Protein AF-0000000074038200 (afdb_homodimer)

Structure (mmCIF, N/CA/C/O backbone):
data_AF-0000000074038200-model_v1
#
loop_
_entity.id
_entity.type
_entity.pdbx_description
1 polymer '2-succinyl-5-enolpyruvyl-6-hydroxy-3-cyclohexene-1-carboxylate synthase'
#
loop_
_atom_site.group_PDB
_atom_site.id
_atom_site.type_symbol
_atom_site.label_atom_id
_atom_site.label_alt_id
_atom_site.label_comp_id
_atom_site.label_asym_id
_atom_site.label_entity_id
_atom_site.label_seq_id
_atom_site.pdbx_PDB_ins_code
_atom_site.Cartn_x
_atom_site.Cartn_y
_atom_site.Cartn_z
_atom_site.occupancy
_atom_site.B_iso_or_equiv
_atom_site.auth_seq_id
_atom_site.auth_comp_id
_atom_site.auth_asym_id
_atom_site.auth_atom_id
_atom_site.pdbx_PDB_model_num
ATOM 1 N N . MET A 1 1 ? -36.781 11.367 40.188 1 52.28 1 MET A N 1
ATOM 2 C CA . MET A 1 1 ? -35.375 11.445 39.875 1 52.28 1 MET A CA 1
ATOM 3 C C . MET A 1 1 ? -35.094 12.352 38.688 1 52.28 1 MET A C 1
ATOM 5 O O . MET A 1 1 ? -35.844 12.297 37.688 1 52.28 1 MET A O 1
ATOM 9 N N . ASN A 1 2 ? -34.5 13.539 38.812 1 72.56 2 ASN A N 1
ATOM 10 C CA . ASN A 1 2 ? -34.156 14.461 37.75 1 72.56 2 ASN A CA 1
ATOM 11 C C . ASN A 1 2 ? -33.188 13.828 36.781 1 72.56 2 ASN A C 1
ATOM 13 O O . ASN A 1 2 ? -32 13.656 37.094 1 72.56 2 ASN A O 1
ATOM 17 N N . ILE A 1 3 ? -33.719 13.094 35.75 1 84.5 3 ILE A N 1
ATOM 18 C CA . ILE A 1 3 ? -32.938 12.375 34.75 1 84.5 3 ILE A CA 1
ATOM 19 C C . ILE A 1 3 ? -32.188 13.367 33.875 1 84.5 3 ILE A C 1
ATOM 21 O O . ILE A 1 3 ? -32.844 14.234 33.25 1 84.5 3 ILE A O 1
ATOM 25 N N . GLY A 1 4 ? -30.891 13.383 33.969 1 93.06 4 GLY A N 1
ATOM 26 C CA . GLY A 1 4 ? -30.047 14.18 33.094 1 93.06 4 GLY A CA 1
ATOM 27 C C . GLY A 1 4 ? -29.391 13.375 32 1 93.06 4 GLY A C 1
ATOM 28 O O . GLY A 1 4 ? -30.062 12.586 31.328 1 93.06 4 GLY A O 1
ATOM 29 N N . TYR A 1 5 ? -28.156 13.664 31.719 1 95.69 5 TYR A N 1
ATOM 30 C CA . TYR A 1 5 ? -27.406 12.969 30.672 1 95.69 5 TYR A CA 1
ATOM 31 C C . TYR A 1 5 ? -26.641 11.781 31.25 1 95.69 5 TYR A C 1
ATOM 33 O O . TYR A 1 5 ? -26.375 11.734 32.438 1 95.69 5 TYR A O 1
ATOM 41 N N . THR A 1 6 ? -26.281 10.805 30.375 1 95.69 6 THR A N 1
ATOM 42 C CA . THR A 1 6 ? -25.375 9.719 30.75 1 95.69 6 THR A CA 1
ATOM 43 C C . THR A 1 6 ? -24 10.273 31.125 1 95.69 6 THR A C 1
ATOM 45 O O . THR A 1 6 ? -23.609 11.359 30.672 1 95.69 6 THR A O 1
ATOM 48 N N . ASP A 1 7 ? -23.219 9.469 31.938 1 95.5 7 ASP A N 1
ATOM 49 C CA . ASP A 1 7 ? -21.859 9.883 32.281 1 95.5 7 ASP A CA 1
ATOM 50 C C . ASP A 1 7 ? -20.859 9.414 31.234 1 95.5 7 ASP A C 1
ATOM 52 O O . ASP A 1 7 ? -19.656 9.633 31.375 1 95.5 7 ASP A O 1
ATOM 56 N N . GLU A 1 8 ? -21.391 8.773 30.188 1 95.75 8 GLU A N 1
ATOM 57 C CA . GLU A 1 8 ? -20.5 8.406 29.078 1 95.75 8 GLU A CA 1
ATOM 58 C C . GLU A 1 8 ? -20.094 9.641 28.266 1 95.75 8 GLU A C 1
ATOM 60 O O . GLU A 1 8 ? -20.906 10.211 27.547 1 95.75 8 GLU A O 1
ATOM 65 N N . LYS A 1 9 ? -18.812 9.883 28.297 1 96.44 9 LYS A N 1
ATOM 66 C CA . LYS A 1 9 ? -18.312 11.148 27.75 1 96.44 9 LYS A CA 1
ATOM 67 C C . LYS A 1 9 ? -18.453 11.195 26.234 1 96.44 9 LYS A C 1
ATOM 69 O O . LYS A 1 9 ? -18.734 12.25 25.672 1 96.44 9 LYS A O 1
ATOM 74 N N . GLN A 1 10 ? -18.188 10.062 25.547 1 96.62 10 GLN A N 1
ATOM 75 C CA . GLN A 1 10 ? -18.344 10.078 24.094 1 96.62 10 GLN A CA 1
ATOM 76 C C . GLN A 1 10 ? -19.781 10.398 23.703 1 96.62 10 GLN A C 1
ATOM 78 O O . GLN A 1 10 ? -20.016 11.102 22.703 1 96.62 10 GLN A O 1
ATOM 83 N N . THR A 1 11 ? -20.766 9.883 24.422 1 97.38 11 THR A N 1
ATOM 84 C CA . THR A 1 11 ? -22.172 10.18 24.172 1 97.38 11 THR A CA 1
ATOM 85 C C . THR A 1 11 ? -22.469 11.648 24.469 1 97.38 11 THR A C 1
ATOM 87 O O . THR A 1 11 ? -23.188 12.312 23.703 1 97.38 11 THR A O 1
ATOM 90 N N . GLN A 1 12 ? -21.891 12.148 25.531 1 97.38 12 GLN A N 1
ATOM 91 C CA . GLN A 1 12 ? -22.078 13.562 25.875 1 97.38 12 GLN A CA 1
ATOM 92 C C . GLN A 1 12 ? -21.547 14.469 24.766 1 97.38 12 GLN A C 1
ATOM 94 O O . GLN A 1 12 ? -22.188 15.461 24.422 1 97.38 12 GLN A O 1
ATOM 99 N N . ILE A 1 13 ? -20.391 14.102 24.281 1 97.62 13 ILE A N 1
ATOM 100 C CA . ILE A 1 13 ? -19.75 14.906 23.234 1 97.62 13 ILE A CA 1
ATOM 101 C C . ILE A 1 13 ? -20.641 14.938 22 1 97.62 13 ILE A C 1
ATOM 103 O O . ILE A 1 13 ? -20.844 15.992 21.391 1 97.62 13 ILE A O 1
ATOM 107 N N . VAL A 1 14 ? -21.219 13.773 21.609 1 98.19 14 VAL A N 1
ATOM 108 C CA . VAL A 1 14 ? -22.141 13.703 20.469 1 98.19 14 VAL A CA 1
ATOM 109 C C . VAL A 1 14 ? -23.328 14.633 20.688 1 98.19 14 VAL A C 1
ATOM 111 O O . VAL A 1 14 ? -23.641 15.461 19.828 1 98.19 14 VAL A O 1
ATOM 114 N N . ILE A 1 15 ? -23.953 14.578 21.875 1 97.75 15 ILE A N 1
ATOM 115 C CA . ILE A 1 15 ? -25.141 15.375 22.188 1 97.75 15 ILE A CA 1
ATOM 116 C C . ILE A 1 15 ? -24.781 16.859 22.172 1 97.75 15 ILE A C 1
ATOM 118 O O . ILE A 1 15 ? -25.484 17.672 21.578 1 97.75 15 ILE A O 1
ATOM 122 N N . ALA A 1 16 ? -23.656 17.172 22.797 1 97.69 16 ALA A N 1
ATOM 123 C CA . ALA A 1 16 ? -23.234 18.578 22.891 1 97.69 16 ALA A CA 1
ATOM 124 C C . ALA A 1 16 ? -23.016 19.172 21.5 1 97.69 16 ALA A C 1
ATOM 126 O O . ALA A 1 16 ? -23.453 20.281 21.219 1 97.69 16 ALA A O 1
ATOM 127 N N . LEU A 1 17 ? -22.391 18.453 20.672 1 98.06 17 LEU A N 1
ATOM 128 C CA . LEU A 1 17 ? -22.078 18.984 19.344 1 98.06 17 LEU A CA 1
ATOM 129 C C . LEU A 1 17 ? -23.312 19.031 18.469 1 98.06 17 LEU A C 1
ATOM 131 O O . LEU A 1 17 ? -23.469 19.938 17.641 1 98.06 17 LEU A O 1
ATOM 135 N N . LEU A 1 18 ? -24.25 18.031 18.594 1 97.88 18 LEU A N 1
ATOM 136 C CA . LEU A 1 18 ? -25.531 18.125 17.875 1 97.88 18 LEU A CA 1
ATOM 137 C C . LEU A 1 18 ? -26.266 19.406 18.25 1 97.88 18 LEU A C 1
ATOM 139 O O . LEU A 1 18 ? -26.75 20.125 17.375 1 97.88 18 LEU A O 1
ATOM 143 N N . LYS A 1 19 ? -26.266 19.734 19.5 1 97.19 19 LYS A N 1
ATOM 144 C CA . LYS A 1 19 ? -26.938 20.938 19.984 1 97.19 19 LYS A CA 1
ATOM 145 C C . LYS A 1 19 ? -26.266 22.188 19.438 1 97.19 19 LYS A C 1
ATOM 147 O O . LYS A 1 19 ? -26.938 23.109 18.969 1 97.19 19 LYS A O 1
ATOM 152 N N . GLN A 1 20 ? -24.953 22.219 19.547 1 96.38 20 GLN A N 1
ATOM 153 C CA . GLN A 1 20 ? -24.203 23.406 19.141 1 96.38 20 GLN A CA 1
ATOM 154 C C . GLN A 1 20 ? -24.344 23.656 17.641 1 96.38 20 GLN A C 1
ATOM 156 O O . GLN A 1 20 ? -24.281 24.812 17.203 1 96.38 20 GLN A O 1
ATOM 161 N N . HIS A 1 21 ? -24.609 22.641 16.875 1 96.5 21 HIS A N 1
ATOM 162 C CA . HIS A 1 21 ? -24.781 22.781 15.43 1 96.5 21 HIS A CA 1
ATOM 163 C C . HIS A 1 21 ? -26.25 22.922 15.055 1 96.5 21 HIS A C 1
ATOM 165 O O . HIS A 1 21 ? -26.594 22.953 13.875 1 96.5 21 HIS A O 1
ATOM 171 N N . GLY A 1 22 ? -27.109 22.906 16.016 1 96.25 22 GLY A N 1
ATOM 172 C CA . GLY A 1 22 ? -28.516 23.156 15.797 1 96.25 22 GLY A CA 1
ATOM 173 C C . GLY A 1 22 ? -29.266 21.953 15.25 1 96.25 22 GLY A C 1
ATOM 174 O O . GLY A 1 22 ? -30.312 22.094 14.633 1 96.25 22 GLY A O 1
ATOM 175 N N . ILE A 1 2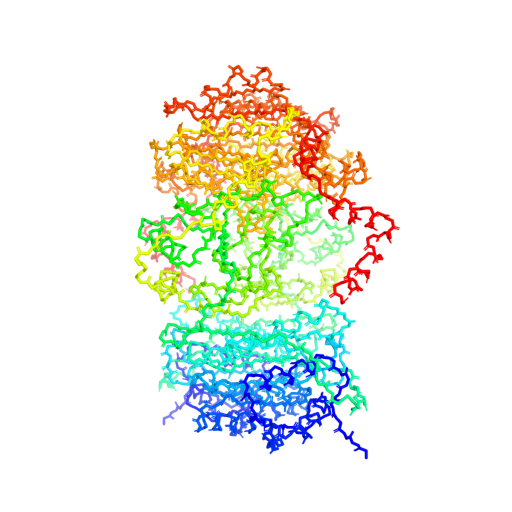3 ? -28.734 20.828 15.406 1 97.5 23 ILE A N 1
ATOM 176 C CA . ILE A 1 23 ? -29.391 19.609 14.961 1 97.5 23 ILE A CA 1
ATOM 177 C C . ILE A 1 23 ? -30.359 19.125 16.031 1 97.5 23 ILE A C 1
ATOM 179 O O . ILE A 1 23 ? -29.953 18.844 17.172 1 97.5 23 ILE A O 1
ATOM 183 N N . LYS A 1 24 ? -31.641 18.984 15.688 1 97.19 24 LYS A N 1
ATOM 184 C CA . LYS A 1 24 ? -32.625 18.75 16.75 1 97.19 24 LYS A CA 1
ATOM 185 C C . LYS A 1 24 ? -33.5 17.547 16.438 1 97.19 24 LYS A C 1
ATOM 187 O O . LYS A 1 24 ? -34.125 16.984 17.328 1 97.19 24 LYS A O 1
ATOM 192 N N . LYS A 1 25 ? -33.656 17.141 15.188 1 97.44 25 LYS A N 1
ATOM 193 C CA . LYS A 1 25 ? -34.594 16.094 14.797 1 97.44 25 LYS A CA 1
ATOM 194 C C . LYS A 1 25 ? -33.969 14.719 14.906 1 97.44 25 LYS A C 1
ATOM 196 O O . LYS A 1 25 ? -32.906 14.469 14.312 1 97.44 25 LYS A O 1
ATOM 201 N N . ILE A 1 26 ? -34.625 13.859 15.688 1 97.88 26 ILE A N 1
ATOM 202 C CA . ILE A 1 26 ? -34.125 12.523 15.961 1 97.88 26 ILE A CA 1
ATOM 203 C C . ILE A 1 26 ? -35.219 11.492 15.695 1 97.88 26 ILE A C 1
ATOM 205 O O . ILE A 1 26 ? -36.375 11.703 16.078 1 97.88 26 ILE A O 1
ATOM 209 N N . ILE A 1 27 ? -34.906 10.477 14.945 1 97.31 27 ILE A N 1
ATOM 210 C CA . ILE A 1 27 ? -35.75 9.281 14.875 1 97.31 27 ILE A CA 1
ATOM 211 C C . ILE A 1 27 ? -35.031 8.117 15.57 1 97.31 27 ILE A C 1
ATOM 213 O O . ILE A 1 27 ? -34 7.641 15.102 1 97.31 27 ILE A O 1
ATOM 217 N N . ALA A 1 28 ? -35.594 7.734 16.656 1 96.62 28 ALA A N 1
ATOM 218 C CA . ALA A 1 28 ? -34.969 6.699 17.469 1 96.62 28 ALA A CA 1
ATOM 219 C C . ALA A 1 28 ? -35.688 5.359 17.312 1 96.62 28 ALA A C 1
ATOM 221 O O . ALA A 1 28 ? -36.906 5.285 17.422 1 96.62 28 ALA A O 1
ATOM 222 N N . SER A 1 29 ? -34.938 4.363 16.953 1 95.12 29 SER A N 1
ATOM 223 C CA . SER A 1 29 ? -35.438 2.986 17.031 1 95.12 29 SER A CA 1
ATOM 224 C C . SER A 1 29 ? -35.125 2.389 18.406 1 95.12 29 SER A C 1
ATOM 226 O O . SER A 1 29 ? -34 2.338 18.844 1 95.12 29 SER A O 1
ATOM 228 N N . PRO A 1 30 ? -36.188 1.967 19.094 1 91.56 30 PRO A N 1
ATOM 229 C CA . PRO A 1 30 ? -36 1.473 20.453 1 91.56 30 PRO A CA 1
ATOM 230 C C . PRO A 1 30 ? -34.969 0.329 20.531 1 91.56 30 PRO A C 1
ATOM 232 O O . PRO A 1 30 ? -34.938 -0.521 19.641 1 91.56 30 PRO A O 1
ATOM 235 N N . GLY A 1 31 ? -34.094 0.382 21.484 1 89.44 31 GLY A N 1
ATOM 236 C CA . GLY A 1 31 ? -33.094 -0.639 21.719 1 89.44 31 GLY A CA 1
ATOM 237 C C . GLY A 1 31 ? -32.25 -0.377 22.969 1 89.44 31 GLY A C 1
ATOM 238 O O . GLY A 1 31 ? -32.25 0.746 23.484 1 89.44 31 GLY A O 1
ATOM 239 N N . THR A 1 32 ? -31.594 -1.379 23.406 1 87.56 32 THR A N 1
ATOM 240 C CA . THR A 1 32 ? -30.828 -1.283 24.641 1 87.56 32 THR A CA 1
ATOM 241 C C . THR A 1 32 ? -29.5 -0.575 24.422 1 87.56 32 THR A C 1
ATOM 243 O O . THR A 1 32 ? -29.125 0.312 25.188 1 87.56 32 THR A O 1
ATOM 246 N N . THR A 1 33 ? -28.812 -0.908 23.359 1 91.44 33 THR A N 1
ATOM 247 C CA . THR A 1 33 ? -27.438 -0.446 23.156 1 91.44 33 THR A CA 1
ATOM 248 C C . THR A 1 33 ? -27.406 1.058 22.906 1 91.44 33 THR A C 1
ATOM 250 O O . THR A 1 33 ? -26.422 1.723 23.203 1 91.44 33 THR A O 1
ATOM 253 N N . ASN A 1 34 ? -28.531 1.602 22.375 1 93.81 34 ASN A N 1
ATOM 254 C CA . ASN A 1 34 ? -28.531 3.039 22.125 1 93.81 34 ASN A CA 1
ATOM 255 C C . ASN A 1 34 ? -29.281 3.795 23.203 1 93.81 34 ASN A C 1
ATOM 257 O O . ASN A 1 34 ? -29.625 4.969 23.031 1 93.81 34 ASN A O 1
ATOM 261 N N . MET A 1 35 ? -29.531 3.117 24.344 1 92.25 35 MET A N 1
ATOM 262 C CA . MET A 1 35 ? -30.375 3.701 25.375 1 92.25 35 MET A CA 1
ATOM 263 C C . MET A 1 35 ? -29.703 4.91 26.016 1 92.25 35 MET A C 1
ATOM 265 O O . MET A 1 35 ? -30.359 5.887 26.375 1 92.25 35 MET A O 1
ATOM 269 N N . THR A 1 36 ? -28.391 4.879 26.172 1 93.5 36 THR A N 1
ATOM 270 C CA . THR A 1 36 ? -27.703 5.98 26.828 1 93.5 36 THR A CA 1
ATOM 271 C C . THR A 1 36 ? -27.859 7.27 26.016 1 93.5 36 THR A C 1
ATOM 273 O O . THR A 1 36 ? -28.047 8.344 26.594 1 93.5 36 THR A O 1
ATOM 276 N N . LEU A 1 37 ? -27.812 7.105 24.719 1 95.5 37 LEU A N 1
ATOM 277 C CA . LEU A 1 37 ? -28 8.266 23.859 1 95.5 37 LEU A CA 1
ATOM 278 C C . LEU A 1 37 ? -29.453 8.734 23.875 1 95.5 37 LEU A C 1
ATOM 280 O O . LEU A 1 37 ? -29.719 9.914 24.109 1 95.5 37 LEU A O 1
ATOM 284 N N . VAL A 1 38 ? -30.438 7.812 23.75 1 94.5 38 VAL A N 1
ATOM 285 C CA . VAL A 1 38 ? -31.844 8.133 23.578 1 94.5 38 VAL A CA 1
ATOM 286 C C . VAL A 1 38 ? -32.406 8.719 24.875 1 94.5 38 VAL A C 1
ATOM 288 O O . VAL A 1 38 ? -33.062 9.75 24.859 1 94.5 38 VAL A O 1
ATOM 291 N N . LEU A 1 39 ? -32.062 8.109 26 1 93.5 39 LEU A N 1
ATOM 292 C CA . LEU A 1 39 ? -32.562 8.594 27.281 1 93.5 39 LEU A CA 1
ATOM 293 C C . LEU A 1 39 ? -32 9.984 27.594 1 93.5 39 LEU A C 1
ATOM 295 O O . LEU A 1 39 ? -32.719 10.82 28.156 1 93.5 39 LEU A O 1
ATOM 299 N N . SER A 1 40 ? -30.781 10.172 27.266 1 94.88 40 SER A N 1
ATOM 300 C CA . SER A 1 40 ? -30.172 11.484 27.5 1 94.88 40 SER A CA 1
ATOM 301 C C . SER A 1 40 ? -30.875 12.562 26.672 1 94.88 40 SER A C 1
ATOM 303 O O . SER A 1 40 ? -31.125 13.656 27.172 1 94.88 40 SER A O 1
ATOM 305 N N . MET A 1 41 ? -31.25 12.227 25.422 1 95.31 41 MET A N 1
ATOM 306 C CA . MET A 1 41 ? -31.844 13.195 24.516 1 95.31 41 MET A CA 1
ATOM 307 C C . MET A 1 41 ? -33.312 13.406 24.844 1 95.31 41 MET A C 1
ATOM 309 O O . MET A 1 41 ? -33.875 14.492 24.641 1 95.31 41 MET A O 1
ATOM 313 N N . GLN A 1 42 ? -33.969 12.352 25.375 1 92.56 42 GLN A N 1
ATOM 314 C CA . GLN A 1 42 ? -35.406 12.383 25.656 1 92.56 42 GLN A CA 1
ATOM 315 C C . GLN A 1 42 ? -35.719 13.453 26.688 1 92.56 42 GLN A C 1
ATOM 317 O O . GLN A 1 42 ? -36.812 14.023 26.656 1 92.56 42 GLN A O 1
ATOM 322 N N . HIS A 1 43 ? -34.844 13.805 27.484 1 88 43 HIS A N 1
ATOM 323 C CA . HIS A 1 43 ? -35.094 14.758 28.562 1 88 43 HIS A CA 1
ATOM 324 C C . HIS A 1 43 ? -34.469 16.109 28.266 1 88 43 HIS A C 1
ATOM 326 O O . HIS A 1 43 ? -34.344 16.953 29.156 1 88 43 HIS A O 1
ATOM 332 N N . ASP A 1 44 ? -33.969 16.266 27.172 1 93.19 44 ASP A N 1
ATOM 333 C CA . ASP A 1 44 ? -33.438 17.531 26.688 1 93.19 44 ASP A CA 1
ATOM 334 C C . ASP A 1 44 ? -34.406 18.203 25.719 1 93.19 44 ASP A C 1
ATOM 336 O O . ASP A 1 44 ? -34.688 17.688 24.641 1 93.19 44 ASP A O 1
ATOM 340 N N . SER A 1 45 ? -34.875 19.375 26.031 1 94 45 SER A N 1
ATOM 341 C CA . SER A 1 45 ? -35.938 20.062 25.297 1 94 45 SER A CA 1
ATOM 342 C C . SER A 1 45 ? -35.438 20.531 23.922 1 94 45 SER A C 1
ATOM 344 O O . SER A 1 45 ? -36.25 20.906 23.062 1 94 45 SER A O 1
ATOM 346 N N . HIS A 1 46 ? -34.156 20.438 23.703 1 95.94 46 HIS A N 1
ATOM 347 C CA . HIS A 1 46 ? -33.625 20.844 22.406 1 95.94 46 HIS A CA 1
ATOM 348 C C . HIS A 1 46 ? -34.062 19.875 21.312 1 95.94 46 HIS A C 1
ATOM 350 O O . HIS A 1 46 ? -34.219 20.281 20.156 1 95.94 46 HIS A O 1
ATOM 356 N N . PHE A 1 47 ? -34.312 18.656 21.625 1 97.06 47 PHE A N 1
ATOM 357 C CA . PHE A 1 47 ? -34.469 17.609 20.625 1 97.06 47 PHE A CA 1
ATOM 358 C C . PHE A 1 47 ? -35.938 17.297 20.391 1 97.06 47 PHE A C 1
ATOM 360 O O . PHE A 1 47 ? -36.75 17.297 21.328 1 97.06 47 PHE A O 1
ATOM 367 N N . GLU A 1 48 ? -36.281 17.156 19.109 1 97 48 GLU A N 1
ATOM 368 C CA . GLU A 1 48 ? -37.531 16.578 18.641 1 97 48 GLU A CA 1
ATOM 369 C C . GLU A 1 48 ? -37.375 15.094 18.297 1 97 48 GLU A C 1
ATOM 371 O O . GLU A 1 48 ? -36.75 14.75 17.297 1 97 48 GLU A O 1
ATOM 376 N N . ILE A 1 49 ? -37.969 14.25 19.125 1 96.25 49 ILE A N 1
ATOM 377 C CA . ILE A 1 49 ? -37.656 12.828 18.984 1 96.25 49 ILE A CA 1
ATOM 378 C C . ILE A 1 49 ? -38.906 12.07 18.516 1 96.25 49 ILE A C 1
ATOM 380 O O . ILE A 1 49 ? -39.969 12.242 19.062 1 96.25 49 ILE A O 1
ATOM 384 N N . TYR A 1 50 ? -38.781 11.328 17.469 1 96.12 50 TYR A N 1
ATOM 385 C CA . TYR A 1 50 ? -39.781 10.406 16.938 1 96.12 50 TYR A CA 1
ATOM 386 C C . TYR A 1 50 ? -39.344 8.961 17.141 1 96.12 50 TYR A C 1
ATOM 388 O O . TYR A 1 50 ? -38.156 8.648 17.094 1 96.12 50 TYR A O 1
ATOM 396 N N . SER A 1 51 ? -40.281 8.117 17.344 1 95.81 51 SER A N 1
ATOM 397 C CA . SER A 1 51 ? -40 6.691 17.516 1 95.81 51 SER A CA 1
ATOM 398 C C . SER A 1 51 ? -40.375 5.898 16.266 1 95.81 51 SER A C 1
ATOM 400 O O . SER A 1 51 ? -41.469 6.09 15.703 1 95.81 51 SER A O 1
ATOM 402 N N . SER A 1 52 ? -39.531 5.129 15.797 1 94.31 52 SER A N 1
ATOM 403 C CA . SER A 1 52 ? -39.781 4.16 14.734 1 94.31 52 SER A CA 1
ATOM 404 C C . SER A 1 52 ? -39.156 2.805 15.062 1 94.31 52 SER A C 1
ATOM 406 O O . SER A 1 52 ? -37.938 2.688 15.195 1 94.31 52 SER A O 1
ATOM 408 N N . VAL A 1 53 ? -40 1.746 15.102 1 90.56 53 VAL A N 1
ATOM 409 C CA . VAL A 1 53 ? -39.562 0.419 15.531 1 90.56 53 VAL A CA 1
ATOM 410 C C . VAL A 1 53 ? -38.75 -0.232 14.43 1 90.56 53 VAL A C 1
ATOM 412 O O . VAL A 1 53 ? -37.688 -0.802 14.695 1 90.56 53 VAL A O 1
ATOM 415 N N . ASP A 1 54 ? -39.188 -0.113 13.203 1 92.81 54 ASP A N 1
ATOM 416 C CA . ASP A 1 54 ? -38.5 -0.687 12.062 1 92.81 54 ASP A CA 1
ATOM 417 C C . ASP A 1 54 ? -37.375 0.251 11.562 1 92.81 54 ASP A C 1
ATOM 419 O O . ASP A 1 54 ? -37.656 1.373 11.133 1 92.81 54 ASP A O 1
ATOM 423 N N . GLU A 1 55 ? -36.156 -0.189 11.703 1 95.31 55 GLU A N 1
ATOM 424 C CA . GLU A 1 55 ? -35 0.655 11.383 1 95.31 55 GLU A CA 1
ATOM 425 C C . GLU A 1 55 ? -35 1.029 9.906 1 95.31 55 GLU A C 1
ATOM 427 O O . GLU A 1 55 ? -34.562 2.125 9.539 1 95.31 55 GLU A O 1
ATOM 432 N N . ARG A 1 56 ? -35.375 0.08 9.008 1 95.25 56 ARG A N 1
ATOM 433 C CA . ARG A 1 56 ? -35.469 0.418 7.594 1 95.25 56 ARG A CA 1
ATOM 434 C C . ARG A 1 56 ? -36.438 1.586 7.387 1 95.25 56 ARG A C 1
ATOM 436 O O . ARG A 1 56 ? -36.125 2.541 6.68 1 95.25 56 ARG A O 1
ATOM 443 N N . SER A 1 57 ? -37.594 1.505 8.047 1 94.88 57 SER A N 1
ATOM 444 C CA . SER A 1 57 ? -38.562 2.59 7.98 1 94.88 57 SER A CA 1
ATOM 445 C C . SER A 1 57 ? -38 3.875 8.578 1 94.88 57 SER A C 1
ATOM 447 O O . SER A 1 57 ? -38.25 4.965 8.055 1 94.88 57 SER A O 1
ATOM 449 N N . ALA A 1 58 ? -37.312 3.709 9.648 1 95.38 58 ALA A N 1
ATOM 450 C CA . ALA A 1 58 ? -36.719 4.871 10.297 1 95.38 58 ALA A CA 1
ATOM 451 C C . ALA A 1 58 ? -35.812 5.633 9.328 1 95.38 58 ALA A C 1
ATOM 453 O O . ALA A 1 58 ? -35.875 6.867 9.258 1 95.38 58 ALA A O 1
ATOM 454 N N . ALA A 1 59 ? -35.062 4.875 8.578 1 97.19 59 ALA A N 1
ATOM 455 C CA . ALA A 1 59 ? -34.125 5.496 7.641 1 97.19 59 ALA A CA 1
ATOM 456 C C . ALA A 1 59 ? -34.875 6.227 6.527 1 97.19 59 ALA A C 1
ATOM 458 O O . ALA A 1 59 ? -34.469 7.336 6.145 1 97.19 59 ALA A O 1
ATOM 459 N N . TYR A 1 60 ? -35.938 5.602 6.035 1 95.31 60 TYR A N 1
ATOM 460 C CA . TYR A 1 60 ? -36.719 6.258 4.992 1 95.31 60 TYR A CA 1
ATOM 461 C C . TYR A 1 60 ? -37.5 7.438 5.555 1 95.31 60 TYR A C 1
ATOM 463 O O . TYR A 1 60 ? -37.719 8.445 4.875 1 95.31 60 TYR A O 1
ATOM 471 N N . MET A 1 61 ? -37.969 7.352 6.785 1 96.62 61 MET A N 1
ATOM 472 C CA . MET A 1 61 ? -38.594 8.492 7.457 1 96.62 61 MET A CA 1
ATOM 473 C C . MET A 1 61 ? -37.594 9.664 7.543 1 96.62 61 MET A C 1
ATOM 475 O O . MET A 1 61 ? -37.969 10.812 7.344 1 96.62 61 MET A O 1
ATOM 479 N N . ALA A 1 62 ? -36.406 9.328 7.871 1 98 62 ALA A N 1
ATOM 480 C CA . ALA A 1 62 ? -35.375 10.352 7.961 1 98 62 ALA A CA 1
ATOM 481 C C . ALA A 1 62 ? -35.156 11.039 6.613 1 98 62 ALA A C 1
ATOM 483 O O . ALA A 1 62 ? -34.969 12.258 6.555 1 98 62 ALA A O 1
ATOM 484 N N . CYS A 1 63 ? -35.25 10.234 5.555 1 95.88 63 CYS A N 1
ATOM 485 C CA . CYS A 1 63 ? -35.125 10.82 4.223 1 95.88 63 CYS A CA 1
ATOM 486 C C . CYS A 1 63 ? -36.25 11.844 3.977 1 95.88 63 CYS A C 1
ATOM 488 O O . CYS A 1 63 ? -35.969 12.969 3.549 1 95.88 63 CYS A O 1
ATOM 490 N N . GLY A 1 64 ? -37.469 11.422 4.285 1 95.56 64 GLY A N 1
ATOM 491 C CA . GLY A 1 64 ? -38.594 12.328 4.09 1 95.56 64 GLY A CA 1
ATOM 492 C C . GLY A 1 64 ? -38.5 13.57 4.949 1 95.56 64 GLY A C 1
ATOM 493 O O . GLY A 1 64 ? -38.75 14.68 4.469 1 95.56 64 GLY A O 1
ATOM 494 N N . LEU A 1 65 ? -38.156 13.375 6.172 1 96.12 65 LEU A N 1
ATOM 495 C CA . LEU A 1 65 ? -38.094 14.469 7.137 1 96.12 65 LEU A CA 1
ATOM 496 C C . LEU A 1 65 ? -37 15.445 6.77 1 96.12 65 LEU A C 1
ATOM 498 O O . LEU A 1 65 ? -37.188 16.656 6.801 1 96.12 65 LEU A O 1
ATOM 502 N N . ALA A 1 66 ? -35.875 14.93 6.461 1 96.38 66 ALA A N 1
ATOM 503 C CA . ALA A 1 66 ? -34.75 15.773 6.062 1 96.38 66 ALA A CA 1
ATOM 504 C C . ALA A 1 66 ? -35.094 16.562 4.793 1 96.38 66 ALA A C 1
ATOM 506 O O . ALA A 1 66 ? -34.781 17.75 4.691 1 96.38 66 ALA A O 1
ATOM 507 N N . ALA A 1 67 ? -35.75 15.859 3.838 1 92.81 67 ALA A N 1
ATOM 508 C CA . ALA A 1 67 ? -36.094 16.5 2.57 1 92.81 67 ALA A CA 1
ATOM 509 C C . ALA A 1 67 ? -37.094 17.641 2.787 1 92.81 67 ALA A C 1
ATOM 511 O O . ALA A 1 67 ? -36.938 18.719 2.203 1 92.81 67 ALA A O 1
ATOM 512 N N . GLU A 1 68 ? -38.031 17.422 3.617 1 92.5 68 GLU A N 1
ATOM 513 C CA . GLU A 1 68 ? -39.094 18.406 3.822 1 92.5 68 GLU A CA 1
ATOM 514 C C . GLU A 1 68 ? -38.625 19.562 4.688 1 92.5 68 GLU A C 1
ATOM 516 O O . GLU A 1 68 ? -38.906 20.734 4.387 1 92.5 68 GLU A O 1
ATOM 521 N N . SER A 1 69 ? -37.906 19.297 5.727 1 92.88 69 SER A N 1
ATOM 522 C CA . SER A 1 69 ? -37.469 20.312 6.684 1 92.88 69 SER A CA 1
ATOM 523 C C . SER A 1 69 ? -36.25 21.047 6.203 1 92.88 69 SER A C 1
ATOM 525 O O . SER A 1 69 ? -35.969 22.172 6.633 1 92.88 69 SER A O 1
ATOM 527 N N . GLY A 1 70 ? -35.406 20.344 5.352 1 91.56 70 GLY A N 1
ATOM 528 C CA . GLY A 1 70 ? -34.125 20.906 4.941 1 91.56 70 GLY A CA 1
ATOM 529 C C . GLY A 1 70 ? -33.062 20.859 6.035 1 91.56 70 GLY A C 1
ATOM 530 O O . GLY A 1 70 ? -32.062 21.562 5.969 1 91.56 70 GLY A O 1
ATOM 531 N N . GLU A 1 71 ? -33.344 20.047 7.09 1 95.25 71 GLU A N 1
ATOM 532 C CA . GLU A 1 71 ? -32.469 19.953 8.258 1 95.25 71 GLU A CA 1
ATOM 533 C C . GLU A 1 71 ? -31.875 18.547 8.398 1 95.25 71 GLU A C 1
ATOM 535 O O . GLU A 1 71 ? -32.469 17.578 7.945 1 95.25 71 GLU A O 1
ATOM 540 N N . PRO A 1 72 ? -30.656 18.516 9.016 1 97.88 72 PRO A N 1
ATOM 541 C CA . PRO A 1 72 ? -30.156 17.172 9.328 1 97.88 72 PRO A CA 1
ATOM 542 C C . PRO A 1 72 ? -31.078 16.391 10.25 1 97.88 72 PRO A C 1
ATOM 544 O O . PRO A 1 72 ? -31.703 16.969 11.141 1 97.88 72 PRO A O 1
ATOM 547 N N . VAL A 1 73 ? -31.203 15.148 9.992 1 98.25 73 VAL A N 1
ATOM 548 C CA . VAL A 1 73 ? -32 14.242 10.82 1 98.25 73 VAL A CA 1
ATOM 549 C C . VAL A 1 73 ? -31.109 13.109 11.336 1 98.25 73 VAL A C 1
ATOM 551 O O . VAL A 1 73 ? -30.391 12.469 10.57 1 98.25 73 VAL A O 1
ATOM 554 N N . VAL A 1 74 ? -31.109 12.906 12.664 1 98.56 74 VAL A N 1
ATOM 555 C CA . VAL A 1 74 ? -30.344 11.828 13.289 1 98.56 74 VAL A CA 1
ATOM 556 C C . VAL A 1 74 ? -31.219 10.578 13.422 1 98.56 74 VAL A C 1
ATOM 558 O O . VAL A 1 74 ? -32.375 10.672 13.805 1 98.56 74 VAL A O 1
ATOM 561 N N . ILE A 1 75 ? -30.703 9.461 13.023 1 98.19 75 ILE A N 1
ATOM 562 C CA . ILE A 1 75 ? -31.328 8.18 13.336 1 98.19 75 ILE A CA 1
ATOM 563 C C . ILE A 1 75 ? -30.422 7.383 14.273 1 98.19 75 ILE A C 1
ATOM 565 O O . ILE A 1 75 ? -29.188 7.449 14.164 1 98.19 75 ILE A O 1
ATOM 569 N N . SER A 1 76 ? -30.984 6.734 15.195 1 97.94 76 SER A N 1
ATOM 570 C CA . SER A 1 76 ? -30.203 5.945 16.141 1 97.94 76 SER A CA 1
ATOM 571 C C . SER A 1 76 ? -30.828 4.57 16.359 1 97.94 76 SER A C 1
ATOM 573 O O . SER A 1 76 ? -32.062 4.449 16.484 1 97.94 76 SER A O 1
ATOM 575 N N . CYS A 1 77 ? -30 3.605 16.344 1 94.81 77 CYS A N 1
ATOM 576 C CA . CYS A 1 77 ? -30.453 2.24 16.562 1 94.81 77 CYS A CA 1
ATOM 577 C C . CYS A 1 77 ? -29.469 1.46 17.406 1 94.81 77 CYS A C 1
ATOM 579 O O . CYS A 1 77 ? -28.422 1.982 17.781 1 94.81 77 CYS A O 1
ATOM 581 N N . THR A 1 78 ? -29.938 0.254 17.75 1 89.69 78 THR A N 1
ATOM 582 C CA . THR A 1 78 ? -29.188 -0.643 18.625 1 89.69 78 THR A CA 1
ATOM 583 C C . THR A 1 78 ? -28.234 -1.514 17.812 1 89.69 78 THR A C 1
ATOM 585 O O . THR A 1 78 ? -27.922 -1.197 16.672 1 89.69 78 THR A O 1
ATOM 588 N N . GLY A 1 79 ? -27.641 -2.512 18.547 1 83.25 79 GLY A N 1
ATOM 589 C CA . GLY A 1 79 ? -26.641 -3.367 17.922 1 83.25 79 GLY A CA 1
ATOM 590 C C . GLY A 1 79 ? -27.25 -4.387 16.969 1 83.25 79 GLY A C 1
ATOM 591 O O . GLY A 1 79 ? -28.328 -4.164 16.422 1 83.25 79 GLY A O 1
ATOM 592 N N . ALA A 1 80 ? -26.609 -5.375 16.703 1 81.19 80 ALA A N 1
ATOM 593 C CA . ALA A 1 80 ? -26.984 -6.473 15.812 1 81.19 80 ALA A CA 1
ATOM 594 C C . ALA A 1 80 ? -27.219 -5.977 14.391 1 81.19 80 ALA A C 1
ATOM 596 O O . ALA A 1 80 ? -26.375 -5.262 13.836 1 81.19 80 ALA A O 1
ATOM 597 N N . THR A 1 81 ? -28.391 -6.434 13.695 1 90 81 THR A N 1
ATOM 598 C CA . THR A 1 81 ? -28.625 -6.125 12.289 1 90 81 THR A CA 1
ATOM 599 C C . THR A 1 81 ? -29.391 -4.812 12.148 1 90 81 THR A C 1
ATOM 601 O O . THR A 1 81 ? -29.766 -4.414 11.039 1 90 81 THR A O 1
ATOM 604 N N . ALA A 1 82 ? -29.625 -4.152 13.25 1 91.19 82 ALA A N 1
ATOM 605 C CA . ALA A 1 82 ? -30.359 -2.889 13.211 1 91.19 82 ALA A CA 1
ATOM 606 C C . ALA A 1 82 ? -29.688 -1.892 12.273 1 91.19 82 ALA A C 1
ATOM 608 O O . ALA A 1 82 ? -30.344 -1.248 11.461 1 91.19 82 ALA A O 1
ATOM 609 N N . SER A 1 83 ? -28.406 -1.821 12.406 1 92.69 83 SER A N 1
ATOM 610 C CA . SER A 1 83 ? -27.641 -0.878 11.594 1 92.69 83 SER A CA 1
ATOM 611 C C . SER A 1 83 ? -27.703 -1.258 10.117 1 92.69 83 SER A C 1
ATOM 613 O O . SER A 1 83 ? -27.703 -0.386 9.242 1 92.69 83 SER A O 1
ATOM 615 N N . ARG A 1 84 ? -27.781 -2.572 9.859 1 94 84 ARG A N 1
ATOM 616 C CA . ARG A 1 84 ? -27.859 -3.045 8.477 1 94 84 ARG A CA 1
ATOM 617 C C . ARG A 1 84 ? -29.172 -2.609 7.828 1 94 84 ARG A C 1
ATOM 619 O O . ARG A 1 84 ? -29.203 -2.289 6.641 1 94 84 ARG A O 1
ATOM 626 N N . ASN A 1 85 ? -30.172 -2.533 8.602 1 94.75 85 ASN A N 1
ATOM 627 C CA . ASN A 1 85 ? -31.484 -2.162 8.102 1 94.75 85 ASN A CA 1
ATOM 628 C C . ASN A 1 85 ? -31.531 -0.699 7.668 1 94.75 85 ASN A C 1
ATOM 630 O O . ASN A 1 85 ? -32.438 -0.287 6.945 1 94.75 85 ASN A O 1
ATOM 634 N N . TYR A 1 86 ? -30.609 0.093 8.117 1 95.12 86 TYR A N 1
ATOM 635 C CA . TYR A 1 86 ? -30.547 1.494 7.719 1 95.12 86 TYR A CA 1
ATOM 636 C C . TYR A 1 86 ? -30.062 1.628 6.277 1 95.12 86 TYR A C 1
ATOM 638 O O . TYR A 1 86 ? -30.266 2.664 5.641 1 95.12 86 TYR A O 1
ATOM 646 N N . MET A 1 87 ? -29.422 0.59 5.688 1 94.06 87 MET A N 1
ATOM 647 C CA . MET A 1 87 ? -28.578 0.715 4.508 1 94.06 87 MET A CA 1
ATOM 648 C C . MET A 1 87 ? -29.391 1.128 3.287 1 94.06 87 MET A C 1
ATOM 650 O O . MET A 1 87 ? -28.953 1.973 2.502 1 94.06 87 MET A O 1
ATOM 654 N N . PRO A 1 88 ? -30.625 0.545 3.051 1 94.19 88 PRO A N 1
ATOM 655 C CA . PRO A 1 88 ? -31.391 1.018 1.895 1 94.19 88 PRO A CA 1
ATOM 656 C C . PRO A 1 88 ? -31.75 2.5 1.986 1 94.19 88 PRO A C 1
ATOM 658 O O . PRO A 1 88 ? -31.625 3.23 0.998 1 94.19 88 PRO A O 1
ATOM 661 N N . GLY A 1 89 ? -32.156 2.947 3.17 1 95.38 89 GLY A N 1
ATOM 662 C CA . GLY A 1 89 ? -32.469 4.355 3.357 1 95.38 89 GLY A CA 1
ATOM 663 C C . GLY A 1 89 ? -31.25 5.262 3.24 1 95.38 89 GLY A C 1
ATOM 664 O O . GLY A 1 89 ? -31.344 6.355 2.686 1 95.38 89 GLY A O 1
ATOM 665 N N . LEU A 1 90 ? -30.172 4.805 3.791 1 96.25 90 LEU A N 1
ATOM 666 C CA . LEU A 1 90 ? -28.938 5.574 3.678 1 96.25 90 LEU A CA 1
ATOM 667 C C . LEU A 1 90 ? -28.5 5.676 2.223 1 96.25 90 LEU A C 1
ATOM 669 O O . LEU A 1 90 ? -27.938 6.695 1.807 1 96.25 90 LEU A O 1
ATOM 673 N N . THR A 1 91 ? -28.672 4.602 1.436 1 94.19 91 THR A N 1
ATOM 674 C CA . THR A 1 91 ? -28.359 4.641 0.01 1 94.19 91 THR A CA 1
ATOM 675 C C . THR A 1 91 ? -29.219 5.691 -0.698 1 94.19 91 THR A C 1
ATOM 677 O O . THR A 1 91 ? -28.703 6.449 -1.529 1 94.19 91 THR A O 1
ATOM 680 N N . GLU A 1 92 ? -30.5 5.73 -0.364 1 93.06 92 GLU A N 1
ATOM 681 C CA . GLU A 1 92 ? -31.375 6.773 -0.883 1 93.06 92 GLU A CA 1
ATOM 682 C C . GLU A 1 92 ? -30.859 8.164 -0.52 1 93.06 92 GLU A C 1
ATOM 684 O O . GLU A 1 92 ? -30.75 9.039 -1.383 1 93.06 92 GLU A O 1
ATOM 689 N N . ALA A 1 93 ? -30.547 8.297 0.729 1 94.94 93 ALA A N 1
ATOM 690 C CA . ALA A 1 93 ? -30.047 9.578 1.211 1 94.94 93 ALA A CA 1
ATOM 691 C C . ALA A 1 93 ? -28.766 9.977 0.473 1 94.94 93 ALA A C 1
ATOM 693 O O . ALA A 1 93 ? -28.547 11.164 0.194 1 94.94 93 ALA A O 1
ATOM 694 N N . TYR A 1 94 ? -27.953 9.078 0.232 1 94.06 94 TYR A N 1
ATOM 695 C CA . TYR A 1 94 ? -26.688 9.312 -0.452 1 94.06 94 TYR A CA 1
ATOM 696 C C . TYR A 1 94 ? -26.922 9.891 -1.842 1 94.06 94 TYR A C 1
ATOM 698 O O . TYR A 1 94 ? -26.375 10.945 -2.182 1 94.06 94 TYR A O 1
ATOM 706 N N . TYR A 1 95 ? -27.766 9.219 -2.672 1 88.81 95 TYR A N 1
ATOM 707 C CA . TYR A 1 95 ? -27.953 9.625 -4.059 1 88.81 95 TYR A CA 1
ATOM 708 C C . TYR A 1 95 ? -28.766 10.914 -4.141 1 88.81 95 TYR A C 1
ATOM 710 O O . TYR A 1 95 ? -28.672 11.648 -5.125 1 88.81 95 TYR A O 1
ATOM 718 N N . ARG A 1 96 ? -29.531 11.203 -3.066 1 91.38 96 ARG A N 1
ATOM 719 C CA . ARG A 1 96 ? -30.328 12.43 -3.039 1 91.38 96 ARG A CA 1
ATOM 720 C C . ARG A 1 96 ? -29.594 13.531 -2.283 1 91.38 96 ARG A C 1
ATOM 722 O O . ARG A 1 96 ? -30.094 14.656 -2.18 1 91.38 96 ARG A O 1
ATOM 729 N N . LYS A 1 97 ? -28.469 13.188 -1.701 1 93.62 97 LYS A N 1
ATOM 730 C CA . LYS A 1 97 ? -27.641 14.117 -0.937 1 93.62 97 LYS A CA 1
ATOM 731 C C . LYS A 1 97 ? -28.406 14.672 0.264 1 93.62 97 LYS A C 1
ATOM 733 O O . LYS A 1 97 ? -28.406 15.883 0.501 1 93.62 97 LYS A O 1
ATOM 738 N N . LEU A 1 98 ? -29.125 13.758 0.997 1 94.06 98 LEU A N 1
ATOM 739 C CA . LEU A 1 98 ? -29.891 14.148 2.18 1 94.06 98 LEU A CA 1
ATOM 740 C C . LEU A 1 98 ? -29.031 14.023 3.439 1 94.06 98 LEU A C 1
ATOM 742 O O . LEU A 1 98 ? -28.328 13.023 3.621 1 94.06 98 LEU A O 1
ATOM 746 N N . PRO A 1 99 ? -29 15.039 4.348 1 97.38 99 PRO A N 1
ATOM 747 C CA . PRO A 1 99 ? -28.188 15.023 5.566 1 97.38 99 PRO A CA 1
ATOM 748 C C . PRO A 1 99 ? -28.781 14.141 6.66 1 97.38 99 PRO A C 1
ATOM 750 O O . PRO A 1 99 ? -29.359 14.648 7.625 1 97.38 99 PRO A O 1
ATOM 753 N N . VAL A 1 100 ? -28.562 12.859 6.559 1 98.12 100 VAL A N 1
ATOM 754 C CA . VAL A 1 100 ? -28.984 11.883 7.555 1 98.12 100 VAL A CA 1
ATOM 755 C C . VAL A 1 100 ? -27.781 11.391 8.352 1 98.12 100 VAL A C 1
ATOM 757 O O . VAL A 1 100 ? -26.812 10.883 7.773 1 98.12 100 VAL A O 1
ATOM 760 N N . LEU A 1 101 ? -27.766 11.625 9.656 1 98.62 101 LEU A N 1
ATOM 761 C CA . LEU A 1 101 ? -26.703 11.125 10.523 1 98.62 101 LEU A CA 1
ATOM 762 C C . LEU A 1 101 ? -27.125 9.828 11.211 1 98.62 101 LEU A C 1
ATOM 764 O O . LEU A 1 101 ? -27.984 9.836 12.102 1 98.62 101 LEU A O 1
ATOM 768 N N . ALA A 1 102 ? -26.578 8.742 10.766 1 98 102 ALA A N 1
ATOM 769 C CA . ALA A 1 102 ? -26.828 7.453 11.414 1 98 102 ALA A CA 1
ATOM 770 C C . ALA A 1 102 ? -25.875 7.242 12.594 1 98 102 ALA A C 1
ATOM 772 O O . ALA A 1 102 ? -24.672 7.055 12.406 1 98 102 ALA A O 1
ATOM 773 N N . VAL A 1 103 ? -26.391 7.352 13.805 1 98.19 103 VAL A N 1
ATOM 774 C CA . VAL A 1 103 ? -25.625 7.027 15.008 1 98.19 103 VAL A CA 1
ATOM 775 C C . VAL A 1 103 ? -25.984 5.617 15.477 1 98.19 103 VAL A C 1
ATOM 777 O O . VAL A 1 103 ? -27.031 5.398 16.078 1 98.19 103 VAL A O 1
ATOM 780 N N . THR A 1 104 ? -25.172 4.676 15.195 1 96.06 104 THR A N 1
ATOM 781 C CA . THR A 1 104 ? -25.406 3.279 15.547 1 96.06 104 THR A CA 1
ATOM 782 C C . THR A 1 104 ? -24.578 2.891 16.781 1 96.06 104 THR A C 1
ATOM 784 O O . THR A 1 104 ? -23.375 3.102 16.812 1 96.06 104 THR A O 1
ATOM 787 N N . ALA A 1 105 ? -25.312 2.426 17.75 1 94.56 105 ALA A N 1
ATOM 788 C CA . ALA A 1 105 ? -24.641 2.105 19 1 94.56 105 ALA A CA 1
ATOM 789 C C . ALA A 1 105 ? -24.078 0.686 18.984 1 94.56 105 ALA A C 1
ATOM 791 O O . ALA A 1 105 ? -24.688 -0.218 18.406 1 94.56 105 ALA A O 1
ATOM 792 N N . THR A 1 106 ? -22.938 0.464 19.562 1 92.56 106 THR A N 1
ATOM 793 C CA . THR A 1 106 ? -22.297 -0.842 19.641 1 92.56 106 THR A CA 1
ATOM 794 C C . THR A 1 106 ? -21.594 -1.026 20.984 1 92.56 106 THR A C 1
ATOM 796 O O . THR A 1 106 ? -21.328 -0.052 21.688 1 92.56 106 THR A O 1
ATOM 799 N N . LYS A 1 107 ? -21.375 -2.346 21.297 1 88.12 107 LYS A N 1
ATOM 800 C CA . LYS A 1 107 ? -20.438 -2.619 22.391 1 88.12 107 LYS A CA 1
ATOM 801 C C . LYS A 1 107 ? -19.016 -2.205 22.016 1 88.12 107 LYS A C 1
ATOM 803 O O . LYS A 1 107 ? -18.75 -1.841 20.859 1 88.12 107 LYS A O 1
ATOM 808 N N . THR A 1 108 ? -18.156 -2.32 22.984 1 84.81 108 THR A N 1
ATOM 809 C CA . THR A 1 108 ? -16.781 -1.893 22.719 1 84.81 108 THR A CA 1
ATOM 810 C C . THR A 1 108 ? -16.141 -2.777 21.656 1 84.81 108 THR A C 1
ATOM 812 O O . THR A 1 108 ? -16.516 -3.936 21.484 1 84.81 108 THR A O 1
ATOM 815 N N . LEU A 1 109 ? -15.195 -2.199 21 1 82.19 109 LEU A N 1
ATOM 816 C CA . LEU A 1 109 ? -14.641 -2.754 19.766 1 82.19 109 LEU A CA 1
ATOM 817 C C . LEU A 1 109 ? -13.961 -4.094 20.031 1 82.19 109 LEU A C 1
ATOM 819 O O . LEU A 1 109 ? -14.008 -4.996 19.188 1 82.19 109 LEU A O 1
ATOM 823 N N . PRO A 1 110 ? -13.422 -4.316 21.25 1 76.81 110 PRO A N 1
ATOM 824 C CA . PRO A 1 110 ? -12.773 -5.613 21.484 1 76.81 110 PRO A CA 1
ATOM 825 C C . PRO A 1 110 ? -13.758 -6.777 21.438 1 76.81 110 PRO A C 1
ATOM 827 O O . PRO A 1 110 ? -13.336 -7.938 21.344 1 76.81 110 PRO A O 1
ATOM 830 N N . HIS A 1 111 ? -15.094 -6.426 21.453 1 77.69 111 HIS A N 1
ATOM 831 C CA . HIS A 1 111 ? -16.094 -7.48 21.422 1 77.69 111 HIS A CA 1
ATOM 832 C C . HIS A 1 111 ? -16.359 -7.961 20 1 77.69 111 HIS A C 1
ATOM 834 O O . HIS A 1 111 ? -16.938 -9.031 19.797 1 77.69 111 HIS A O 1
ATOM 840 N N . VAL A 1 112 ? -15.93 -7.246 19.125 1 82.94 112 VAL A N 1
ATOM 841 C CA . VAL A 1 112 ? -16.203 -7.566 17.719 1 82.94 112 VAL A CA 1
ATOM 842 C C . VAL A 1 112 ? -15.43 -8.828 17.328 1 82.94 112 VAL A C 1
ATOM 844 O O . VAL A 1 112 ? -14.234 -8.945 17.594 1 82.94 112 VAL A O 1
ATOM 847 N N . GLY A 1 113 ? -16.125 -9.719 16.734 1 75.44 113 GLY A N 1
ATOM 848 C CA . GLY A 1 113 ? -15.492 -10.914 16.203 1 75.44 113 GLY A CA 1
ATOM 849 C C . GLY A 1 113 ? -15.414 -12.047 17.219 1 75.44 113 GLY A C 1
ATOM 850 O O . GLY A 1 113 ? -14.883 -13.117 16.906 1 75.44 113 GLY A O 1
ATOM 851 N N . HIS A 1 114 ? -16.078 -11.859 18.484 1 76.75 114 HIS A N 1
ATOM 852 C CA . HIS A 1 114 ? -15.914 -12.852 19.547 1 76.75 114 HIS A CA 1
ATOM 853 C C . HIS A 1 114 ? -17.25 -13.492 19.906 1 76.75 114 HIS A C 1
ATOM 855 O O . HIS A 1 114 ? -17.438 -13.93 21.047 1 76.75 114 HIS A O 1
ATOM 861 N N . HIS A 1 115 ? -18.156 -13.547 18.938 1 78.5 115 HIS A N 1
ATOM 862 C CA . HIS A 1 115 ? -19.453 -14.203 19.062 1 78.5 115 HIS A CA 1
ATOM 863 C C . HIS A 1 115 ? -20.234 -13.672 20.25 1 78.5 115 HIS A C 1
ATOM 865 O O . HIS A 1 115 ? -20.875 -14.438 20.969 1 78.5 115 HIS A O 1
ATOM 871 N N . ILE A 1 116 ? -19.953 -12.375 20.484 1 77.38 116 ILE A N 1
ATOM 872 C CA . ILE A 1 116 ? -20.766 -11.695 21.484 1 77.38 116 ILE A CA 1
ATOM 873 C C . ILE A 1 116 ? -22.094 -11.258 20.859 1 77.38 116 ILE A C 1
ATOM 875 O O . ILE A 1 116 ? -22.109 -10.711 19.75 1 77.38 116 ILE A O 1
ATOM 879 N N . ALA A 1 117 ? -23.172 -11.586 21.562 1 80.81 117 ALA A N 1
ATOM 880 C CA . ALA A 1 117 ? -24.516 -11.32 21.047 1 80.81 117 ALA A CA 1
ATOM 881 C C . ALA A 1 117 ? -24.672 -9.852 20.656 1 80.81 117 ALA A C 1
ATOM 883 O O . ALA A 1 117 ? -24.234 -8.961 21.391 1 80.81 117 ALA A O 1
ATOM 884 N N . GLN A 1 118 ? -25.156 -9.625 19.469 1 81.38 118 GLN A N 1
ATOM 885 C CA . GLN A 1 118 ? -25.594 -8.336 18.953 1 81.38 118 GLN A CA 1
ATOM 886 C C . GLN A 1 118 ? -24.406 -7.449 18.594 1 81.38 118 GLN A C 1
ATOM 888 O O . GLN A 1 118 ? -24.547 -6.23 18.484 1 81.38 118 GLN A O 1
ATOM 893 N N . VAL A 1 119 ? -23.266 -8.055 18.594 1 86.19 119 VAL A N 1
ATOM 894 C CA . VAL A 1 119 ? -22.094 -7.293 18.188 1 86.19 119 VAL A CA 1
ATOM 895 C C . VAL A 1 119 ? -21.672 -7.695 16.766 1 86.19 119 VAL A C 1
ATOM 897 O O . VAL A 1 119 ? -21.375 -8.867 16.516 1 86.19 119 VAL A O 1
ATOM 900 N N . ILE A 1 120 ? -21.75 -6.77 15.859 1 89.44 120 ILE A N 1
ATOM 901 C CA . ILE A 1 120 ? -21.312 -7.031 14.492 1 89.44 120 ILE A CA 1
ATOM 902 C C . ILE A 1 120 ? -20.188 -6.07 14.117 1 89.44 120 ILE A C 1
ATOM 904 O O . ILE A 1 120 ? -19.906 -5.117 14.844 1 89.44 120 ILE A O 1
ATOM 908 N N . ASP A 1 121 ? -19.547 -6.387 13.047 1 90.25 121 ASP A N 1
ATOM 909 C CA . ASP A 1 121 ? -18.438 -5.562 12.578 1 90.25 121 ASP A CA 1
ATOM 910 C C . ASP A 1 121 ? -18.922 -4.465 11.633 1 90.25 121 ASP A C 1
ATOM 912 O O . ASP A 1 121 ? -19.406 -4.75 10.539 1 90.25 121 ASP A O 1
ATOM 916 N N . ARG A 1 122 ? -18.828 -3.227 12.008 1 90.44 122 ARG A N 1
ATOM 917 C CA . ARG A 1 122 ? -19.297 -2.1 11.211 1 90.44 122 ARG A CA 1
ATOM 918 C C . ARG A 1 122 ? -18.125 -1.279 10.68 1 90.44 122 ARG A C 1
ATOM 920 O O . ARG A 1 122 ? -18.281 -0.097 10.367 1 90.44 122 ARG A O 1
ATOM 927 N N . SER A 1 123 ? -16.984 -1.88 10.602 1 88.56 123 SER A N 1
ATOM 928 C CA . SER A 1 123 ? -15.766 -1.16 10.242 1 88.56 123 SER A CA 1
ATOM 929 C C . SER A 1 123 ? -15.742 -0.816 8.758 1 88.56 123 SER A C 1
ATOM 931 O O . SER A 1 123 ? -14.984 0.058 8.328 1 88.56 123 SER A O 1
ATOM 933 N N . VAL A 1 124 ? -16.609 -1.458 7.953 1 89.06 124 VAL A N 1
ATOM 934 C CA . VAL A 1 124 ? -16.641 -1.208 6.516 1 89.06 124 VAL A CA 1
ATOM 935 C C . VAL A 1 124 ? -18.078 -0.944 6.066 1 89.06 124 VAL A C 1
ATOM 937 O O . VAL A 1 124 ? -18.953 -1.775 6.277 1 89.06 124 VAL A O 1
ATOM 940 N N . MET A 1 125 ? -18.203 0.302 5.484 1 90.69 125 MET A N 1
ATOM 941 C CA . MET A 1 125 ? -19.484 0.678 4.914 1 90.69 125 MET A CA 1
ATOM 942 C C . MET A 1 125 ? -19.469 0.546 3.393 1 90.69 125 MET A C 1
ATOM 944 O O . MET A 1 125 ? -18.438 0.805 2.758 1 90.69 125 MET A O 1
ATOM 948 N N . PRO A 1 126 ? -20.656 0.103 2.857 1 89.44 126 PRO A N 1
ATOM 949 C CA . PRO A 1 126 ? -20.703 0.164 1.396 1 89.44 126 PRO A CA 1
ATOM 950 C C . PRO A 1 126 ? -20.406 1.562 0.852 1 89.44 126 PRO A C 1
ATOM 952 O O . PRO A 1 126 ? -20.703 2.559 1.52 1 89.44 126 PRO A O 1
ATOM 955 N N . VAL A 1 127 ? -19.953 1.759 -0.387 1 86.75 127 VAL A N 1
ATOM 956 C CA . VAL A 1 127 ? -19.438 2.984 -0.986 1 86.75 127 VAL A CA 1
ATOM 957 C C . VAL A 1 127 ? -20.547 4.039 -1.047 1 86.75 127 VAL A C 1
ATOM 959 O O . VAL A 1 127 ? -20.328 5.195 -0.682 1 86.75 127 VAL A O 1
ATOM 962 N N . ASP A 1 128 ? -21.734 3.742 -1.48 1 90.19 128 ASP A N 1
ATOM 963 C CA . ASP A 1 128 ? -22.766 4.73 -1.725 1 90.19 128 ASP A CA 1
ATOM 964 C C . ASP A 1 128 ? -23.844 4.68 -0.636 1 90.19 128 ASP A C 1
ATOM 966 O O . ASP A 1 128 ? -25.031 4.77 -0.927 1 90.19 128 ASP A O 1
ATOM 970 N N . THR A 1 129 ? -23.391 4.516 0.651 1 93.75 129 THR A N 1
ATOM 971 C CA . THR A 1 129 ? -24.312 4.562 1.776 1 93.75 129 THR A CA 1
ATOM 972 C C . THR A 1 129 ? -24.016 5.754 2.678 1 93.75 129 THR A C 1
ATOM 974 O O . THR A 1 129 ? -24.891 6.254 3.371 1 93.75 129 THR A O 1
ATOM 977 N N . VAL A 1 130 ? -22.75 6.141 2.705 1 94.88 130 VAL A N 1
ATOM 978 C CA . VAL A 1 130 ? -22.359 7.289 3.521 1 94.88 130 VAL A CA 1
ATOM 979 C C . VAL A 1 130 ? -21.234 8.062 2.834 1 94.88 130 VAL A C 1
ATOM 981 O O . VAL A 1 130 ? -20.438 7.48 2.092 1 94.88 130 VAL A O 1
ATOM 984 N N . VAL A 1 131 ? -21.219 9.305 3.078 1 94.06 131 VAL A N 1
ATOM 985 C CA . VAL A 1 131 ? -20.141 10.125 2.537 1 94.06 131 VAL A CA 1
ATOM 986 C C . VAL A 1 131 ? -18.984 10.172 3.523 1 94.06 131 VAL A C 1
ATOM 988 O O . VAL A 1 131 ? -17.875 10.562 3.166 1 94.06 131 VAL A O 1
ATOM 991 N N . HIS A 1 132 ? -19.266 9.758 4.758 1 94.44 132 HIS A N 1
ATOM 992 C CA . HIS A 1 132 ? -18.266 9.703 5.816 1 94.44 132 HIS A CA 1
ATOM 993 C C . HIS A 1 132 ? -18.688 8.773 6.941 1 94.44 132 HIS A C 1
ATOM 995 O O . HIS A 1 132 ? -19.875 8.688 7.258 1 94.44 132 HIS A O 1
ATOM 1001 N N . SER A 1 133 ? -17.75 8.023 7.508 1 95.5 133 SER A N 1
ATOM 1002 C CA . SER A 1 133 ? -18.016 7.125 8.633 1 95.5 133 SER A CA 1
ATOM 1003 C C . SER A 1 133 ? -16.891 7.176 9.648 1 95.5 133 SER A C 1
ATOM 1005 O O . SER A 1 133 ? -15.711 7.137 9.289 1 95.5 133 SER A O 1
ATOM 1007 N N . VAL A 1 134 ? -17.266 7.293 10.969 1 95.62 134 VAL A N 1
ATOM 1008 C CA . VAL A 1 134 ? -16.266 7.293 12.023 1 95.62 134 VAL A CA 1
ATOM 1009 C C . VAL A 1 134 ? -16.703 6.367 13.156 1 95.62 134 VAL A C 1
ATOM 1011 O O . VAL A 1 134 ? -17.891 6.207 13.406 1 95.62 134 VAL A O 1
ATOM 1014 N N . THR A 1 135 ? -15.742 5.746 13.766 1 94.88 135 THR A N 1
ATOM 1015 C CA . THR A 1 135 ? -15.922 5.051 15.039 1 94.88 135 THR A CA 1
ATOM 1016 C C . THR A 1 135 ? -15.336 5.863 16.188 1 94.88 135 THR A C 1
ATOM 1018 O O . THR A 1 135 ? -14.172 6.258 16.141 1 94.88 135 THR A O 1
ATOM 1021 N N . LEU A 1 136 ? -16.203 6.137 17.156 1 96.12 136 LEU A N 1
ATOM 1022 C CA . LEU A 1 136 ? -15.742 6.945 18.281 1 96.12 136 LEU A CA 1
ATOM 1023 C C . LEU A 1 136 ? -15.039 6.074 19.312 1 96.12 136 LEU A C 1
ATOM 1025 O O . LEU A 1 136 ? -15.391 4.906 19.5 1 96.12 136 LEU A O 1
ATOM 1029 N N . PRO A 1 137 ? -14.07 6.656 19.984 1 94 137 PRO A N 1
ATOM 1030 C CA . PRO A 1 137 ? -13.461 5.953 21.109 1 94 137 PRO A CA 1
ATOM 1031 C C . PRO A 1 137 ? -14.32 6.012 22.375 1 94 137 PRO A C 1
ATOM 1033 O O . PRO A 1 137 ? -15.18 6.887 22.5 1 94 137 PRO A O 1
ATOM 1036 N N . LEU A 1 138 ? -14.102 5 23.281 1 93 138 LEU A N 1
ATOM 1037 C CA . LEU A 1 138 ? -14.461 5.262 24.672 1 93 138 LEU A CA 1
ATOM 1038 C C . LEU A 1 138 ? -13.547 6.324 25.281 1 93 138 LEU A C 1
ATOM 1040 O O . LEU A 1 138 ? -12.32 6.188 25.25 1 93 138 LEU A O 1
ATOM 1044 N N . VAL A 1 139 ? -14.133 7.336 25.75 1 95.31 139 VAL A N 1
ATOM 1045 C CA . VAL A 1 139 ? -13.32 8.438 26.25 1 95.31 139 VAL A CA 1
ATOM 1046 C C . VAL A 1 139 ? -12.859 8.148 27.672 1 95.31 139 VAL A C 1
ATOM 1048 O O . VAL A 1 139 ? -13.68 8.125 28.594 1 95.31 139 VAL A O 1
ATOM 1051 N N . LYS A 1 140 ? -11.57 7.863 27.812 1 92.19 140 LYS A N 1
ATOM 1052 C CA . LYS A 1 140 ? -10.992 7.527 29.109 1 92.19 140 LYS A CA 1
ATOM 1053 C C . LYS A 1 140 ? -10.016 8.609 29.578 1 92.19 140 LYS A C 1
ATOM 1055 O O . LYS A 1 140 ? -9.695 8.688 30.766 1 92.19 140 LYS A O 1
ATOM 1060 N N . ASP A 1 141 ? -9.516 9.414 28.625 1 92.44 141 ASP A N 1
ATOM 1061 C CA . ASP A 1 141 ? -8.562 10.477 28.922 1 92.44 141 ASP A CA 1
ATOM 1062 C C . ASP A 1 141 ? -8.688 11.633 27.938 1 92.44 141 ASP A C 1
ATOM 1064 O O . ASP A 1 141 ? -9.594 11.641 27.094 1 92.44 141 ASP A O 1
ATOM 1068 N N . ASP A 1 142 ? -7.797 12.602 28.047 1 92 142 ASP A N 1
ATOM 1069 C CA . ASP A 1 142 ? -7.887 13.828 27.266 1 92 142 ASP A CA 1
ATOM 1070 C C . ASP A 1 142 ? -7.641 13.555 25.781 1 92 142 ASP A C 1
ATOM 1072 O O . ASP A 1 142 ? -8.242 14.195 24.922 1 92 142 ASP A O 1
ATOM 1076 N N . GLU A 1 143 ? -6.805 12.633 25.531 1 90.44 143 GLU A N 1
ATOM 1077 C CA . GLU A 1 143 ? -6.523 12.297 24.141 1 90.44 143 GLU A CA 1
ATOM 1078 C C . GLU A 1 143 ? -7.742 11.672 23.469 1 90.44 143 GLU A C 1
ATOM 1080 O O . GLU A 1 143 ? -8.055 12 22.312 1 90.44 143 GLU A O 1
ATOM 1085 N N . ASP A 1 144 ? -8.406 10.789 24.219 1 93.69 144 ASP A N 1
ATOM 1086 C CA . ASP A 1 144 ? -9.648 10.211 23.719 1 93.69 144 ASP A CA 1
ATOM 1087 C C . ASP A 1 144 ? -10.695 11.297 23.469 1 93.69 144 ASP A C 1
ATOM 1089 O O . ASP A 1 144 ? -11.438 11.234 22.484 1 93.69 144 ASP A O 1
ATOM 1093 N N . PHE A 1 145 ? -10.789 12.219 24.406 1 95.56 145 PHE A N 1
ATOM 1094 C CA . PHE A 1 145 ? -11.75 13.312 24.297 1 95.56 145 PHE A CA 1
ATOM 1095 C C . PHE A 1 145 ? -11.516 14.109 23.016 1 95.56 145 PHE A C 1
ATOM 1097 O O . PHE A 1 145 ? -12.453 14.352 22.25 1 95.56 145 PHE A O 1
ATOM 1104 N N . LYS A 1 146 ? -10.258 14.461 22.781 1 93.62 146 LYS A N 1
ATOM 1105 C CA . LYS A 1 146 ? -9.906 15.234 21.594 1 93.62 146 LYS A CA 1
ATOM 1106 C C . LYS A 1 146 ? -10.219 14.461 20.312 1 93.62 146 LYS A C 1
ATOM 1108 O O . LYS A 1 146 ? -10.75 15.016 19.359 1 93.62 146 LYS A O 1
ATOM 1113 N N . ASP A 1 147 ? -9.906 13.234 20.344 1 94.81 147 ASP A N 1
ATOM 1114 C CA . ASP A 1 147 ? -10.195 12.367 19.203 1 94.81 147 ASP A CA 1
ATOM 1115 C C . ASP A 1 147 ? -11.695 12.297 18.938 1 94.81 147 ASP A C 1
ATOM 1117 O O . ASP A 1 147 ? -12.125 12.43 17.781 1 94.81 147 ASP A O 1
ATOM 1121 N N . CYS A 1 148 ? -12.383 12.078 19.922 1 95.94 148 CYS A N 1
ATOM 1122 C CA . CYS A 1 148 ? -13.836 12.008 19.828 1 95.94 148 CYS A CA 1
ATOM 1123 C C . CYS A 1 148 ? -14.414 13.312 19.297 1 95.94 148 CYS A C 1
ATOM 1125 O O . CYS A 1 148 ? -15.242 13.312 18.391 1 95.94 148 CYS A O 1
ATOM 1127 N N . GLU A 1 149 ? -13.914 14.406 19.828 1 95.5 149 GLU A N 1
ATOM 1128 C CA . GLU A 1 149 ? -14.398 15.734 19.484 1 95.5 149 GLU A CA 1
ATOM 1129 C C . GLU A 1 149 ? -14.188 16.031 18 1 95.5 149 GLU A C 1
ATOM 1131 O O . GLU A 1 149 ? -15.109 16.484 17.312 1 95.5 149 GLU A O 1
ATOM 1136 N N . ILE A 1 150 ? -13.055 15.773 17.516 1 95.44 150 ILE A N 1
ATOM 1137 C CA . ILE A 1 150 ? -12.727 16.047 16.125 1 95.44 150 ILE A CA 1
ATOM 1138 C C . ILE A 1 150 ? -13.555 15.141 15.211 1 95.44 150 ILE A C 1
ATOM 1140 O O . ILE A 1 150 ? -14.094 15.594 14.195 1 95.44 150 ILE A O 1
ATOM 1144 N N . LYS A 1 151 ? -13.68 13.898 15.562 1 96.19 151 LYS A N 1
ATOM 1145 C CA . LYS A 1 151 ? -14.43 12.938 14.75 1 96.19 151 LYS A CA 1
ATOM 1146 C C . LYS A 1 151 ? -15.898 13.32 14.656 1 96.19 151 LYS A C 1
ATOM 1148 O O . LYS A 1 151 ? -16.5 13.234 13.586 1 96.19 151 LYS A O 1
ATOM 1153 N N . VAL A 1 152 ? -16.516 13.75 15.766 1 97.31 152 VAL A N 1
ATOM 1154 C CA . VAL A 1 152 ? -17.922 14.141 15.75 1 97.31 152 VAL A CA 1
ATOM 1155 C C . VAL A 1 152 ? -18.094 15.422 14.938 1 97.31 152 VAL A C 1
ATOM 1157 O O . VAL A 1 152 ? -19.047 15.539 14.156 1 97.31 152 VAL A O 1
ATOM 1160 N N . ASN A 1 153 ? -17.156 16.406 15.109 1 96.44 153 ASN A N 1
ATOM 1161 C CA . ASN A 1 153 ? -17.203 17.609 14.273 1 96.44 153 ASN A CA 1
ATOM 1162 C C . ASN A 1 153 ? -17.156 17.25 12.789 1 96.44 153 ASN A C 1
ATOM 1164 O O . ASN A 1 153 ? -17.953 17.781 12 1 96.44 153 ASN A O 1
ATOM 1168 N N . GLN A 1 154 ? -16.297 16.375 12.469 1 95.88 154 GLN A N 1
ATOM 1169 C CA . GLN A 1 154 ? -16.172 15.953 11.078 1 95.88 154 GLN A CA 1
ATOM 1170 C C . GLN A 1 154 ? -17.453 15.32 10.578 1 95.88 154 GLN A C 1
ATOM 1172 O O . GLN A 1 154 ? -17.953 15.664 9.5 1 95.88 154 GLN A O 1
ATOM 1177 N N . ALA A 1 155 ? -17.922 14.422 11.328 1 96.5 155 ALA A N 1
ATOM 1178 C CA . ALA A 1 155 ? -19.156 13.742 10.953 1 96.5 155 ALA A CA 1
ATOM 1179 C C . ALA A 1 155 ? -20.281 14.742 10.695 1 96.5 155 ALA A C 1
ATOM 1181 O O . ALA A 1 155 ? -20.969 14.664 9.672 1 96.5 155 ALA A O 1
ATOM 1182 N N . VAL A 1 156 ? -20.484 15.695 11.594 1 96.75 156 VAL A N 1
ATOM 1183 C CA . VAL A 1 156 ? -21.578 16.672 11.516 1 96.75 156 VAL A CA 1
ATOM 1184 C C . VAL A 1 156 ? -21.375 17.562 10.297 1 96.75 156 VAL A C 1
ATOM 1186 O O . VAL A 1 156 ? -22.312 17.812 9.539 1 96.75 156 VAL A O 1
ATOM 1189 N N . LEU A 1 157 ? -20.156 18 10.047 1 95.25 157 LEU A N 1
ATOM 1190 C CA . LEU A 1 157 ? -19.891 18.922 8.961 1 95.25 157 LEU A CA 1
ATOM 1191 C C . LEU A 1 157 ? -20.047 18.234 7.605 1 95.25 157 LEU A C 1
ATOM 1193 O O . LEU A 1 157 ? -20.438 18.875 6.625 1 95.25 157 LEU A O 1
ATOM 1197 N N . GLU A 1 158 ? -19.797 16.984 7.57 1 95.12 158 GLU A N 1
ATOM 1198 C CA . GLU A 1 158 ? -19.891 16.25 6.316 1 95.12 158 GLU A CA 1
ATOM 1199 C C . GLU A 1 158 ? -21.344 16.094 5.875 1 95.12 158 GLU A C 1
ATOM 1201 O O . GLU A 1 158 ? -21.609 15.898 4.691 1 95.12 158 GLU A O 1
ATOM 1206 N N . LEU A 1 159 ? -22.328 16.25 6.777 1 95.25 159 LEU A N 1
ATOM 1207 C CA . LEU A 1 159 ? -23.75 16.125 6.465 1 95.25 159 LEU A CA 1
ATOM 1208 C C . LEU A 1 159 ? -24.156 17.109 5.387 1 95.25 159 LEU A C 1
ATOM 1210 O O . LEU A 1 159 ? -25.062 16.828 4.594 1 95.25 159 LEU A O 1
ATOM 1214 N N . CYS A 1 160 ? -23.469 18.234 5.305 1 92.38 160 CYS A N 1
ATOM 1215 C CA . CYS A 1 160 ? -23.938 19.297 4.418 1 92.38 160 CYS A CA 1
ATOM 1216 C C . CYS A 1 160 ? -22.828 19.75 3.479 1 92.38 160 CYS A C 1
ATOM 1218 O O . CYS A 1 160 ? -23 20.719 2.73 1 92.38 160 CYS A O 1
ATOM 1220 N N . ARG A 1 161 ? -21.719 19.047 3.508 1 90.62 161 ARG A N 1
ATOM 1221 C CA . ARG A 1 161 ? -20.594 19.438 2.664 1 90.62 161 ARG A CA 1
ATOM 1222 C C . ARG A 1 161 ? -20.844 19.062 1.206 1 90.62 161 ARG A C 1
ATOM 1224 O O . ARG A 1 161 ? -21.312 17.953 0.913 1 90.62 161 ARG A O 1
ATOM 1231 N N . ARG A 1 162 ? -20.656 20.047 0.277 1 85.69 162 ARG A N 1
ATOM 1232 C CA . ARG A 1 162 ? -20.688 19.828 -1.164 1 85.69 162 ARG A CA 1
ATOM 1233 C C . ARG A 1 162 ? -21.984 19.125 -1.576 1 85.69 162 ARG A C 1
ATOM 1235 O O . ARG A 1 162 ? -21.953 18.141 -2.311 1 85.69 162 ARG A O 1
ATOM 1242 N N . GLY A 1 163 ? -23.141 19.547 -1.161 1 83.25 163 GLY A N 1
ATOM 1243 C CA . GLY A 1 163 ? -24.453 19.016 -1.447 1 83.25 163 GLY A CA 1
ATOM 1244 C C . GLY A 1 163 ? -24.984 18.109 -0.35 1 83.25 163 GLY A C 1
ATOM 1245 O O . GLY A 1 163 ? -26.188 17.828 -0.287 1 83.25 163 GLY A O 1
ATOM 1246 N N . GLY A 1 164 ? -24.047 17.641 0.435 1 89.62 164 GLY A N 1
ATOM 1247 C CA . GLY A 1 164 ? -24.406 16.891 1.619 1 89.62 164 GLY A CA 1
ATOM 1248 C C . GLY A 1 164 ? -24.641 15.414 1.335 1 89.62 164 GLY A C 1
ATOM 1249 O O . GLY A 1 164 ? -24.391 14.945 0.222 1 89.62 164 GLY A O 1
ATOM 1250 N N . GLY A 1 165 ? -25.016 14.688 2.385 1 93.75 165 GLY A N 1
ATOM 1251 C CA . GLY A 1 165 ? -25.297 13.266 2.342 1 93.75 165 GLY A CA 1
ATOM 1252 C C . GLY A 1 165 ? -25.312 12.617 3.715 1 93.75 165 GLY A C 1
ATOM 1253 O O . GLY A 1 165 ? -25.141 13.297 4.73 1 93.75 165 GLY A O 1
ATOM 1254 N N . PRO A 1 166 ? -25.562 11.328 3.637 1 97.12 166 PRO A N 1
ATOM 1255 C CA . PRO A 1 166 ? -25.625 10.609 4.91 1 97.12 166 PRO A CA 1
ATOM 1256 C C . PRO A 1 166 ? -24.25 10.352 5.52 1 97.12 166 PRO A C 1
ATOM 1258 O O . PRO A 1 166 ? -23.266 10.203 4.789 1 97.12 166 PRO A O 1
ATOM 1261 N N . VAL A 1 167 ? -24.125 10.406 6.797 1 97.88 167 VAL A N 1
ATOM 1262 C CA . VAL A 1 167 ? -22.922 10.164 7.562 1 97.88 167 VAL A CA 1
ATOM 1263 C C . VAL A 1 167 ? -23.188 9.117 8.641 1 97.88 167 VAL A C 1
ATOM 1265 O O . VAL A 1 167 ? -24.312 8.977 9.117 1 97.88 167 VAL A O 1
ATOM 1268 N N . HIS A 1 168 ? -22.172 8.367 9 1 97.56 168 HIS A N 1
ATOM 1269 C CA . HIS A 1 168 ? -22.297 7.316 10 1 97.56 168 HIS A CA 1
ATOM 1270 C C . HIS A 1 168 ? -21.344 7.543 11.164 1 97.56 168 HIS A C 1
ATOM 1272 O O . HIS A 1 168 ? -20.172 7.855 10.953 1 97.56 168 HIS A O 1
ATOM 1278 N N . ILE A 1 169 ? -21.859 7.48 12.383 1 97.31 169 ILE A N 1
ATOM 1279 C CA . ILE A 1 169 ? -21.078 7.418 13.609 1 97.31 169 ILE A CA 1
ATOM 1280 C C . ILE A 1 169 ? -21.328 6.086 14.312 1 97.31 169 ILE A C 1
ATOM 1282 O O . ILE A 1 169 ? -22.469 5.762 14.664 1 97.31 169 ILE A O 1
ATOM 1286 N N . ASN A 1 170 ? -20.281 5.301 14.453 1 96 170 ASN A N 1
ATOM 1287 C CA . ASN A 1 170 ? -20.312 4.133 15.328 1 96 170 ASN A CA 1
ATOM 1288 C C . ASN A 1 170 ? -20 4.508 16.766 1 96 170 ASN A C 1
ATOM 1290 O O . ASN A 1 170 ? -18.875 4.93 17.078 1 96 170 ASN A O 1
ATOM 1294 N N . LEU A 1 171 ? -21.016 4.422 17.688 1 96.56 171 LEU A N 1
ATOM 1295 C CA . LEU A 1 171 ? -20.922 4.949 19.047 1 96.56 171 LEU A CA 1
ATOM 1296 C C . LEU A 1 171 ? -20.812 3.814 20.062 1 96.56 171 LEU A C 1
ATOM 1298 O O . LEU A 1 171 ? -21.797 3.145 20.359 1 96.56 171 LEU A O 1
ATOM 1302 N N . PRO A 1 172 ? -19.688 3.584 20.625 1 94.5 172 PRO A N 1
ATOM 1303 C CA . PRO A 1 172 ? -19.547 2.537 21.641 1 94.5 172 PRO A CA 1
ATOM 1304 C C . PRO A 1 172 ? -20.156 2.93 22.984 1 94.5 172 PRO A C 1
ATOM 1306 O O . PRO A 1 172 ? -20.219 4.117 23.312 1 94.5 172 PRO A O 1
ATOM 1309 N N . THR A 1 173 ? -20.656 1.955 23.75 1 93.88 173 THR A N 1
ATOM 1310 C CA . THR A 1 173 ? -21.234 2.162 25.078 1 93.88 173 THR A CA 1
ATOM 1311 C C . THR A 1 173 ? -20.797 1.046 26.016 1 93.88 173 THR A C 1
ATOM 1313 O O . THR A 1 173 ? -20.547 -0.08 25.594 1 93.88 173 THR A O 1
ATOM 1316 N N . VAL A 1 174 ? -20.688 1.413 27.25 1 91 174 VAL A N 1
ATOM 1317 C CA . VAL A 1 174 ? -20.469 0.42 28.297 1 91 174 VAL A CA 1
ATOM 1318 C C . VAL A 1 174 ? -21.75 0.207 29.094 1 91 174 VAL A C 1
ATOM 1320 O O . VAL A 1 174 ? -21.734 -0.437 30.141 1 91 174 VAL A O 1
ATOM 1323 N N . TYR A 1 175 ? -22.844 0.761 28.656 1 89.88 175 TYR A N 1
ATOM 1324 C CA . TYR A 1 175 ? -24.172 0.598 29.25 1 89.88 175 TYR A CA 1
ATOM 1325 C C . TYR A 1 175 ? -24.234 1.246 30.625 1 89.88 175 TYR A C 1
ATOM 1327 O O . TYR A 1 175 ? -24.734 0.643 31.578 1 89.88 175 TYR A O 1
ATOM 1335 N N . SER A 1 176 ? -23.609 2.453 30.641 1 92 176 SER A N 1
ATOM 1336 C CA . SER A 1 176 ? -23.672 3.152 31.906 1 92 176 SER A CA 1
ATOM 1337 C C . SER A 1 176 ? -25.125 3.352 32.344 1 92 176 SER A C 1
ATOM 1339 O O . SER A 1 176 ? -26 3.658 31.531 1 92 176 SER A O 1
ATOM 1341 N N . GLN A 1 177 ? -25.391 3.203 33.656 1 90.69 177 GLN A N 1
ATOM 1342 C CA . GLN A 1 177 ? -26.734 3.406 34.188 1 90.69 177 GLN A CA 1
ATOM 1343 C C . GLN A 1 177 ? -26.812 4.723 34.969 1 90.69 177 GLN A C 1
ATOM 1345 O O . GLN A 1 177 ? -27.812 5 35.625 1 90.69 177 GLN A O 1
ATOM 1350 N N . ASN A 1 178 ? -25.766 5.48 34.875 1 92.25 178 ASN A N 1
ATOM 1351 C CA . ASN A 1 178 ? -25.703 6.77 35.531 1 92.25 178 ASN A CA 1
ATOM 1352 C C . ASN A 1 178 ? -26.156 7.906 34.625 1 92.25 178 ASN A C 1
ATOM 1354 O O . ASN A 1 178 ? -25.484 8.219 33.656 1 92.25 178 ASN A O 1
ATOM 1358 N N . TYR A 1 179 ? -27.312 8.531 35 1 93 179 TYR A N 1
ATOM 1359 C CA . TYR A 1 179 ? -27.875 9.656 34.25 1 93 179 TYR A CA 1
ATOM 1360 C C . TYR A 1 179 ? -27.969 10.898 35.125 1 93 179 TYR A C 1
ATOM 1362 O O . TYR A 1 179 ? -28.938 11.664 35.031 1 93 179 TYR A O 1
ATOM 1370 N N . GLU A 1 180 ? -27 11.086 35.938 1 91.94 180 GLU A N 1
ATOM 1371 C CA . GLU A 1 180 ? -27.062 12.164 36.906 1 91.94 180 GLU A CA 1
ATOM 1372 C C . GLU A 1 180 ? -26.344 13.414 36.375 1 91.94 180 GLU A C 1
ATOM 1374 O O . GLU A 1 180 ? -26.391 14.469 37.031 1 91.94 180 GLU A O 1
ATOM 1379 N N . VAL A 1 181 ? -25.75 13.273 35.281 1 93.31 181 VAL A N 1
ATOM 1380 C CA . VAL A 1 181 ? -25.016 14.414 34.75 1 93.31 181 VAL A CA 1
ATOM 1381 C C . VAL A 1 181 ? -25.984 15.484 34.281 1 93.31 181 VAL A C 1
ATOM 1383 O O . VAL A 1 181 ? -26.844 15.211 33.438 1 93.31 181 VAL A O 1
ATOM 1386 N N . GLN A 1 182 ? -25.844 16.656 34.75 1 92.81 182 GLN A N 1
ATOM 1387 C CA . GLN A 1 182 ? -26.812 17.703 34.438 1 92.81 182 GLN A CA 1
ATOM 1388 C C . GLN A 1 182 ? -26.266 18.641 33.344 1 92.81 182 GLN A C 1
ATOM 1390 O O . GLN A 1 182 ? -27.047 19.234 32.625 1 92.81 182 GLN A O 1
ATOM 1395 N N . GLU A 1 183 ? -24.984 18.766 33.344 1 94.38 183 GLU A N 1
ATOM 1396 C CA . GLU A 1 183 ? -24.391 19.688 32.375 1 94.38 183 GLU A CA 1
ATOM 1397 C C . GLU A 1 183 ? -23.469 18.938 31.422 1 94.38 183 GLU A C 1
ATOM 1399 O O . GLU A 1 183 ? -22.672 18.094 31.828 1 94.38 183 GLU A O 1
ATOM 1404 N N . LEU A 1 184 ? -23.656 19.281 30.109 1 95.56 184 LEU A N 1
ATOM 1405 C CA . LEU A 1 184 ? -22.781 18.703 29.094 1 95.56 184 LEU A CA 1
ATOM 1406 C C . LEU A 1 184 ? -21.406 19.359 29.125 1 95.56 184 LEU A C 1
ATOM 1408 O O . LEU A 1 184 ? -21.281 20.516 29.531 1 95.56 184 LEU A O 1
ATOM 1412 N N . PRO A 1 185 ? -20.359 18.594 28.766 1 94.62 185 PRO A N 1
ATOM 1413 C CA . PRO A 1 185 ? -19.016 19.188 28.734 1 94.62 185 PRO A CA 1
ATOM 1414 C C . PRO A 1 185 ? -18.875 20.297 27.688 1 94.62 185 PRO A C 1
ATOM 1416 O O . PRO A 1 185 ? -19.656 20.328 26.719 1 94.62 185 PRO A O 1
ATOM 1419 N N . ASP A 1 186 ? -17.891 21.156 27.984 1 93.94 186 ASP A N 1
ATOM 1420 C CA . ASP A 1 186 ? -17.516 22.125 26.969 1 93.94 186 ASP A CA 1
ATOM 1421 C C . ASP A 1 186 ? -16.797 21.438 25.797 1 93.94 186 ASP A C 1
ATOM 1423 O O . ASP A 1 186 ? -15.828 20.719 26 1 93.94 186 ASP A O 1
ATOM 1427 N N . VAL A 1 187 ? -17.391 21.5 24.656 1 94.81 187 VAL A N 1
ATOM 1428 C CA . VAL A 1 187 ? -16.812 20.906 23.453 1 94.81 187 VAL A CA 1
ATOM 1429 C C . VAL A 1 187 ? -16.453 22 22.453 1 94.81 187 VAL A C 1
ATOM 1431 O O . VAL A 1 187 ? -17.125 23.031 22.391 1 94.81 187 VAL A O 1
ATOM 1434 N N . ARG A 1 188 ? -15.367 21.766 21.797 1 94.19 188 ARG A N 1
ATOM 1435 C CA . ARG A 1 188 ? -14.992 22.672 20.719 1 94.19 188 ARG A CA 1
ATOM 1436 C C . ARG A 1 188 ? -15.867 22.469 19.484 1 94.19 188 ARG A C 1
ATOM 1438 O O . ARG A 1 188 ? -15.977 21.344 18.969 1 94.19 188 ARG A O 1
ATOM 1445 N N . VAL A 1 189 ? -16.5 23.578 19.031 1 95.75 189 VAL A N 1
ATOM 1446 C CA . VAL A 1 189 ? -17.328 23.547 17.812 1 95.75 189 VAL A CA 1
ATOM 1447 C C . VAL A 1 189 ? -16.516 24.047 16.625 1 95.75 189 VAL A C 1
ATOM 1449 O O . VAL A 1 189 ? -15.977 25.156 16.672 1 95.75 189 VAL A O 1
ATOM 1452 N N . ILE A 1 190 ? -16.344 23.266 15.648 1 95.69 190 ILE A N 1
ATOM 1453 C CA . ILE A 1 190 ? -15.664 23.656 14.422 1 95.69 190 ILE A CA 1
ATOM 1454 C C . ILE A 1 190 ? -16.703 23.938 13.328 1 95.69 190 ILE A C 1
ATOM 1456 O O . ILE A 1 190 ? -17.641 23.172 13.141 1 95.69 190 ILE A O 1
ATOM 1460 N N . LYS A 1 191 ? -16.609 25.062 12.656 1 96.19 191 LYS A N 1
ATOM 1461 C CA . LYS A 1 191 ? -17.516 25.438 11.578 1 96.19 191 LYS A CA 1
ATOM 1462 C C . LYS A 1 191 ? -16.781 25.516 10.242 1 96.19 191 LYS A C 1
ATOM 1464 O O . LYS A 1 191 ? -15.586 25.828 10.203 1 96.19 191 LYS A O 1
ATOM 1469 N N . ARG A 1 192 ? -17.484 25.188 9.188 1 95.25 192 ARG A N 1
ATOM 1470 C CA . ARG A 1 192 ? -16.938 25.266 7.832 1 95.25 192 ARG A CA 1
ATOM 1471 C C . ARG A 1 192 ? -17.672 26.328 7.016 1 95.25 192 ARG A C 1
ATOM 1473 O O . ARG A 1 192 ? -18.906 26.406 7.043 1 95.25 192 ARG A O 1
ATOM 1480 N N . PHE A 1 193 ? -16.906 27.188 6.406 1 95.44 193 PHE A N 1
ATOM 1481 C CA . PHE A 1 193 ? -17.438 28.219 5.531 1 95.44 193 PHE A CA 1
ATOM 1482 C C . PHE A 1 193 ? -17.031 27.969 4.082 1 95.44 193 PHE A C 1
ATOM 1484 O O . PHE A 1 193 ? -15.906 27.562 3.812 1 95.44 193 PHE A O 1
ATOM 1491 N N . VAL A 1 194 ? -18 28.156 3.174 1 92.94 194 VAL A N 1
ATOM 1492 C CA . VAL A 1 194 ? -17.75 27.969 1.751 1 92.94 194 VAL A CA 1
ATOM 1493 C C . VAL A 1 194 ? -17.906 29.297 1.019 1 92.94 194 VAL A C 1
ATOM 1495 O O . VAL A 1 194 ? -18.359 30.281 1.6 1 92.94 194 VAL A O 1
ATOM 1498 N N . SER A 1 195 ? -17.453 29.297 -0.272 1 87.62 195 SER A N 1
ATOM 1499 C CA . SER A 1 195 ? -17.562 30.516 -1.074 1 87.62 195 SER A CA 1
ATOM 1500 C C . SER A 1 195 ? -19 31.016 -1.148 1 87.62 195 SER A C 1
ATOM 1502 O O . SER A 1 195 ? -19.938 30.219 -1.307 1 87.62 195 SER A O 1
ATOM 1504 N N . GLY A 1 196 ? -19.234 32.281 -0.936 1 84.5 196 GLY A N 1
ATOM 1505 C CA . GLY A 1 196 ? -20.562 32.875 -1.006 1 84.5 196 GLY A CA 1
ATOM 1506 C C . GLY A 1 196 ? -21.219 33.031 0.351 1 84.5 196 GLY A C 1
ATOM 1507 O O . GLY A 1 196 ? -22.172 33.781 0.501 1 84.5 196 GLY A O 1
ATOM 1508 N N . ALA A 1 197 ? -20.766 32.312 1.363 1 88.62 197 ALA A N 1
ATOM 1509 C CA . ALA A 1 197 ? -21.328 32.406 2.709 1 88.62 197 ALA A CA 1
ATOM 1510 C C . ALA A 1 197 ? -20.906 33.719 3.385 1 88.62 197 ALA A C 1
ATOM 1512 O O . ALA A 1 197 ? -19.938 34.375 2.971 1 88.62 197 ALA A O 1
ATOM 1513 N N . LYS A 1 198 ? -21.734 34.125 4.301 1 91.75 198 LYS A N 1
ATOM 1514 C CA . LYS A 1 198 ? -21.312 35.219 5.176 1 91.75 198 LYS A CA 1
ATOM 1515 C C . LYS A 1 198 ? -20.188 34.781 6.094 1 91.75 198 LYS A C 1
ATOM 1517 O O . LYS A 1 198 ? -20.359 33.875 6.926 1 91.75 198 LYS A O 1
ATOM 1522 N N . LEU A 1 199 ? -19.047 35.375 5.863 1 95.19 199 LEU A N 1
ATOM 1523 C CA . LEU A 1 199 ? -17.859 34.969 6.605 1 95.19 199 LEU A CA 1
ATOM 1524 C C . LEU A 1 199 ? -17.812 35.656 7.961 1 95.19 199 LEU A C 1
ATOM 1526 O O . LEU A 1 199 ? -18.297 36.781 8.109 1 95.19 199 LEU A O 1
ATOM 1530 N N . PRO A 1 200 ? -17.297 35 8.953 1 95.44 200 PRO A N 1
ATOM 1531 C CA . PRO A 1 200 ? -17.156 35.656 10.266 1 95.44 200 PRO A CA 1
ATOM 1532 C C . PRO A 1 200 ? -16.188 36.812 10.25 1 95.44 200 PRO A C 1
ATOM 1534 O O . PRO A 1 200 ? -15.281 36.875 9.406 1 95.44 200 PRO A O 1
ATOM 1537 N N . PRO A 1 201 ? -16.406 37.75 11.133 1 94.25 201 PRO A N 1
ATOM 1538 C CA . PRO A 1 201 ? -15.445 38.844 11.211 1 94.25 201 PRO A CA 1
ATOM 1539 C C . PRO A 1 201 ? -14.094 38.406 11.758 1 94.25 201 PRO A C 1
ATOM 1541 O O . PRO A 1 201 ? -14.008 37.469 12.547 1 94.25 201 PRO A O 1
ATOM 1544 N N . LEU A 1 202 ? -13.078 39.094 11.32 1 93.88 202 LEU A N 1
ATOM 1545 C CA . LEU A 1 202 ? -11.766 38.875 11.914 1 93.88 202 LEU A CA 1
ATOM 1546 C C . LEU A 1 202 ? -11.75 39.312 13.367 1 93.88 202 LEU A C 1
ATOM 1548 O O . LEU A 1 202 ? -12.273 40.375 13.711 1 93.88 202 LEU A O 1
ATOM 1552 N N . PRO A 1 203 ? -11.234 38.531 14.148 1 91.25 203 PRO A N 1
ATOM 1553 C CA . PRO A 1 203 ? -11.125 38.969 15.539 1 91.25 203 PRO A CA 1
ATOM 1554 C C . PRO A 1 203 ? -10.125 40.094 15.719 1 91.25 203 PRO A C 1
ATOM 1556 O O . PRO A 1 203 ? -9.25 40.312 14.875 1 91.25 203 PRO A O 1
ATOM 1559 N N . THR A 1 204 ? -10.289 40.812 16.859 1 88.12 204 THR A N 1
ATOM 1560 C CA . THR A 1 204 ? -9.344 41.844 17.203 1 88.12 204 THR A CA 1
ATOM 1561 C C . THR A 1 204 ? -8.062 41.281 17.797 1 88.12 204 THR A C 1
ATOM 1563 O O . THR A 1 204 ? -8.094 40.219 18.438 1 88.12 204 THR A O 1
ATOM 1566 N N . GLY A 1 205 ? -6.949 41.906 17.453 1 89.5 205 GLY A N 1
ATOM 1567 C CA . GLY A 1 205 ? -5.688 41.469 18.016 1 89.5 205 GLY A CA 1
ATOM 1568 C C . GLY A 1 205 ? -4.656 41.125 16.953 1 89.5 205 GLY A C 1
ATOM 1569 O O . GLY A 1 205 ? -4.75 41.594 15.812 1 89.5 205 GLY A O 1
ATOM 1570 N N . LYS A 1 206 ? -3.672 40.312 17.406 1 92.12 206 LYS A N 1
ATOM 1571 C CA . LYS A 1 206 ? -2.582 39.906 16.531 1 92.12 206 LYS A CA 1
ATOM 1572 C C . LYS A 1 206 ? -3.018 38.781 15.602 1 92.12 206 LYS A C 1
ATOM 1574 O O . LYS A 1 206 ? -3.551 37.781 16.062 1 92.12 206 LYS A O 1
ATOM 1579 N N . ILE A 1 207 ? -2.816 39.031 14.312 1 95.5 207 ILE A N 1
ATOM 1580 C CA . ILE A 1 207 ? -3.188 38.031 13.32 1 95.5 207 ILE A CA 1
ATOM 1581 C C . ILE A 1 207 ? -1.932 37.469 12.641 1 95.5 207 ILE A C 1
ATOM 1583 O O . ILE A 1 207 ? -1.098 38.25 12.156 1 95.5 207 ILE A O 1
ATOM 1587 N N . GLY A 1 208 ? -1.748 36.219 12.719 1 96.12 208 GLY A N 1
ATOM 1588 C CA . GLY A 1 208 ? -0.672 35.531 12.016 1 96.12 208 GLY A CA 1
ATOM 1589 C C . GLY A 1 208 ? -1.169 34.562 10.953 1 96.12 208 GLY A C 1
ATOM 1590 O O . GLY A 1 208 ? -2.201 33.906 11.125 1 96.12 208 GLY A O 1
ATOM 1591 N N . VAL A 1 209 ? -0.496 34.531 9.812 1 97.12 209 VAL A N 1
ATOM 1592 C CA . VAL A 1 209 ? -0.688 33.5 8.812 1 97.12 209 VAL A CA 1
ATOM 1593 C C . VAL A 1 209 ? 0.459 32.469 8.883 1 97.12 209 VAL A C 1
ATOM 1595 O O . VAL A 1 209 ? 1.631 32.875 8.883 1 97.12 209 VAL A O 1
ATOM 1598 N N . PHE A 1 210 ? 0.139 31.266 9.039 1 96 210 PHE A N 1
ATOM 1599 C CA . PHE A 1 210 ? 1.14 30.203 9.023 1 96 210 PHE A CA 1
ATOM 1600 C C . PHE A 1 210 ? 1.038 29.391 7.742 1 96 210 PHE A C 1
ATOM 1602 O O . PHE A 1 210 ? -0.02 28.828 7.438 1 96 210 PHE A O 1
ATOM 1609 N N . ILE A 1 211 ? 2.107 29.312 7.043 1 95.94 211 ILE A N 1
ATOM 1610 C CA . ILE A 1 211 ? 2.096 28.578 5.781 1 95.94 211 ILE A CA 1
ATOM 1611 C C . ILE A 1 211 ? 2.936 27.312 5.91 1 95.94 211 ILE A C 1
ATOM 1613 O O . ILE A 1 211 ? 4.16 27.391 6.051 1 95.94 211 ILE A O 1
ATOM 1617 N N . GLY A 1 212 ? 2.293 26.109 5.91 1 93.5 212 GLY A N 1
ATOM 1618 C CA . GLY A 1 212 ? 3.025 24.875 5.758 1 93.5 212 GLY A CA 1
ATOM 1619 C C . GLY A 1 212 ? 3.57 24.672 4.355 1 93.5 212 GLY A C 1
ATOM 1620 O O . GLY A 1 212 ? 3.771 25.625 3.615 1 93.5 212 GLY A O 1
ATOM 1621 N N . ALA A 1 213 ? 3.877 23.438 4.051 1 92.5 213 ALA A N 1
ATOM 1622 C CA . ALA A 1 213 ? 4.336 23.156 2.691 1 92.5 213 ALA A CA 1
ATOM 1623 C C . ALA A 1 213 ? 3.318 23.641 1.661 1 92.5 213 ALA A C 1
ATOM 1625 O O . ALA A 1 213 ? 2.117 23.406 1.808 1 92.5 213 ALA A O 1
ATOM 1626 N N . HIS A 1 214 ? 3.73 24.375 0.701 1 93.94 214 HIS A N 1
ATOM 1627 C CA . HIS A 1 214 ? 2.871 25.047 -0.261 1 93.94 214 HIS A CA 1
ATOM 1628 C C . HIS A 1 214 ? 3.561 25.188 -1.614 1 93.94 214 HIS A C 1
ATOM 1630 O O . HIS A 1 214 ? 4.789 25.266 -1.685 1 93.94 214 HIS A O 1
ATOM 1636 N N . ALA A 1 215 ? 2.814 25.234 -2.713 1 91.12 215 ALA A N 1
ATOM 1637 C CA . ALA A 1 215 ? 3.375 25.578 -4.016 1 91.12 215 ALA A CA 1
ATOM 1638 C C . ALA A 1 215 ? 3.957 26.984 -4.012 1 91.12 215 ALA A C 1
ATOM 1640 O O . ALA A 1 215 ? 3.557 27.828 -3.203 1 91.12 215 ALA A O 1
ATOM 1641 N N . ILE A 1 216 ? 4.91 27.203 -4.879 1 92 216 ILE A N 1
ATOM 1642 C CA . ILE A 1 216 ? 5.441 28.547 -5.016 1 92 216 ILE A CA 1
ATOM 1643 C C . ILE A 1 216 ? 4.312 29.516 -5.383 1 92 216 ILE A C 1
ATOM 1645 O O . ILE A 1 216 ? 3.59 29.281 -6.355 1 92 216 ILE A O 1
ATOM 1649 N N . MET A 1 217 ? 4.148 30.578 -4.586 1 94.62 217 MET A N 1
ATOM 1650 C CA . MET A 1 217 ? 3.055 31.516 -4.824 1 94.62 217 MET A CA 1
ATOM 1651 C C . MET A 1 217 ? 3.352 32.406 -6.031 1 94.62 217 MET A C 1
ATOM 1653 O O . MET A 1 217 ? 4.484 32.844 -6.211 1 94.62 217 MET A O 1
ATOM 1657 N N . SER A 1 218 ? 2.377 32.625 -6.863 1 93.19 218 SER A N 1
ATOM 1658 C CA . SER A 1 218 ? 2.48 33.594 -7.949 1 93.19 218 SER A CA 1
ATOM 1659 C C . SER A 1 218 ? 2.561 35.031 -7.414 1 93.19 218 SER A C 1
ATOM 1661 O O . SER A 1 218 ? 2.338 35.25 -6.223 1 93.19 218 SER A O 1
ATOM 1663 N N . ASP A 1 219 ? 2.855 35.906 -8.305 1 95.12 219 ASP A N 1
ATOM 1664 C CA . ASP A 1 219 ? 2.912 37.312 -7.926 1 95.12 219 ASP A CA 1
ATOM 1665 C C . ASP A 1 219 ? 1.559 37.812 -7.406 1 95.12 219 ASP A C 1
ATOM 1667 O O . ASP A 1 219 ? 1.493 38.562 -6.426 1 95.12 219 ASP A O 1
ATOM 1671 N N . VAL A 1 220 ? 0.558 37.344 -8.031 1 95.06 220 VAL A N 1
ATOM 1672 C CA . VAL A 1 220 ? -0.789 37.75 -7.66 1 95.06 220 VAL A CA 1
ATOM 1673 C C . VAL A 1 220 ? -1.138 37.219 -6.277 1 95.06 220 VAL A C 1
ATOM 1675 O O . VAL A 1 220 ? -1.693 37.906 -5.441 1 95.06 220 VAL A O 1
ATOM 1678 N N . GLU A 1 221 ? -0.822 36 -6.055 1 95.25 221 GLU A N 1
ATOM 1679 C CA . GLU A 1 221 ? -1.082 35.375 -4.754 1 95.25 221 GLU A CA 1
ATOM 1680 C C . GLU A 1 221 ? -0.291 36.094 -3.648 1 95.25 221 GLU A C 1
ATOM 1682 O O . GLU A 1 221 ? -0.827 36.344 -2.572 1 95.25 221 GLU A O 1
ATOM 1687 N N . THR A 1 222 ? 0.957 36.344 -3.939 1 97.12 222 THR A N 1
ATOM 1688 C CA . THR A 1 222 ? 1.821 37.031 -2.988 1 97.12 222 THR A CA 1
ATOM 1689 C C . THR A 1 222 ? 1.276 38.438 -2.676 1 97.12 222 THR A C 1
ATOM 1691 O O . THR A 1 222 ? 1.177 38.812 -1.509 1 97.12 222 THR A O 1
ATOM 1694 N N . ALA A 1 223 ? 0.873 39.125 -3.73 1 95.88 223 ALA A N 1
ATOM 1695 C CA . ALA A 1 223 ? 0.352 40.469 -3.561 1 95.88 223 ALA A CA 1
ATOM 1696 C C . ALA A 1 223 ? -0.942 40.469 -2.752 1 95.88 223 ALA A C 1
ATOM 1698 O O . ALA A 1 223 ? -1.175 41.344 -1.931 1 95.88 223 ALA A O 1
ATOM 1699 N N . THR A 1 224 ? -1.718 39.469 -3.016 1 96.25 224 THR A N 1
ATOM 1700 C CA . THR A 1 224 ? -2.982 39.344 -2.303 1 96.25 224 THR A CA 1
ATOM 1701 C C . THR A 1 224 ? -2.742 39.156 -0.81 1 96.25 224 THR A C 1
ATOM 1703 O O . THR A 1 224 ? -3.389 39.781 0.022 1 96.25 224 THR A O 1
ATOM 1706 N N . LEU A 1 225 ? -1.873 38.344 -0.483 1 97.5 225 LEU A N 1
ATOM 1707 C CA . LEU A 1 225 ? -1.553 38.062 0.914 1 97.5 225 LEU A CA 1
ATOM 1708 C C . LEU A 1 225 ? -0.887 39.281 1.564 1 97.5 225 LEU A C 1
ATOM 1710 O O . LEU A 1 225 ? -1.185 39.594 2.715 1 97.5 225 LEU A O 1
ATOM 1714 N N . ASP A 1 226 ? 0.007 40 0.838 1 96.62 226 ASP A N 1
ATOM 1715 C CA . ASP A 1 226 ? 0.627 41.219 1.344 1 96.62 226 ASP A CA 1
ATOM 1716 C C . ASP A 1 226 ? -0.425 42.281 1.661 1 96.62 226 ASP A C 1
ATOM 1718 O O . ASP A 1 226 ? -0.346 42.938 2.693 1 96.62 226 ASP A O 1
ATOM 1722 N N . ALA A 1 227 ? -1.366 42.375 0.75 1 95.12 227 ALA A N 1
ATOM 1723 C CA . ALA A 1 227 ? -2.426 43.375 0.953 1 95.12 227 ALA A CA 1
ATOM 1724 C C . ALA A 1 227 ? -3.238 43.062 2.205 1 95.12 227 ALA A C 1
ATOM 1726 O O . ALA A 1 227 ? -3.592 43.938 2.971 1 95.12 227 ALA A O 1
ATOM 1727 N N . PHE A 1 228 ? -3.541 41.844 2.404 1 96.25 228 PHE A N 1
ATOM 1728 C CA . PHE A 1 228 ? -4.258 41.406 3.598 1 96.25 228 PHE A CA 1
ATOM 1729 C C . PHE A 1 228 ? -3.473 41.75 4.855 1 96.25 228 PHE A C 1
ATOM 1731 O O . PHE A 1 228 ? -4.035 42.281 5.816 1 96.25 228 PHE A O 1
ATOM 1738 N N . CYS A 1 229 ? -2.158 41.375 4.852 1 96.56 229 CYS A N 1
ATOM 1739 C CA . CYS A 1 229 ? -1.314 41.656 6.008 1 96.56 229 CYS A CA 1
ATOM 1740 C C . CYS A 1 229 ? -1.232 43.156 6.281 1 96.56 229 CYS A C 1
ATOM 1742 O O . CYS A 1 229 ? -1.317 43.594 7.434 1 96.56 229 CYS A O 1
ATOM 1744 N N . ALA A 1 230 ? -1.108 43.938 5.207 1 94.94 230 ALA A N 1
ATOM 1745 C CA . ALA A 1 230 ? -1.035 45.406 5.348 1 94.94 230 ALA A CA 1
ATOM 1746 C C . ALA A 1 230 ? -2.32 45.969 5.953 1 94.94 230 ALA A C 1
ATOM 1748 O O . ALA A 1 230 ? -2.277 46.844 6.789 1 94.94 230 ALA A O 1
ATOM 1749 N N . ALA A 1 231 ? -3.385 45.438 5.562 1 93.69 231 ALA A N 1
ATOM 1750 C CA . ALA A 1 231 ? -4.691 45.938 5.973 1 93.69 231 ALA A CA 1
ATOM 1751 C C . ALA A 1 231 ? -5.008 45.531 7.41 1 93.69 231 ALA A C 1
ATOM 1753 O O . ALA A 1 231 ? -5.77 46.219 8.094 1 93.69 231 ALA A O 1
ATOM 1754 N N . ASN A 1 232 ? -4.395 44.469 7.922 1 94.5 232 ASN A N 1
ATOM 1755 C CA . ASN A 1 232 ? -4.855 43.906 9.188 1 94.5 232 ASN A CA 1
ATOM 1756 C C . ASN A 1 232 ? -3.717 43.812 10.195 1 94.5 232 ASN A C 1
ATOM 1758 O O . ASN A 1 232 ? -3.873 43.188 11.25 1 94.5 232 ASN A O 1
ATOM 1762 N N . ASN A 1 233 ? -2.564 44.406 9.875 1 94.31 233 ASN A N 1
ATOM 1763 C CA . ASN A 1 233 ? -1.382 44.344 10.727 1 94.31 233 ASN A CA 1
ATOM 1764 C C . ASN A 1 233 ? -1.023 42.875 11.039 1 94.31 233 ASN A C 1
ATOM 1766 O O . ASN A 1 233 ? -0.81 42.531 12.203 1 94.31 233 ASN A O 1
ATOM 1770 N N . ALA A 1 234 ? -1.055 42.031 10 1 95.88 234 ALA A N 1
ATOM 1771 C CA . ALA A 1 234 ? -0.777 40.625 10.133 1 95.88 234 ALA A CA 1
ATOM 1772 C C . ALA A 1 234 ? 0.656 40.281 9.719 1 95.88 234 ALA A C 1
ATOM 1774 O O . ALA A 1 234 ? 1.341 41.125 9.125 1 95.88 234 ALA A O 1
ATOM 1775 N N . VAL A 1 235 ? 1.152 39.156 10.086 1 96.25 235 VAL A N 1
ATOM 1776 C CA . VAL A 1 235 ? 2.479 38.656 9.734 1 96.25 235 VAL A CA 1
ATOM 1777 C C . VAL A 1 235 ? 2.365 37.219 9.18 1 96.25 235 VAL A C 1
ATOM 1779 O O . VAL A 1 235 ? 1.417 36.5 9.492 1 96.25 235 VAL A O 1
ATOM 1782 N N . VAL A 1 236 ? 3.283 36.844 8.289 1 97.19 236 VAL A N 1
ATOM 1783 C CA . VAL A 1 236 ? 3.264 35.5 7.684 1 97.19 236 VAL A CA 1
ATOM 1784 C C . VAL A 1 236 ? 4.453 34.688 8.188 1 97.19 236 VAL A C 1
ATOM 1786 O O . VAL A 1 236 ? 5.602 35 7.848 1 97.19 236 VAL A O 1
ATOM 1789 N N . PHE A 1 237 ? 4.203 33.719 8.977 1 95.5 237 PHE A N 1
ATOM 1790 C CA . PHE A 1 237 ? 5.223 32.781 9.469 1 95.5 237 PHE A CA 1
ATOM 1791 C C . PHE A 1 237 ? 5.48 31.688 8.461 1 95.5 237 PHE A C 1
ATOM 1793 O O . PHE A 1 237 ? 4.555 30.984 8.047 1 95.5 237 PHE A O 1
ATOM 1800 N N . CYS A 1 238 ? 6.742 31.516 8.125 1 93.75 238 CYS A N 1
ATOM 1801 C CA . CYS A 1 238 ? 7.105 30.578 7.062 1 93.75 238 CYS A CA 1
ATOM 1802 C C . CYS A 1 238 ? 8.32 29.75 7.453 1 93.75 238 CYS A C 1
ATOM 1804 O O . CYS A 1 238 ? 9.07 30.125 8.359 1 93.75 238 CYS A O 1
ATOM 1806 N N . ASP A 1 239 ? 8.406 28.625 6.832 1 93.19 239 ASP A N 1
ATOM 1807 C CA . ASP A 1 239 ? 9.688 27.938 6.664 1 93.19 239 ASP A CA 1
ATOM 1808 C C . ASP A 1 239 ? 10.062 27.828 5.191 1 93.19 239 ASP A C 1
ATOM 1810 O O . ASP A 1 239 ? 9.43 28.453 4.336 1 93.19 239 ASP A O 1
ATOM 1814 N N . HIS A 1 240 ? 11.062 27.062 4.906 1 94.62 240 HIS A N 1
ATOM 1815 C CA . HIS A 1 240 ? 11.578 27.062 3.541 1 94.62 240 HIS A CA 1
ATOM 1816 C C . HIS A 1 240 ? 10.633 26.328 2.594 1 94.62 240 HIS A C 1
ATOM 1818 O O . HIS A 1 240 ? 10.75 26.453 1.373 1 94.62 240 HIS A O 1
ATOM 1824 N N . THR A 1 241 ? 9.672 25.672 3.072 1 92.94 241 THR A N 1
ATOM 1825 C CA . THR A 1 241 ? 8.766 24.938 2.199 1 92.94 241 THR A CA 1
ATOM 1826 C C . THR A 1 241 ? 7.496 25.734 1.93 1 92.94 241 THR A C 1
ATOM 1828 O O . THR A 1 241 ? 6.613 25.281 1.203 1 92.94 241 THR A O 1
ATOM 1831 N N . SER A 1 242 ? 7.293 26.906 2.398 1 94.38 242 SER A N 1
ATOM 1832 C CA . SER A 1 242 ? 6.039 27.656 2.408 1 94.38 242 SER A CA 1
ATOM 1833 C C . SER A 1 242 ? 5.719 28.219 1.027 1 94.38 242 SER A C 1
ATOM 1835 O O . SER A 1 242 ? 4.559 28.484 0.711 1 94.38 242 SER A O 1
ATOM 1837 N N . GLY A 1 243 ? 6.793 28.5 0.173 1 92.69 243 GLY A N 1
ATOM 1838 C CA . GLY A 1 243 ? 6.57 28.984 -1.179 1 92.69 243 GLY A CA 1
ATOM 1839 C C . GLY A 1 243 ? 6.184 30.453 -1.228 1 92.69 243 GLY A C 1
ATOM 1840 O O . GLY A 1 243 ? 5.789 30.969 -2.279 1 92.69 243 GLY A O 1
ATOM 1841 N N . TYR A 1 244 ? 6.219 31.172 -0.096 1 96 244 TYR A N 1
ATOM 1842 C CA . TYR A 1 244 ? 5.871 32.594 0.016 1 96 244 TYR A CA 1
ATOM 1843 C C . TYR A 1 244 ? 7.117 33.438 0.24 1 96 244 TYR A C 1
ATOM 1845 O O . TYR A 1 244 ? 7.91 33.156 1.145 1 96 244 TYR A O 1
ATOM 1853 N N . LYS A 1 245 ? 7.312 34.5 -0.621 1 95.25 245 LYS A N 1
ATOM 1854 C CA . LYS A 1 245 ? 8.453 35.406 -0.527 1 95.25 245 LYS A CA 1
ATOM 1855 C C . LYS A 1 245 ? 7.992 36.875 -0.456 1 95.25 245 LYS A C 1
ATOM 1857 O O . LYS A 1 245 ? 8.68 37.781 -0.953 1 95.25 245 LYS A O 1
ATOM 1862 N N . GLY A 1 246 ? 6.84 37.125 0.106 1 95.81 246 GLY A N 1
ATOM 1863 C CA . GLY A 1 246 ? 6.281 38.438 0.193 1 95.81 246 GLY A CA 1
ATOM 1864 C C . GLY A 1 246 ? 6.887 39.281 1.311 1 95.81 246 GLY A C 1
ATOM 1865 O O . GLY A 1 246 ? 7.75 38.781 2.049 1 95.81 246 GLY A O 1
ATOM 1866 N N . LYS A 1 247 ? 6.426 40.5 1.384 1 95.44 247 LYS A N 1
ATOM 1867 C CA . LYS A 1 247 ? 6.965 41.5 2.291 1 95.44 247 LYS A CA 1
ATOM 1868 C C . LYS A 1 247 ? 6.785 41.094 3.748 1 95.44 247 LYS A C 1
ATOM 1870 O O . LYS A 1 247 ? 7.621 41.406 4.598 1 95.44 247 LYS A O 1
ATOM 1875 N N . TYR A 1 248 ? 5.789 40.438 4.047 1 97.12 248 TYR A N 1
ATOM 1876 C CA . TYR A 1 248 ? 5.406 40.219 5.438 1 97.12 248 TYR A CA 1
ATOM 1877 C C . TYR A 1 248 ? 5.918 38.875 5.938 1 97.12 248 TYR A C 1
ATOM 1879 O O . TYR A 1 248 ? 5.508 38.375 7 1 97.12 248 TYR A O 1
ATOM 1887 N N . ARG A 1 249 ? 6.812 38.281 5.168 1 96.69 249 ARG A N 1
ATOM 1888 C CA . ARG A 1 249 ? 7.387 36.969 5.488 1 96.69 249 ARG A CA 1
ATOM 1889 C C . ARG A 1 249 ? 8.305 37.062 6.703 1 96.69 249 ARG A C 1
ATOM 1891 O O . ARG A 1 249 ? 9.133 38 6.793 1 96.69 249 ARG A O 1
ATOM 1898 N N . VAL A 1 250 ? 8.164 36.125 7.621 1 94.94 250 VAL A N 1
ATOM 1899 C CA . VAL A 1 250 ? 9.078 36 8.75 1 94.94 250 VAL A CA 1
ATOM 1900 C C . VAL A 1 250 ? 9.469 34.531 8.922 1 94.94 250 VAL A C 1
ATOM 1902 O O . VAL A 1 250 ? 8.609 33.656 9.062 1 94.94 250 VAL A O 1
ATOM 1905 N N . GLN A 1 251 ? 10.695 34.25 8.82 1 93.19 251 GLN A N 1
ATOM 1906 C CA . GLN A 1 251 ? 11.227 32.938 9.211 1 93.19 251 GLN A CA 1
ATOM 1907 C C . GLN A 1 251 ? 11.523 32.875 10.703 1 93.19 251 GLN A C 1
ATOM 1909 O O . GLN A 1 251 ? 12.625 33.25 11.141 1 93.19 251 GLN A O 1
ATOM 1914 N N . TYR A 1 252 ? 10.641 32.406 11.414 1 92.06 252 TYR A N 1
ATOM 1915 C CA . TYR A 1 252 ? 10.602 32.625 12.859 1 92.06 252 TYR A CA 1
ATOM 1916 C C . TYR A 1 252 ? 11.219 31.438 13.602 1 92.06 252 TYR A C 1
ATOM 1918 O O . TYR A 1 252 ? 11.258 31.422 14.836 1 92.06 252 TYR A O 1
ATOM 1926 N N . SER A 1 253 ? 11.727 30.438 12.93 1 93.19 253 SER A N 1
ATOM 1927 C CA . SER A 1 253 ? 12.18 29.172 13.516 1 93.19 253 SER A CA 1
ATOM 1928 C C . SER A 1 253 ? 13.25 29.422 14.57 1 93.19 253 SER A C 1
ATOM 1930 O O . SER A 1 253 ? 13.281 28.734 15.594 1 93.19 253 SER A O 1
ATOM 1932 N N . ILE A 1 254 ? 14.156 30.328 14.336 1 93.69 254 ILE A N 1
ATOM 1933 C CA . ILE A 1 254 ? 15.273 30.547 15.258 1 93.69 254 ILE A CA 1
ATOM 1934 C C . ILE A 1 254 ? 14.75 31.125 16.578 1 93.69 254 ILE A C 1
ATOM 1936 O O . ILE A 1 254 ? 15.344 30.891 17.625 1 93.69 254 ILE A O 1
ATOM 1940 N N . VAL A 1 255 ? 13.672 31.891 16.547 1 92.5 255 VAL A N 1
ATOM 1941 C CA . VAL A 1 255 ? 13.031 32.375 17.766 1 92.5 255 VAL A CA 1
ATOM 1942 C C . VAL A 1 255 ? 12.18 31.281 18.391 1 92.5 255 VAL A C 1
ATOM 1944 O O . VAL A 1 255 ? 12.25 31.047 19.594 1 92.5 255 VAL A O 1
ATOM 1947 N N . GLY A 1 256 ? 11.453 30.609 17.547 1 90.88 256 GLY A N 1
ATOM 1948 C CA . GLY A 1 256 ? 10.562 29.562 18 1 90.88 256 GLY A CA 1
ATOM 1949 C C . GLY A 1 256 ? 11.289 28.438 18.719 1 90.88 256 GLY A C 1
ATOM 1950 O O . GLY A 1 256 ? 10.727 27.797 19.609 1 90.88 256 GLY A O 1
ATOM 1951 N N . CYS A 1 257 ? 12.531 28.25 18.375 1 91.25 257 CYS A N 1
ATOM 1952 C CA . CYS A 1 257 ? 13.258 27.109 18.906 1 91.25 257 CYS A CA 1
ATOM 1953 C C . CYS A 1 257 ? 13.836 27.422 20.281 1 91.25 257 CYS A C 1
ATOM 1955 O O . CYS A 1 257 ? 14.391 26.547 20.953 1 91.25 257 CYS A O 1
ATOM 1957 N N . GLN A 1 258 ? 13.703 28.688 20.719 1 91 258 GLN A N 1
ATOM 1958 C CA . GLN A 1 258 ? 14.281 29.062 22 1 91 258 GLN A CA 1
ATOM 1959 C C . GLN A 1 258 ? 13.578 28.359 23.156 1 91 258 GLN A C 1
ATOM 1961 O O . GLN A 1 258 ? 12.406 28.641 23.438 1 91 258 GLN A O 1
ATOM 1966 N N . SER A 1 259 ? 14.289 27.578 23.812 1 86.19 259 SER A N 1
ATOM 1967 C CA . SER A 1 259 ? 13.703 26.688 24.812 1 86.19 259 SER A CA 1
ATOM 1968 C C . SER A 1 259 ? 13.383 27.422 26.109 1 86.19 259 SER A C 1
ATOM 1970 O O . SER A 1 259 ? 12.508 27.016 26.859 1 86.19 259 SER A O 1
ATOM 1972 N N . HIS A 1 260 ? 14 28.516 26.344 1 82.94 260 HIS A N 1
ATOM 1973 C CA . HIS A 1 260 ? 13.867 29.188 27.625 1 82.94 260 HIS A CA 1
ATOM 1974 C C . HIS A 1 260 ? 13.18 30.547 27.469 1 82.94 260 HIS A C 1
ATOM 1976 O O . HIS A 1 260 ? 13.242 31.391 28.375 1 82.94 260 HIS A O 1
ATOM 1982 N N . LEU A 1 261 ? 12.648 30.734 26.328 1 83.12 261 LEU A N 1
ATOM 1983 C CA . LEU A 1 261 ? 11.906 31.969 26.062 1 83.12 261 LEU A CA 1
ATOM 1984 C C . LEU A 1 261 ? 10.398 31.734 26.188 1 83.12 261 LEU A C 1
ATOM 1986 O O . LEU A 1 261 ? 9.891 30.703 25.75 1 83.12 261 LEU A O 1
ATOM 1990 N N . ASP A 1 262 ? 9.727 32.656 26.875 1 81.12 262 ASP A N 1
ATOM 1991 C CA . ASP A 1 262 ? 8.266 32.625 26.906 1 81.12 262 ASP A CA 1
ATOM 1992 C C . ASP A 1 262 ? 7.668 33.094 25.594 1 81.12 262 ASP A C 1
ATOM 1994 O O . ASP A 1 262 ? 7.738 34.281 25.266 1 81.12 262 ASP A O 1
ATOM 1998 N N . HIS A 1 263 ? 7.09 32.219 24.891 1 78.81 263 HIS A N 1
ATOM 1999 C CA . HIS A 1 263 ? 6.551 32.5 23.562 1 78.81 263 HIS A CA 1
ATOM 2000 C C . HIS A 1 263 ? 5.117 33.031 23.656 1 78.81 263 HIS A C 1
ATOM 2002 O O . HIS A 1 263 ? 4.543 33.438 22.656 1 78.81 263 HIS A O 1
ATOM 2008 N N . SER A 1 264 ? 4.484 32.969 24.844 1 76.75 264 SER A N 1
ATOM 2009 C CA . SER A 1 264 ? 3.059 33.25 25 1 76.75 264 SER A CA 1
ATOM 2010 C C . SER A 1 264 ? 2.717 34.688 24.625 1 76.75 264 SER A C 1
ATOM 2012 O O . SER A 1 264 ? 1.647 34.938 24.062 1 76.75 264 SER A O 1
ATOM 2014 N N . SER A 1 265 ? 3.602 35.562 25 1 73.19 265 SER A N 1
ATOM 2015 C CA . SER A 1 265 ? 3.299 36.969 24.797 1 73.19 265 SER A CA 1
ATOM 2016 C C . SER A 1 265 ? 3.375 37.312 23.312 1 73.19 265 SER A C 1
ATOM 2018 O O . SER A 1 265 ? 2.871 38.375 22.906 1 73.19 265 SER A O 1
ATOM 2020 N N . TYR A 1 266 ? 3.84 36.438 22.562 1 76.5 266 TYR A N 1
ATOM 2021 C CA . TYR A 1 266 ? 4.078 36.844 21.172 1 76.5 266 TYR A CA 1
ATOM 2022 C C . TYR A 1 266 ? 3.213 36 20.219 1 76.5 266 TYR A C 1
ATOM 2024 O O . TYR A 1 266 ? 3.178 36.281 19.016 1 76.5 266 TYR A O 1
ATOM 2032 N N . LEU A 1 267 ? 2.455 35.25 20.766 1 81.88 267 LEU A N 1
ATOM 2033 C CA . LEU A 1 267 ? 1.608 34.406 19.938 1 81.88 267 LEU A CA 1
ATOM 2034 C C . LEU A 1 267 ? 0.429 35.188 19.375 1 81.88 267 LEU A C 1
ATOM 2036 O O . LEU A 1 267 ? -0.121 36.062 20.062 1 81.88 267 LEU A O 1
ATOM 2040 N N . PRO A 1 268 ? 0.121 34.875 18.062 1 92.56 268 PRO A N 1
ATOM 2041 C CA . PRO A 1 268 ? -1.052 35.562 17.516 1 92.56 268 PRO A CA 1
ATOM 2042 C C . PRO A 1 268 ? -2.354 35.156 18.203 1 92.56 268 PRO A C 1
ATOM 2044 O O . PRO A 1 268 ? -2.443 34.031 18.719 1 92.56 268 PRO A O 1
ATOM 2047 N N . ASP A 1 269 ? -3.256 36.094 18.219 1 94 269 ASP A N 1
ATOM 2048 C CA . ASP A 1 269 ? -4.602 35.75 18.688 1 94 269 ASP A CA 1
ATOM 2049 C C . ASP A 1 269 ? -5.32 34.844 17.688 1 94 269 ASP A C 1
ATOM 2051 O O . ASP A 1 269 ? -5.984 33.906 18.094 1 94 269 ASP A O 1
ATOM 2055 N N . LEU A 1 270 ? -5.133 35.156 16.438 1 96.12 270 LEU A N 1
ATOM 2056 C CA . LEU A 1 270 ? -5.648 34.312 15.359 1 96.12 270 LEU A CA 1
ATOM 2057 C C . LEU A 1 270 ? -4.52 33.844 14.453 1 96.12 270 LEU A C 1
ATOM 2059 O O . LEU A 1 270 ? -3.699 34.656 14 1 96.12 270 LEU A O 1
ATOM 2063 N N . LEU A 1 271 ? -4.453 32.562 14.32 1 96.25 271 LEU A N 1
ATOM 2064 C CA . LEU A 1 271 ? -3.543 31.984 13.344 1 96.25 271 LEU A CA 1
ATOM 2065 C C . LEU A 1 271 ? -4.309 31.438 12.148 1 96.25 271 LEU A C 1
ATOM 2067 O O . LEU A 1 271 ? -5.156 30.547 12.305 1 96.25 271 LEU A O 1
ATOM 2071 N N . ILE A 1 272 ? -4.074 32 10.992 1 97.88 272 ILE A N 1
ATOM 2072 C CA . ILE A 1 272 ? -4.641 31.484 9.75 1 97.88 272 ILE A CA 1
ATOM 2073 C C . ILE A 1 272 ? -3.678 30.469 9.133 1 97.88 272 ILE A C 1
ATOM 2075 O O . ILE A 1 272 ? -2.588 30.828 8.688 1 97.88 272 ILE A O 1
ATOM 2079 N N . HIS A 1 273 ? -4.078 29.266 9.133 1 96.62 273 HIS A N 1
ATOM 2080 C CA . HIS A 1 273 ? -3.246 28.156 8.688 1 96.62 273 HIS A CA 1
ATOM 2081 C C . HIS A 1 273 ? -3.533 27.797 7.23 1 96.62 273 HIS A C 1
ATOM 2083 O O . HIS A 1 273 ? -4.648 27.391 6.895 1 96.62 273 HIS A O 1
ATOM 2089 N N . ILE A 1 274 ? -2.541 27.984 6.312 1 96.75 274 ILE A N 1
ATOM 2090 C CA . ILE A 1 274 ? -2.646 27.531 4.926 1 96.75 274 ILE A CA 1
ATOM 2091 C C . ILE A 1 274 ? -1.476 26.609 4.59 1 96.75 274 ILE A C 1
ATOM 2093 O O . ILE A 1 274 ? -0.469 26.594 5.301 1 96.75 274 ILE A O 1
ATOM 2097 N N . GLY A 1 275 ? -1.662 25.797 3.566 1 93.69 275 GLY A N 1
ATOM 2098 C CA . GLY A 1 275 ? -0.651 24.812 3.178 1 93.69 275 GLY A CA 1
ATOM 2099 C C . GLY A 1 275 ? -0.822 23.469 3.857 1 93.69 275 GLY A C 1
ATOM 2100 O O . GLY A 1 275 ? -1.873 23.188 4.438 1 93.69 275 GLY A O 1
ATOM 2101 N N . GLU A 1 276 ? 0.222 22.672 3.734 1 91.94 276 GLU A N 1
ATOM 2102 C CA . GLU A 1 276 ? 0.158 21.297 4.18 1 91.94 276 GLU A CA 1
ATOM 2103 C C . GLU A 1 276 ? 1.149 21.031 5.312 1 91.94 276 GLU A C 1
ATOM 2105 O O . GLU A 1 276 ? 1.308 21.859 6.211 1 91.94 276 GLU A O 1
ATOM 2110 N N . VAL A 1 277 ? 1.722 19.922 5.414 1 88.5 277 VAL A N 1
ATOM 2111 C CA . VAL A 1 277 ? 2.637 19.547 6.484 1 88.5 277 VAL A CA 1
ATOM 2112 C C . VAL A 1 277 ? 3.846 20.484 6.477 1 88.5 277 VAL A C 1
ATOM 2114 O O . VAL A 1 277 ? 4.484 20.672 5.441 1 88.5 277 VAL A O 1
ATOM 2117 N N . THR A 1 278 ? 4.031 21.062 7.625 1 89.19 278 THR A N 1
ATOM 2118 C CA . THR A 1 278 ? 5.137 22.016 7.73 1 89.19 278 THR A CA 1
ATOM 2119 C C . THR A 1 278 ? 6.445 21.281 8.023 1 89.19 278 THR A C 1
ATOM 2121 O O . THR A 1 278 ? 6.445 20.219 8.641 1 89.19 278 THR A O 1
ATOM 2124 N N . GLY A 1 279 ? 7.477 21.922 7.562 1 87 279 GLY A N 1
ATOM 2125 C CA . GLY A 1 279 ? 8.812 21.469 7.934 1 87 279 GLY A CA 1
ATOM 2126 C C . GLY A 1 279 ? 9.391 22.234 9.109 1 87 279 GLY A C 1
ATOM 2127 O O . GLY A 1 279 ? 10.539 22 9.492 1 87 279 GLY A O 1
ATOM 2128 N N . ASP A 1 280 ? 8.594 23.188 9.625 1 88 280 ASP A N 1
ATOM 2129 C CA . ASP A 1 280 ? 9.031 23.938 10.797 1 88 280 ASP A CA 1
ATOM 2130 C C . ASP A 1 280 ? 8.773 23.156 12.086 1 88 280 ASP A C 1
ATOM 2132 O O . ASP A 1 280 ? 7.625 23.016 12.508 1 88 280 ASP A O 1
ATOM 2136 N N . TYR A 1 281 ? 9.758 22.828 12.703 1 83.38 281 TYR A N 1
ATOM 2137 C CA . TYR A 1 281 ? 9.672 21.953 13.867 1 83.38 281 TYR A CA 1
ATOM 2138 C C . TYR A 1 281 ? 9.391 22.766 15.133 1 83.38 281 TYR A C 1
ATOM 2140 O O . TYR A 1 281 ? 9.164 22.188 16.203 1 83.38 281 TYR A O 1
ATOM 2148 N N . TYR A 1 282 ? 9.438 24.094 15.016 1 86.06 282 TYR A N 1
ATOM 2149 C CA . TYR A 1 282 ? 9.297 24.953 16.188 1 86.06 282 TYR A CA 1
ATOM 2150 C C . TYR A 1 282 ? 8.156 25.938 15.984 1 86.06 282 TYR A C 1
ATOM 2152 O O . TYR A 1 282 ? 8.219 27.078 16.469 1 86.06 282 TYR A O 1
ATOM 2160 N N . ASN A 1 283 ? 7.195 25.5 15.273 1 76.19 283 ASN A N 1
ATOM 2161 C CA . ASN A 1 283 ? 6.066 26.375 14.953 1 76.19 283 ASN A CA 1
ATOM 2162 C C . ASN A 1 283 ? 5.188 26.625 16.172 1 76.19 283 ASN A C 1
ATOM 2164 O O . ASN A 1 283 ? 5.285 25.906 17.172 1 76.19 283 ASN A O 1
ATOM 2168 N N . THR A 1 284 ? 4.551 27.797 16.094 1 75.19 284 THR A N 1
ATOM 2169 C CA . THR A 1 284 ? 3.707 28.219 17.203 1 75.19 284 THR A CA 1
ATOM 2170 C C . THR A 1 284 ? 2.244 28.297 16.781 1 75.19 284 THR A C 1
ATOM 2172 O O . THR A 1 284 ? 1.944 28.484 15.594 1 75.19 284 THR A O 1
ATOM 2175 N N . SER A 1 285 ? 1.456 28.047 17.766 1 81.31 285 SER A N 1
ATOM 2176 C CA . SER A 1 285 ? 0.021 28.125 17.516 1 81.31 285 SER A CA 1
ATOM 2177 C C . SER A 1 285 ? -0.557 29.453 17.953 1 81.31 285 SER A C 1
ATOM 2179 O O . SER A 1 285 ? 0.153 30.297 18.516 1 81.31 285 SER A O 1
ATOM 2181 N N . GLY A 1 286 ? -1.755 29.781 17.438 1 85.88 286 GLY A N 1
ATOM 2182 C CA . GLY A 1 286 ? -2.559 30.875 17.938 1 85.88 286 GLY A CA 1
ATOM 2183 C C . GLY A 1 286 ? -3.648 30.438 18.891 1 85.88 286 GLY A C 1
ATOM 2184 O O . GLY A 1 286 ? -3.861 29.25 19.094 1 85.88 286 GLY A O 1
ATOM 2185 N N . ARG A 1 287 ? -4.203 31.453 19.531 1 87.44 287 ARG A N 1
ATOM 2186 C CA . ARG A 1 287 ? -5.324 31.141 20.406 1 87.44 287 ARG A CA 1
ATOM 2187 C C . ARG A 1 287 ? -6.457 30.469 19.641 1 87.44 287 ARG A C 1
ATOM 2189 O O . ARG A 1 287 ? -7.09 29.547 20.141 1 87.44 287 ARG A O 1
ATOM 2196 N N . HIS A 1 288 ? -6.66 31.016 18.5 1 93.19 288 HIS A N 1
ATOM 2197 C CA . HIS A 1 288 ? -7.613 30.438 17.562 1 93.19 288 HIS A CA 1
ATOM 2198 C C . HIS A 1 288 ? -6.945 30.094 16.234 1 93.19 288 HIS A C 1
ATOM 2200 O O . HIS A 1 288 ? -6.027 30.797 15.797 1 93.19 288 HIS A O 1
ATOM 2206 N N . VAL A 1 289 ? -7.438 29.031 15.672 1 95.69 289 VAL A N 1
ATOM 2207 C CA . VAL A 1 289 ? -6.852 28.656 14.391 1 95.69 289 VAL A CA 1
ATOM 2208 C C . VAL A 1 289 ? -7.945 28.562 13.328 1 95.69 289 VAL A C 1
ATOM 2210 O O . VAL A 1 289 ? -8.992 27.938 13.562 1 95.69 289 VAL A O 1
ATOM 2213 N N . TRP A 1 290 ? -7.734 29.297 12.211 1 97.94 290 TRP A N 1
ATOM 2214 C CA . TRP A 1 290 ? -8.531 29.188 11 1 97.94 290 TRP A CA 1
ATOM 2215 C C . TRP A 1 290 ? -7.754 28.469 9.898 1 97.94 290 TRP A C 1
ATOM 2217 O O . TRP A 1 290 ? -6.605 28.812 9.617 1 97.94 290 TRP A O 1
ATOM 2227 N N . ARG A 1 291 ? -8.367 27.422 9.336 1 96.88 291 ARG A N 1
ATOM 2228 C CA . ARG A 1 291 ? -7.727 26.75 8.211 1 96.88 291 ARG A CA 1
ATOM 2229 C C . ARG A 1 291 ? -8.391 27.141 6.891 1 96.88 291 ARG A C 1
ATOM 2231 O O . ARG A 1 291 ? -9.617 27.109 6.777 1 96.88 291 ARG A O 1
ATOM 2238 N N . VAL A 1 292 ? -7.566 27.547 5.918 1 97.69 292 VAL A N 1
ATOM 2239 C CA . VAL A 1 292 ? -8.055 27.875 4.582 1 97.69 292 VAL A CA 1
ATOM 2240 C C . VAL A 1 292 ? -7.496 26.891 3.564 1 97.69 292 VAL A C 1
ATOM 2242 O O . VAL A 1 292 ? -6.281 26.781 3.391 1 97.69 292 VAL A O 1
ATOM 2245 N N . SER A 1 293 ? -8.297 26.172 2.926 1 95.38 293 SER A N 1
ATOM 2246 C CA . SER A 1 293 ? -7.898 25.219 1.905 1 95.38 293 SER A CA 1
ATOM 2247 C C . SER A 1 293 ? -9.07 24.844 1.004 1 95.38 293 SER A C 1
ATOM 2249 O O . SER A 1 293 ? -10.195 24.688 1.476 1 95.38 293 SER A O 1
ATOM 2251 N N . MET A 1 294 ? -8.711 24.625 -0.258 1 89.69 294 MET A N 1
ATOM 2252 C CA . MET A 1 294 ? -9.727 24.219 -1.219 1 89.69 294 MET A CA 1
ATOM 2253 C C . MET A 1 294 ? -10.305 22.859 -0.843 1 89.69 294 MET A C 1
ATOM 2255 O O . MET A 1 294 ? -11.453 22.547 -1.171 1 89.69 294 MET A O 1
ATOM 2259 N N . ASP A 1 295 ? -9.562 22.094 -0.101 1 88.12 295 ASP A N 1
ATOM 2260 C CA . ASP A 1 295 ? -10.039 20.75 0.182 1 88.12 295 ASP A CA 1
ATOM 2261 C C . ASP A 1 295 ? -11.086 20.766 1.297 1 88.12 295 ASP A C 1
ATOM 2263 O O . ASP A 1 295 ? -11.852 19.812 1.444 1 88.12 295 ASP A O 1
ATOM 2267 N N . GLY A 1 296 ? -11.109 21.719 2.16 1 92.44 296 GLY A N 1
ATOM 2268 C CA . GLY A 1 296 ? -12.117 21.875 3.195 1 92.44 296 GLY A CA 1
ATOM 2269 C C . GLY A 1 296 ? -12 20.828 4.293 1 92.44 296 GLY A C 1
ATOM 2270 O O . GLY A 1 296 ? -12.914 20.688 5.113 1 92.44 296 GLY A O 1
ATOM 2271 N N . GLU A 1 297 ? -10.898 20.078 4.34 1 90.81 297 GLU A N 1
ATOM 2272 C CA . GLU A 1 297 ? -10.727 19.031 5.344 1 90.81 297 GLU A CA 1
ATOM 2273 C C . GLU A 1 297 ? -10.391 19.625 6.711 1 90.81 297 GLU A C 1
ATOM 2275 O O . GLU A 1 297 ? -9.75 20.672 6.797 1 90.81 297 GLU A O 1
ATOM 2280 N N . LEU A 1 298 ? -10.828 18.906 7.762 1 91.94 298 LEU A N 1
ATOM 2281 C CA . LEU A 1 298 ? -10.406 19.281 9.109 1 91.94 298 LEU A CA 1
ATOM 2282 C C . LEU A 1 298 ? -8.992 18.781 9.398 1 91.94 298 LEU A C 1
ATOM 2284 O O . LEU A 1 298 ? -8.734 17.578 9.336 1 91.94 298 LEU A O 1
ATOM 2288 N N . ARG A 1 299 ? -8.047 19.703 9.445 1 91.44 299 ARG A N 1
ATOM 2289 C CA . ARG A 1 299 ? -6.699 19.438 9.93 1 91.44 299 ARG A CA 1
ATOM 2290 C C . ARG A 1 299 ? -6.418 20.203 11.227 1 91.44 299 ARG A C 1
ATOM 2292 O O . ARG A 1 299 ? -6.277 21.422 11.219 1 91.44 299 ARG A O 1
ATOM 2299 N N . ASP A 1 300 ? -6.414 19.438 12.312 1 92.62 300 ASP A N 1
ATOM 2300 C CA . ASP A 1 300 ? -6.285 20.078 13.625 1 92.62 300 ASP A CA 1
ATOM 2301 C C . ASP A 1 300 ? -4.852 19.969 14.141 1 92.62 300 ASP A C 1
ATOM 2303 O O . ASP A 1 300 ? -4.625 19.516 15.266 1 92.62 300 ASP A O 1
ATOM 2307 N N . THR A 1 301 ? -3.957 20.5 13.359 1 90.25 301 THR A N 1
ATOM 2308 C CA . THR A 1 301 ? -2.523 20.406 13.609 1 90.25 301 THR A CA 1
ATOM 2309 C C . THR A 1 301 ? -2.172 21 14.969 1 90.25 301 THR A C 1
ATOM 2311 O O . THR A 1 301 ? -1.35 20.438 15.703 1 90.25 301 THR A O 1
ATOM 2314 N N . PHE A 1 302 ? -2.824 22.078 15.383 1 90.62 302 PHE A N 1
ATOM 2315 C CA . PHE A 1 302 ? -2.445 22.812 16.578 1 90.62 302 PHE A CA 1
ATOM 2316 C C . PHE A 1 302 ? -3.41 22.531 17.719 1 90.62 302 PHE A C 1
ATOM 2318 O O . PHE A 1 302 ? -3.238 23.047 18.828 1 90.62 302 PHE A O 1
ATOM 2325 N N . GLY A 1 303 ? -4.473 21.766 17.469 1 90.44 303 GLY A N 1
ATOM 2326 C CA . GLY A 1 303 ? -5.449 21.406 18.484 1 90.44 303 GLY A CA 1
ATOM 2327 C C . GLY A 1 303 ? -6.387 22.547 18.828 1 90.44 303 GLY A C 1
ATOM 2328 O O . GLY A 1 303 ? -7.008 22.547 19.891 1 90.44 303 GLY A O 1
ATOM 2329 N N . ARG A 1 304 ? -6.449 23.594 17.938 1 92.62 304 ARG A N 1
ATOM 2330 C CA . ARG A 1 304 ? -7.223 24.797 18.234 1 92.62 304 ARG A CA 1
ATOM 2331 C C . ARG A 1 304 ? -8.047 25.219 17.016 1 92.62 304 ARG A C 1
ATOM 2333 O O . ARG A 1 304 ? -8.398 26.391 16.875 1 92.62 304 ARG A O 1
ATOM 2340 N N . LEU A 1 305 ? -8.328 24.25 16.172 1 95.44 305 LEU A N 1
ATOM 2341 C CA . LEU A 1 305 ? -9.062 24.562 14.945 1 95.44 305 LEU A CA 1
ATOM 2342 C C . LEU A 1 305 ? -10.477 25.031 15.266 1 95.44 305 LEU A C 1
ATOM 2344 O O . LEU A 1 305 ? -11.227 24.344 15.969 1 95.44 305 LEU A O 1
ATOM 2348 N N . GLN A 1 306 ? -10.805 26.219 14.828 1 95.94 306 GLN A N 1
ATOM 2349 C CA . GLN A 1 306 ? -12.109 26.812 15.078 1 95.94 306 GLN A CA 1
ATOM 2350 C C . GLN A 1 306 ? -12.953 26.859 13.805 1 95.94 306 GLN A C 1
ATOM 2352 O O . GLN A 1 306 ? -14.133 26.516 13.82 1 95.94 306 GLN A O 1
ATOM 2357 N N . TYR A 1 307 ? -12.328 27.359 12.711 1 97.19 307 TYR A N 1
ATOM 2358 C CA . TYR A 1 307 ? -13.039 27.5 11.445 1 97.19 307 TYR A CA 1
ATOM 2359 C C . TYR A 1 307 ? -12.242 26.906 10.297 1 97.19 307 TYR A C 1
ATOM 2361 O O . TYR A 1 307 ? -11.008 26.922 10.312 1 97.19 307 TYR A O 1
ATOM 2369 N N . VAL A 1 308 ? -12.977 26.266 9.359 1 96.44 308 VAL A N 1
ATOM 2370 C CA . VAL A 1 308 ? -12.422 25.828 8.086 1 96.44 308 VAL A CA 1
ATOM 2371 C C . VAL A 1 308 ? -13.086 26.578 6.938 1 96.44 308 VAL A C 1
ATOM 2373 O O . VAL A 1 308 ? -14.312 26.688 6.883 1 96.44 308 VAL A O 1
ATOM 2376 N N . PHE A 1 309 ? -12.258 27.188 6.129 1 97.12 309 PHE A N 1
ATOM 2377 C CA . PHE A 1 309 ? -12.742 27.906 4.945 1 97.12 309 PHE A CA 1
ATOM 2378 C C . PHE A 1 309 ? -12.445 27.109 3.682 1 97.12 309 PHE A C 1
ATOM 2380 O O . PHE A 1 309 ? -11.305 27.062 3.215 1 97.12 309 PHE A O 1
ATOM 2387 N N . GLU A 1 310 ? -13.492 26.453 3.154 1 95.56 310 GLU A N 1
ATOM 2388 C CA . GLU A 1 310 ? -13.367 25.703 1.907 1 95.56 310 GLU A CA 1
ATOM 2389 C C . GLU A 1 310 ? -13.461 26.625 0.697 1 95.56 310 GLU A C 1
ATOM 2391 O O . GLU A 1 310 ? -14.516 26.719 0.058 1 95.56 310 GLU A O 1
ATOM 2396 N N . MET A 1 311 ? -12.438 27.266 0.317 1 94.94 311 MET A N 1
ATOM 2397 C CA . MET A 1 311 ? -12.297 28.234 -0.762 1 94.94 311 MET A CA 1
ATOM 2398 C C . MET A 1 311 ? -10.828 28.484 -1.084 1 94.94 311 MET A C 1
ATOM 2400 O O . MET A 1 311 ? -9.945 27.969 -0.401 1 94.94 311 MET A O 1
ATOM 2404 N N . SER A 1 312 ? -10.602 29.172 -2.135 1 94.06 312 SER A N 1
ATOM 2405 C CA . SER A 1 312 ? -9.219 29.484 -2.473 1 94.06 312 SER A CA 1
ATOM 2406 C C . SER A 1 312 ? -8.625 30.484 -1.483 1 94.06 312 SER A C 1
ATOM 2408 O O . SER A 1 312 ? -9.344 31.312 -0.92 1 94.06 312 SER A O 1
ATOM 2410 N N . GLU A 1 313 ? -7.328 30.406 -1.247 1 96.5 313 GLU A N 1
ATOM 2411 C CA . GLU A 1 313 ? -6.641 31.375 -0.389 1 96.5 313 GLU A CA 1
ATOM 2412 C C . GLU A 1 313 ? -6.848 32.812 -0.884 1 96.5 313 GLU A C 1
ATOM 2414 O O . GLU A 1 313 ? -7.055 33.719 -0.084 1 96.5 313 GLU A O 1
ATOM 2419 N N . ARG A 1 314 ? -6.832 32.969 -2.23 1 94.44 314 ARG A N 1
ATOM 2420 C CA . ARG A 1 314 ? -7.039 34.281 -2.82 1 94.44 314 ARG A CA 1
ATOM 2421 C C . ARG A 1 314 ? -8.398 34.875 -2.426 1 94.44 314 ARG A C 1
ATOM 2423 O O . ARG A 1 314 ? -8.484 36 -1.963 1 94.44 314 ARG A O 1
ATOM 2430 N N . GLN A 1 315 ? -9.406 34.094 -2.602 1 94.5 315 GLN A N 1
ATOM 2431 C CA . GLN A 1 315 ? -10.758 34.5 -2.256 1 94.5 315 GLN A CA 1
ATOM 2432 C C . GLN A 1 315 ? -10.859 34.875 -0.776 1 94.5 315 GLN A C 1
ATOM 2434 O O . GLN A 1 315 ? -11.461 35.875 -0.418 1 94.5 315 GLN A O 1
ATOM 2439 N N . PHE A 1 316 ? -10.336 34.094 0.047 1 96.94 316 PHE A N 1
ATOM 2440 C CA . PHE A 1 316 ? -10.383 34.312 1.487 1 96.94 316 PHE A CA 1
ATOM 2441 C C . PHE A 1 316 ? -9.727 35.625 1.854 1 96.94 316 PHE A C 1
ATOM 2443 O O . PHE A 1 316 ? -10.344 36.469 2.506 1 96.94 316 PHE A O 1
ATOM 2450 N N . PHE A 1 317 ? -8.453 35.812 1.426 1 97 317 PHE A N 1
ATOM 2451 C CA . PHE A 1 317 ? -7.703 37 1.825 1 97 317 PHE A CA 1
ATOM 2452 C C . PHE A 1 317 ? -8.32 38.25 1.228 1 97 317 PHE A C 1
ATOM 2454 O O . PHE A 1 317 ? -8.328 39.312 1.867 1 97 317 PHE A O 1
ATOM 2461 N N . GLU A 1 318 ? -8.844 38.188 -0.011 1 94.44 318 GLU A N 1
ATOM 2462 C CA . GLU A 1 318 ? -9.5 39.312 -0.624 1 94.44 318 GLU A CA 1
ATOM 2463 C C . GLU A 1 318 ? -10.727 39.75 0.176 1 94.44 318 GLU A C 1
ATOM 2465 O O . GLU A 1 318 ? -10.992 40.938 0.322 1 94.44 318 GLU A O 1
ATOM 2470 N N . ASN A 1 319 ? -11.438 38.844 0.705 1 94.62 319 ASN A N 1
ATOM 2471 C CA . ASN A 1 319 ? -12.648 39.125 1.465 1 94.62 319 ASN A CA 1
ATOM 2472 C C . ASN A 1 319 ? -12.336 39.906 2.734 1 94.62 319 ASN A C 1
ATOM 2474 O O . ASN A 1 319 ? -13.172 40.688 3.207 1 94.62 319 ASN A O 1
ATOM 2478 N N . TYR A 1 320 ? -11.203 39.688 3.285 1 94.69 320 TYR A N 1
ATOM 2479 C CA . TYR A 1 320 ? -10.875 40.312 4.562 1 94.69 320 TYR A CA 1
ATOM 2480 C C . TYR A 1 320 ? -9.914 41.5 4.363 1 94.69 320 TYR A C 1
ATOM 2482 O O . TYR A 1 320 ? -9.297 41.969 5.32 1 94.69 320 TYR A O 1
ATOM 2490 N N . THR A 1 321 ? -9.711 41.875 3.133 1 93.5 321 THR A N 1
ATOM 2491 C CA . THR A 1 321 ? -8.836 43 2.842 1 93.5 321 THR A CA 1
ATOM 2492 C C . THR A 1 321 ? -9.648 44.25 2.482 1 93.5 321 THR A C 1
ATOM 2494 O O . THR A 1 321 ? -10.258 44.312 1.413 1 93.5 321 THR A O 1
ATOM 2497 N N . GLU A 1 322 ? -9.859 45.094 3.473 1 81.56 322 GLU A N 1
ATOM 2498 C CA . GLU A 1 322 ? -10.5 46.375 3.195 1 81.56 322 GLU A CA 1
ATOM 2499 C C . GLU A 1 322 ? -9.5 47.375 2.617 1 81.56 322 GLU A C 1
ATOM 2501 O O . GLU A 1 322 ? -8.305 47.312 2.924 1 81.56 322 GLU A O 1
ATOM 2506 N N . THR A 1 323 ? -9.758 48.031 1.507 1 66.31 323 THR A N 1
ATOM 2507 C CA . THR A 1 323 ? -8.852 49.031 0.913 1 66.31 323 THR A CA 1
ATOM 2508 C C . THR A 1 323 ? -8.289 49.969 1.979 1 66.31 323 THR A C 1
ATOM 2510 O O . THR A 1 323 ? -9.031 50.719 2.586 1 66.31 323 THR A O 1
ATOM 2513 N N . PRO A 1 324 ? -7.285 49.5 2.631 1 60.59 324 PRO A N 1
ATOM 2514 C CA . PRO A 1 324 ? -6.734 50.344 3.715 1 60.59 324 PRO A CA 1
ATOM 2515 C C . PRO A 1 324 ? -6.113 51.625 3.215 1 60.59 324 PRO A C 1
ATOM 2517 O O . PRO A 1 324 ? -5.562 51.688 2.113 1 60.59 324 PRO A O 1
ATOM 2520 N N . SER A 1 325 ? -6.504 52.781 3.707 1 60.84 325 SER A N 1
ATOM 2521 C CA . SER A 1 325 ? -5.789 54.031 3.453 1 60.84 325 SER A CA 1
ATOM 2522 C C . SER A 1 325 ? -4.371 53.969 4.016 1 60.84 325 SER A C 1
ATOM 2524 O O . SER A 1 325 ? -3.469 54.625 3.49 1 60.84 325 SER A O 1
ATOM 2526 N N . HIS A 1 326 ? -4.07 53.125 5.152 1 69.06 326 HIS A N 1
ATOM 2527 C CA . HIS A 1 326 ? -2.744 53.094 5.762 1 69.06 326 HIS A CA 1
ATOM 2528 C C . HIS A 1 326 ? -2.174 51.688 5.777 1 69.06 326 HIS A C 1
ATOM 2530 O O . HIS A 1 326 ? -2.918 50.719 5.922 1 69.06 326 HIS A O 1
ATOM 2536 N N . VAL A 1 327 ? -0.918 51.531 5.422 1 80.25 327 VAL A N 1
ATOM 2537 C CA . VAL A 1 327 ? -0.14 50.281 5.445 1 80.25 327 VAL A CA 1
ATOM 2538 C C . VAL A 1 327 ? 0.341 50 6.867 1 80.25 327 VAL A C 1
ATOM 2540 O O . VAL A 1 327 ? 1.093 50.812 7.441 1 80.25 327 VAL A O 1
ATOM 2543 N N . GLU A 1 328 ? -0.175 48.906 7.516 1 86.75 328 GLU A N 1
ATOM 254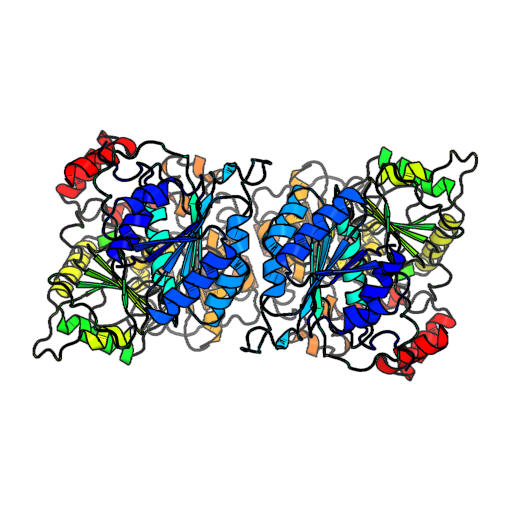4 C CA . GLU A 1 328 ? 0.235 48.5 8.859 1 86.75 328 GLU A CA 1
ATOM 2545 C C . GLU A 1 328 ? 1.289 47.406 8.812 1 86.75 328 GLU A C 1
ATOM 2547 O O . GLU A 1 328 ? 1.198 46.5 7.996 1 86.75 328 GLU A O 1
ATOM 2552 N N . ASP A 1 329 ? 2.393 47.594 9.602 1 93.19 329 ASP A N 1
ATOM 2553 C CA . ASP A 1 329 ? 3.406 46.531 9.672 1 93.19 329 ASP A CA 1
ATOM 2554 C C . ASP A 1 329 ? 4.008 46.438 11.07 1 93.19 329 ASP A C 1
ATOM 2556 O O . ASP A 1 329 ? 5.164 46.062 11.234 1 93.19 329 ASP A O 1
ATOM 2560 N N . GLY A 1 330 ? 3.211 46.938 12.047 1 93.75 330 GLY A N 1
ATOM 2561 C CA . GLY A 1 330 ? 3.691 46.906 13.422 1 93.75 330 GLY A CA 1
ATOM 2562 C C . GLY A 1 330 ? 4.035 45.5 13.906 1 93.75 330 GLY A C 1
ATOM 2563 O O . GLY A 1 330 ? 5.117 45.281 14.453 1 93.75 330 GLY A O 1
ATOM 2564 N N . TYR A 1 331 ? 3.129 44.594 13.742 1 94.31 331 TYR A N 1
ATOM 2565 C CA . TYR A 1 331 ? 3.359 43.219 14.18 1 94.31 331 TYR A CA 1
ATOM 2566 C C . TYR A 1 331 ? 4.543 42.625 13.445 1 94.31 331 TYR A C 1
ATOM 2568 O O . TYR A 1 331 ? 5.34 41.875 14.039 1 94.31 331 TYR A O 1
ATOM 2576 N N . LEU A 1 332 ? 4.668 42.938 12.211 1 95.56 332 LEU A N 1
ATOM 2577 C CA . LEU A 1 332 ? 5.809 42.469 11.43 1 95.56 332 LEU A CA 1
ATOM 2578 C C . LEU A 1 332 ? 7.117 42.969 12.039 1 95.56 332 LEU A C 1
ATOM 2580 O O . LEU A 1 332 ? 8.047 42.188 12.25 1 95.56 332 LEU A O 1
ATOM 2584 N N . ARG A 1 333 ? 7.191 44.219 12.289 1 95.62 333 ARG A N 1
ATOM 2585 C CA . ARG A 1 333 ? 8.398 44.812 12.852 1 95.62 333 ARG A CA 1
ATOM 2586 C C . ARG A 1 333 ? 8.75 44.188 14.195 1 95.62 333 ARG A C 1
ATOM 2588 O O . ARG A 1 333 ? 9.93 43.969 14.492 1 95.62 333 ARG A O 1
ATOM 2595 N N . GLU A 1 334 ? 7.758 44 14.922 1 93.88 334 GLU A N 1
ATOM 2596 C CA . GLU A 1 334 ? 7.98 43.344 16.219 1 93.88 334 GLU A CA 1
ATOM 2597 C C . GLU A 1 334 ? 8.602 41.969 16.031 1 93.88 334 GLU A C 1
ATOM 2599 O O . GLU A 1 334 ? 9.578 41.625 16.703 1 93.88 334 GLU A O 1
ATOM 2604 N N . CYS A 1 335 ? 8.055 41.188 15.164 1 94 335 CYS A N 1
ATOM 2605 C CA . CYS A 1 335 ? 8.547 39.844 14.906 1 94 335 CYS A CA 1
ATOM 2606 C C . CYS A 1 335 ? 9.961 39.875 14.352 1 94 335 CYS A C 1
ATOM 2608 O O . CYS A 1 335 ? 10.82 39.094 14.789 1 94 335 CYS A O 1
ATOM 2610 N N . LEU A 1 336 ? 10.188 40.75 13.391 1 95.12 336 LEU A N 1
ATOM 2611 C CA . LEU A 1 336 ? 11.516 40.844 12.781 1 95.12 336 LEU A CA 1
ATOM 2612 C C . LEU A 1 336 ? 12.547 41.281 13.812 1 95.12 336 LEU A C 1
ATOM 2614 O O . LEU A 1 336 ? 13.688 40.812 13.797 1 95.12 336 LEU A O 1
ATOM 2618 N N . SER A 1 337 ? 12.164 42.1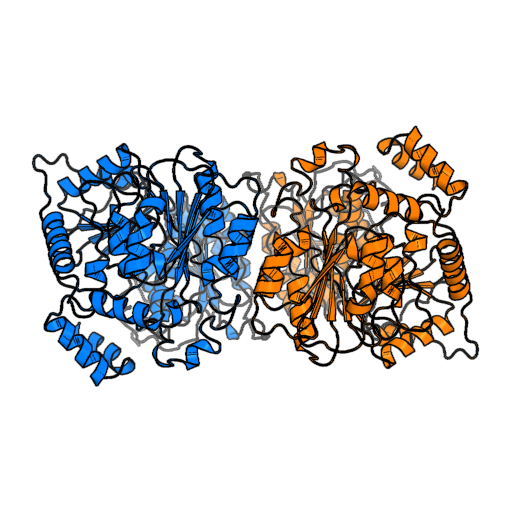25 14.648 1 94.5 337 SER A N 1
ATOM 2619 C CA . SER A 1 337 ? 13.062 42.594 15.703 1 94.5 337 SER A CA 1
ATOM 2620 C C . SER A 1 337 ? 13.469 41.438 16.609 1 94.5 337 SER A C 1
ATOM 2622 O O . SER A 1 337 ? 14.625 41.344 17.031 1 94.5 337 SER A O 1
ATOM 2624 N N . ARG A 1 338 ? 12.562 40.656 16.891 1 92.38 338 ARG A N 1
ATOM 2625 C CA . ARG A 1 338 ? 12.852 39.5 17.734 1 92.38 338 ARG A CA 1
ATOM 2626 C C . ARG A 1 338 ? 13.805 38.531 17.016 1 92.38 338 ARG A C 1
ATOM 2628 O O . ARG A 1 338 ? 14.734 38 17.641 1 92.38 338 ARG A O 1
ATOM 2635 N N . VAL A 1 339 ? 13.539 38.312 15.797 1 93.94 339 VAL A N 1
ATOM 2636 C CA . VAL A 1 339 ? 14.406 37.469 15.008 1 93.94 339 VAL A CA 1
ATOM 2637 C C . VAL A 1 339 ? 15.82 38.031 14.984 1 93.94 339 VAL A C 1
ATOM 2639 O O . VAL A 1 339 ? 16.797 37.312 15.219 1 93.94 339 VAL A O 1
ATOM 2642 N N . GLU A 1 340 ? 15.906 39.281 14.758 1 94.69 340 GLU A N 1
ATOM 2643 C CA . GLU A 1 340 ? 17.203 39.969 14.703 1 94.69 340 GLU A CA 1
ATOM 2644 C C . GLU A 1 340 ? 17.906 39.906 16.047 1 94.69 340 GLU A C 1
ATOM 2646 O O . GLU A 1 340 ? 19.125 39.719 16.109 1 94.69 340 GLU A O 1
ATOM 2651 N N . ALA A 1 341 ? 17.141 40.062 17.078 1 92.62 341 ALA A N 1
ATOM 2652 C CA . ALA A 1 341 ? 17.703 40.031 18.422 1 92.62 341 ALA A CA 1
ATOM 2653 C C . ALA A 1 341 ? 18.359 38.688 18.703 1 92.62 341 ALA A C 1
ATOM 2655 O O . ALA A 1 341 ? 19.438 38.594 19.297 1 92.62 341 ALA A O 1
ATOM 2656 N N . VAL A 1 342 ? 17.703 37.625 18.266 1 93.62 342 VAL A N 1
ATOM 2657 C CA . VAL A 1 342 ? 18.25 36.281 18.469 1 93.62 342 VAL A CA 1
ATOM 2658 C C . VAL A 1 342 ? 19.438 36.062 17.531 1 93.62 342 VAL A C 1
ATOM 2660 O O . VAL A 1 342 ? 20.5 35.594 17.953 1 93.62 342 VAL A O 1
ATOM 2663 N N . ARG A 1 343 ? 19.312 36.469 16.312 1 92.44 343 ARG A N 1
ATOM 2664 C CA . ARG A 1 343 ? 20.344 36.25 15.297 1 92.44 343 ARG A CA 1
ATOM 2665 C C . ARG A 1 343 ? 21.625 37 15.648 1 92.44 343 ARG A C 1
ATOM 2667 O O . ARG A 1 343 ? 22.734 36.469 15.414 1 92.44 343 ARG A O 1
ATOM 2674 N N . ASN A 1 344 ? 21.5 38.156 16.188 1 93.06 344 ASN A N 1
ATOM 2675 C CA . ASN A 1 344 ? 22.641 38.969 16.531 1 93.06 344 ASN A CA 1
ATOM 2676 C C . ASN A 1 344 ? 23.453 38.375 17.672 1 93.06 344 ASN A C 1
ATOM 2678 O O . ASN A 1 344 ? 24.609 38.75 17.891 1 93.06 344 ASN A O 1
ATOM 2682 N N . GLU A 1 345 ? 22.844 37.469 18.359 1 94.12 345 GLU A N 1
ATOM 2683 C CA . GLU A 1 345 ? 23.531 36.875 19.484 1 94.12 345 GLU A CA 1
ATOM 2684 C C . GLU A 1 345 ? 23.906 35.406 19.188 1 94.12 345 GLU A C 1
ATOM 2686 O O . GLU A 1 345 ? 24.156 34.625 20.109 1 94.12 345 GLU A O 1
ATOM 2691 N N . LEU A 1 346 ? 23.828 35.094 17.906 1 94.12 346 LEU A N 1
ATOM 2692 C CA . LEU A 1 346 ? 24.234 33.75 17.516 1 94.12 346 LEU A CA 1
ATOM 2693 C C . LEU A 1 346 ? 25.656 33.469 17.953 1 94.12 346 LEU A C 1
ATOM 2695 O O . LEU A 1 346 ? 26.578 34.188 17.578 1 94.12 346 LEU A O 1
ATOM 2699 N N . PRO A 1 347 ? 25.875 32.469 18.719 1 94.5 347 PRO A N 1
ATOM 2700 C CA . PRO A 1 347 ? 27.234 32.125 19.172 1 94.5 347 PRO A CA 1
ATOM 2701 C C . PRO A 1 347 ? 28.078 31.453 18.094 1 94.5 347 PRO A C 1
ATOM 2703 O O . PRO A 1 347 ? 27.562 31.156 17 1 94.5 347 PRO A O 1
ATOM 2706 N N . GLU A 1 348 ? 29.375 31.359 18.453 1 94.94 348 GLU A N 1
ATOM 2707 C CA . GLU A 1 348 ? 30.188 30.5 17.594 1 94.94 348 GLU A CA 1
ATOM 2708 C C . GLU A 1 348 ? 29.719 29.047 17.656 1 94.94 348 GLU A C 1
ATOM 2710 O O . GLU A 1 348 ? 29.578 28.484 18.734 1 94.94 348 GLU A O 1
ATOM 2715 N N . LEU A 1 349 ? 29.375 28.578 16.547 1 97.06 349 LEU A N 1
ATOM 2716 C CA . LEU A 1 349 ? 28.844 27.219 16.453 1 97.06 349 LEU A CA 1
ATOM 2717 C C . LEU A 1 349 ? 29.938 26.234 16.109 1 97.06 349 LEU A C 1
ATOM 2719 O O . LEU A 1 349 ? 30.844 26.547 15.32 1 97.06 349 LEU A O 1
ATOM 2723 N N . PRO A 1 350 ? 29.922 25.031 16.641 1 97.31 350 PRO A N 1
ATOM 2724 C CA . PRO A 1 350 ? 30.844 23.984 16.172 1 97.31 350 PRO A CA 1
ATOM 2725 C C . PRO A 1 350 ? 30.562 23.594 14.719 1 97.31 350 PRO A C 1
ATOM 2727 O O . PRO A 1 350 ? 29.547 23.969 14.148 1 97.31 350 PRO A O 1
ATOM 2730 N N . PHE A 1 351 ? 31.609 22.906 14.133 1 97.88 351 PHE A N 1
ATOM 2731 C CA . PHE A 1 351 ? 31.438 22.406 12.766 1 97.88 351 PHE A CA 1
ATOM 2732 C C . PHE A 1 351 ? 30.297 21.406 12.695 1 97.88 351 PHE A C 1
ATOM 2734 O O . PHE A 1 351 ? 30.406 20.297 13.219 1 97.88 351 PHE A O 1
ATOM 2741 N N . SER A 1 352 ? 29.156 21.844 12.125 1 97.56 352 SER A N 1
ATOM 2742 C CA . SER A 1 352 ? 27.875 21.125 12.156 1 97.56 352 SER A CA 1
ATOM 2743 C C . SER A 1 352 ? 26.984 21.547 10.992 1 97.56 352 SER A C 1
ATOM 2745 O O . SER A 1 352 ? 27.328 22.453 10.234 1 97.56 352 SER A O 1
ATOM 2747 N N . ASN A 1 353 ? 25.922 20.766 10.836 1 97.44 353 ASN A N 1
ATOM 2748 C CA . ASN A 1 353 ? 24.922 21.109 9.828 1 97.44 353 ASN A CA 1
ATOM 2749 C C . ASN A 1 353 ? 24.453 22.547 9.977 1 97.44 353 ASN A C 1
ATOM 2751 O O . ASN A 1 353 ? 24.312 23.266 8.977 1 97.44 353 ASN A O 1
ATOM 2755 N N . ILE A 1 354 ? 24.219 23.031 11.234 1 97.81 354 ILE A N 1
ATOM 2756 C CA . ILE A 1 354 ? 23.75 24.391 11.484 1 97.81 354 ILE A CA 1
ATOM 2757 C C . ILE A 1 354 ? 24.828 25.391 11.102 1 97.81 354 ILE A C 1
ATOM 2759 O O . ILE A 1 354 ? 24.547 26.438 10.5 1 97.81 354 ILE A O 1
ATOM 2763 N N . TRP A 1 355 ? 26.047 25.031 11.438 1 98.12 355 TRP A N 1
ATOM 2764 C CA . TRP A 1 355 ? 27.156 25.906 11.047 1 98.12 355 TRP A CA 1
ATOM 2765 C C . TRP A 1 355 ? 27.25 26 9.523 1 98.12 355 TRP A C 1
ATOM 2767 O O . TRP A 1 355 ? 27.406 27.109 8.977 1 98.12 355 TRP A O 1
ATOM 2777 N N . ILE A 1 356 ? 27.188 24.906 8.859 1 98.06 356 ILE A N 1
ATOM 2778 C CA . ILE A 1 356 ? 27.234 24.859 7.398 1 98.06 356 ILE A CA 1
ATOM 2779 C C . ILE A 1 356 ? 26.141 25.75 6.816 1 98.06 356 ILE A C 1
ATOM 2781 O O . ILE A 1 356 ? 26.375 26.531 5.902 1 98.06 356 ILE A O 1
ATOM 2785 N N . ALA A 1 357 ? 24.922 25.547 7.336 1 97.94 357 ALA A N 1
ATOM 2786 C CA . ALA A 1 357 ? 23.797 26.375 6.895 1 97.94 357 ALA A CA 1
ATOM 2787 C C . ALA A 1 357 ? 24.078 27.859 7.102 1 97.94 357 ALA A C 1
ATOM 2789 O O . ALA A 1 357 ? 23.781 28.672 6.23 1 97.94 357 ALA A O 1
ATOM 2790 N N . SER A 1 358 ? 24.625 28.234 8.258 1 97.12 358 SER A N 1
ATOM 2791 C CA . SER A 1 358 ? 24.938 29.625 8.57 1 97.12 358 SER A CA 1
ATOM 2792 C C . SER A 1 358 ? 25.922 30.219 7.562 1 97.12 358 SER A C 1
ATOM 2794 O O . SER A 1 358 ? 25.875 31.406 7.262 1 97.12 358 SER A O 1
ATOM 2796 N N . MET A 1 359 ? 26.797 29.375 7.004 1 95.88 359 MET A N 1
ATOM 2797 C CA . MET A 1 359 ? 27.812 29.828 6.059 1 95.88 359 MET A CA 1
ATOM 2798 C C . MET A 1 359 ? 27.266 29.844 4.637 1 95.88 359 MET A C 1
ATOM 2800 O O . MET A 1 359 ? 27.562 30.75 3.863 1 95.88 359 MET A O 1
ATOM 2804 N N . MET A 1 360 ? 26.406 28.953 4.336 1 96.81 360 MET A N 1
ATOM 2805 C CA . MET A 1 360 ? 26.109 28.672 2.936 1 96.81 360 MET A CA 1
ATOM 2806 C C . MET A 1 360 ? 24.75 29.266 2.541 1 96.81 360 MET A C 1
ATOM 2808 O O . MET A 1 360 ? 24.516 29.562 1.367 1 96.81 360 MET A O 1
ATOM 2812 N N . ALA A 1 361 ? 23.797 29.406 3.441 1 97 361 ALA A N 1
ATOM 2813 C CA . ALA A 1 361 ? 22.422 29.766 3.119 1 97 361 ALA A CA 1
ATOM 2814 C C . ALA A 1 361 ? 22.375 31.047 2.295 1 97 361 ALA A C 1
ATOM 2816 O O . ALA A 1 361 ? 21.703 31.094 1.257 1 97 361 ALA A O 1
ATOM 2817 N N . SER A 1 362 ? 23.078 32.094 2.721 1 96 362 SER A N 1
ATOM 2818 C CA . SER A 1 362 ? 23.031 33.406 2.049 1 96 362 SER A CA 1
ATOM 2819 C C . SER A 1 362 ? 23.844 33.375 0.751 1 96 362 SER A C 1
ATOM 2821 O O . SER A 1 362 ? 23.734 34.281 -0.065 1 96 362 SER A O 1
ATOM 2823 N N . ASN A 1 363 ? 24.625 32.25 0.522 1 96.69 363 ASN A N 1
ATOM 2824 C CA . ASN A 1 363 ? 25.531 32.188 -0.624 1 96.69 363 ASN A CA 1
ATOM 2825 C C . ASN A 1 363 ? 24.984 31.25 -1.703 1 96.69 363 ASN A C 1
ATOM 2827 O O . ASN A 1 363 ? 25.641 31.047 -2.729 1 96.69 363 ASN A O 1
ATOM 2831 N N . VAL A 1 364 ? 23.812 30.703 -1.496 1 97.75 364 VAL A N 1
ATOM 2832 C CA . VAL A 1 364 ? 23.172 29.938 -2.561 1 97.75 364 VAL A CA 1
ATOM 2833 C C . VAL A 1 364 ? 22.922 30.844 -3.766 1 97.75 364 VAL A C 1
ATOM 2835 O O . VAL A 1 364 ? 22.422 31.953 -3.615 1 97.75 364 VAL A O 1
ATOM 2838 N N . PRO A 1 365 ? 23.234 30.391 -4.926 1 97.81 365 PRO A N 1
ATOM 2839 C CA . PRO A 1 365 ? 23.078 31.25 -6.102 1 97.81 365 PRO A CA 1
ATOM 2840 C C . PRO A 1 365 ? 21.641 31.688 -6.336 1 97.81 365 PRO A C 1
ATOM 2842 O O . PRO A 1 365 ? 20.703 30.906 -6.129 1 97.81 365 PRO A O 1
ATOM 2845 N N . GLU A 1 366 ? 21.516 32.938 -6.766 1 96.81 366 GLU A N 1
ATOM 2846 C CA . GLU A 1 366 ? 20.203 33.5 -7.113 1 96.81 366 GLU A CA 1
ATOM 2847 C C . GLU A 1 366 ? 19.5 32.594 -8.141 1 96.81 366 GLU A C 1
ATOM 2849 O O . GLU A 1 366 ? 20.125 32.125 -9.078 1 96.81 366 GLU A O 1
ATOM 2854 N N . GLY A 1 367 ? 18.25 32.375 -7.906 1 95.94 367 GLY A N 1
ATOM 2855 C CA . GLY A 1 367 ? 17.438 31.656 -8.859 1 95.94 367 GLY A CA 1
ATOM 2856 C C . GLY A 1 367 ? 17.516 30.156 -8.703 1 95.94 367 GLY A C 1
ATOM 2857 O O . GLY A 1 367 ? 16.781 29.406 -9.344 1 95.94 367 GLY A O 1
ATOM 2858 N N . ALA A 1 368 ? 18.375 29.672 -7.852 1 98 368 ALA A N 1
ATOM 2859 C CA . ALA A 1 368 ? 18.547 28.234 -7.641 1 98 368 ALA A CA 1
ATOM 2860 C C . ALA A 1 368 ? 17.375 27.656 -6.852 1 98 368 ALA A C 1
ATOM 2862 O O . ALA A 1 368 ? 16.516 28.406 -6.355 1 98 368 ALA A O 1
ATOM 2863 N N . THR A 1 369 ? 17.25 26.344 -6.875 1 97.25 369 THR A N 1
ATOM 2864 C CA . THR A 1 369 ? 16.297 25.609 -6.035 1 97.25 369 THR A CA 1
ATOM 2865 C C . THR A 1 369 ? 17.047 24.688 -5.074 1 97.25 369 THR A C 1
ATOM 2867 O O . THR A 1 369 ? 18.016 24.016 -5.465 1 97.25 369 THR A O 1
ATOM 2870 N N . VAL A 1 370 ? 16.609 24.688 -3.863 1 98.06 370 VAL A N 1
ATOM 2871 C CA . VAL A 1 370 ? 17.25 23.828 -2.875 1 98.06 370 VAL A CA 1
ATOM 2872 C C . VAL A 1 370 ? 16.25 22.797 -2.365 1 98.06 370 VAL A C 1
ATOM 2874 O O . VAL A 1 370 ? 15.141 23.141 -1.939 1 98.06 370 VAL A O 1
ATOM 2877 N N . HIS A 1 371 ? 16.578 21.547 -2.428 1 96.19 371 HIS A N 1
ATOM 2878 C CA . HIS A 1 371 ? 15.844 20.438 -1.808 1 96.19 371 HIS A CA 1
ATOM 2879 C C . HIS A 1 371 ? 16.5 20.016 -0.493 1 96.19 371 HIS A C 1
ATOM 2881 O O . HIS A 1 371 ? 17.656 19.609 -0.474 1 96.19 371 HIS A O 1
ATOM 2887 N N . PHE A 1 372 ? 15.727 20.109 0.564 1 97 372 PHE A N 1
ATOM 2888 C CA . PHE A 1 372 ? 16.266 19.75 1.869 1 97 372 PHE A CA 1
ATOM 2889 C C . PHE A 1 372 ? 15.852 18.328 2.262 1 97 372 PHE A C 1
ATOM 2891 O O . PHE A 1 372 ? 14.734 17.906 1.96 1 97 372 PHE A O 1
ATOM 2898 N N . GLY A 1 373 ? 16.766 17.594 2.855 1 95.12 373 GLY A N 1
ATOM 2899 C CA . GLY A 1 373 ? 16.328 16.438 3.611 1 95.12 373 GLY A CA 1
ATOM 2900 C C . GLY A 1 373 ? 15.531 16.797 4.848 1 95.12 373 GLY A C 1
ATOM 2901 O O . GLY A 1 373 ? 15.797 17.828 5.492 1 95.12 373 GLY A O 1
ATOM 2902 N N . ILE A 1 374 ? 14.664 15.953 5.227 1 90.44 374 ILE A N 1
ATOM 2903 C CA . ILE A 1 374 ? 13.836 16.234 6.395 1 90.44 374 ILE A CA 1
ATOM 2904 C C . ILE A 1 374 ? 14.688 16.156 7.66 1 90.44 374 ILE A C 1
ATOM 2906 O O . ILE A 1 374 ? 15.797 15.602 7.637 1 90.44 374 ILE A O 1
ATOM 2910 N N . LEU A 1 375 ? 14.172 16.75 8.766 1 89.75 375 LEU A N 1
ATOM 2911 C CA . LEU A 1 375 ? 14.727 16.719 10.117 1 89.75 375 LEU A CA 1
ATOM 2912 C C . LEU A 1 375 ? 15.977 17.594 10.211 1 89.75 375 LEU A C 1
ATOM 2914 O O . LEU A 1 375 ? 15.906 18.812 9.992 1 89.75 375 LEU A O 1
ATOM 2918 N N . ASN A 1 376 ? 17.109 17.062 10.289 1 91.31 376 ASN A N 1
ATOM 2919 C CA . ASN A 1 376 ? 18.281 17.844 10.695 1 91.31 376 ASN A CA 1
ATOM 2920 C C . ASN A 1 376 ? 18.656 18.875 9.641 1 91.31 376 ASN A C 1
ATOM 2922 O O . ASN A 1 376 ? 18.969 20.031 9.969 1 91.31 376 ASN A O 1
ATOM 2926 N N . SER A 1 377 ? 18.672 18.516 8.391 1 95.38 377 SER A N 1
ATOM 2927 C CA . SER A 1 377 ? 19.047 19.453 7.332 1 95.38 377 SER A CA 1
ATOM 2928 C C . SER A 1 377 ? 18.016 20.562 7.188 1 95.38 377 SER A C 1
ATOM 2930 O O . SER A 1 377 ? 18.375 21.734 7.164 1 95.38 377 SER A O 1
ATOM 2932 N N . LEU A 1 378 ? 16.766 20.156 7.094 1 94.75 378 LEU A N 1
ATOM 2933 C CA . LEU A 1 378 ? 15.711 21.156 6.988 1 94.75 378 LEU A CA 1
ATOM 2934 C C . LEU A 1 378 ? 15.68 22.062 8.227 1 94.75 378 LEU A C 1
ATOM 2936 O O . LEU A 1 378 ? 15.578 23.281 8.109 1 94.75 378 LEU A O 1
ATOM 2940 N N . ARG A 1 379 ? 15.781 21.531 9.391 1 94.69 379 ARG A N 1
ATOM 2941 C CA . ARG A 1 379 ? 15.805 22.297 10.641 1 94.69 379 ARG A CA 1
ATOM 2942 C C . ARG A 1 379 ? 16.922 23.312 10.633 1 94.69 379 ARG A C 1
ATOM 2944 O O . ARG A 1 379 ? 16.703 24.5 10.914 1 94.69 379 ARG A O 1
ATOM 2951 N N . ALA A 1 380 ? 18.156 22.891 10.312 1 96.5 380 ALA A N 1
ATOM 2952 C CA . ALA A 1 380 ? 19.328 23.75 10.32 1 96.5 380 ALA A CA 1
ATOM 2953 C C . ALA A 1 380 ? 19.156 24.922 9.367 1 96.5 380 ALA A C 1
ATOM 2955 O O . ALA A 1 380 ? 19.438 26.078 9.734 1 96.5 380 ALA A O 1
ATOM 2956 N N . TRP A 1 381 ? 18.656 24.625 8.266 1 97 381 TRP A N 1
ATOM 2957 C CA . TRP A 1 381 ? 18.578 25.656 7.238 1 97 381 TRP A CA 1
ATOM 2958 C C . TRP A 1 381 ? 17.406 26.594 7.492 1 97 381 TRP A C 1
ATOM 2960 O O . TRP A 1 381 ? 17.391 27.734 7.02 1 97 381 TRP A O 1
ATOM 2970 N N . ASN A 1 382 ? 16.391 26.156 8.242 1 96.06 382 ASN A N 1
ATOM 2971 C CA . ASN A 1 382 ? 15.266 27 8.609 1 96.06 382 ASN A CA 1
ATOM 2972 C C . ASN A 1 382 ? 15.695 28.125 9.547 1 96.06 382 ASN A C 1
ATOM 2974 O O . ASN A 1 382 ? 14.953 29.094 9.75 1 96.06 382 ASN A O 1
ATOM 2978 N N . PHE A 1 383 ? 16.891 28.078 10.125 1 96.06 383 PHE A N 1
ATOM 2979 C CA . PHE A 1 383 ? 17.391 29.125 11.008 1 96.06 383 PHE A CA 1
ATOM 2980 C C . PHE A 1 383 ? 17.969 30.281 10.211 1 96.06 383 PHE A C 1
ATOM 2982 O O . PHE A 1 383 ? 18.219 31.359 10.758 1 96.06 383 PHE A O 1
ATOM 2989 N N . PHE A 1 384 ? 18.125 30.047 8.859 1 96 384 PHE A N 1
ATOM 2990 C CA . PHE A 1 384 ? 18.828 31.047 8.062 1 96 384 PHE A CA 1
ATOM 2991 C C . PHE A 1 384 ? 18.078 31.312 6.762 1 96 384 PHE A C 1
ATOM 2993 O O . PHE A 1 384 ? 17.359 30.453 6.262 1 96 384 PHE A O 1
ATOM 3000 N N . GLU A 1 385 ? 18.25 32.5 6.227 1 95.12 385 GLU A N 1
ATOM 3001 C CA . GLU A 1 385 ? 17.578 32.906 4.992 1 95.12 385 GLU A CA 1
ATOM 3002 C C . GLU A 1 385 ? 18.453 32.625 3.773 1 95.12 385 GLU A C 1
ATOM 3004 O O . GLU A 1 385 ? 19.672 32.781 3.822 1 95.12 385 GLU A O 1
ATOM 3009 N N . THR A 1 386 ? 17.844 32.188 2.742 1 96.25 386 THR A N 1
ATOM 3010 C CA . THR A 1 386 ? 18.453 32.156 1.415 1 96.25 386 THR A CA 1
ATOM 3011 C C . THR A 1 386 ? 18.062 33.375 0.611 1 96.25 386 THR A C 1
ATOM 3013 O O . THR A 1 386 ? 17.172 34.125 1.013 1 96.25 386 THR A O 1
ATOM 3016 N N . PRO A 1 387 ? 18.781 33.656 -0.503 1 96.06 387 PRO A N 1
ATOM 3017 C CA . PRO A 1 387 ? 18.344 34.781 -1.344 1 96.06 387 PRO A CA 1
ATOM 3018 C C . PRO A 1 387 ? 16.875 34.656 -1.758 1 96.06 387 PRO A C 1
ATOM 3020 O O . PRO A 1 387 ? 16.375 33.531 -1.914 1 96.06 387 PRO A O 1
ATOM 3023 N N . VAL A 1 388 ? 16.25 35.75 -1.924 1 93.12 388 VAL A N 1
ATOM 3024 C CA . VAL A 1 388 ? 14.805 35.844 -2.117 1 93.12 388 VAL A CA 1
ATOM 3025 C C . VAL A 1 388 ? 14.391 35.062 -3.357 1 93.12 388 VAL A C 1
ATOM 3027 O O . VAL A 1 388 ? 13.305 34.5 -3.402 1 93.12 388 VAL A O 1
ATOM 3030 N N . SER A 1 389 ? 15.289 34.969 -4.359 1 94.62 389 SER A N 1
ATOM 3031 C CA . SER A 1 389 ? 14.938 34.344 -5.625 1 94.62 389 SER A CA 1
ATOM 3032 C C . SER A 1 389 ? 15.109 32.812 -5.547 1 94.62 389 SER A C 1
ATOM 3034 O O . SER A 1 389 ? 14.703 32.094 -6.461 1 94.62 389 SER A O 1
ATOM 3036 N N . VAL A 1 390 ? 15.672 32.312 -4.488 1 96.56 390 VAL A N 1
ATOM 3037 C CA . VAL A 1 390 ? 15.883 30.875 -4.312 1 96.56 390 VAL A CA 1
ATOM 3038 C C . VAL A 1 390 ? 14.57 30.203 -3.914 1 96.56 390 VAL A C 1
ATOM 3040 O O . VAL A 1 390 ? 13.836 30.719 -3.068 1 96.56 390 VAL A O 1
ATOM 3043 N N . THR A 1 391 ? 14.219 29.156 -4.59 1 94.5 391 THR A N 1
ATOM 3044 C CA . THR A 1 391 ? 13.07 28.344 -4.184 1 94.5 391 THR A CA 1
ATOM 3045 C C . THR A 1 391 ? 13.531 27.109 -3.424 1 94.5 391 THR A C 1
ATOM 3047 O O . THR A 1 391 ? 14.664 26.656 -3.594 1 94.5 391 THR A O 1
ATOM 3050 N N . ALA A 1 392 ? 12.695 26.656 -2.568 1 94.94 392 ALA A N 1
ATOM 3051 C CA . ALA A 1 392 ? 13.086 25.531 -1.73 1 94.94 392 ALA A CA 1
ATOM 3052 C C . ALA A 1 392 ? 11.953 24.516 -1.626 1 94.94 392 ALA A C 1
ATOM 3054 O O . ALA A 1 392 ? 10.773 24.875 -1.7 1 94.94 392 ALA A O 1
ATOM 3055 N N . MET A 1 393 ? 12.391 23.281 -1.511 1 91.38 393 MET A N 1
ATOM 3056 C CA . MET A 1 393 ? 11.445 22.172 -1.375 1 91.38 393 MET A CA 1
ATOM 3057 C C . MET A 1 393 ? 11.969 21.125 -0.395 1 91.38 393 MET A C 1
ATOM 3059 O O . MET A 1 393 ? 13.172 21.078 -0.11 1 91.38 393 MET A O 1
ATOM 3063 N N . CYS A 1 394 ? 11.039 20.312 0.158 1 93.38 394 CYS A N 1
ATOM 3064 C CA . CYS A 1 394 ? 11.344 19.188 1.017 1 93.38 394 CYS A CA 1
ATOM 3065 C C . CYS A 1 394 ? 10.211 18.156 0.999 1 93.38 394 CYS A C 1
ATOM 3067 O O . CYS A 1 394 ? 9.039 18.531 0.936 1 93.38 394 CYS A O 1
ATOM 3069 N N . ASN A 1 395 ? 10.633 16.875 1.04 1 89.38 395 ASN A N 1
ATOM 3070 C CA . ASN A 1 395 ? 9.625 15.828 1.05 1 89.38 395 ASN A CA 1
ATOM 3071 C C . ASN A 1 395 ? 8.945 15.719 2.412 1 89.38 395 ASN A C 1
ATOM 3073 O O . ASN A 1 395 ? 9.047 14.68 3.074 1 89.38 395 ASN A O 1
ATOM 3077 N N . VAL A 1 396 ? 8.172 16.656 2.713 1 89.81 396 VAL A N 1
ATOM 3078 C CA . VAL A 1 396 ? 7.543 16.656 4.031 1 89.81 396 VAL A CA 1
ATOM 3079 C C . VAL A 1 396 ? 6.152 16.031 3.945 1 89.81 396 VAL A C 1
ATOM 3081 O O . VAL A 1 396 ? 5.484 15.844 4.965 1 89.81 396 VAL A O 1
ATOM 3084 N N . GLY A 1 397 ? 5.777 15.727 2.756 1 82.19 397 GLY A N 1
ATOM 3085 C CA . GLY A 1 397 ? 4.461 15.117 2.621 1 82.19 397 GLY A CA 1
ATOM 3086 C C . GLY A 1 397 ? 4.332 13.805 3.369 1 82.19 397 GLY A C 1
ATOM 3087 O O . GLY A 1 397 ? 3.441 13.656 4.207 1 82.19 397 GLY A O 1
ATOM 3088 N N . GLY A 1 398 ? 5.199 12.945 3.082 1 78.25 398 GLY A N 1
ATOM 3089 C CA . GLY A 1 398 ? 5.258 11.672 3.795 1 78.25 398 GLY A CA 1
ATOM 3090 C C . GLY A 1 398 ? 6.203 11.703 4.98 1 78.25 398 GLY A C 1
ATOM 3091 O O . GLY A 1 398 ? 6.164 10.812 5.832 1 78.25 398 GLY A O 1
ATOM 3092 N N . PHE A 1 399 ? 6.891 12.648 4.934 1 83.19 399 PHE A N 1
ATOM 3093 C CA . PHE A 1 399 ? 7.816 12.953 6.016 1 83.19 399 PHE A CA 1
ATOM 3094 C C . PHE A 1 399 ? 8.742 11.773 6.285 1 83.19 399 PHE A C 1
ATOM 3096 O O . PHE A 1 399 ? 8.992 11.422 7.441 1 83.19 399 PHE A O 1
ATOM 3103 N N . GLY A 1 400 ? 9.094 11.039 5.238 1 78.94 400 GLY A N 1
ATOM 3104 C CA . GLY A 1 400 ? 10.086 9.977 5.285 1 78.94 400 GLY A CA 1
ATOM 3105 C C . GLY A 1 400 ? 11.445 10.414 4.781 1 78.94 400 GLY A C 1
ATOM 3106 O O . GLY A 1 400 ? 11.555 11.359 4 1 78.94 400 GLY A O 1
ATOM 3107 N N . ILE A 1 401 ? 12.438 9.734 5.195 1 85.75 401 ILE A N 1
ATOM 3108 C CA . ILE A 1 401 ? 13.789 10.102 4.793 1 85.75 401 ILE A CA 1
ATOM 3109 C C . ILE A 1 401 ? 14.047 9.641 3.361 1 85.75 401 ILE A C 1
ATOM 3111 O O . ILE A 1 401 ? 15.023 10.055 2.736 1 85.75 401 ILE A O 1
ATOM 3115 N N . ASP A 1 402 ? 13.148 8.891 2.861 1 82.44 402 ASP A N 1
ATOM 3116 C CA . ASP A 1 402 ? 13.352 8.32 1.532 1 82.44 402 ASP A CA 1
ATOM 3117 C C . ASP A 1 402 ? 12.977 9.32 0.443 1 82.44 402 ASP A C 1
ATOM 3119 O O . ASP A 1 402 ? 12.18 10.234 0.678 1 82.44 402 ASP A O 1
ATOM 3123 N N . GLY A 1 403 ? 13.703 9.266 -0.707 1 86.69 403 GLY A N 1
ATOM 3124 C CA . GLY A 1 403 ? 13.289 9.852 -1.97 1 86.69 403 GLY A CA 1
ATOM 3125 C C . GLY A 1 403 ? 13.75 11.281 -2.148 1 86.69 403 GLY A C 1
ATOM 3126 O O . GLY A 1 403 ? 13.438 11.922 -3.152 1 86.69 403 GLY A O 1
ATOM 3127 N N . GLY A 1 404 ? 14.43 11.844 -1.17 1 91.31 404 GLY A N 1
ATOM 3128 C CA . GLY A 1 404 ? 14.883 13.219 -1.285 1 91.31 404 GLY A CA 1
ATOM 3129 C C . GLY A 1 404 ? 15.766 13.461 -2.494 1 91.31 404 GLY A C 1
ATOM 3130 O O . GLY A 1 404 ? 15.586 14.438 -3.219 1 91.31 404 GLY A O 1
ATOM 3131 N N . VAL A 1 405 ? 16.781 12.555 -2.752 1 95.06 405 VAL A N 1
ATOM 3132 C CA . VAL A 1 405 ? 17.672 12.688 -3.893 1 95.06 405 VAL A CA 1
ATOM 3133 C C . VAL A 1 405 ? 16.906 12.469 -5.191 1 95.06 405 VAL A C 1
ATOM 3135 O O . VAL A 1 405 ? 17.094 13.195 -6.168 1 95.06 405 VAL A O 1
ATOM 3138 N N . SER A 1 406 ? 15.977 11.523 -5.098 1 91.69 406 SER A N 1
ATOM 3139 C CA . SER A 1 406 ? 15.133 11.266 -6.262 1 91.69 406 SER A CA 1
ATOM 3140 C C . SER A 1 406 ? 14.289 12.477 -6.617 1 91.69 406 SER A C 1
ATOM 3142 O O . SER A 1 406 ? 14.195 12.852 -7.789 1 91.69 406 SER A O 1
ATOM 3144 N N . SER A 1 407 ? 13.695 13.109 -5.637 1 92.25 407 SER A N 1
ATOM 3145 C CA . SER A 1 407 ? 12.891 14.297 -5.871 1 92.25 407 SER A CA 1
ATOM 3146 C C . SER A 1 407 ? 13.734 15.438 -6.418 1 92.25 407 SER A C 1
ATOM 3148 O O . SER A 1 407 ? 13.305 16.172 -7.309 1 92.25 407 SER A O 1
ATOM 3150 N N . LEU A 1 408 ? 14.961 15.633 -5.957 1 95.31 408 LEU A N 1
ATOM 3151 C CA . LEU A 1 408 ? 15.906 16.625 -6.441 1 95.31 408 LEU A CA 1
ATOM 3152 C C . LEU A 1 408 ? 16.219 16.422 -7.922 1 95.31 408 LEU A C 1
ATOM 3154 O O . LEU A 1 408 ? 16.094 17.359 -8.719 1 95.31 408 LEU A O 1
ATOM 3158 N N . ILE A 1 409 ? 16.578 15.188 -8.234 1 93.5 409 ILE A N 1
ATOM 3159 C CA . ILE A 1 409 ? 16.953 14.883 -9.609 1 93.5 409 ILE A CA 1
ATOM 3160 C C . ILE A 1 409 ? 15.734 15.062 -10.523 1 93.5 409 ILE A C 1
ATOM 3162 O O . ILE A 1 409 ? 15.852 15.641 -11.602 1 93.5 409 ILE A O 1
ATOM 3166 N N . GLY A 1 410 ? 14.562 14.625 -10.047 1 91.38 410 GLY A N 1
ATOM 3167 C CA . GLY A 1 410 ? 13.352 14.852 -10.812 1 91.38 410 GLY A CA 1
ATOM 3168 C C . GLY A 1 410 ? 13.078 16.328 -11.07 1 91.38 410 GLY A C 1
ATOM 3169 O O . GLY A 1 410 ? 12.727 16.703 -12.195 1 91.38 410 GLY A O 1
ATOM 3170 N N . ALA A 1 411 ? 13.227 17.172 -10.094 1 92.69 411 ALA A N 1
ATOM 3171 C CA . ALA A 1 411 ? 13.023 18.609 -10.219 1 92.69 411 ALA A CA 1
ATOM 3172 C C . ALA A 1 411 ? 14.023 19.219 -11.203 1 92.69 411 ALA A C 1
ATOM 3174 O O . ALA A 1 411 ? 13.664 20.094 -11.992 1 92.69 411 ALA A O 1
ATOM 3175 N N . SER A 1 412 ? 15.258 18.766 -11.25 1 96.12 412 SER A N 1
ATOM 3176 C CA . SER A 1 412 ? 16.344 19.328 -12.055 1 96.12 412 SER A CA 1
ATOM 3177 C C . SER A 1 412 ? 16.078 19.141 -13.539 1 96.12 412 SER A C 1
ATOM 3179 O O . SER A 1 412 ? 16.641 19.859 -14.375 1 96.12 412 SER A O 1
ATOM 3181 N N . LEU A 1 413 ? 15.266 18.109 -13.844 1 90.69 413 LEU A N 1
ATOM 3182 C CA . LEU A 1 413 ? 14.969 17.812 -15.242 1 90.69 413 LEU A CA 1
ATOM 3183 C C . LEU A 1 413 ? 14.062 18.875 -15.844 1 90.69 413 LEU A C 1
ATOM 3185 O O . LEU A 1 413 ? 14.008 19.031 -17.062 1 90.69 413 LEU A O 1
ATOM 3189 N N . ALA A 1 414 ? 13.344 19.641 -14.984 1 90.25 414 ALA A N 1
ATOM 3190 C CA . ALA A 1 414 ? 12.375 20.625 -15.453 1 90.25 414 ALA A CA 1
ATOM 3191 C C . ALA A 1 414 ? 13.078 21.828 -16.094 1 90.25 414 ALA A C 1
ATOM 3193 O O . ALA A 1 414 ? 12.57 22.422 -17.047 1 90.25 414 ALA A O 1
ATOM 3194 N N . ASN A 1 415 ? 14.289 22.266 -15.539 1 92.19 415 ASN A N 1
ATOM 3195 C CA . ASN A 1 415 ? 15.062 23.391 -16.047 1 92.19 415 ASN A CA 1
ATOM 3196 C C . ASN A 1 415 ? 16.562 23.094 -16.031 1 92.19 415 ASN A C 1
ATOM 3198 O O . ASN A 1 415 ? 17.25 23.375 -15.055 1 92.19 415 ASN A O 1
ATOM 3202 N N . PRO A 1 416 ? 17.094 22.703 -17.172 1 92.81 416 PRO A N 1
ATOM 3203 C CA . PRO A 1 416 ? 18.5 22.297 -17.234 1 92.81 416 PRO A CA 1
ATOM 3204 C C . PRO A 1 416 ? 19.469 23.469 -17.031 1 92.81 416 PRO A C 1
ATOM 3206 O O . PRO A 1 416 ? 20.656 23.266 -16.766 1 92.81 416 PRO A O 1
ATOM 3209 N N . GLN A 1 417 ? 18.938 24.719 -17.109 1 94.75 417 GLN A N 1
ATOM 3210 C CA . GLN A 1 417 ? 19.812 25.875 -17 1 94.75 417 GLN A CA 1
ATOM 3211 C C . GLN A 1 417 ? 19.781 26.438 -15.57 1 94.75 417 GLN A C 1
ATOM 3213 O O . GLN A 1 417 ? 20.5 27.391 -15.258 1 94.75 417 GLN A O 1
ATOM 3218 N N . LYS A 1 418 ? 18.984 25.875 -14.711 1 96.44 418 LYS A N 1
ATOM 3219 C CA . LYS A 1 418 ? 18.859 26.266 -13.312 1 96.44 418 LYS A CA 1
ATOM 3220 C C . LYS A 1 418 ? 19.625 25.312 -12.398 1 96.44 418 LYS A C 1
ATOM 3222 O O . LYS A 1 418 ? 19.625 24.094 -12.625 1 96.44 418 LYS A O 1
ATOM 3227 N N . LEU A 1 419 ? 20.344 25.859 -11.414 1 98.44 419 LEU A N 1
ATOM 3228 C CA . LEU A 1 419 ? 21.047 25.016 -10.461 1 98.44 419 LEU A CA 1
ATOM 3229 C C . LEU A 1 419 ? 20.094 24.453 -9.422 1 98.44 419 LEU A C 1
ATOM 3231 O O . LEU A 1 419 ? 19.219 25.156 -8.914 1 98.44 419 LEU A O 1
ATOM 3235 N N . TYR A 1 420 ? 20.188 23.188 -9.172 1 98.31 420 TYR A N 1
ATOM 3236 C CA . TYR A 1 420 ? 19.422 22.484 -8.156 1 98.31 420 TYR A CA 1
ATOM 3237 C C . TYR A 1 420 ? 20.344 21.891 -7.094 1 98.31 420 TYR A C 1
ATOM 3239 O O . TYR A 1 420 ? 21.219 21.062 -7.402 1 98.31 420 TYR A O 1
ATOM 3247 N N . PHE A 1 421 ? 20.172 22.344 -5.855 1 98.62 421 PHE A N 1
ATOM 3248 C CA . PHE A 1 421 ? 20.969 21.875 -4.73 1 98.62 421 PHE A CA 1
ATOM 3249 C C . PHE A 1 421 ? 20.188 20.891 -3.875 1 98.62 421 PHE A C 1
ATOM 3251 O O . PHE A 1 421 ? 18.984 21.062 -3.678 1 98.62 421 PHE A O 1
ATOM 3258 N N . GLY A 1 422 ? 20.781 19.828 -3.447 1 98.12 422 GLY A N 1
ATOM 3259 C CA . GLY A 1 422 ? 20.266 18.969 -2.387 1 98.12 422 GLY A CA 1
ATOM 3260 C C . GLY A 1 422 ? 21.109 19.031 -1.119 1 98.12 422 GLY A C 1
ATOM 3261 O O . GLY A 1 422 ? 22.328 18.953 -1.174 1 98.12 422 GLY A O 1
ATOM 3262 N N . VAL A 1 423 ? 20.484 19.312 -0.004 1 98.38 423 VAL A N 1
ATOM 3263 C CA . VAL A 1 423 ? 21.141 19.219 1.299 1 98.38 423 VAL A CA 1
ATOM 3264 C C . VAL A 1 423 ? 20.578 18.031 2.082 1 98.38 423 VAL A C 1
ATOM 3266 O O . VAL A 1 423 ? 19.469 18.109 2.617 1 98.38 423 VAL A O 1
ATOM 3269 N N . ILE A 1 424 ? 21.344 16.953 2.15 1 96.88 424 ILE A N 1
ATOM 3270 C CA . ILE A 1 424 ? 20.812 15.664 2.586 1 96.88 424 ILE A CA 1
ATOM 3271 C C . ILE A 1 424 ? 21.734 15.07 3.658 1 96.88 424 ILE A C 1
ATOM 3273 O O . ILE A 1 424 ? 22.953 15.117 3.539 1 96.88 424 ILE A O 1
ATOM 3277 N N . GLY A 1 425 ? 21.109 14.539 4.699 1 95.69 425 GLY A N 1
ATOM 3278 C CA . GLY A 1 425 ? 21.875 13.805 5.699 1 95.69 425 GLY A CA 1
ATOM 3279 C C . GLY A 1 425 ? 22.328 12.438 5.219 1 95.69 425 GLY A C 1
ATOM 3280 O O . GLY A 1 425 ? 21.828 11.938 4.203 1 95.69 425 GLY A O 1
ATOM 3281 N N . ASP A 1 426 ? 23.219 11.805 5.973 1 94.19 426 ASP A N 1
ATOM 3282 C CA . ASP A 1 426 ? 23.859 10.562 5.555 1 94.19 426 ASP A CA 1
ATOM 3283 C C . ASP A 1 426 ? 22.844 9.445 5.395 1 94.19 426 ASP A C 1
ATOM 3285 O O . ASP A 1 426 ? 22.766 8.805 4.34 1 94.19 426 ASP A O 1
ATOM 3289 N N . LEU A 1 427 ? 21.984 9.242 6.383 1 89.31 427 LEU A N 1
ATOM 3290 C CA . LEU A 1 427 ? 21.016 8.148 6.309 1 89.31 427 LEU A CA 1
ATOM 3291 C C . LEU A 1 427 ? 20.047 8.352 5.152 1 89.31 427 LEU A C 1
ATOM 3293 O O . LEU A 1 427 ? 19.781 7.426 4.383 1 89.31 427 LEU A O 1
ATOM 3297 N N . ALA A 1 428 ? 19.5 9.516 5.055 1 91.81 428 ALA A N 1
ATOM 3298 C CA . ALA A 1 428 ? 18.594 9.836 3.963 1 91.81 428 ALA A CA 1
ATOM 3299 C C . ALA A 1 428 ? 19.266 9.641 2.607 1 91.81 428 ALA A C 1
ATOM 3301 O O . ALA A 1 428 ? 18.641 9.18 1.653 1 91.81 428 ALA A O 1
ATOM 3302 N N . PHE A 1 429 ? 20.562 9.922 2.504 1 95.69 429 PHE A N 1
ATOM 3303 C CA . PHE A 1 429 ? 21.312 9.781 1.263 1 95.69 429 PHE A CA 1
ATOM 3304 C C . PHE A 1 429 ? 21.453 8.312 0.875 1 95.69 429 PHE A C 1
ATOM 3306 O O . PHE A 1 429 ? 21.141 7.934 -0.254 1 95.69 429 PHE A O 1
ATOM 3313 N N . PHE A 1 430 ? 21.844 7.512 1.815 1 92.44 430 PHE A N 1
ATOM 3314 C CA . PHE A 1 430 ? 22.125 6.109 1.526 1 92.44 430 PHE A CA 1
ATOM 3315 C C . PHE A 1 430 ? 20.859 5.352 1.2 1 92.44 430 PHE A C 1
ATOM 3317 O O . PHE A 1 430 ? 20.875 4.367 0.456 1 92.44 430 PHE A O 1
ATOM 3324 N N . TYR A 1 431 ? 19.75 5.863 1.711 1 86.19 431 TYR A N 1
ATOM 3325 C CA . TYR A 1 431 ? 18.453 5.254 1.395 1 86.19 431 TYR A CA 1
ATOM 3326 C C . TYR A 1 431 ? 18.109 5.434 -0.08 1 86.19 431 TYR A C 1
ATOM 3328 O O . TYR A 1 431 ? 17.422 4.602 -0.668 1 86.19 431 TYR A O 1
ATOM 3336 N N . ASP A 1 432 ? 18.625 6.484 -0.681 1 89.88 432 ASP A N 1
ATOM 3337 C CA . ASP A 1 432 ? 18.125 6.918 -1.98 1 89.88 432 ASP A CA 1
ATOM 3338 C C . ASP A 1 432 ? 19.266 7.125 -2.973 1 89.88 432 ASP A C 1
ATOM 3340 O O . ASP A 1 432 ? 19.094 7.734 -4.027 1 89.88 432 ASP A O 1
ATOM 3344 N N . MET A 1 433 ? 20.422 6.633 -2.766 1 92.94 433 MET A N 1
ATOM 3345 C CA . MET A 1 433 ? 21.641 6.949 -3.512 1 92.94 433 MET A CA 1
ATOM 3346 C C . MET A 1 433 ? 21.594 6.348 -4.914 1 92.94 433 MET A C 1
ATOM 3348 O O . MET A 1 433 ? 22.25 6.844 -5.828 1 92.94 433 MET A O 1
ATOM 3352 N N . ASN A 1 434 ? 20.75 5.305 -5.102 1 90 434 ASN A N 1
ATOM 3353 C CA . ASN A 1 434 ? 20.766 4.59 -6.371 1 90 434 ASN A CA 1
ATOM 3354 C C . ASN A 1 434 ? 20.344 5.496 -7.527 1 90 434 ASN A C 1
ATOM 3356 O O . ASN A 1 434 ? 20.797 5.305 -8.664 1 90 434 ASN A O 1
ATOM 3360 N N . VAL A 1 435 ? 19.594 6.492 -7.215 1 90.94 435 VAL A N 1
ATOM 3361 C CA . VAL A 1 435 ? 19.047 7.348 -8.266 1 90.94 435 VAL A CA 1
ATOM 3362 C C . VAL A 1 435 ? 20.172 8.156 -8.906 1 90.94 435 VAL A C 1
ATOM 3364 O O . VAL A 1 435 ? 20.047 8.648 -10.031 1 90.94 435 VAL A O 1
ATOM 3367 N N . MET A 1 436 ? 21.328 8.273 -8.219 1 94.69 436 MET A N 1
ATOM 3368 C CA . MET A 1 436 ? 22.484 8.984 -8.773 1 94.69 436 MET A CA 1
ATOM 3369 C C . MET A 1 436 ? 22.969 8.305 -10.055 1 94.69 436 MET A C 1
ATOM 3371 O O . MET A 1 436 ? 23.609 8.945 -10.891 1 94.69 436 MET A O 1
ATOM 3375 N N . GLY A 1 437 ? 22.656 6.992 -10.211 1 93.06 437 GLY A N 1
ATOM 3376 C CA . GLY A 1 437 ? 23.078 6.246 -11.391 1 93.06 437 GLY A CA 1
ATOM 3377 C C . GLY A 1 437 ? 22.125 6.395 -12.562 1 93.06 437 GLY A C 1
ATOM 3378 O O . GLY A 1 437 ? 22.25 5.699 -13.57 1 93.06 437 GLY A O 1
ATOM 3379 N N . ASN A 1 438 ? 21.125 7.293 -12.391 1 90.44 438 ASN A N 1
ATOM 3380 C CA . ASN A 1 438 ? 20.219 7.578 -13.5 1 90.44 438 ASN A CA 1
ATOM 3381 C C . ASN A 1 438 ? 20.922 8.328 -14.625 1 90.44 438 ASN A C 1
ATOM 3383 O O . ASN A 1 438 ? 21.641 9.297 -14.375 1 90.44 438 ASN A O 1
ATOM 3387 N N . ARG A 1 439 ? 20.719 7.887 -15.859 1 91.19 439 ARG A N 1
ATOM 3388 C CA . ARG A 1 439 ? 21.469 8.422 -17 1 91.19 439 ARG A CA 1
ATOM 3389 C C . ARG A 1 439 ? 21.016 9.844 -17.328 1 91.19 439 ARG A C 1
ATOM 3391 O O . ARG A 1 439 ? 21.688 10.555 -18.078 1 91.19 439 ARG A O 1
ATOM 3398 N N . HIS A 1 440 ? 19.906 10.289 -16.766 1 89.06 440 HIS A N 1
ATOM 3399 C CA . HIS A 1 440 ? 19.344 11.586 -17.109 1 89.06 440 HIS A CA 1
ATOM 3400 C C . HIS A 1 440 ? 19.828 12.672 -16.156 1 89.06 440 HIS A C 1
ATOM 3402 O O . HIS A 1 440 ? 19.438 13.828 -16.266 1 89.06 440 HIS A O 1
ATOM 3408 N N . VAL A 1 441 ? 20.703 12.344 -15.164 1 94.38 441 VAL A N 1
ATOM 3409 C CA . VAL A 1 441 ? 21.219 13.352 -14.242 1 94.38 441 VAL A CA 1
ATOM 3410 C C . VAL A 1 441 ? 22.016 14.406 -15.008 1 94.38 441 VAL A C 1
ATOM 3412 O O . VAL A 1 441 ? 22.938 14.07 -15.75 1 94.38 441 VAL A O 1
ATOM 3415 N N . GLY A 1 442 ? 21.641 15.672 -14.844 1 94.81 442 GLY A N 1
ATOM 3416 C CA . GLY A 1 442 ? 22.312 16.766 -15.531 1 94.81 442 GLY A CA 1
ATOM 3417 C C . GLY A 1 442 ? 23.422 17.391 -14.695 1 94.81 442 GLY A C 1
ATOM 3418 O O . GLY A 1 442 ? 23.547 17.109 -13.508 1 94.81 442 GLY A O 1
ATOM 3419 N N . ASN A 1 443 ? 24.219 18.281 -15.383 1 97.88 443 ASN A N 1
ATOM 3420 C CA . ASN A 1 443 ? 25.344 18.938 -14.711 1 97.88 443 ASN A CA 1
ATOM 3421 C C . ASN A 1 443 ? 24.859 20.078 -13.828 1 97.88 443 ASN A C 1
ATOM 3423 O O . ASN A 1 443 ? 25.672 20.75 -13.172 1 97.88 443 ASN A O 1
ATOM 3427 N N . ASN A 1 444 ? 23.531 20.281 -13.75 1 98.12 444 ASN A N 1
ATOM 3428 C CA . ASN A 1 444 ? 22.969 21.328 -12.922 1 98.12 444 ASN A CA 1
ATOM 3429 C C . ASN A 1 444 ? 22.594 20.812 -11.539 1 98.12 444 ASN A C 1
ATOM 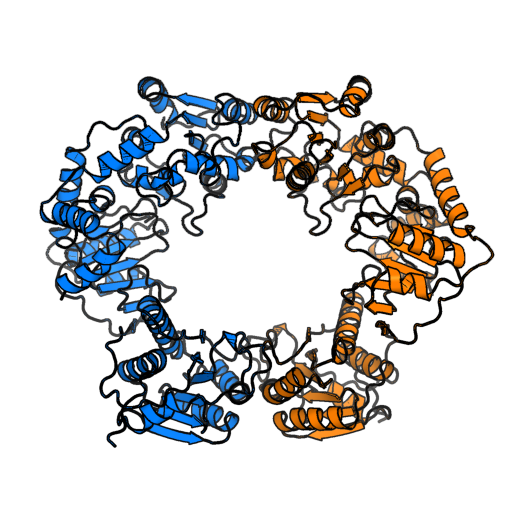3431 O O . ASN A 1 444 ? 21.969 21.531 -10.75 1 98.12 444 ASN A O 1
ATOM 3435 N N . VAL A 1 445 ? 22.938 19.531 -11.203 1 98.31 445 VAL A N 1
ATOM 3436 C CA . VAL A 1 445 ? 22.641 18.938 -9.906 1 98.31 445 VAL A CA 1
ATOM 3437 C C . VAL A 1 445 ? 23.844 19.062 -8.984 1 98.31 445 VAL A C 1
ATOM 3439 O O . VAL A 1 445 ? 24.969 18.703 -9.367 1 98.31 445 VAL A O 1
ATOM 3442 N N . ARG A 1 446 ? 23.703 19.578 -7.789 1 98.81 446 ARG A N 1
ATOM 3443 C CA . ARG A 1 446 ? 24.734 19.641 -6.746 1 98.81 446 ARG A CA 1
ATOM 3444 C C . ARG A 1 446 ? 24.188 19.094 -5.422 1 98.81 446 ARG A C 1
ATOM 3446 O O . ARG A 1 446 ? 23.188 19.594 -4.906 1 98.81 446 ARG A O 1
ATOM 3453 N N . ILE A 1 447 ? 24.812 18.078 -4.848 1 98.62 447 ILE A N 1
ATOM 3454 C CA . ILE A 1 447 ? 24.359 17.438 -3.621 1 98.62 447 ILE A CA 1
ATOM 3455 C C . ILE A 1 447 ? 25.344 17.734 -2.486 1 98.62 447 ILE A C 1
ATOM 3457 O O . ILE A 1 447 ? 26.531 17.438 -2.594 1 98.62 447 ILE A O 1
ATOM 3461 N N . LEU A 1 448 ? 24.906 18.406 -1.475 1 98.75 448 LEU A N 1
ATOM 3462 C CA . LEU A 1 448 ? 25.609 18.531 -0.209 1 98.75 448 LEU A CA 1
ATOM 3463 C C . LEU A 1 448 ? 25.203 17.406 0.746 1 98.75 448 LEU A C 1
ATOM 3465 O O . LEU A 1 448 ? 24.078 17.391 1.242 1 98.75 448 LEU A O 1
ATOM 3469 N N . LEU A 1 449 ? 26.062 16.438 0.925 1 98.38 449 LEU A N 1
ATOM 3470 C CA . LEU A 1 449 ? 25.859 15.336 1.853 1 98.38 449 LEU A CA 1
ATOM 3471 C C . LEU A 1 449 ? 26.5 15.633 3.203 1 98.38 449 LEU A C 1
ATOM 3473 O O . LEU A 1 449 ? 27.734 15.711 3.309 1 98.38 449 LEU A O 1
ATOM 3477 N N . VAL A 1 450 ? 25.672 15.883 4.18 1 97.94 450 VAL A N 1
ATOM 3478 C CA . VAL A 1 450 ? 26.188 16.016 5.543 1 97.94 450 VAL A CA 1
ATOM 3479 C C . VAL A 1 450 ? 26.266 14.633 6.191 1 97.94 450 VAL A C 1
ATOM 3481 O O . VAL A 1 450 ? 25.266 14.07 6.625 1 97.94 450 VAL A O 1
ATOM 3484 N N . ASN A 1 451 ? 27.469 14.062 6.266 1 97.19 451 ASN A N 1
ATOM 3485 C CA . ASN A 1 451 ? 27.703 12.688 6.68 1 97.19 451 ASN A CA 1
ATOM 3486 C C . ASN A 1 451 ? 28.234 12.609 8.109 1 97.19 451 ASN A C 1
ATOM 3488 O O . ASN A 1 451 ? 29.422 12.766 8.344 1 97.19 451 ASN A O 1
ATOM 3492 N N . ASN A 1 452 ? 27.312 12.398 8.992 1 92.62 452 ASN A N 1
ATOM 3493 C CA . ASN A 1 452 ? 27.719 12.234 10.383 1 92.62 452 ASN A CA 1
ATOM 3494 C C . ASN A 1 452 ? 27.891 10.766 10.742 1 92.62 452 ASN A C 1
ATOM 3496 O O . ASN A 1 452 ? 28.328 10.438 11.852 1 92.62 452 ASN A O 1
ATOM 3500 N N . GLY A 1 453 ? 27.484 9.906 9.859 1 89.81 453 GLY A N 1
ATOM 3501 C CA . GLY A 1 453 ? 27.828 8.5 9.93 1 89.81 453 GLY A CA 1
ATOM 3502 C C . GLY A 1 453 ? 26.797 7.68 10.703 1 89.81 453 GLY A C 1
ATOM 3503 O O . GLY A 1 453 ? 26.875 6.449 10.727 1 89.81 453 GLY A O 1
ATOM 3504 N N . LYS A 1 454 ? 25.797 8.266 11.344 1 86.31 454 LYS A N 1
ATOM 3505 C CA . LYS A 1 454 ? 24.953 7.414 12.18 1 86.31 454 LYS A CA 1
ATOM 3506 C C . LYS A 1 454 ? 23.516 7.914 12.188 1 86.31 454 LYS A C 1
ATOM 3508 O O . LYS A 1 454 ? 22.688 7.391 12.93 1 86.31 454 LYS A O 1
ATOM 3513 N N . GLY A 1 455 ? 23.156 8.898 11.391 1 85.44 455 GLY A N 1
ATOM 3514 C CA . GLY A 1 455 ? 21.828 9.469 11.531 1 85.44 455 GLY A CA 1
ATOM 3515 C C . GLY A 1 455 ? 21.641 10.242 12.82 1 85.44 455 GLY A C 1
ATOM 3516 O O . GLY A 1 455 ? 20.766 9.898 13.633 1 85.44 455 GLY A O 1
ATOM 3517 N N . THR A 1 456 ? 22.203 11.266 12.891 1 89.38 456 THR A N 1
ATOM 3518 C CA . THR A 1 456 ? 22.438 12 14.125 1 89.38 456 THR A CA 1
ATOM 3519 C C . THR A 1 456 ? 21.109 12.539 14.688 1 89.38 456 THR A C 1
ATOM 3521 O O . THR A 1 456 ? 21.031 12.898 15.859 1 89.38 456 THR A O 1
ATOM 3524 N N . GLU A 1 457 ? 20.078 12.547 13.859 1 86.38 457 GLU A N 1
ATOM 3525 C CA . GLU A 1 457 ? 18.781 12.961 14.383 1 86.38 457 GLU A CA 1
ATOM 3526 C C . GLU A 1 457 ? 18.438 12.219 15.672 1 86.38 457 GLU A C 1
ATOM 3528 O O . GLU A 1 457 ? 17.906 12.82 16.609 1 86.38 457 GLU A O 1
ATOM 3533 N N . PHE A 1 458 ? 18.859 11.055 15.766 1 82.81 458 PHE A N 1
ATOM 3534 C CA . PHE A 1 458 ? 18.516 10.203 16.906 1 82.81 458 PHE A CA 1
ATOM 3535 C C . PHE A 1 458 ? 19.422 10.508 18.094 1 82.81 458 PHE A C 1
ATOM 3537 O O . PHE A 1 458 ? 19.156 10.062 19.219 1 82.81 458 PHE A O 1
ATOM 3544 N N . ARG A 1 459 ? 20.422 11.305 17.859 1 84.12 459 ARG A N 1
ATOM 3545 C CA . ARG A 1 459 ? 21.406 11.586 18.906 1 84.12 459 ARG A CA 1
ATOM 3546 C C . ARG A 1 459 ? 21.281 13.023 19.391 1 84.12 459 ARG A C 1
ATOM 3548 O O . ARG A 1 459 ? 21.984 13.43 20.328 1 84.12 459 ARG A O 1
ATOM 3555 N N . LEU A 1 460 ? 20.391 13.758 18.797 1 87.44 460 LEU A N 1
ATOM 3556 C CA . LEU A 1 460 ? 20.188 15.141 19.219 1 87.44 460 LEU A CA 1
ATOM 3557 C C . LEU A 1 460 ? 19.531 15.195 20.594 1 87.44 460 LEU A C 1
ATOM 3559 O O . LEU A 1 460 ? 18.75 14.305 20.953 1 87.44 460 LEU A O 1
ATOM 3563 N N . SER A 1 461 ? 19.812 16.203 21.312 1 78 461 SER A N 1
ATOM 3564 C CA . SER A 1 461 ? 19.469 16.297 22.734 1 78 461 SER A CA 1
ATOM 3565 C C . SER A 1 461 ? 17.969 16.234 22.938 1 78 461 SER A C 1
ATOM 3567 O O . SER A 1 461 ? 17.5 15.711 23.953 1 78 461 SER A O 1
ATOM 3569 N N . HIS A 1 462 ? 17.25 16.734 22.016 1 77.88 462 HIS A N 1
ATOM 3570 C CA . HIS A 1 462 ? 15.805 16.781 22.219 1 77.88 462 HIS A CA 1
ATOM 3571 C C . HIS A 1 462 ? 15.148 15.461 21.812 1 77.88 462 HIS A C 1
ATOM 3573 O O . HIS A 1 462 ? 13.977 15.234 22.125 1 77.88 462 HIS A O 1
ATOM 3579 N N . HIS A 1 463 ? 15.953 14.625 21.125 1 78.94 463 HIS A N 1
ATOM 3580 C CA . HIS A 1 463 ? 15.391 13.336 20.75 1 78.94 463 HIS A CA 1
ATOM 3581 C C . HIS A 1 463 ? 15.273 12.414 21.953 1 78.94 463 HIS A C 1
ATOM 3583 O O . HIS A 1 463 ? 16.172 12.375 22.797 1 78.94 463 HIS A O 1
ATOM 3589 N N . PRO A 1 464 ? 14.18 11.633 22.031 1 76 464 PRO A N 1
ATOM 3590 C CA . PRO A 1 464 ? 13.961 10.758 23.188 1 76 464 PRO A CA 1
ATOM 3591 C C . PRO A 1 464 ? 15.086 9.742 23.391 1 76 464 PRO A C 1
ATOM 3593 O O . PRO A 1 464 ? 15.32 9.289 24.516 1 76 464 PRO A O 1
ATOM 3596 N N . ALA A 1 465 ? 15.82 9.5 22.359 1 75.5 465 ALA A N 1
ATOM 3597 C CA . ALA A 1 465 ? 16.859 8.477 22.453 1 75.5 465 ALA A CA 1
ATOM 3598 C C . ALA A 1 465 ? 18.172 9.078 22.938 1 75.5 465 ALA A C 1
ATOM 3600 O O . ALA A 1 465 ? 19.109 8.344 23.266 1 75.5 465 ALA A O 1
ATOM 3601 N N . ALA A 1 466 ? 18.281 10.367 23.109 1 76.12 466 ALA A N 1
ATOM 3602 C CA . ALA A 1 466 ? 19.531 11.047 23.453 1 76.12 466 ALA A CA 1
ATOM 3603 C C . ALA A 1 466 ? 20.016 10.609 24.828 1 76.12 466 ALA A C 1
ATOM 3605 O O . ALA A 1 466 ? 21.234 10.516 25.078 1 76.12 466 ALA A O 1
ATOM 3606 N N . VAL A 1 467 ? 19.109 10.297 25.672 1 74.19 467 VAL A N 1
ATOM 3607 C CA . VAL A 1 467 ? 19.438 9.984 27.062 1 74.19 467 VAL A CA 1
ATOM 3608 C C . VAL A 1 467 ? 20.219 8.672 27.125 1 74.19 467 VAL A C 1
ATOM 3610 O O . VAL A 1 467 ? 20.906 8.398 28.109 1 74.19 467 VAL A O 1
ATOM 3613 N N . PHE A 1 468 ? 20.188 7.906 26.062 1 82.62 468 PHE A N 1
ATOM 3614 C CA . PHE A 1 468 ? 20.812 6.594 26.094 1 82.62 468 PHE A CA 1
ATOM 3615 C C . PHE A 1 468 ? 22.25 6.668 25.594 1 82.62 468 PHE A C 1
ATOM 3617 O O . PHE A 1 468 ? 22.969 5.668 25.594 1 82.62 468 PHE A O 1
ATOM 3624 N N . GLY A 1 469 ? 22.688 7.824 25.203 1 80.88 469 GLY A N 1
ATOM 3625 C CA . GLY A 1 469 ? 24.078 8.031 24.781 1 80.88 469 GLY A CA 1
ATOM 3626 C C . GLY A 1 469 ? 24.5 7.078 23.672 1 80.88 469 GLY A C 1
ATOM 3627 O O . GLY A 1 469 ? 23.812 6.934 22.672 1 80.88 469 GLY A O 1
ATOM 3628 N N . ASP A 1 470 ? 25.609 6.457 23.922 1 83.75 470 ASP A N 1
ATOM 3629 C CA . ASP A 1 470 ? 26.234 5.605 22.9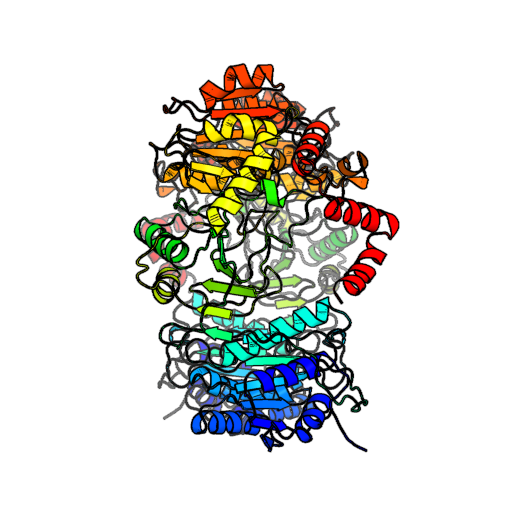06 1 83.75 470 ASP A CA 1
ATOM 3630 C C . ASP A 1 470 ? 25.406 4.34 22.672 1 83.75 470 ASP A C 1
ATOM 3632 O O . ASP A 1 470 ? 25.531 3.705 21.625 1 83.75 470 ASP A O 1
ATOM 3636 N N . GLU A 1 471 ? 24.609 4.02 23.625 1 79.31 471 GLU A N 1
ATOM 3637 C CA . GLU A 1 471 ? 23.766 2.844 23.469 1 79.31 471 GLU A CA 1
ATOM 3638 C C . GLU A 1 471 ? 22.766 3.025 22.328 1 79.31 471 GLU A C 1
ATOM 3640 O O . GLU A 1 471 ? 22.328 2.047 21.734 1 79.31 471 GLU A O 1
ATOM 3645 N N . ALA A 1 472 ? 22.531 4.289 21.984 1 79.88 472 ALA A N 1
ATOM 3646 C CA . ALA A 1 472 ? 21.594 4.574 20.906 1 79.88 472 ALA A CA 1
ATOM 3647 C C . ALA A 1 472 ? 22.172 4.152 19.547 1 79.88 472 ALA A C 1
ATOM 3649 O O . ALA A 1 472 ? 21.422 3.93 18.594 1 79.88 472 ALA A O 1
ATOM 3650 N N . ASP A 1 473 ? 23.438 3.992 19.484 1 83.25 473 ASP A N 1
ATOM 3651 C CA . ASP A 1 473 ? 24.109 3.707 18.219 1 83.25 473 ASP A CA 1
ATOM 3652 C C . ASP A 1 473 ? 23.938 2.242 17.828 1 83.25 473 ASP A C 1
ATOM 3654 O O . ASP A 1 473 ? 24.156 1.872 16.672 1 83.25 473 ASP A O 1
ATOM 3658 N N . VAL A 1 474 ? 23.594 1.456 18.906 1 77.06 474 VAL A N 1
ATOM 3659 C CA . VAL A 1 474 ? 23.578 0.014 18.688 1 77.06 474 VAL A CA 1
ATOM 3660 C C . VAL A 1 474 ? 22.406 -0.356 17.781 1 77.06 474 VAL A C 1
ATOM 3662 O O . VAL A 1 474 ? 22.578 -1.015 16.75 1 77.06 474 VAL A O 1
ATOM 3665 N N . PHE A 1 475 ? 21.25 0.221 18.031 1 77.88 475 PHE A N 1
ATOM 3666 C CA . PHE A 1 475 ? 20.125 -0.209 17.219 1 77.88 475 PHE A CA 1
ATOM 3667 C C . PHE A 1 475 ? 19.141 0.931 17.016 1 77.88 475 PHE A C 1
ATOM 3669 O O . PHE A 1 475 ? 18.156 0.782 16.281 1 77.88 475 PHE A O 1
ATOM 3676 N N . VAL A 1 476 ? 19.328 2.029 17.609 1 76.06 476 VAL A N 1
ATOM 3677 C CA . VAL A 1 476 ? 18.406 3.154 17.5 1 76.06 476 VAL A CA 1
ATOM 3678 C C . VAL A 1 476 ? 18.906 4.117 16.422 1 76.06 476 VAL A C 1
ATOM 3680 O O . VAL A 1 476 ? 18.172 4.441 15.484 1 76.06 476 VAL A O 1
ATOM 3683 N N . SER A 1 477 ? 20.062 4.387 16.609 1 78.06 477 SER A N 1
ATOM 3684 C CA . SER A 1 477 ? 20.672 5.18 15.539 1 78.06 477 SER A CA 1
ATOM 3685 C C . SER A 1 477 ? 21.328 4.289 14.492 1 78.06 477 SER A C 1
ATOM 3687 O O . SER A 1 477 ? 21.375 3.068 14.648 1 78.06 477 SER A O 1
ATOM 3689 N N . ALA A 1 478 ? 21.641 4.625 13.266 1 75.62 478 ALA A N 1
ATOM 3690 C CA . ALA A 1 478 ? 22.141 3.855 12.125 1 75.62 478 ALA A CA 1
ATOM 3691 C C . ALA A 1 478 ? 23.672 3.801 12.133 1 75.62 478 ALA A C 1
ATOM 3693 O O . ALA A 1 478 ? 24.297 3.883 11.078 1 75.62 478 ALA A O 1
ATOM 3694 N N . GLY A 1 479 ? 24.203 3.631 13.438 1 84.06 479 GLY A N 1
ATOM 3695 C CA . GLY A 1 479 ? 25.656 3.578 13.523 1 84.06 479 GLY A CA 1
ATOM 3696 C C . GLY A 1 479 ? 26.234 2.312 12.922 1 84.06 479 GLY A C 1
ATOM 3697 O O . GLY A 1 479 ? 25.672 1.229 13.078 1 84.06 479 GLY A O 1
ATO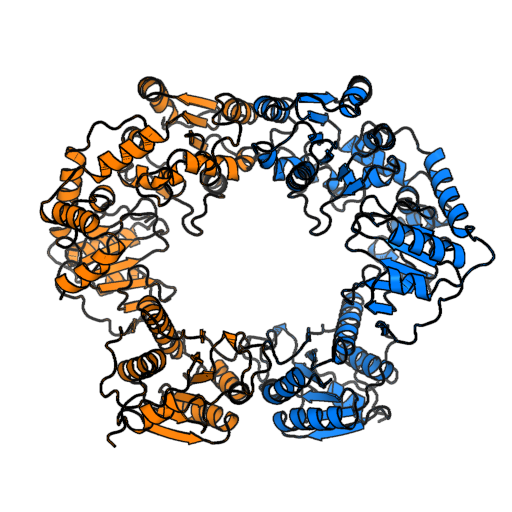M 3698 N N . GLY A 1 480 ? 27.344 2.479 12.117 1 87.06 480 GLY A N 1
ATOM 3699 C CA . GLY A 1 480 ? 28.125 1.345 11.648 1 87.06 480 GLY A CA 1
ATOM 3700 C C . GLY A 1 480 ? 27.703 0.86 10.273 1 87.06 480 GLY A C 1
ATOM 3701 O O . GLY A 1 480 ? 28.359 -0 9.68 1 87.06 480 GLY A O 1
ATOM 3702 N N . HIS A 1 481 ? 26.672 1.431 9.781 1 87.44 481 HIS A N 1
ATOM 3703 C CA . HIS A 1 481 ? 26.219 1.023 8.461 1 87.44 481 HIS A CA 1
ATOM 3704 C C . HIS A 1 481 ? 26.922 1.811 7.363 1 87.44 481 HIS A C 1
ATOM 3706 O O . HIS A 1 481 ? 27.578 2.814 7.641 1 87.44 481 HIS A O 1
ATOM 3712 N N . PHE A 1 482 ? 26.906 1.285 6.062 1 89 482 PHE A N 1
ATOM 3713 C CA . PHE A 1 482 ? 27.328 1.962 4.848 1 89 482 PHE A CA 1
ATOM 3714 C C . PHE A 1 482 ? 28.781 2.404 4.957 1 89 482 PHE A C 1
ATOM 3716 O O . PHE A 1 482 ? 29.109 3.568 4.707 1 89 482 PHE A O 1
ATOM 3723 N N . GLY A 1 483 ? 29.656 1.492 5.426 1 86.44 483 GLY A N 1
ATOM 3724 C CA . GLY A 1 483 ? 31.078 1.729 5.473 1 86.44 483 GLY A CA 1
ATOM 3725 C C . GLY A 1 483 ? 31.516 2.553 6.668 1 86.44 483 GLY A C 1
ATOM 3726 O O . GLY A 1 483 ? 32.688 2.916 6.789 1 86.44 483 GLY A O 1
ATOM 3727 N N . ASN A 1 484 ? 30.516 2.895 7.555 1 89.38 484 ASN A N 1
ATOM 3728 C CA . ASN A 1 484 ? 30.812 3.551 8.828 1 89.38 484 ASN A CA 1
ATOM 3729 C C . ASN A 1 484 ? 31.594 4.844 8.617 1 89.38 484 ASN A C 1
ATOM 3731 O O . ASN A 1 484 ? 32.656 5.02 9.195 1 89.38 484 ASN A O 1
ATOM 3735 N N . LYS A 1 485 ? 30.984 5.723 7.855 1 91.88 485 LYS A N 1
ATOM 3736 C CA . LYS A 1 485 ? 31.531 7.047 7.586 1 91.88 485 LYS A CA 1
ATOM 3737 C C . LYS A 1 485 ? 32.875 6.949 6.859 1 91.88 485 LYS A C 1
ATOM 3739 O O . LYS A 1 485 ? 33.844 7.629 7.223 1 91.88 485 LYS A O 1
ATOM 3744 N N . SER A 1 486 ? 33 6.059 5.887 1 93.56 486 SER A N 1
ATOM 3745 C CA . SER A 1 486 ? 34.188 5.859 5.055 1 93.56 486 SER A CA 1
ATOM 3746 C C . SER A 1 486 ? 34.469 7.082 4.184 1 93.56 486 SER A C 1
ATOM 3748 O O . SER A 1 486 ? 33.562 7.621 3.553 1 93.56 486 SER A O 1
ATOM 3750 N N . PRO A 1 487 ? 35.719 7.523 4.129 1 94.75 487 PRO A N 1
ATOM 3751 C CA . PRO A 1 487 ? 36.031 8.648 3.246 1 94.75 487 PRO A CA 1
ATOM 3752 C C . PRO A 1 487 ? 36.125 8.234 1.776 1 94.75 487 PRO A C 1
ATOM 3754 O O . PRO A 1 487 ? 36.281 9.094 0.9 1 94.75 487 PRO A O 1
ATOM 3757 N N . GLU A 1 488 ? 35.969 6.918 1.524 1 96.31 488 GLU A N 1
ATOM 3758 C CA . GLU A 1 488 ? 36.219 6.43 0.17 1 96.31 488 GLU A CA 1
ATOM 3759 C C . GLU A 1 488 ? 34.906 6.004 -0.5 1 96.31 488 GLU A C 1
ATOM 3761 O O . GLU A 1 488 ? 34.781 6.109 -1.72 1 96.31 488 GLU A O 1
ATOM 3766 N N . LEU A 1 489 ? 34 5.57 0.267 1 95.62 489 LEU A N 1
ATOM 3767 C CA . LEU A 1 489 ? 32.812 4.906 -0.286 1 95.62 489 LEU A CA 1
ATOM 3768 C C . LEU A 1 489 ? 32.062 5.844 -1.207 1 95.62 489 LEU A C 1
ATOM 3770 O O . LEU A 1 489 ? 31.891 5.559 -2.395 1 95.62 489 LEU A O 1
ATOM 3774 N N . VAL A 1 490 ? 31.578 7.047 -0.655 1 97.25 490 VAL A N 1
ATOM 3775 C CA . VAL A 1 490 ? 30.781 7.984 -1.441 1 97.25 490 VAL A CA 1
ATOM 3776 C C . VAL A 1 490 ? 31.656 8.633 -2.51 1 97.25 490 VAL A C 1
ATOM 3778 O O . VAL A 1 490 ? 31.188 8.898 -3.621 1 97.25 490 VAL A O 1
ATOM 3781 N N . LYS A 1 491 ? 32.938 8.859 -2.221 1 98 491 LYS A N 1
ATOM 3782 C CA . LYS A 1 491 ? 33.875 9.438 -3.184 1 98 491 LYS A CA 1
ATOM 3783 C C . LYS A 1 491 ? 33.938 8.602 -4.461 1 98 491 LYS A C 1
ATOM 3785 O O . LYS A 1 491 ? 33.625 9.102 -5.547 1 98 491 LYS A O 1
ATOM 3790 N N . HIS A 1 492 ? 34.281 7.324 -4.344 1 97.5 492 HIS A N 1
ATOM 3791 C CA . HIS A 1 492 ? 34.406 6.441 -5.5 1 97.5 492 HIS A CA 1
ATOM 3792 C C . HIS A 1 492 ? 33.062 6.273 -6.215 1 97.5 492 HIS A C 1
ATOM 3794 O O . HIS A 1 492 ? 33 6.309 -7.445 1 97.5 492 HIS A O 1
ATOM 3800 N N . TYR A 1 493 ? 32.031 6.125 -5.457 1 96.38 493 TYR A N 1
ATOM 3801 C CA . TYR A 1 493 ? 30.703 5.957 -6.047 1 96.38 493 TYR A CA 1
ATOM 3802 C C . TYR A 1 493 ? 30.344 7.152 -6.922 1 96.38 493 TYR A C 1
ATOM 3804 O O . TYR A 1 493 ? 29.922 6.984 -8.078 1 96.38 493 TYR A O 1
ATOM 3812 N N . ALA A 1 494 ? 30.516 8.375 -6.355 1 97.75 494 ALA A N 1
ATOM 3813 C CA . ALA A 1 494 ? 30.188 9.609 -7.07 1 97.75 494 ALA A CA 1
ATOM 3814 C C . ALA A 1 494 ? 31.062 9.766 -8.312 1 97.75 494 ALA A C 1
ATOM 3816 O O . ALA A 1 494 ? 30.547 10.008 -9.406 1 97.75 494 ALA A O 1
ATOM 3817 N N . GLU A 1 495 ? 32.344 9.609 -8.195 1 97.75 495 GLU A N 1
ATOM 3818 C CA . GLU A 1 495 ? 33.281 9.781 -9.305 1 97.75 495 GLU A CA 1
ATOM 3819 C C . GLU A 1 495 ? 33 8.773 -10.422 1 97.75 495 GLU A C 1
ATOM 3821 O O . GLU A 1 495 ? 33.031 9.117 -11.602 1 97.75 495 GLU A O 1
ATOM 3826 N N . ASP A 1 496 ? 32.75 7.543 -10 1 97.12 496 ASP A N 1
ATOM 3827 C CA . ASP A 1 496 ? 32.5 6.488 -10.977 1 97.12 496 ASP A CA 1
ATOM 3828 C C . ASP A 1 496 ? 31.219 6.75 -11.75 1 97.12 496 ASP A C 1
ATOM 3830 O O . ASP A 1 496 ? 31.047 6.242 -12.859 1 97.12 496 ASP A O 1
ATOM 3834 N N . LEU A 1 497 ? 30.344 7.551 -11.188 1 96.19 497 LEU A N 1
ATOM 3835 C CA . LEU A 1 497 ? 29.094 7.887 -11.844 1 96.19 497 LEU A CA 1
ATOM 3836 C C . LEU A 1 497 ? 29.203 9.203 -12.602 1 96.19 497 LEU A C 1
ATOM 3838 O O . LEU A 1 497 ? 28.234 9.68 -13.188 1 96.19 497 LEU A O 1
ATOM 3842 N N . GLY A 1 498 ? 30.344 9.898 -12.508 1 96.31 498 GLY A N 1
ATOM 3843 C CA . GLY A 1 498 ? 30.609 11.086 -13.32 1 96.31 498 GLY A CA 1
ATOM 3844 C C . GLY A 1 498 ? 30.391 12.383 -12.562 1 96.31 498 GLY A C 1
ATOM 3845 O O . GLY A 1 498 ? 30.312 13.453 -13.164 1 96.31 498 GLY A O 1
ATOM 3846 N N . TYR A 1 499 ? 30.297 12.32 -11.25 1 97.88 499 TYR A N 1
ATOM 3847 C CA . TYR A 1 499 ? 30.188 13.531 -10.445 1 97.88 499 TYR A CA 1
ATOM 3848 C C . TYR A 1 499 ? 31.562 14.094 -10.102 1 97.88 499 TYR A C 1
ATOM 3850 O O . TYR A 1 499 ? 32.5 13.336 -9.922 1 97.88 499 TYR A O 1
ATOM 3858 N N . ASP A 1 500 ? 31.625 15.398 -10.047 1 98.25 500 ASP A N 1
ATOM 3859 C CA . ASP A 1 500 ? 32.75 16 -9.328 1 98.25 500 ASP A CA 1
ATOM 3860 C C . ASP A 1 500 ? 32.562 15.859 -7.816 1 98.25 500 ASP A C 1
ATOM 3862 O O . ASP A 1 500 ? 31.531 16.219 -7.273 1 98.25 500 ASP A O 1
ATOM 3866 N N . TYR A 1 501 ? 33.531 15.258 -7.195 1 98.19 501 TYR A N 1
ATOM 3867 C CA . TYR A 1 501 ? 33.5 15.016 -5.758 1 98.19 501 TYR A CA 1
ATOM 3868 C C . TYR A 1 501 ? 34.344 16.016 -5.004 1 98.19 501 TYR A C 1
ATOM 3870 O O . TYR A 1 501 ? 35.5 16.234 -5.355 1 98.19 501 TYR A O 1
ATOM 3878 N N . VAL A 1 502 ? 33.75 16.672 -3.992 1 98.06 502 VAL A N 1
ATOM 3879 C CA . VAL A 1 502 ? 34.438 17.578 -3.066 1 98.06 502 VAL A CA 1
ATOM 3880 C C . VAL A 1 502 ? 34.188 17.125 -1.63 1 98.06 502 VAL A C 1
ATOM 3882 O O . VAL A 1 502 ? 33.156 16.531 -1.329 1 98.06 502 VAL A O 1
ATOM 3885 N N . THR A 1 503 ? 35.125 17.359 -0.723 1 98.25 503 THR A N 1
ATOM 3886 C CA . THR A 1 503 ? 34.938 16.891 0.647 1 98.25 503 THR A CA 1
ATOM 3887 C C . THR A 1 503 ? 35.5 17.906 1.642 1 98.25 503 THR A C 1
ATOM 3889 O O . THR A 1 503 ? 36.344 18.734 1.28 1 98.25 503 THR A O 1
ATOM 3892 N N . ALA A 1 504 ? 35.031 17.953 2.832 1 98.5 504 ALA A N 1
ATOM 3893 C CA . ALA A 1 504 ? 35.531 18.703 3.977 1 98.5 504 ALA A CA 1
ATOM 3894 C C . ALA A 1 504 ? 35.188 18 5.289 1 98.5 504 ALA A C 1
ATOM 3896 O O . ALA A 1 504 ? 34.156 17.375 5.414 1 98.5 504 ALA A O 1
ATOM 3897 N N . ALA A 1 505 ? 36.094 18.078 6.301 1 97.69 505 ALA A N 1
ATOM 3898 C CA . ALA A 1 505 ? 35.875 17.453 7.605 1 97.69 505 ALA A CA 1
ATOM 3899 C C . ALA A 1 505 ? 36.156 18.453 8.734 1 97.69 505 ALA A C 1
ATOM 3901 O O . ALA A 1 505 ? 36.219 18.062 9.906 1 97.69 505 ALA A O 1
ATOM 3902 N N . SER A 1 506 ? 36.406 19.719 8.32 1 97.75 506 SER A N 1
ATOM 3903 C CA . SER A 1 506 ? 36.625 20.797 9.281 1 97.75 506 SER A CA 1
ATOM 3904 C C . SER A 1 506 ? 36.156 22.141 8.719 1 97.75 506 SER A C 1
ATOM 3906 O O . SER A 1 506 ? 35.875 22.25 7.523 1 97.75 506 SER A O 1
ATOM 3908 N N . LYS A 1 507 ? 36.094 23.094 9.617 1 98.06 507 LYS A N 1
ATOM 3909 C CA . LYS A 1 507 ? 35.719 24.422 9.18 1 98.06 507 LYS A CA 1
ATOM 3910 C C . LYS A 1 507 ? 36.719 24.969 8.141 1 98.06 507 LYS A C 1
ATOM 3912 O O . LYS A 1 507 ? 36.281 25.531 7.125 1 98.06 507 LYS A O 1
ATOM 3917 N N . GLU A 1 508 ? 37.938 24.75 8.414 1 98 508 GLU A N 1
ATOM 3918 C CA . GLU A 1 508 ? 39 25.25 7.523 1 98 508 GLU A CA 1
ATOM 3919 C C . GLU A 1 508 ? 38.875 24.609 6.137 1 98 508 GLU A C 1
ATOM 3921 O O . GLU A 1 508 ? 38.938 25.312 5.125 1 98 508 GLU A O 1
ATOM 3926 N N . GLU A 1 509 ? 38.75 23.328 6.125 1 98.19 509 GLU A N 1
ATOM 3927 C CA . GLU A 1 509 ? 38.594 22.625 4.859 1 98.19 509 GLU A CA 1
ATOM 3928 C C . GLU A 1 509 ? 37.344 23.062 4.109 1 98.19 509 GLU A C 1
ATOM 3930 O O . GLU A 1 509 ? 37.375 23.234 2.889 1 98.19 509 GLU A O 1
ATOM 3935 N N . PHE A 1 510 ? 36.25 23.188 4.852 1 98.38 510 PHE A N 1
ATOM 3936 C CA . PHE A 1 510 ? 35 23.609 4.258 1 98.38 510 PHE A CA 1
ATOM 3937 C C . PHE A 1 510 ? 35.125 24.984 3.605 1 98.38 510 PHE A C 1
ATOM 3939 O O . PHE A 1 510 ? 34.75 25.172 2.447 1 98.38 510 PHE A O 1
ATOM 3946 N N . LEU A 1 511 ? 35.688 25.969 4.32 1 97.88 511 LEU A N 1
ATOM 3947 C CA . LEU A 1 511 ? 35.844 27.344 3.855 1 97.88 511 LEU A CA 1
ATOM 3948 C C . LEU A 1 511 ? 36.75 27.422 2.639 1 97.88 511 LEU A C 1
ATOM 3950 O O . LEU A 1 511 ? 36.625 28.328 1.809 1 97.88 511 LEU A O 1
ATOM 3954 N N . ALA A 1 512 ? 37.531 26.438 2.426 1 97.62 512 ALA A N 1
ATOM 3955 C CA . ALA A 1 512 ? 38.5 26.422 1.322 1 97.62 512 ALA A CA 1
ATOM 3956 C C . ALA A 1 512 ? 37.812 26 0.018 1 97.62 512 ALA A C 1
ATOM 3958 O O . ALA A 1 512 ? 38.312 26.312 -1.069 1 97.62 512 ALA A O 1
ATOM 3959 N N . VAL A 1 513 ? 36.688 25.344 0.14 1 97.5 513 VAL A N 1
ATOM 3960 C CA . VAL A 1 513 ? 36.188 24.719 -1.093 1 97.5 513 VAL A CA 1
ATOM 3961 C C . VAL A 1 513 ? 34.75 25.078 -1.326 1 97.5 513 VAL A C 1
ATOM 3963 O O . VAL A 1 513 ? 34.219 24.906 -2.43 1 97.5 513 VAL A O 1
ATOM 3966 N N . TYR A 1 514 ? 33.938 25.547 -0.323 1 97.12 514 TYR A N 1
ATOM 3967 C CA . TYR A 1 514 ? 32.5 25.656 -0.434 1 97.12 514 TYR A CA 1
ATOM 3968 C C . TYR A 1 514 ? 32.094 26.688 -1.481 1 97.12 514 TYR A C 1
ATOM 3970 O O . TYR A 1 514 ? 31.031 26.594 -2.084 1 97.12 514 TYR A O 1
ATOM 3978 N N . GLU A 1 515 ? 32.969 27.766 -1.782 1 96.12 515 GLU A N 1
ATOM 3979 C CA . GLU A 1 515 ? 32.656 28.797 -2.773 1 96.12 515 GLU A CA 1
ATOM 3980 C C . GLU A 1 515 ? 32.531 28.203 -4.172 1 96.12 515 GLU A C 1
ATOM 3982 O O . GLU A 1 515 ? 31.719 28.641 -4.977 1 96.12 515 GLU A O 1
ATOM 3987 N N . ASP A 1 516 ? 33.406 27.219 -4.414 1 96 516 ASP A N 1
ATOM 3988 C CA . ASP A 1 516 ? 33.344 26.531 -5.699 1 96 516 ASP A CA 1
ATOM 3989 C C . ASP A 1 516 ? 32.031 25.75 -5.824 1 96 516 ASP A C 1
ATOM 3991 O O . ASP A 1 516 ? 31.453 25.672 -6.914 1 96 516 ASP A O 1
ATOM 3995 N N . PHE A 1 517 ? 31.562 25.156 -4.809 1 97.62 517 PHE A N 1
ATOM 3996 C CA . PHE A 1 517 ? 30.328 24.359 -4.793 1 97.62 517 PHE A CA 1
ATOM 3997 C C . PHE A 1 517 ? 29.125 25.25 -5.043 1 97.62 517 PHE A C 1
ATOM 3999 O O . PHE A 1 517 ? 28.172 24.828 -5.711 1 97.62 517 PHE A O 1
ATOM 4006 N N . VAL A 1 518 ? 29.141 26.484 -4.547 1 97.81 518 VAL A N 1
ATOM 4007 C CA . VAL A 1 518 ? 27.969 27.344 -4.68 1 97.81 518 VAL A CA 1
ATOM 4008 C C . VAL A 1 518 ? 28.188 28.328 -5.824 1 97.81 518 VAL A C 1
ATOM 4010 O O . VAL A 1 518 ? 27.5 29.344 -5.922 1 97.81 518 VAL A O 1
ATOM 4013 N N . CYS A 1 519 ? 29.188 28.172 -6.691 1 97 519 CYS A N 1
ATOM 4014 C CA . CYS A 1 519 ? 29.391 29.062 -7.832 1 97 519 CYS A CA 1
ATOM 4015 C C . CYS A 1 519 ? 28.141 29.109 -8.711 1 97 519 CYS A C 1
ATOM 4017 O O . CYS A 1 519 ? 27.5 28.078 -8.953 1 97 519 CYS A O 1
ATOM 4019 N N . PRO A 1 520 ? 27.766 30.234 -9.203 1 96.62 520 PRO A N 1
ATOM 4020 C CA . PRO A 1 520 ? 26.516 30.375 -9.93 1 96.62 520 PRO A CA 1
ATOM 4021 C C . PRO A 1 520 ? 26.562 29.75 -11.328 1 96.62 520 PRO A C 1
ATOM 4023 O O . PRO A 1 520 ? 25.516 29.484 -11.93 1 96.62 520 PRO A O 1
ATOM 4026 N N . GLU A 1 521 ? 27.734 29.469 -11.812 1 96.12 521 GLU A N 1
ATOM 4027 C CA . GLU A 1 521 ? 27.891 28.922 -13.164 1 96.12 521 GLU A CA 1
ATOM 4028 C C . GLU A 1 521 ? 27.688 27.406 -13.18 1 96.12 521 GLU A C 1
ATOM 4030 O O . GLU A 1 521 ? 28.109 26.719 -12.25 1 96.12 521 GLU A O 1
ATOM 4035 N N . LEU A 1 522 ? 27.031 27.016 -14.289 1 96.12 522 LEU A N 1
ATOM 4036 C CA . LEU A 1 522 ? 26.969 25.578 -14.516 1 96.12 522 LEU A CA 1
ATOM 4037 C C . LEU A 1 522 ? 28.359 25.016 -14.797 1 96.12 522 LEU A C 1
ATOM 4039 O O . LEU A 1 522 ? 29.156 25.625 -15.523 1 96.12 522 LEU A O 1
ATOM 4043 N N . THR A 1 523 ? 28.641 23.953 -14.141 1 96.12 523 THR A N 1
ATOM 4044 C CA . THR A 1 523 ? 29.891 23.25 -14.414 1 96.12 523 THR A CA 1
ATOM 4045 C C . THR A 1 523 ? 29.656 22.109 -15.398 1 96.12 523 THR A C 1
ATOM 4047 O O . THR A 1 523 ? 28.531 21.906 -15.875 1 96.12 523 THR A O 1
ATOM 4050 N N . GLN A 1 524 ? 30.734 21.375 -15.734 1 96.56 524 GLN A N 1
ATOM 4051 C CA . GLN A 1 524 ? 30.656 20.312 -16.734 1 96.56 524 GLN A CA 1
ATOM 4052 C C . GLN A 1 524 ? 29.969 19.078 -16.172 1 96.56 524 GLN A C 1
ATOM 4054 O O . GLN A 1 524 ? 29.359 18.312 -16.906 1 96.56 524 GLN A O 1
ATOM 4059 N N . LYS A 1 525 ? 30.047 18.875 -14.914 1 97.56 525 LYS A N 1
ATOM 4060 C CA . LYS A 1 525 ? 29.547 17.703 -14.234 1 97.56 525 LYS A CA 1
ATOM 4061 C C . LYS A 1 525 ? 28.688 18.078 -13.031 1 97.56 525 LYS A C 1
ATOM 4063 O O . LYS A 1 525 ? 28.828 19.172 -12.477 1 97.56 525 LYS A O 1
ATOM 4068 N N . PRO A 1 526 ? 27.719 17.141 -12.734 1 97.81 526 PRO A N 1
ATOM 4069 C CA . PRO A 1 526 ? 27.125 17.359 -11.414 1 97.81 526 PRO A CA 1
ATOM 4070 C C . PRO A 1 526 ? 28.141 17.25 -10.281 1 97.81 526 PRO A C 1
ATOM 4072 O O . PRO A 1 526 ? 29.25 16.75 -10.477 1 97.81 526 PRO A O 1
ATOM 4075 N N . MET A 1 527 ? 27.781 17.781 -9.086 1 98.5 527 MET A N 1
ATOM 4076 C CA . MET A 1 527 ? 28.734 17.828 -7.984 1 98.5 527 MET A CA 1
ATOM 4077 C C . MET A 1 527 ? 28.172 17.141 -6.746 1 98.5 527 MET A C 1
ATOM 4079 O O . MET A 1 527 ? 26.953 17.188 -6.5 1 98.5 527 MET A O 1
ATOM 4083 N N . LEU A 1 528 ? 28.984 16.422 -6.039 1 98.69 528 LEU A N 1
ATOM 4084 C CA . LEU A 1 528 ? 28.672 15.922 -4.703 1 98.69 528 LEU A CA 1
ATOM 4085 C C . LEU A 1 528 ? 29.703 16.422 -3.689 1 98.69 528 LEU A C 1
ATOM 4087 O O . LEU A 1 528 ? 30.906 16.172 -3.838 1 98.69 528 LEU A O 1
ATOM 4091 N N . PHE A 1 529 ? 29.281 17.219 -2.754 1 98.75 529 PHE A N 1
ATOM 4092 C CA . PHE A 1 529 ? 30.094 17.75 -1.658 1 98.75 529 PHE A CA 1
ATOM 4093 C C . PHE A 1 529 ? 29.797 17 -0.361 1 98.75 529 PHE A C 1
ATOM 4095 O O . PHE A 1 529 ? 28.75 17.219 0.261 1 98.75 529 PHE A O 1
ATOM 4102 N N . GLU A 1 530 ? 30.641 16.078 0.015 1 98.69 530 GLU A N 1
ATOM 4103 C CA . GLU A 1 530 ? 30.5 15.312 1.246 1 98.69 530 GLU A CA 1
ATOM 4104 C C . GLU A 1 530 ? 31.203 15.992 2.412 1 98.69 530 GLU A C 1
ATOM 4106 O O . GLU A 1 530 ? 32.438 16.156 2.393 1 98.69 530 GLU A O 1
ATOM 4111 N N . VAL A 1 531 ? 30.453 16.375 3.377 1 98.62 531 VAL A N 1
ATOM 4112 C CA . VAL A 1 531 ? 30.984 17.047 4.559 1 98.62 531 VAL A CA 1
ATOM 4113 C C . VAL A 1 531 ? 30.859 16.125 5.773 1 98.62 531 VAL A C 1
ATOM 4115 O O . VAL A 1 531 ? 29.75 15.789 6.184 1 98.62 531 VAL A O 1
ATOM 4118 N N . PHE A 1 532 ? 31.969 15.758 6.348 1 98.19 532 PHE A N 1
ATOM 4119 C CA . PHE A 1 532 ? 31.984 14.875 7.504 1 98.19 532 PHE A CA 1
ATOM 4120 C C . PHE A 1 532 ? 31.844 15.664 8.797 1 98.19 532 PHE A C 1
ATOM 4122 O O . PHE A 1 532 ? 32.688 16.5 9.109 1 98.19 532 PHE A O 1
ATOM 4129 N N . THR A 1 533 ? 30.75 15.453 9.484 1 97 533 THR A N 1
ATOM 4130 C CA . THR A 1 533 ? 30.516 16.094 10.766 1 97 533 THR A CA 1
ATOM 4131 C C . THR A 1 533 ? 30.5 15.07 11.898 1 97 533 THR A C 1
ATOM 4133 O O . THR A 1 533 ? 30.594 13.867 11.648 1 97 533 THR A O 1
ATOM 4136 N N . ASP A 1 534 ? 30.516 15.648 13.109 1 93.81 534 ASP A N 1
ATOM 4137 C CA . ASP A 1 534 ? 30.5 14.812 14.305 1 93.81 534 ASP A CA 1
ATOM 4138 C C . ASP A 1 534 ? 29.172 14.953 15.047 1 93.81 534 ASP A C 1
ATOM 4140 O O . ASP A 1 534 ? 28.656 16.062 15.203 1 93.81 534 ASP A O 1
ATOM 4144 N N . SER A 1 535 ? 28.641 13.805 15.5 1 90.69 535 SER A N 1
ATOM 4145 C CA . SER A 1 535 ? 27.328 13.789 16.125 1 90.69 535 SER A CA 1
ATOM 4146 C C . SER A 1 535 ? 27.297 14.656 17.375 1 90.69 535 SER A C 1
ATOM 4148 O O . SER A 1 535 ? 26.297 15.328 17.641 1 90.69 535 SER A O 1
ATOM 4150 N N . LYS A 1 536 ? 28.312 14.609 18.156 1 91.25 536 LYS A N 1
ATOM 4151 C CA . LYS A 1 536 ? 28.359 15.414 19.375 1 91.25 536 LYS A CA 1
ATOM 4152 C C . LYS A 1 536 ? 28.375 16.906 19.062 1 91.25 536 LYS A C 1
ATOM 4154 O O . LYS A 1 536 ? 27.703 17.688 19.734 1 91.25 536 LYS A O 1
ATOM 4159 N N . GLU A 1 537 ? 29.141 17.266 18.016 1 94.81 537 GLU A N 1
ATOM 4160 C CA . GLU A 1 537 ? 29.188 18.656 17.578 1 94.81 537 GLU A CA 1
ATOM 4161 C C . GLU A 1 537 ? 27.844 19.094 17.031 1 94.81 537 GLU A C 1
ATOM 4163 O O . GLU A 1 537 ? 27.422 20.234 17.234 1 94.81 537 GLU A O 1
ATOM 4168 N N . GLU A 1 538 ? 27.203 18.219 16.297 1 94.56 538 GLU A N 1
ATOM 4169 C CA . GLU A 1 538 ? 25.859 18.484 15.805 1 94.56 538 GLU A CA 1
ATOM 4170 C C . GLU A 1 538 ? 24.906 18.812 16.953 1 94.56 538 GLU A C 1
ATOM 4172 O O . GLU A 1 538 ? 24.188 19.812 16.891 1 94.56 538 GLU A O 1
ATOM 4177 N N . ALA A 1 539 ? 24.891 17.984 18 1 92.44 539 ALA A N 1
ATOM 4178 C CA . ALA A 1 539 ? 24.031 18.156 19.156 1 92.44 539 ALA A CA 1
ATOM 4179 C C . ALA A 1 539 ? 24.359 19.453 19.891 1 92.44 539 ALA A C 1
ATOM 4181 O O . ALA A 1 539 ? 23.453 20.203 20.281 1 92.44 539 ALA A O 1
ATOM 4182 N N . ALA A 1 540 ? 25.625 19.672 20.047 1 94.38 540 ALA A N 1
ATOM 4183 C CA . ALA A 1 540 ? 26.062 20.875 20.734 1 94.38 540 ALA A CA 1
ATOM 4184 C C . ALA A 1 540 ? 25.609 22.125 20 1 94.38 540 ALA A C 1
ATOM 4186 O O . ALA A 1 540 ? 25.172 23.094 20.609 1 94.38 540 ALA A O 1
ATOM 4187 N N . ALA A 1 541 ? 25.766 22.141 18.703 1 96.19 541 ALA A N 1
ATOM 4188 C CA . ALA A 1 541 ? 25.359 23.281 17.891 1 96.19 541 ALA A CA 1
ATOM 4189 C C . ALA A 1 541 ? 23.875 23.578 18.078 1 96.19 541 ALA A C 1
ATOM 4191 O O . ALA A 1 541 ? 23.484 24.734 18.25 1 96.19 541 ALA A O 1
ATOM 4192 N N . LEU A 1 542 ? 23.062 22.578 18.031 1 94.69 542 LEU A N 1
ATOM 4193 C CA . LEU A 1 542 ? 21.625 22.766 18.188 1 94.69 542 LEU A CA 1
ATOM 4194 C C . LEU A 1 542 ? 21.297 23.297 19.578 1 94.69 542 LEU A C 1
ATOM 4196 O O . LEU A 1 542 ? 20.469 24.203 19.719 1 94.69 542 LEU A O 1
ATOM 4200 N N . GLU A 1 543 ? 21.922 22.75 20.578 1 93.25 543 GLU A N 1
ATOM 4201 C CA . GLU A 1 543 ? 21.703 23.219 21.938 1 93.25 543 GLU A CA 1
ATOM 4202 C C . GLU A 1 543 ? 22.078 24.703 22.078 1 93.25 543 GLU A C 1
ATOM 4204 O O . GLU A 1 543 ? 21.359 25.469 22.734 1 93.25 543 GLU A O 1
ATOM 4209 N N . LEU A 1 544 ? 23.156 25.047 21.469 1 94.5 544 LEU A N 1
ATOM 4210 C CA . LEU A 1 544 ? 23.609 26.438 21.531 1 94.5 544 LEU A CA 1
ATOM 4211 C C . LEU A 1 544 ? 22.578 27.359 20.875 1 94.5 544 LEU A C 1
ATOM 4213 O O . LEU A 1 544 ? 22.234 28.406 21.438 1 94.5 544 LEU A O 1
ATOM 4217 N N . VAL A 1 545 ? 22.109 26.984 19.766 1 95.12 545 VAL A N 1
ATOM 4218 C CA . VAL A 1 545 ? 21.156 27.812 19.031 1 95.12 545 VAL A CA 1
ATOM 4219 C C . VAL A 1 545 ? 19.844 27.906 19.797 1 95.12 545 VAL A C 1
ATOM 4221 O O . VAL A 1 545 ? 19.188 28.953 19.797 1 95.12 545 VAL A O 1
ATOM 4224 N N . ARG A 1 546 ? 19.453 26.859 20.469 1 93.44 546 ARG A N 1
ATOM 4225 C CA . ARG A 1 546 ? 18.172 26.812 21.172 1 93.44 546 ARG A CA 1
ATOM 4226 C C . ARG A 1 546 ? 18.25 27.547 22.516 1 93.44 546 ARG A C 1
ATOM 4228 O O . ARG A 1 546 ? 17.234 27.703 23.203 1 93.44 546 ARG A O 1
ATOM 4235 N N . SER A 1 547 ? 19.484 28.031 22.906 1 91.75 547 SER A N 1
ATOM 4236 C CA . SER A 1 547 ? 19.688 28.609 24.219 1 91.75 547 SER A CA 1
ATOM 4237 C C . SER A 1 547 ? 20.25 30.016 24.141 1 91.75 547 SER A C 1
ATOM 4239 O O . SER A 1 547 ? 20.953 30.469 25.047 1 91.75 547 SER A O 1
ATOM 4241 N N . ILE A 1 548 ? 19.984 30.656 23.094 1 92.5 548 ILE A N 1
ATOM 4242 C CA . ILE A 1 548 ? 20.516 32 22.875 1 92.5 548 ILE A CA 1
ATOM 4243 C C . ILE A 1 548 ? 19.828 33 23.812 1 92.5 548 ILE A C 1
ATOM 4245 O O . ILE A 1 548 ? 20.5 33.75 24.5 1 92.5 548 ILE A O 1
ATOM 4249 N N . LYS A 1 549 ? 18.516 32.938 23.781 1 88.69 549 LYS A N 1
ATOM 4250 C CA . LYS A 1 549 ? 17.734 33.844 24.641 1 88.69 549 LYS A CA 1
ATOM 4251 C C . LYS A 1 549 ? 17.125 33.062 25.812 1 88.69 549 LYS A C 1
ATOM 4253 O O . LYS A 1 549 ? 16.656 31.938 25.656 1 88.69 549 LYS A O 1
ATOM 4258 N N . LYS A 1 550 ? 17.344 33.625 27.031 1 82.88 550 LYS A N 1
ATOM 4259 C CA . LYS A 1 550 ? 16.766 33.062 28.25 1 82.88 550 LYS A CA 1
ATOM 4260 C C . LYS A 1 550 ? 15.969 34.125 29.016 1 82.88 550 LYS A C 1
ATOM 4262 O O . LYS A 1 550 ? 16.344 35.281 29.062 1 82.88 550 LYS A O 1
ATOM 4267 N N . ASP A 1 551 ? 14.773 33.875 29.156 1 77.38 551 ASP A N 1
ATOM 4268 C CA . ASP A 1 551 ? 14.023 34.781 30.016 1 77.38 551 ASP A CA 1
ATOM 4269 C C . ASP A 1 551 ? 13.562 34.031 31.281 1 77.38 551 ASP A C 1
ATOM 4271 O O . ASP A 1 551 ? 13.719 32.812 31.406 1 77.38 551 ASP A O 1
ATOM 4275 N N . LEU A 1 552 ? 13.305 34.906 32.344 1 64.69 552 LEU A N 1
ATOM 4276 C CA . LEU A 1 552 ? 13.008 34.406 33.688 1 64.69 552 LEU A CA 1
ATOM 4277 C C . LEU A 1 552 ? 11.852 33.406 33.625 1 64.69 552 LEU A C 1
ATOM 4279 O O . LEU A 1 552 ? 11.914 32.375 34.281 1 64.69 552 LEU A O 1
ATOM 4283 N N . LYS A 1 553 ? 10.914 33.719 32.969 1 64.94 553 LYS A N 1
ATOM 4284 C CA . LYS A 1 553 ? 9.734 32.875 32.906 1 64.94 553 LYS A CA 1
ATOM 4285 C C . LYS A 1 553 ? 10.055 31.531 32.25 1 64.94 553 LYS A C 1
ATOM 4287 O O . LYS A 1 553 ? 9.625 30.469 32.719 1 64.94 553 LYS A O 1
ATOM 4292 N N . GLY A 1 554 ? 10.828 31.562 31.172 1 61.56 554 GLY A N 1
ATOM 4293 C CA . GLY A 1 554 ? 11.234 30.359 30.484 1 61.56 554 GLY A CA 1
ATOM 4294 C C . GLY A 1 554 ? 12.164 29.484 31.312 1 61.56 554 GLY A C 1
ATOM 4295 O O . GLY A 1 554 ? 12.023 28.25 31.312 1 61.56 554 GLY A O 1
ATOM 4296 N N . SER A 1 555 ? 13.055 30.156 32 1 64.94 555 SER A N 1
ATOM 4297 C CA . SER A 1 555 ? 13.992 29.438 32.875 1 64.94 555 SER A CA 1
ATOM 4298 C C . SER A 1 555 ? 13.266 28.781 34.031 1 64.94 555 SER A C 1
ATOM 4300 O O . SER A 1 555 ? 13.609 27.672 34.438 1 64.94 555 SER A O 1
ATOM 4302 N N . MET A 1 556 ? 12.32 29.516 34.5 1 59.88 556 MET A N 1
ATOM 4303 C CA . MET A 1 556 ? 11.539 28.984 35.594 1 59.88 556 MET A CA 1
ATOM 4304 C C . MET A 1 556 ? 10.758 27.75 35.156 1 59.88 556 MET A C 1
ATOM 4306 O O . MET A 1 556 ? 10.633 26.781 35.906 1 59.88 556 MET A O 1
ATOM 4310 N N . ARG A 1 557 ? 10.234 27.766 34.031 1 62.47 557 ARG A N 1
ATOM 4311 C CA . ARG A 1 557 ? 9.508 26.625 33.469 1 62.47 557 ARG A CA 1
ATOM 4312 C C . ARG A 1 557 ? 10.414 25.406 33.344 1 62.47 557 ARG A C 1
ATOM 4314 O O . ARG A 1 557 ? 9.992 24.281 33.625 1 62.47 557 ARG A O 1
ATOM 4321 N N . ASP A 1 558 ? 11.648 25.625 32.938 1 63.31 558 ASP A N 1
ATOM 4322 C CA . ASP A 1 558 ? 12.633 24.547 32.812 1 63.31 558 ASP A CA 1
ATOM 4323 C C . ASP A 1 558 ? 12.938 23.922 34.156 1 63.31 558 ASP A C 1
ATOM 4325 O O . ASP A 1 558 ? 13.031 22.703 34.281 1 63.31 558 ASP A O 1
ATOM 4329 N N . VAL A 1 559 ? 13.141 24.812 35.125 1 57.56 559 VAL A N 1
ATOM 4330 C CA . VAL A 1 559 ? 13.398 24.359 36.469 1 57.56 559 VAL A CA 1
ATOM 4331 C C . VAL A 1 559 ? 12.195 23.578 37 1 57.56 559 VAL A C 1
ATOM 4333 O O . VAL A 1 559 ? 12.352 22.531 37.625 1 57.56 559 VAL A O 1
ATOM 4336 N N . ALA A 1 560 ? 11.141 24.078 36.75 1 58.03 560 ALA A N 1
ATOM 4337 C CA . ALA A 1 560 ? 9.93 23.406 37.219 1 58.03 560 ALA A CA 1
ATOM 4338 C C . ALA A 1 560 ? 9.758 22.047 36.531 1 58.03 560 ALA A C 1
ATOM 4340 O O . ALA A 1 560 ? 9.383 21.062 37.188 1 58.03 560 ALA A O 1
ATOM 4341 N N . LYS A 1 561 ? 9.992 21.969 35.25 1 57.5 561 LYS A N 1
ATOM 4342 C CA . LYS A 1 561 ? 9.883 20.703 34.531 1 57.5 561 LYS A CA 1
ATOM 4343 C C . LYS A 1 561 ? 10.875 19.672 35.062 1 57.5 561 LYS A C 1
ATOM 4345 O O . LYS A 1 561 ? 10.555 18.484 35.188 1 57.5 561 LYS A O 1
ATOM 4350 N N . ARG A 1 562 ? 11.961 20.156 35.438 1 57.84 562 ARG A N 1
ATOM 4351 C CA . ARG A 1 562 ? 13 19.297 35.969 1 57.84 562 ARG A CA 1
ATOM 4352 C C . ARG A 1 562 ? 12.656 18.859 37.406 1 57.84 562 ARG A C 1
ATOM 4354 O O . ARG A 1 562 ? 12.93 17.719 37.781 1 57.84 562 ARG A O 1
ATOM 4361 N N . ALA A 1 563 ? 12.219 19.734 38.188 1 57.06 563 ALA A N 1
ATOM 4362 C CA . ALA A 1 563 ? 11.898 19.453 39.594 1 57.06 563 ALA A CA 1
ATOM 4363 C C . ALA A 1 563 ? 10.664 18.562 39.688 1 57.06 563 ALA A C 1
ATOM 4365 O O . ALA A 1 563 ? 10.617 17.672 40.562 1 57.06 563 ALA A O 1
ATOM 4366 N N . LEU A 1 564 ? 9.742 18.797 39.031 1 57 564 LEU A N 1
ATOM 4367 C CA . LEU A 1 564 ? 8.477 18.094 39.219 1 57 564 LEU A CA 1
ATOM 4368 C C . LEU A 1 564 ? 8.43 16.828 38.344 1 57 564 LEU A C 1
ATOM 4370 O O . LEU A 1 564 ? 7.609 15.945 38.594 1 57 564 LEU A O 1
ATOM 4374 N N . GLY A 1 565 ? 9.523 16.469 37.625 1 53.44 565 GLY A N 1
ATOM 4375 C CA . GLY A 1 565 ? 9.492 15.375 36.656 1 53.44 565 GLY A CA 1
ATOM 4376 C C . GLY A 1 565 ? 8.469 15.57 35.562 1 53.44 565 GLY A C 1
ATOM 4377 O O . GLY A 1 565 ? 7.484 16.281 35.75 1 53.44 565 GLY A O 1
ATOM 4378 N N . ALA A 1 566 ? 8.648 15.086 34.25 1 51.62 566 ALA A N 1
ATOM 4379 C CA . ALA A 1 566 ? 7.766 15.273 33.094 1 51.62 566 ALA A CA 1
ATOM 4380 C C . ALA A 1 566 ? 6.328 14.906 33.438 1 51.62 566 ALA A C 1
ATOM 4382 O O . ALA A 1 566 ? 5.383 15.547 32.969 1 51.62 566 ALA A O 1
ATOM 4383 N N . LYS A 1 567 ? 6.234 14.008 34.188 1 52.44 567 LYS A N 1
ATOM 4384 C CA . LYS A 1 567 ? 4.926 13.453 34.5 1 52.44 567 LYS A CA 1
ATOM 4385 C C . LYS A 1 567 ? 4.117 14.43 35.375 1 52.44 567 LYS A C 1
ATOM 4387 O O . LYS A 1 567 ? 2.926 14.625 35.125 1 52.44 567 LYS A O 1
ATOM 4392 N N . HIS A 1 568 ? 4.762 14.922 36.281 1 51.69 568 HIS A N 1
ATOM 4393 C CA . HIS A 1 568 ? 4.07 15.742 37.281 1 51.69 568 HIS A CA 1
ATOM 4394 C C . HIS A 1 568 ? 3.943 17.188 36.781 1 51.69 568 HIS A C 1
ATOM 4396 O O . HIS A 1 568 ? 3.08 17.922 37.281 1 51.69 568 HIS A O 1
ATOM 4402 N N . TYR A 1 569 ? 4.668 17.547 36 1 50.69 569 TYR A N 1
ATOM 4403 C CA . TYR A 1 569 ? 4.609 18.906 35.5 1 50.69 569 TYR A CA 1
ATOM 4404 C C . TYR A 1 569 ? 3.395 19.094 34.594 1 50.69 569 TYR A C 1
ATOM 4406 O O . TYR A 1 569 ? 2.783 20.172 34.562 1 50.69 569 TYR A O 1
ATOM 4414 N N . GLY A 1 570 ? 3.037 18.266 33.781 1 53.41 570 GLY A N 1
ATOM 4415 C CA . GLY A 1 570 ? 1.783 18.328 33.031 1 53.41 570 GLY A CA 1
ATOM 4416 C C . GLY A 1 570 ? 0.585 18.609 33.938 1 53.41 570 GLY A C 1
ATOM 4417 O O . GLY A 1 570 ? -0.308 19.359 33.562 1 53.41 570 GLY A O 1
ATOM 4418 N N . ALA A 1 571 ? 0.627 18.047 35.156 1 51.66 571 ALA A N 1
ATOM 4419 C CA . ALA A 1 571 ? -0.426 18.266 36.125 1 51.66 571 ALA A CA 1
ATOM 4420 C C . ALA A 1 571 ? -0.372 19.672 36.688 1 51.66 571 ALA A C 1
ATOM 4422 O O . ALA A 1 571 ? -1.412 20.297 36.938 1 51.66 571 ALA A O 1
ATOM 4423 N N . LEU A 1 572 ? 0.753 20.156 36.844 1 49.78 572 LEU A N 1
ATOM 4424 C CA . LEU A 1 572 ? 0.898 21.5 37.406 1 49.78 572 LEU A CA 1
ATOM 4425 C C . LEU A 1 572 ? 0.557 22.562 36.344 1 49.78 572 LEU A C 1
ATOM 4427 O O . LEU A 1 572 ? -0.075 23.578 36.688 1 49.78 572 LEU A O 1
ATOM 4431 N N . LYS A 1 573 ? 0.975 22.562 35.156 1 52.22 573 LYS A N 1
ATOM 4432 C CA . LYS A 1 573 ? 0.598 23.484 34.094 1 52.22 573 LYS A CA 1
ATOM 4433 C C . LYS A 1 573 ? -0.918 23.609 34 1 52.22 573 LYS A C 1
ATOM 4435 O O . LYS A 1 573 ? -1.436 24.688 33.719 1 52.22 573 LYS A O 1
ATOM 4440 N N . LYS A 1 574 ? -1.443 22.547 34.156 1 52.47 574 LYS A N 1
ATOM 4441 C CA . LYS A 1 574 ? -2.902 22.562 34.188 1 52.47 574 LYS A CA 1
ATOM 4442 C C . LYS A 1 574 ? -3.432 23.375 35.344 1 52.47 574 LYS A C 1
ATOM 4444 O O . LYS A 1 574 ? -4.484 24.016 35.25 1 52.47 574 LYS A O 1
ATOM 4449 N N . VAL A 1 575 ? -2.686 23.328 36.438 1 47.44 575 VAL A N 1
ATOM 4450 C CA . VAL A 1 575 ? -3.074 24.078 37.625 1 47.44 575 VAL A CA 1
ATOM 4451 C C . VAL A 1 575 ? -2.729 25.562 37.469 1 47.44 575 VAL A C 1
ATOM 4453 O O . VAL A 1 575 ? -3.467 26.438 37.906 1 47.44 575 VAL A O 1
ATOM 4456 N N . LEU A 1 576 ? -1.658 25.859 36.844 1 43.91 576 LEU A N 1
ATOM 4457 C CA . LEU A 1 576 ? -1.271 27.266 36.719 1 43.91 576 LEU A CA 1
ATOM 4458 C C . LEU A 1 576 ? -2.039 27.938 35.594 1 43.91 576 LEU A C 1
ATOM 4460 O O . LEU A 1 576 ? -2.133 29.172 35.562 1 43.91 576 LEU A O 1
ATOM 4464 N N . LYS A 1 577 ? -2.467 27.391 34.531 1 45.94 577 LYS A N 1
ATOM 4465 C CA . LYS A 1 577 ? -3.311 28 33.5 1 45.94 577 LYS A CA 1
ATOM 4466 C C . LYS A 1 577 ? -4.734 28.203 34 1 45.94 577 LYS A C 1
ATOM 4468 O O . LYS A 1 577 ? -5.559 28.828 33.312 1 45.94 577 LYS A O 1
ATOM 4473 N N . ASN A 1 578 ? -5.137 27.516 35.094 1 36.19 578 ASN A N 1
ATOM 4474 C CA . ASN A 1 578 ? -6.383 27.984 35.719 1 36.19 578 ASN A CA 1
ATOM 4475 C C . ASN A 1 578 ? -6.164 29.234 36.562 1 36.19 578 ASN A C 1
ATOM 4477 O O . ASN A 1 578 ? -5.242 29.297 37.375 1 36.19 578 ASN A O 1
ATOM 4481 N N . MET B 1 1 ? -44.281 -20.562 -27.484 1 52.81 1 MET B N 1
ATOM 4482 C CA . MET B 1 1 ? -42.875 -20.312 -27.641 1 52.81 1 MET B CA 1
ATOM 4483 C C . MET B 1 1 ? -42.062 -21.094 -26.625 1 52.81 1 MET B C 1
ATOM 4485 O O . MET B 1 1 ? -42.438 -21.172 -25.453 1 52.81 1 MET B O 1
ATOM 4489 N N . ASN B 1 2 ? -41.281 -22.141 -26.984 1 72.5 2 ASN B N 1
ATOM 4490 C CA . ASN B 1 2 ? -40.438 -22.938 -26.109 1 72.5 2 ASN B CA 1
ATOM 4491 C C . ASN B 1 2 ? -39.344 -22.078 -25.469 1 72.5 2 ASN B C 1
ATOM 4493 O O . ASN B 1 2 ? -38.406 -21.672 -26.141 1 72.5 2 ASN B O 1
ATOM 4497 N N . ILE B 1 3 ? -39.688 -21.438 -24.297 1 84.25 3 ILE B N 1
ATOM 4498 C CA . ILE B 1 3 ? -38.781 -20.531 -23.594 1 84.25 3 ILE B CA 1
ATOM 4499 C C . ILE B 1 3 ? -37.625 -21.328 -22.984 1 84.25 3 ILE B C 1
ATOM 4501 O O . ILE B 1 3 ? -37.844 -22.281 -22.234 1 84.25 3 ILE B O 1
ATOM 4505 N N . GLY B 1 4 ? -36.438 -21.078 -23.516 1 92.94 4 GLY B N 1
ATOM 4506 C CA . GLY B 1 4 ? -35.219 -21.656 -22.969 1 92.94 4 GLY B CA 1
ATOM 4507 C C . GLY B 1 4 ? -34.438 -20.703 -22.094 1 92.94 4 GLY B C 1
ATOM 4508 O O . GLY B 1 4 ? -35.031 -20.031 -21.234 1 92.94 4 GLY B O 1
ATOM 4509 N N . TYR B 1 5 ? -33.156 -20.734 -22.203 1 95.5 5 TYR B N 1
ATOM 4510 C CA . TYR B 1 5 ? -32.281 -19.859 -21.438 1 95.5 5 TYR B CA 1
ATOM 4511 C C . TYR B 1 5 ? -31.984 -18.562 -22.172 1 95.5 5 TYR B C 1
ATOM 4513 O O . TYR B 1 5 ? -32.125 -18.5 -23.406 1 95.5 5 TYR B O 1
ATOM 4521 N N . THR B 1 6 ? -31.578 -17.5 -21.438 1 95.56 6 THR B N 1
ATOM 4522 C CA . THR B 1 6 ? -31.078 -16.266 -22.031 1 95.56 6 THR B CA 1
ATOM 4523 C C . THR B 1 6 ? -29.797 -16.531 -22.828 1 95.56 6 THR B C 1
ATOM 4525 O O . THR B 1 6 ? -29.078 -17.5 -22.547 1 95.56 6 THR B O 1
ATOM 4528 N N . ASP B 1 7 ? -29.5 -15.609 -23.812 1 95.38 7 ASP B N 1
ATOM 4529 C CA . ASP B 1 7 ? -28.266 -15.758 -24.578 1 95.38 7 ASP B CA 1
ATOM 4530 C C . ASP B 1 7 ? -27.109 -15.047 -23.875 1 95.38 7 ASP B C 1
ATOM 4532 O O . ASP B 1 7 ? -25.984 -15.016 -24.391 1 95.38 7 ASP B O 1
ATOM 4536 N N . GLU B 1 8 ? -27.391 -14.5 -22.672 1 95.69 8 GLU B N 1
ATOM 4537 C CA . GLU B 1 8 ? -26.297 -13.922 -21.891 1 95.69 8 GLU B CA 1
ATOM 4538 C C . GLU B 1 8 ? -25.422 -15.016 -21.297 1 95.69 8 GLU B C 1
ATOM 4540 O O . GLU B 1 8 ? -25.828 -15.719 -20.375 1 95.69 8 GLU B O 1
ATOM 4545 N N . LYS B 1 9 ? -24.188 -15 -21.719 1 96.31 9 LYS B N 1
ATOM 4546 C CA . LYS B 1 9 ? -23.297 -16.109 -21.406 1 96.31 9 LYS B CA 1
ATOM 4547 C C . LYS B 1 9 ? -22.953 -16.141 -19.922 1 96.31 9 LYS B C 1
ATOM 4549 O O . LYS B 1 9 ? -22.828 -17.203 -19.328 1 96.31 9 LYS B O 1
ATOM 4554 N N . GLN B 1 10 ? -22.719 -14.961 -19.312 1 96.44 10 GLN B N 1
ATOM 4555 C CA . GLN B 1 10 ? -22.422 -14.953 -17.891 1 96.44 10 GLN B CA 1
ATOM 4556 C C . GLN B 1 10 ? -23.562 -15.547 -17.062 1 96.44 10 GLN B C 1
ATOM 4558 O O . GLN B 1 10 ? -23.328 -16.25 -16.078 1 96.44 10 GLN B O 1
ATOM 4563 N N . THR B 1 11 ? -24.812 -15.273 -17.453 1 97.25 11 THR B N 1
ATOM 4564 C CA . THR B 1 11 ? -25.969 -15.844 -16.781 1 97.25 11 THR B CA 1
ATOM 4565 C C . THR B 1 11 ? -26.031 -17.344 -17.016 1 97.25 11 THR B C 1
ATOM 4567 O O . THR B 1 11 ? -26.328 -18.109 -16.094 1 97.25 11 THR B O 1
ATOM 4570 N N . GLN B 1 12 ? -25.734 -17.75 -18.219 1 97.31 12 GLN B N 1
ATOM 4571 C CA . GLN B 1 12 ? -25.719 -19.188 -18.547 1 97.31 12 GLN B CA 1
ATOM 4572 C C . GLN B 1 12 ? -24.703 -19.922 -17.672 1 97.31 12 GLN B C 1
ATOM 4574 O O . GLN B 1 12 ? -24.984 -21.016 -17.188 1 97.31 12 GLN B O 1
ATOM 4579 N N . ILE B 1 13 ? -23.547 -19.328 -17.547 1 97.5 13 ILE B N 1
ATOM 4580 C CA . ILE B 1 13 ? -22.469 -19.938 -16.781 1 97.5 13 ILE B CA 1
ATOM 4581 C C . ILE B 1 13 ? -22.906 -20.109 -15.328 1 97.5 13 ILE B C 1
ATOM 4583 O O . ILE B 1 13 ? -22.688 -21.172 -14.727 1 97.5 13 ILE B O 1
ATOM 4587 N N . VAL B 1 14 ? -23.562 -19.078 -14.742 1 98.12 14 VAL B N 1
ATOM 4588 C CA . VAL B 1 14 ? -24.078 -19.156 -13.383 1 98.12 14 VAL B CA 1
ATOM 4589 C C . VAL B 1 14 ? -25.062 -20.312 -13.258 1 98.12 14 VAL B C 1
ATOM 4591 O O . VAL B 1 14 ? -24.922 -21.156 -12.367 1 98.12 14 VAL B O 1
ATOM 4594 N N . ILE B 1 15 ? -26.016 -20.438 -14.18 1 97.69 15 ILE B N 1
ATOM 4595 C CA . ILE B 1 15 ? -27.062 -21.469 -14.148 1 97.69 15 ILE B CA 1
ATOM 4596 C C . ILE B 1 15 ? -26.406 -22.844 -14.289 1 97.69 15 ILE B C 1
ATOM 4598 O O . ILE B 1 15 ? -26.734 -23.766 -13.531 1 97.69 15 ILE B O 1
ATOM 4602 N N . ALA B 1 16 ? -25.5 -22.953 -15.227 1 97.56 16 ALA B N 1
ATOM 4603 C CA . ALA B 1 16 ? -24.844 -24.234 -15.492 1 97.56 16 ALA B CA 1
ATOM 4604 C C . ALA B 1 16 ? -24.094 -24.734 -14.266 1 97.56 16 ALA B C 1
ATOM 4606 O O . ALA B 1 16 ? -24.203 -25.906 -13.898 1 97.56 16 ALA B O 1
ATOM 4607 N N . LEU B 1 17 ? -23.406 -23.875 -13.641 1 97.94 17 LEU B N 1
ATOM 4608 C CA . LEU B 1 17 ? -22.594 -24.281 -12.5 1 97.94 17 LEU B CA 1
ATOM 4609 C C . LEU B 1 17 ? -23.469 -24.547 -11.281 1 97.94 17 LEU B C 1
ATOM 4611 O O . LEU B 1 17 ? -23.172 -25.438 -10.477 1 97.94 17 LEU B O 1
ATOM 4615 N N . LEU B 1 18 ? -24.594 -23.766 -11.078 1 97.81 18 LEU B N 1
ATOM 4616 C CA . LEU B 1 18 ? -25.531 -24.094 -10.016 1 97.81 18 LEU B CA 1
ATOM 4617 C C . LEU B 1 18 ? -26.062 -25.516 -10.18 1 97.81 18 LEU B C 1
ATOM 4619 O O . LEU B 1 18 ? -26.109 -26.297 -9.219 1 97.81 18 LEU B O 1
ATOM 4623 N N . LYS B 1 19 ? -26.391 -25.875 -11.383 1 97.12 19 LYS B N 1
ATOM 4624 C CA . LYS B 1 19 ? -26.922 -27.203 -11.672 1 97.12 19 LYS B CA 1
ATOM 4625 C C . LYS B 1 19 ? -25.875 -28.281 -11.406 1 97.12 19 LYS B C 1
ATOM 4627 O O . LYS B 1 19 ? -26.156 -29.297 -10.773 1 97.12 19 LYS B O 1
ATOM 4632 N N . GLN B 1 20 ? -24.688 -28.047 -11.906 1 96.25 20 GLN B N 1
ATOM 4633 C CA . GLN B 1 20 ? -23.625 -29.031 -11.789 1 96.25 20 GLN B CA 1
ATOM 4634 C C . GLN B 1 20 ? -23.234 -29.266 -10.328 1 96.25 20 GLN B C 1
ATOM 4636 O O . GLN B 1 20 ? -22.797 -30.344 -9.961 1 96.25 20 GLN B O 1
ATOM 4641 N N . HIS B 1 21 ? -23.453 -28.281 -9.477 1 96.38 21 HIS B N 1
ATOM 4642 C CA . HIS B 1 21 ? -23.125 -28.422 -8.062 1 96.38 21 HIS B CA 1
ATOM 4643 C C . HIS B 1 21 ? -24.359 -28.844 -7.258 1 96.38 21 HIS B C 1
ATOM 4645 O O . HIS B 1 21 ? -24.297 -28.891 -6.023 1 96.38 21 HIS B O 1
ATOM 4651 N N . GLY B 1 22 ? -25.438 -29.047 -7.91 1 96.12 22 GLY B N 1
ATOM 4652 C CA . GLY B 1 22 ? -26.641 -29.562 -7.277 1 96.12 22 GLY B CA 1
ATOM 4653 C C . GLY B 1 22 ? -27.406 -28.531 -6.492 1 96.12 22 GLY B C 1
ATOM 4654 O O . GLY B 1 22 ? -28.172 -28.859 -5.586 1 96.12 22 GLY B O 1
ATOM 4655 N N . ILE B 1 23 ? -27.188 -27.297 -6.766 1 97.38 23 ILE B N 1
ATOM 4656 C CA . ILE B 1 23 ? -27.922 -26.234 -6.102 1 97.38 23 ILE B CA 1
ATOM 4657 C C . ILE B 1 23 ? -29.25 -25.984 -6.812 1 97.38 23 ILE B C 1
ATOM 4659 O O . ILE B 1 23 ? -29.281 -25.688 -8.008 1 97.38 23 ILE B O 1
ATOM 4663 N N . LYS B 1 24 ? -30.375 -26.109 -6.078 1 97.12 24 LYS B N 1
ATOM 4664 C CA . LYS B 1 24 ? -31.641 -26.109 -6.777 1 97.12 24 LYS B CA 1
ATOM 4665 C C . LYS B 1 24 ? -32.625 -25.109 -6.168 1 97.12 24 LYS B C 1
ATOM 4667 O O . LYS B 1 24 ? -33.594 -24.703 -6.805 1 97.12 24 LYS B O 1
ATOM 4672 N N . LYS B 1 25 ? -32.469 -24.703 -4.922 1 97.38 25 LYS B N 1
ATOM 4673 C CA . LYS B 1 25 ? -33.438 -23.859 -4.227 1 97.38 25 LYS B CA 1
ATOM 4674 C C . LYS B 1 25 ? -33.156 -22.375 -4.484 1 97.38 25 LYS B C 1
ATOM 4676 O O . LYS B 1 25 ? -32.062 -21.891 -4.234 1 97.38 25 LYS B O 1
ATOM 4681 N N . ILE B 1 26 ? -34.188 -21.703 -4.996 1 97.88 26 ILE B N 1
ATOM 4682 C CA . ILE B 1 26 ? -34.094 -20.297 -5.371 1 97.88 26 ILE B CA 1
ATOM 4683 C C . ILE B 1 26 ? -35.25 -19.516 -4.746 1 97.88 26 ILE B C 1
ATOM 4685 O O . ILE B 1 26 ? -36.375 -19.969 -4.758 1 97.88 26 ILE B O 1
ATOM 4689 N N . ILE B 1 27 ? -34.938 -18.422 -4.086 1 97.25 27 ILE B N 1
ATOM 4690 C CA . ILE B 1 27 ? -35.906 -17.422 -3.725 1 97.25 27 ILE B CA 1
ATOM 4691 C C . ILE B 1 27 ? -35.719 -16.156 -4.566 1 97.25 27 ILE B C 1
ATOM 4693 O O . ILE B 1 27 ? -34.719 -15.461 -4.41 1 97.25 27 ILE B O 1
ATOM 4697 N N . ALA B 1 28 ? -36.625 -15.938 -5.422 1 96.62 28 ALA B N 1
ATOM 4698 C CA . ALA B 1 28 ? -36.5 -14.82 -6.359 1 96.62 28 ALA B CA 1
ATOM 4699 C C . ALA B 1 28 ? -37.406 -13.648 -5.938 1 96.62 28 ALA B C 1
ATOM 4701 O O . ALA B 1 28 ? -38.594 -13.828 -5.668 1 96.62 28 ALA B O 1
ATOM 4702 N N . SER B 1 29 ? -36.812 -12.508 -5.777 1 95.06 29 SER B N 1
ATOM 4703 C CA . SER B 1 29 ? -37.562 -11.258 -5.668 1 95.06 29 SER B CA 1
ATOM 4704 C C . SER B 1 29 ? -37.844 -10.664 -7.043 1 95.06 29 SER B C 1
ATOM 4706 O O . SER B 1 29 ? -36.906 -10.383 -7.805 1 95.06 29 SER B O 1
ATOM 4708 N N . PRO B 1 30 ? -39.094 -10.484 -7.359 1 91.5 30 PRO B N 1
ATOM 4709 C CA . PRO B 1 30 ? -39.438 -10 -8.703 1 91.5 30 PRO B CA 1
ATOM 4710 C C . PRO B 1 30 ? -38.75 -8.68 -9.039 1 91.5 30 PRO B C 1
ATOM 4712 O O . PRO B 1 30 ? -38.625 -7.809 -8.18 1 91.5 30 PRO B O 1
ATOM 4715 N N . GLY B 1 31 ? -38.219 -8.578 -10.219 1 89.5 31 GLY B N 1
ATOM 4716 C CA . GLY B 1 31 ? -37.562 -7.379 -10.727 1 89.5 31 GLY B CA 1
ATOM 4717 C C . GLY B 1 31 ? -37.125 -7.512 -12.18 1 89.5 31 GLY B C 1
ATOM 4718 O O . GLY B 1 31 ? -37.031 -8.625 -12.703 1 89.5 31 GLY B O 1
ATOM 4719 N N . THR B 1 32 ? -36.844 -6.41 -12.766 1 87.62 32 THR B N 1
ATOM 4720 C CA . THR B 1 32 ? -36.5 -6.398 -14.188 1 87.62 32 THR B CA 1
ATOM 4721 C C . THR B 1 32 ? -35.031 -6.812 -14.398 1 87.62 32 THR B C 1
ATOM 4723 O O . THR B 1 32 ? -34.75 -7.625 -15.273 1 87.62 32 THR B O 1
ATOM 4726 N N . THR B 1 33 ? -34.156 -6.316 -13.578 1 91.5 33 THR B N 1
ATOM 4727 C CA . THR B 1 33 ? -32.719 -6.484 -13.836 1 91.5 33 THR B CA 1
ATOM 4728 C C . THR B 1 33 ? -32.312 -7.941 -13.656 1 91.5 33 THR B C 1
ATOM 4730 O O . THR B 1 33 ? -31.344 -8.398 -14.266 1 91.5 33 THR B O 1
ATOM 4733 N N . ASN B 1 34 ? -33.062 -8.688 -12.828 1 93.81 34 ASN B N 1
ATOM 4734 C CA . ASN B 1 34 ? -32.688 -10.086 -12.641 1 93.81 34 ASN B CA 1
ATOM 4735 C C . ASN B 1 34 ? -33.594 -11.016 -13.461 1 93.81 34 ASN B C 1
ATOM 4737 O O . ASN B 1 34 ? -33.625 -12.219 -13.227 1 93.81 34 ASN B O 1
ATOM 4741 N N . MET B 1 35 ? -34.281 -10.438 -14.438 1 92.25 35 MET B N 1
ATOM 4742 C CA . MET B 1 35 ? -35.281 -11.211 -15.195 1 92.25 35 MET B CA 1
ATOM 4743 C C . MET B 1 35 ? -34.594 -12.273 -16.047 1 92.25 35 MET B C 1
ATOM 4745 O O . MET B 1 35 ? -35.125 -13.383 -16.203 1 92.25 35 MET B O 1
ATOM 4749 N N . THR B 1 36 ? -33.438 -11.984 -16.594 1 93.38 36 THR B N 1
ATOM 4750 C CA . THR B 1 36 ? -32.781 -12.938 -17.469 1 93.38 36 THR B CA 1
ATOM 4751 C C . THR B 1 36 ? -32.406 -14.203 -16.688 1 93.38 36 THR B C 1
ATOM 4753 O O . THR B 1 36 ? -32.531 -15.312 -17.203 1 93.38 36 THR B O 1
ATOM 4756 N N . LEU B 1 37 ? -32 -13.992 -15.469 1 95.38 37 LEU B N 1
ATOM 4757 C CA . LEU B 1 37 ? -31.688 -15.133 -14.625 1 95.38 37 LEU B CA 1
ATOM 4758 C C . LEU B 1 37 ? -32.938 -15.891 -14.211 1 95.38 37 LEU B C 1
ATOM 4760 O O . LEU B 1 37 ? -33.031 -17.109 -14.391 1 95.38 37 LEU B O 1
ATOM 4764 N N . VAL B 1 38 ? -34 -15.188 -13.75 1 94.44 38 VAL B N 1
ATOM 4765 C CA . VAL B 1 38 ? -35.219 -15.781 -13.164 1 94.44 38 VAL B CA 1
ATOM 4766 C C . VAL B 1 38 ? -36 -16.516 -14.25 1 94.44 38 VAL B C 1
ATOM 4768 O O . VAL B 1 38 ? -36.406 -17.656 -14.055 1 94.44 38 VAL B O 1
ATOM 4771 N N . LEU B 1 39 ? -36.125 -15.883 -15.414 1 93.38 39 LEU B N 1
ATOM 4772 C CA . LEU B 1 39 ? -36.906 -16.5 -16.5 1 93.38 39 LEU B CA 1
ATOM 4773 C C . LEU B 1 39 ? -36.188 -17.75 -17 1 93.38 39 LEU B C 1
ATOM 4775 O O . LEU B 1 39 ? -36.875 -18.734 -17.359 1 93.38 39 LEU B O 1
ATOM 4779 N N . SER B 1 40 ? -34.938 -17.688 -17.062 1 94.81 40 SER B N 1
ATOM 4780 C CA . SER B 1 40 ? -34.188 -18.859 -17.516 1 94.81 40 SER B CA 1
ATOM 4781 C C . SER B 1 40 ? -34.344 -20.031 -16.547 1 94.81 40 SER B C 1
ATOM 4783 O O . SER B 1 40 ? -34.5 -21.172 -16.969 1 94.81 40 SER B O 1
ATOM 4785 N N . MET B 1 41 ? -34.375 -19.719 -15.234 1 95.25 41 MET B N 1
ATOM 4786 C CA . MET B 1 41 ? -34.469 -20.766 -14.219 1 95.25 41 MET B CA 1
ATOM 4787 C C . MET B 1 41 ? -35.875 -21.281 -14.086 1 95.25 41 MET B C 1
ATOM 4789 O O . MET B 1 41 ? -36.094 -22.453 -13.75 1 95.25 41 MET B O 1
ATOM 4793 N N . GLN B 1 42 ? -36.844 -20.406 -14.359 1 92.5 42 GLN B N 1
ATOM 4794 C CA . GLN B 1 42 ? -38.281 -20.734 -14.18 1 92.5 42 GLN B CA 1
ATOM 4795 C C . GLN B 1 42 ? -38.688 -21.891 -15.086 1 92.5 42 GLN B C 1
ATOM 4797 O O . GLN B 1 42 ? -39.562 -22.672 -14.742 1 92.5 42 GLN B O 1
ATOM 4802 N N . HIS B 1 43 ? -38.031 -22.078 -16.141 1 87.81 43 HIS B N 1
ATOM 4803 C CA . HIS B 1 43 ? -38.406 -23.094 -17.125 1 87.81 43 HIS B CA 1
ATOM 4804 C C . HIS B 1 43 ? -37.438 -24.281 -17.062 1 87.81 43 HIS B C 1
ATOM 4806 O O . HIS B 1 43 ? -37.438 -25.125 -17.969 1 87.81 43 HIS B O 1
ATOM 4812 N N . ASP B 1 44 ? -36.625 -24.297 -16.203 1 93.06 44 ASP B N 1
ATOM 4813 C CA . ASP B 1 44 ? -35.719 -25.422 -15.945 1 93.06 44 ASP B CA 1
ATOM 4814 C C . ASP B 1 44 ? -36.188 -26.25 -14.75 1 93.06 44 ASP B C 1
ATOM 4816 O O . ASP B 1 44 ? -36.219 -25.75 -13.617 1 93.06 44 ASP B O 1
ATOM 4820 N N . SER B 1 45 ? -36.469 -27.5 -14.93 1 93.88 45 SER B N 1
ATOM 4821 C CA . SER B 1 45 ? -37.094 -28.359 -13.93 1 93.88 45 SER B CA 1
ATOM 4822 C C . SER B 1 45 ? -36.125 -28.672 -12.789 1 93.88 45 SER B C 1
ATOM 4824 O O . SER B 1 45 ? -36.531 -29.172 -11.742 1 93.88 45 SER B O 1
ATOM 4826 N N . HIS B 1 46 ? -34.875 -28.312 -12.977 1 95.81 46 HIS B N 1
ATOM 4827 C CA . HIS B 1 46 ? -33.906 -28.547 -11.93 1 95.81 46 HIS B CA 1
ATOM 4828 C C . HIS B 1 46 ? -34.156 -27.656 -10.719 1 95.81 46 HIS B C 1
ATOM 4830 O O . HIS B 1 46 ? -33.875 -28.047 -9.586 1 95.81 46 HIS B O 1
ATOM 4836 N N . PHE B 1 47 ? -34.75 -26.531 -10.906 1 97 47 PHE B N 1
ATOM 4837 C CA . PHE B 1 47 ? -34.781 -25.5 -9.867 1 97 47 PHE B CA 1
ATOM 4838 C C . PHE B 1 47 ? -36.156 -25.484 -9.18 1 97 47 PHE B C 1
ATOM 4840 O O . PHE B 1 47 ? -37.188 -25.688 -9.828 1 97 47 PHE B O 1
ATOM 4847 N N . GLU B 1 48 ? -36.094 -25.359 -7.855 1 96.94 48 GLU B N 1
ATOM 4848 C CA . GLU B 1 48 ? -37.25 -25.031 -7 1 96.94 48 GLU B CA 1
ATOM 4849 C C . GLU B 1 48 ? -37.281 -23.547 -6.68 1 96.94 48 GLU B C 1
ATOM 4851 O O . GLU B 1 48 ? -36.469 -23.047 -5.898 1 96.94 48 GLU B O 1
ATOM 4856 N N . ILE B 1 49 ? -38.281 -22.875 -7.25 1 96.19 49 ILE B N 1
ATOM 4857 C CA . ILE B 1 49 ? -38.219 -21.422 -7.176 1 96.19 49 ILE B CA 1
ATOM 4858 C C . ILE B 1 49 ? -39.375 -20.922 -6.324 1 96.19 49 ILE B C 1
ATOM 4860 O O . ILE B 1 49 ? -40.531 -21.328 -6.516 1 96.19 49 ILE B O 1
ATOM 4864 N N . TYR B 1 50 ? -39.125 -20.125 -5.328 1 96 50 TYR B N 1
ATOM 4865 C CA . TYR B 1 50 ? -40.094 -19.406 -4.48 1 96 50 TYR B CA 1
ATOM 4866 C C . TYR B 1 50 ? -40.031 -17.922 -4.766 1 96 50 TYR B C 1
ATOM 4868 O O . TYR B 1 50 ? -38.969 -17.375 -5.078 1 96 50 TYR B O 1
ATOM 4876 N N . SER B 1 51 ? -41.125 -17.281 -4.637 1 95.81 51 SER B N 1
ATOM 4877 C CA . SER B 1 51 ? -41.219 -15.836 -4.844 1 95.81 51 SER B CA 1
ATOM 4878 C C . SER B 1 51 ? -41.344 -15.094 -3.518 1 95.81 51 SER B C 1
ATOM 4880 O O . SER B 1 51 ? -42.125 -15.492 -2.654 1 95.81 51 SER B O 1
ATOM 4882 N N . SER B 1 52 ? -40.562 -14.148 -3.312 1 94.31 52 SER B N 1
ATOM 4883 C CA . SER B 1 52 ? -40.656 -13.219 -2.197 1 94.31 52 SER B CA 1
ATOM 4884 C C . SER B 1 52 ? -40.469 -11.773 -2.658 1 94.31 52 SER B C 1
ATOM 4886 O O . SER B 1 52 ? -39.375 -11.422 -3.139 1 94.31 52 SER B O 1
ATOM 4888 N N . VAL B 1 53 ? -41.469 -10.914 -2.4 1 90.31 53 VAL B N 1
ATOM 4889 C CA . VAL B 1 53 ? -41.469 -9.547 -2.898 1 90.31 53 VAL B CA 1
ATOM 4890 C C . VAL B 1 53 ? -40.5 -8.703 -2.082 1 90.31 53 VAL B C 1
ATOM 4892 O O . VAL B 1 53 ? -39.688 -7.941 -2.645 1 90.31 53 VAL B O 1
ATOM 4895 N N . ASP B 1 54 ? -40.5 -8.867 -0.786 1 92.69 54 ASP B N 1
ATOM 4896 C CA . ASP B 1 54 ? -39.625 -8.125 0.105 1 92.69 54 ASP B CA 1
ATOM 4897 C C . ASP B 1 54 ? -38.25 -8.805 0.206 1 92.69 54 ASP B C 1
ATOM 4899 O O . ASP B 1 54 ? -38.156 -9.945 0.66 1 92.69 54 ASP B O 1
ATOM 4903 N N . GLU B 1 55 ? -37.25 -8.125 -0.28 1 95.25 55 GLU B N 1
ATOM 4904 C CA . GLU B 1 55 ? -35.906 -8.703 -0.36 1 95.25 55 GLU B CA 1
ATOM 4905 C C . GLU B 1 55 ? -35.375 -9.016 1.029 1 95.25 55 GLU B C 1
ATOM 4907 O O . GLU B 1 55 ? -34.625 -9.984 1.205 1 95.25 55 GLU B O 1
ATOM 4912 N N . ARG B 1 56 ? -35.625 -8.133 2.025 1 95.19 56 ARG B N 1
ATOM 4913 C CA . ARG B 1 56 ? -35.219 -8.445 3.395 1 95.19 56 ARG B CA 1
ATOM 4914 C C . ARG B 1 56 ? -35.812 -9.773 3.852 1 95.19 56 ARG B C 1
ATOM 4916 O O . ARG B 1 56 ? -35.094 -10.617 4.395 1 95.19 56 ARG B O 1
ATOM 4923 N N . SER B 1 57 ? -37.125 -9.953 3.586 1 94.75 57 SER B N 1
ATOM 4924 C CA . SER B 1 57 ? -37.781 -11.211 3.918 1 94.75 57 SER B CA 1
ATOM 4925 C C . SER B 1 57 ? -37.188 -12.375 3.133 1 94.75 57 SER B C 1
ATOM 4927 O O . SER B 1 57 ? -37 -13.469 3.67 1 94.75 57 SER B O 1
ATOM 4929 N N . ALA B 1 58 ? -36.906 -12.109 1.903 1 95.25 58 ALA B N 1
ATOM 4930 C CA . ALA B 1 58 ? -36.312 -13.148 1.067 1 95.25 58 ALA B CA 1
ATOM 4931 C C . ALA B 1 58 ? -35.031 -13.68 1.688 1 95.25 58 ALA B C 1
ATOM 4933 O O . ALA B 1 58 ? -34.812 -14.891 1.724 1 95.25 58 ALA B O 1
ATOM 4934 N N . ALA B 1 59 ? -34.219 -12.75 2.184 1 97.12 59 ALA B N 1
ATOM 4935 C CA . ALA B 1 59 ? -32.938 -13.141 2.77 1 97.12 59 ALA B CA 1
ATOM 4936 C C . ALA B 1 59 ? -33.156 -13.969 4.031 1 97.12 59 ALA B C 1
ATOM 4938 O O . ALA B 1 59 ? -32.438 -14.969 4.242 1 97.12 59 ALA B O 1
ATOM 4939 N N . TYR B 1 60 ? -34.125 -13.562 4.855 1 95.06 60 TYR B N 1
ATOM 4940 C CA . TYR B 1 60 ? -34.406 -14.336 6.066 1 95.06 60 TYR B CA 1
ATOM 4941 C C . TYR B 1 60 ? -35.062 -15.664 5.73 1 95.06 60 TYR B C 1
ATOM 4943 O O . TYR B 1 60 ? -34.844 -16.672 6.402 1 95.06 60 TYR B O 1
ATOM 4951 N N . MET B 1 61 ? -35.906 -15.719 4.707 1 96.62 61 MET B N 1
ATOM 4952 C CA . MET B 1 61 ? -36.438 -16.984 4.219 1 96.62 61 MET B CA 1
ATOM 4953 C C . MET B 1 61 ? -35.312 -17.922 3.793 1 96.62 61 MET B C 1
ATOM 4955 O O . MET B 1 61 ? -35.375 -19.125 4.062 1 96.62 61 MET B O 1
ATOM 4959 N N . ALA B 1 62 ? -34.375 -17.359 3.133 1 97.94 62 ALA B N 1
ATOM 4960 C CA . ALA B 1 62 ? -33.219 -18.172 2.695 1 97.94 62 ALA B CA 1
ATOM 4961 C C . ALA B 1 62 ? -32.5 -18.75 3.889 1 97.94 62 ALA B C 1
ATOM 4963 O O . ALA B 1 62 ? -32.031 -19.891 3.844 1 97.94 62 ALA B O 1
ATOM 4964 N N . CYS B 1 63 ? -32.406 -17.938 4.945 1 95.69 63 CYS B N 1
ATOM 4965 C CA . CYS B 1 63 ? -31.766 -18.453 6.156 1 95.69 63 CYS B CA 1
ATOM 4966 C C . CYS B 1 63 ? -32.5 -19.672 6.695 1 95.69 63 CYS B C 1
ATOM 4968 O O . CYS B 1 63 ? -31.891 -20.688 6.98 1 95.69 63 CYS B O 1
ATOM 4970 N N . GLY B 1 64 ? -33.812 -19.516 6.793 1 95.38 64 GLY B N 1
ATOM 4971 C CA . GLY B 1 64 ? -34.625 -20.625 7.297 1 95.38 64 GLY B CA 1
ATOM 4972 C C . GLY B 1 64 ? -34.562 -21.859 6.41 1 95.38 64 GLY B C 1
ATOM 4973 O O . GLY B 1 64 ? -34.406 -22.969 6.906 1 95.38 64 GLY B O 1
ATOM 4974 N N . LEU B 1 65 ? -34.656 -21.625 5.148 1 95.94 65 LEU B N 1
ATOM 4975 C CA . LEU B 1 65 ? -34.688 -22.719 4.172 1 95.94 65 LEU B CA 1
ATOM 4976 C C . LEU B 1 65 ? -33.344 -23.438 4.148 1 95.94 65 LEU B C 1
ATOM 4978 O O . LEU B 1 65 ? -33.281 -24.672 4.137 1 95.94 65 LEU B O 1
ATOM 4982 N N . ALA B 1 66 ? -32.312 -22.688 4.125 1 96.19 66 ALA B N 1
ATOM 4983 C CA . ALA B 1 66 ? -30.969 -23.281 4.133 1 96.19 66 ALA B CA 1
ATOM 4984 C C . ALA B 1 66 ? -30.719 -24.078 5.414 1 96.19 66 ALA B C 1
ATOM 4986 O O . ALA B 1 66 ? -30.156 -25.172 5.371 1 96.19 66 ALA B O 1
ATOM 4987 N N . ALA B 1 67 ? -31.188 -23.5 6.543 1 92.31 67 ALA B N 1
ATOM 4988 C CA . ALA B 1 67 ? -31 -24.156 7.832 1 92.31 67 ALA B CA 1
ATOM 4989 C C . ALA B 1 67 ? -31.75 -25.484 7.895 1 92.31 67 ALA B C 1
ATOM 4991 O O . ALA B 1 67 ? -31.219 -26.484 8.367 1 92.31 67 ALA B O 1
ATOM 4992 N N . GLU B 1 68 ? -32.938 -25.5 7.406 1 92.06 68 GLU B N 1
ATOM 4993 C CA . GLU B 1 68 ? -33.781 -26.672 7.504 1 92.06 68 GLU B CA 1
ATOM 4994 C C . GLU B 1 68 ? -33.375 -27.75 6.496 1 92.06 68 GLU B C 1
ATOM 4996 O O . GLU B 1 68 ? -33.312 -28.938 6.828 1 92.06 68 GLU B O 1
ATOM 5001 N N . SER B 1 69 ? -33.062 -27.359 5.297 1 92.62 69 SER B N 1
ATOM 5002 C CA . SER B 1 69 ? -32.781 -28.312 4.23 1 92.62 69 SER B CA 1
ATOM 5003 C C . SER B 1 69 ? -31.312 -28.766 4.281 1 92.62 69 SER B C 1
ATOM 5005 O O . SER B 1 69 ? -30.969 -29.828 3.754 1 92.62 69 SER B O 1
ATOM 5007 N N . GLY B 1 70 ? -30.422 -27.875 4.852 1 91.5 70 GLY B N 1
ATOM 5008 C CA . GLY B 1 70 ? -29 -28.156 4.832 1 91.5 70 GLY B CA 1
ATOM 5009 C C . GLY B 1 70 ? -28.359 -27.922 3.473 1 91.5 70 GLY B C 1
ATOM 5010 O O . GLY B 1 70 ? -27.266 -28.422 3.201 1 91.5 70 GLY B O 1
ATOM 5011 N N . GLU B 1 71 ? -29.094 -27.219 2.574 1 95.06 71 GLU B N 1
ATOM 5012 C CA . GLU B 1 71 ? -28.656 -26.984 1.2 1 95.06 71 GLU B CA 1
ATOM 5013 C C . GLU B 1 71 ? -28.453 -25.5 0.93 1 95.06 71 GLU B C 1
ATOM 5015 O O . GLU B 1 71 ? -29.078 -24.656 1.575 1 95.06 71 GLU B O 1
ATOM 5020 N N . PRO B 1 72 ? -27.5 -25.234 -0.018 1 97.81 72 PRO B N 1
ATOM 5021 C CA . PRO B 1 72 ? -27.391 -23.828 -0.426 1 97.81 72 PRO B CA 1
ATOM 5022 C C . PRO B 1 72 ? -28.703 -23.281 -1.003 1 97.81 72 PRO B C 1
ATOM 5024 O O . PRO B 1 72 ? -29.438 -24 -1.675 1 97.81 72 PRO B O 1
ATOM 5027 N N . VAL B 1 73 ? -29 -22.062 -0.676 1 98.19 73 VAL B N 1
ATOM 5028 C CA . VAL B 1 73 ? -30.172 -21.375 -1.188 1 98.19 73 VAL B CA 1
ATOM 5029 C C . VAL B 1 73 ? -29.75 -20.109 -1.921 1 98.19 73 VAL B C 1
ATOM 5031 O O . VAL B 1 73 ? -28.969 -19.297 -1.39 1 98.19 73 VAL B O 1
ATOM 5034 N N . VAL B 1 74 ? -30.188 -19.938 -3.174 1 98.56 74 VAL B N 1
ATOM 5035 C CA . VAL B 1 74 ? -29.891 -18.766 -3.971 1 98.56 74 VAL B CA 1
ATOM 5036 C C . VAL B 1 74 ? -30.984 -17.719 -3.783 1 98.56 74 VAL B C 1
ATOM 5038 O O . VAL B 1 74 ? -32.188 -18.062 -3.793 1 98.56 74 VAL B O 1
ATOM 5041 N N . ILE B 1 75 ? -30.609 -16.5 -3.525 1 98.12 75 ILE B N 1
ATOM 5042 C CA . ILE B 1 75 ? -31.562 -15.391 -3.594 1 98.12 75 ILE B CA 1
ATOM 5043 C C . ILE B 1 75 ? -31.156 -14.453 -4.734 1 98.12 75 ILE B C 1
ATOM 5045 O O . ILE B 1 75 ? -29.969 -14.266 -5.012 1 98.12 75 ILE B O 1
ATOM 5049 N N . SER B 1 76 ? -32.094 -13.953 -5.422 1 97.94 76 SER B N 1
ATOM 5050 C CA . SER B 1 76 ? -31.828 -13.055 -6.539 1 97.94 76 SER B CA 1
ATOM 5051 C C . SER B 1 76 ? -32.75 -11.844 -6.512 1 97.94 76 SER B C 1
ATOM 5053 O O . SER B 1 76 ? -33.969 -11.977 -6.242 1 97.94 76 SER B O 1
ATOM 5055 N N . CYS B 1 77 ? -32.188 -10.727 -6.715 1 94.75 77 CYS B N 1
ATOM 5056 C CA . CYS B 1 77 ? -32.969 -9.492 -6.742 1 94.75 77 CYS B CA 1
ATOM 5057 C C . CYS B 1 77 ? -32.469 -8.555 -7.832 1 94.75 77 CYS B C 1
ATOM 5059 O O . CYS B 1 77 ? -31.453 -8.844 -8.492 1 94.75 77 CYS B O 1
ATOM 5061 N N . THR B 1 78 ? -33.25 -7.5 -8.008 1 89.88 78 THR B N 1
ATOM 5062 C CA . THR B 1 78 ? -32.969 -6.492 -9.031 1 89.88 78 THR B CA 1
ATOM 5063 C C . THR B 1 78 ? -32 -5.438 -8.508 1 89.88 78 THR B C 1
ATOM 5065 O O . THR B 1 78 ? -31.328 -5.652 -7.504 1 89.88 78 THR B O 1
ATOM 5068 N N . GLY B 1 79 ? -31.844 -4.359 -9.328 1 83.56 79 GLY B N 1
ATOM 5069 C CA . GLY B 1 79 ? -30.906 -3.311 -8.984 1 83.56 79 GLY B CA 1
ATOM 5070 C C . GLY B 1 79 ? -31.391 -2.402 -7.875 1 83.56 79 GLY B C 1
ATOM 5071 O O . GLY B 1 79 ? -32.219 -2.816 -7.039 1 83.56 79 GLY B O 1
ATOM 5072 N N . ALA B 1 80 ? -30.922 -1.29 -7.785 1 81.25 80 ALA B N 1
ATOM 5073 C CA . ALA B 1 80 ? -31.25 -0.275 -6.789 1 81.25 80 ALA B CA 1
ATOM 5074 C C . ALA B 1 80 ? -30.953 -0.769 -5.379 1 81.25 80 ALA B C 1
ATOM 5076 O O . ALA B 1 80 ? -29.875 -1.315 -5.125 1 81.25 80 ALA B O 1
ATOM 5077 N N . THR B 1 81 ? -31.906 -0.508 -4.355 1 90.12 81 THR B N 1
ATOM 5078 C CA . THR B 1 81 ? -31.641 -0.811 -2.953 1 90.12 81 THR B CA 1
ATOM 5079 C C . THR B 1 81 ? -32.031 -2.246 -2.625 1 90.12 81 THR B C 1
ATOM 5081 O O . THR B 1 81 ? -31.953 -2.674 -1.471 1 90.12 81 THR B O 1
ATOM 5084 N N . ALA B 1 82 ? -32.469 -2.969 -3.625 1 91.06 82 ALA B N 1
ATOM 5085 C CA . ALA B 1 82 ? -32.875 -4.355 -3.402 1 91.06 82 ALA B CA 1
ATOM 5086 C C . ALA B 1 82 ? -31.734 -5.16 -2.764 1 91.06 82 ALA B C 1
ATOM 5088 O O . ALA B 1 82 ? -31.969 -5.906 -1.81 1 91.06 82 ALA B O 1
ATOM 5089 N N . SER B 1 83 ? -30.578 -4.965 -3.291 1 92.69 83 SER B N 1
ATOM 5090 C CA . SER B 1 83 ? -29.438 -5.703 -2.783 1 92.69 83 SER B CA 1
ATOM 5091 C C . SER B 1 83 ? -29.109 -5.301 -1.349 1 92.69 83 SER B C 1
ATOM 5093 O O . SER B 1 83 ? -28.656 -6.129 -0.552 1 92.69 83 SER B O 1
ATOM 5095 N N . ARG B 1 84 ? -29.359 -4.023 -1.027 1 93.94 84 ARG B N 1
ATOM 5096 C CA . ARG B 1 84 ? -29.109 -3.539 0.325 1 93.94 84 ARG B CA 1
ATOM 5097 C C . ARG B 1 84 ? -30.031 -4.211 1.331 1 93.94 84 ARG B C 1
ATOM 5099 O O . ARG B 1 84 ? -29.641 -4.496 2.461 1 93.94 84 ARG B O 1
ATOM 5106 N N . ASN B 1 85 ? -31.188 -4.52 0.9 1 94.75 85 ASN B N 1
ATOM 5107 C CA . ASN B 1 85 ? -32.188 -5.133 1.771 1 94.75 85 ASN B CA 1
ATOM 5108 C C . ASN B 1 85 ? -31.797 -6.559 2.15 1 94.75 85 ASN B C 1
ATOM 5110 O O . ASN B 1 85 ? -32.344 -7.121 3.105 1 94.75 85 ASN B O 1
ATOM 5114 N N . TYR B 1 86 ? -30.922 -7.156 1.407 1 95.06 86 TYR B N 1
ATOM 5115 C CA . TYR B 1 86 ? -30.453 -8.5 1.722 1 95.06 86 TYR B CA 1
ATOM 5116 C C . TYR B 1 86 ? -29.547 -8.492 2.941 1 95.06 86 TYR B C 1
ATOM 5118 O O . TYR B 1 86 ? -29.328 -9.523 3.576 1 95.06 86 TYR B O 1
ATOM 5126 N N . MET B 1 87 ? -28.969 -7.328 3.336 1 94.06 87 MET B N 1
ATOM 5127 C CA . MET B 1 87 ? -27.781 -7.242 4.191 1 94.06 87 MET B CA 1
ATOM 5128 C C . MET B 1 87 ? -28.094 -7.766 5.59 1 94.06 87 MET B C 1
ATOM 5130 O O . MET B 1 87 ? -27.281 -8.477 6.184 1 94.06 87 MET B O 1
ATOM 5134 N N . PRO B 1 88 ? -29.281 -7.438 6.215 1 94.12 88 PRO B N 1
ATOM 5135 C CA . PRO B 1 88 ? -29.547 -8.016 7.535 1 94.12 88 PRO B CA 1
ATOM 5136 C C . PRO B 1 88 ? -29.594 -9.539 7.512 1 94.12 88 PRO B C 1
ATOM 5138 O O . PRO B 1 88 ? -29.031 -10.195 8.391 1 94.12 88 PRO B O 1
ATOM 5141 N N . GLY B 1 89 ? -30.25 -10.102 6.496 1 95.31 89 GLY B N 1
ATOM 5142 C CA . GLY B 1 89 ? -30.312 -11.547 6.371 1 95.31 89 GLY B CA 1
ATOM 5143 C C . GLY B 1 89 ? -28.969 -12.188 6.078 1 95.31 89 GLY B C 1
ATOM 5144 O O . GLY B 1 89 ? -28.656 -13.258 6.602 1 95.31 89 GLY B O 1
ATOM 5145 N N . LEU B 1 90 ? -28.234 -11.539 5.246 1 96 90 LEU B N 1
ATOM 5146 C CA . LEU B 1 90 ? -26.891 -12.039 4.949 1 96 90 LEU B CA 1
ATOM 5147 C C . LEU B 1 90 ? -26.016 -12 6.195 1 96 90 LEU B C 1
ATOM 5149 O O . LEU B 1 90 ? -25.156 -12.867 6.387 1 96 90 LEU B O 1
ATOM 5153 N N . THR B 1 91 ? -26.156 -10.953 7.023 1 94.06 91 THR B N 1
ATOM 5154 C CA . THR B 1 91 ? -25.422 -10.883 8.289 1 94.06 91 THR B CA 1
ATOM 5155 C C . THR B 1 91 ? -25.781 -12.062 9.188 1 94.06 91 THR B C 1
ATOM 5157 O O . THR B 1 91 ? -24.906 -12.672 9.797 1 94.06 91 THR B O 1
ATOM 5160 N N . GLU B 1 92 ? -27.062 -12.383 9.266 1 92.94 92 GLU B N 1
ATOM 5161 C CA . GLU B 1 92 ? -27.516 -13.562 9.992 1 92.94 92 GLU B CA 1
ATOM 5162 C C . GLU B 1 92 ? -26.859 -14.828 9.445 1 92.94 92 GLU B C 1
ATOM 5164 O O . GLU B 1 92 ? -26.312 -15.633 10.203 1 92.94 92 GLU B O 1
ATOM 5169 N N . ALA B 1 93 ? -26.938 -14.938 8.156 1 94.81 93 ALA B N 1
ATOM 5170 C CA . ALA B 1 93 ? -26.344 -16.109 7.5 1 94.81 93 ALA B CA 1
ATOM 5171 C C . ALA B 1 93 ? -24.859 -16.219 7.801 1 94.81 93 ALA B C 1
ATOM 5173 O O . ALA B 1 93 ? -24.328 -17.312 7.957 1 94.81 93 ALA B O 1
ATOM 5174 N N . TYR B 1 94 ? -24.219 -15.148 7.812 1 94 94 TYR B N 1
ATOM 5175 C CA . TYR B 1 94 ? -22.781 -15.102 8.062 1 94 94 TYR B CA 1
ATOM 5176 C C . TYR B 1 94 ? -22.453 -15.672 9.438 1 94 94 TYR B C 1
ATOM 5178 O O . TYR B 1 94 ? -21.625 -16.578 9.562 1 94 94 TYR B O 1
ATOM 5186 N N . TYR B 1 95 ? -23.109 -15.156 10.508 1 88.5 95 TYR B N 1
ATOM 5187 C CA . TYR B 1 95 ? -22.781 -15.555 11.875 1 88.5 95 TYR B CA 1
ATOM 5188 C C . TYR B 1 95 ? -23.25 -16.969 12.164 1 88.5 95 TYR B C 1
ATOM 5190 O O . TYR B 1 95 ? -22.719 -17.656 13.039 1 88.5 95 TYR B O 1
ATOM 5198 N N . ARG B 1 96 ? -24.234 -17.453 11.367 1 91.25 96 ARG B N 1
ATOM 5199 C CA . ARG B 1 96 ? -24.734 -18.812 11.539 1 91.25 96 ARG B CA 1
ATOM 5200 C C . ARG B 1 96 ? -24.062 -19.766 10.562 1 91.25 96 ARG B C 1
ATOM 5202 O O . ARG B 1 96 ? -24.328 -20.969 10.586 1 91.25 96 ARG B O 1
ATOM 5209 N N . LYS B 1 97 ? -23.281 -19.234 9.68 1 93.5 97 LYS B N 1
ATOM 5210 C CA . LYS B 1 97 ? -22.547 -19.984 8.672 1 93.5 97 LYS B CA 1
ATOM 5211 C C . LYS B 1 97 ? -23.516 -20.734 7.742 1 93.5 97 LYS B C 1
ATOM 5213 O O . LYS B 1 97 ? -23.344 -21.922 7.48 1 93.5 97 LYS B O 1
ATOM 5218 N N . LEU B 1 98 ? -24.578 -20 7.293 1 93.94 98 LEU B N 1
ATOM 5219 C CA . LEU B 1 98 ? -25.578 -20.578 6.387 1 93.94 98 LEU B CA 1
ATOM 5220 C C . LEU B 1 98 ? -25.188 -20.328 4.934 1 93.94 98 LEU B C 1
ATOM 5222 O O . LEU B 1 98 ? -24.797 -19.203 4.574 1 93.94 98 LEU B O 1
ATOM 5226 N N . PRO B 1 99 ? -25.234 -21.344 4.031 1 97.31 99 PRO B N 1
ATOM 5227 C CA . PRO B 1 99 ? -24.859 -21.203 2.625 1 97.31 99 PRO B CA 1
ATOM 5228 C C . PRO B 1 99 ? -25.922 -20.5 1.792 1 97.31 99 PRO B C 1
ATOM 5230 O O . PRO B 1 99 ? -26.656 -21.141 1.043 1 97.31 99 PRO B O 1
ATOM 5233 N N . VAL B 1 100 ? -25.953 -19.188 1.854 1 98.06 100 VAL B N 1
ATOM 5234 C CA . VAL B 1 100 ? -26.844 -18.344 1.072 1 98.06 100 VAL B CA 1
ATOM 5235 C C . VAL B 1 100 ? -26.078 -17.656 -0.04 1 98.06 100 VAL B C 1
ATOM 5237 O O . VAL B 1 100 ? -25.109 -16.938 0.226 1 98.06 100 VAL B O 1
ATOM 5240 N N . LEU B 1 101 ? -26.406 -17.922 -1.294 1 98.56 101 LEU B N 1
ATOM 5241 C CA . LEU B 1 101 ? -25.797 -17.25 -2.434 1 98.56 101 LEU B CA 1
ATOM 5242 C C . LEU B 1 101 ? -26.672 -16.078 -2.91 1 98.56 101 LEU B C 1
ATOM 5244 O O . LEU B 1 101 ? -27.734 -16.297 -3.488 1 98.56 101 LEU B O 1
ATOM 5248 N N . ALA B 1 102 ? -26.234 -14.891 -2.633 1 98 102 ALA B N 1
ATOM 5249 C CA . ALA B 1 102 ? -26.922 -13.703 -3.133 1 98 102 ALA B CA 1
ATOM 5250 C C . ALA B 1 102 ? -26.453 -13.344 -4.539 1 98 102 ALA B C 1
ATOM 5252 O O . ALA B 1 102 ? -25.312 -12.906 -4.723 1 98 102 ALA B O 1
ATOM 5253 N N . VAL B 1 103 ? -27.281 -13.586 -5.527 1 98.12 103 VAL B N 1
ATOM 5254 C CA . VAL B 1 103 ? -27.016 -13.156 -6.898 1 98.12 103 VAL B CA 1
ATOM 5255 C C . VAL B 1 103 ? -27.766 -11.867 -7.191 1 98.12 103 VAL B C 1
ATOM 5257 O O . VAL B 1 103 ? -28.969 -11.883 -7.441 1 98.12 103 VAL B O 1
ATOM 5260 N N . THR B 1 104 ? -27.125 -10.773 -7.137 1 96 104 THR B N 1
ATOM 5261 C CA . THR B 1 104 ? -27.734 -9.469 -7.355 1 96 104 THR B CA 1
ATOM 5262 C C . THR B 1 104 ? -27.438 -8.961 -8.766 1 96 104 THR B C 1
ATOM 5264 O O . THR B 1 104 ? -26.266 -8.922 -9.18 1 96 104 THR B O 1
ATOM 5267 N N . ALA B 1 105 ? -28.5 -8.68 -9.445 1 94.56 105 ALA B N 1
ATOM 5268 C CA . ALA B 1 105 ? -28.328 -8.266 -10.836 1 94.56 105 ALA B CA 1
ATOM 5269 C C . ALA B 1 105 ? -28.094 -6.766 -10.938 1 94.56 105 ALA B C 1
ATOM 5271 O O . ALA B 1 105 ? -28.656 -5.984 -10.172 1 94.56 105 ALA B O 1
ATOM 5272 N N . THR B 1 106 ? -27.25 -6.336 -11.844 1 92.56 106 THR B N 1
ATOM 5273 C CA . THR B 1 106 ? -26.938 -4.93 -12.07 1 92.56 106 THR B CA 1
ATOM 5274 C C . THR B 1 106 ? -26.734 -4.648 -13.555 1 92.56 106 THR B C 1
ATOM 5276 O O . THR B 1 106 ? -26.516 -5.57 -14.344 1 92.56 106 THR B O 1
ATOM 5279 N N . LYS B 1 107 ? -26.891 -3.322 -13.883 1 88.25 107 LYS B N 1
ATOM 5280 C CA . LYS B 1 107 ? -26.422 -2.898 -15.195 1 88.25 107 LYS B CA 1
ATOM 5281 C C . LYS B 1 107 ? -24.891 -3.002 -15.289 1 88.25 107 LYS B C 1
ATOM 5283 O O . LYS B 1 107 ? -24.219 -3.27 -14.297 1 88.25 107 LYS B O 1
ATOM 5288 N N . THR B 1 108 ? -24.406 -2.736 -16.469 1 84.88 108 THR B N 1
ATOM 5289 C CA . THR B 1 108 ? -22.969 -2.871 -16.656 1 84.88 108 THR B CA 1
ATOM 5290 C C . THR B 1 108 ? -22.219 -1.839 -15.82 1 84.88 108 THR B C 1
ATOM 5292 O O . THR B 1 108 ? -22.766 -0.779 -15.5 1 84.88 108 THR B O 1
ATOM 5295 N N . LEU B 1 109 ? -21.016 -2.193 -15.508 1 82.06 109 LEU B N 1
ATOM 5296 C CA . LEU B 1 109 ? -20.234 -1.497 -14.492 1 82.06 109 LEU B CA 1
ATOM 5297 C C . LEU B 1 109 ? -19.953 -0.055 -14.906 1 82.06 109 LEU B C 1
ATOM 5299 O O . LEU B 1 109 ? -19.922 0.844 -14.07 1 82.06 109 LEU B O 1
ATOM 5303 N N . PRO B 1 110 ? -19.859 0.243 -16.219 1 76.81 110 PRO B N 1
ATOM 5304 C CA . PRO B 1 110 ? -19.594 1.634 -16.609 1 76.81 110 PRO B CA 1
ATOM 5305 C C . PRO B 1 110 ? -20.734 2.574 -16.203 1 76.81 110 PRO B C 1
ATOM 5307 O O . PRO B 1 110 ? -20.562 3.797 -16.219 1 76.81 110 PRO B O 1
ATOM 5310 N N . HIS B 1 111 ? -21.922 1.95 -15.828 1 77.62 111 HIS B N 1
ATOM 5311 C CA . HIS B 1 111 ? -23.062 2.775 -15.453 1 77.62 111 HIS B CA 1
ATOM 5312 C C . HIS B 1 111 ? -22.969 3.238 -14.008 1 77.62 111 HIS B C 1
ATOM 5314 O O . HIS B 1 111 ? -23.656 4.168 -13.594 1 77.62 111 HIS B O 1
ATOM 5320 N N . VAL B 1 112 ? -22.141 2.656 -13.336 1 82.88 112 VAL B N 1
ATOM 5321 C CA . VAL B 1 112 ? -22.031 2.959 -11.906 1 82.88 112 VAL B CA 1
ATOM 5322 C C . VAL B 1 112 ? -21.453 4.359 -11.719 1 82.88 112 VAL B C 1
ATOM 5324 O O . VAL B 1 112 ? -20.453 4.711 -12.344 1 82.88 112 VAL B O 1
ATOM 5327 N N . GLY B 1 113 ? -22.109 5.109 -10.914 1 74.94 113 GLY B N 1
ATOM 5328 C CA . GLY B 1 113 ? -21.594 6.426 -10.562 1 74.94 113 GLY B CA 1
ATOM 5329 C C . GLY B 1 113 ? -22.062 7.523 -11.5 1 74.94 113 GLY B C 1
ATOM 5330 O O . GLY B 1 113 ? -21.703 8.688 -11.328 1 74.94 113 GLY B O 1
ATOM 5331 N N . HIS B 1 114 ? -23.031 7.176 -12.508 1 76.62 114 HIS B N 1
ATOM 5332 C CA . HIS B 1 114 ? -23.406 8.148 -13.531 1 76.62 114 HIS B CA 1
ATOM 5333 C C . HIS B 1 114 ? -24.891 8.484 -13.445 1 76.62 114 HIS B C 1
ATOM 5335 O O . HIS B 1 114 ? -25.5 8.844 -14.453 1 76.62 114 HIS B O 1
ATOM 5341 N N . HIS B 1 115 ? -25.438 8.367 -12.242 1 78.5 115 HIS B N 1
ATOM 5342 C CA . HIS B 1 115 ? -26.812 8.734 -11.93 1 78.5 115 HIS B CA 1
ATOM 5343 C C . HIS B 1 115 ? -27.797 8.023 -12.859 1 78.5 115 HIS B C 1
ATOM 5345 O O . HIS B 1 115 ? -28.781 8.617 -13.305 1 78.5 115 HIS B O 1
ATOM 5351 N N . ILE B 1 116 ? -27.344 6.816 -13.219 1 77.5 116 ILE B N 1
ATOM 5352 C CA . ILE B 1 116 ? -28.266 5.953 -13.945 1 77.5 116 ILE B CA 1
ATOM 5353 C C . ILE B 1 116 ? -29.219 5.273 -12.953 1 77.5 116 ILE B C 1
ATOM 5355 O O . ILE B 1 116 ? -28.781 4.758 -11.922 1 77.5 116 ILE B O 1
ATOM 5359 N N . ALA B 1 117 ? -30.516 5.352 -13.289 1 81 117 ALA B N 1
ATOM 5360 C CA . ALA B 1 117 ? -31.531 4.832 -12.391 1 81 117 ALA B CA 1
ATOM 5361 C C . ALA B 1 117 ? -31.266 3.375 -12.031 1 81 117 ALA B C 1
ATOM 5363 O O . ALA B 1 117 ? -30.906 2.572 -12.898 1 81 117 ALA B O 1
ATOM 5364 N N . GLN B 1 118 ? -31.312 3.086 -10.766 1 81.88 118 GLN B N 1
ATOM 5365 C CA . GLN B 1 118 ? -31.312 1.748 -10.18 1 81.88 118 GLN B CA 1
ATOM 5366 C C . GLN B 1 118 ? -29.922 1.136 -10.219 1 81.88 118 GLN B C 1
ATOM 5368 O O . GLN B 1 118 ? -29.766 -0.081 -10.094 1 81.88 118 GLN B O 1
ATOM 5373 N N . VAL B 1 119 ? -28.969 1.972 -10.547 1 86 119 VAL B N 1
ATOM 5374 C CA . VAL B 1 119 ? -27.609 1.478 -10.539 1 86 119 VAL B CA 1
ATOM 5375 C C . VAL B 1 119 ? -26.875 2.006 -9.312 1 86 119 VAL B C 1
ATOM 5377 O O . VAL B 1 119 ? -26.766 3.219 -9.109 1 86 119 VAL B O 1
ATOM 5380 N N . ILE B 1 120 ? -26.453 1.11 -8.453 1 89.5 120 ILE B N 1
ATOM 5381 C CA . ILE B 1 120 ? -25.688 1.5 -7.273 1 89.5 120 ILE B CA 1
ATOM 5382 C C . ILE B 1 120 ? -24.328 0.808 -7.297 1 89.5 120 ILE B C 1
ATOM 5384 O O . ILE B 1 120 ? -24.078 -0.079 -8.117 1 89.5 120 ILE B O 1
ATOM 5388 N N . ASP B 1 121 ? -23.469 1.283 -6.457 1 90.19 121 ASP B N 1
ATOM 5389 C CA . ASP B 1 121 ? -22.125 0.72 -6.375 1 90.19 121 ASP B CA 1
ATOM 5390 C C . ASP B 1 121 ? -22.062 -0.428 -5.371 1 90.19 121 ASP B C 1
ATOM 5392 O O . ASP B 1 121 ? -22.234 -0.217 -4.168 1 90.19 121 ASP B O 1
ATOM 5396 N N . ARG B 1 122 ? -21.828 -1.631 -5.805 1 90.19 122 ARG B N 1
ATOM 5397 C CA . ARG B 1 122 ? -21.797 -2.809 -4.945 1 90.19 122 ARG B CA 1
ATOM 5398 C C . ARG B 1 122 ? -20.375 -3.355 -4.824 1 90.19 122 ARG B C 1
ATOM 5400 O O . ARG B 1 122 ? -20.188 -4.535 -4.531 1 90.19 122 ARG B O 1
ATOM 5407 N N . SER B 1 123 ? -19.406 -2.52 -5.059 1 88.5 123 SER B N 1
ATOM 5408 C CA . SER B 1 123 ? -18.016 -2.961 -5.113 1 88.5 123 SER B CA 1
ATOM 5409 C C . SER B 1 123 ? -17.469 -3.246 -3.719 1 88.5 123 SER B C 1
ATOM 5411 O O . SER B 1 123 ? -16.453 -3.928 -3.57 1 88.5 123 SER B O 1
ATOM 5413 N N . VAL B 1 124 ? -18.156 -2.766 -2.672 1 88.94 124 VAL B N 1
ATOM 5414 C CA . VAL B 1 124 ? -17.703 -2.973 -1.304 1 88.94 124 VAL B CA 1
ATOM 5415 C C . VAL B 1 124 ? -18.844 -3.516 -0.447 1 88.94 124 VAL B C 1
ATOM 5417 O O . VAL B 1 124 ? -19.891 -2.893 -0.349 1 88.94 124 VAL B O 1
ATOM 5420 N N . MET B 1 125 ? -18.516 -4.746 0.094 1 90.56 125 MET B N 1
ATOM 5421 C CA . MET B 1 125 ? -19.469 -5.363 1.024 1 90.56 125 MET B CA 1
ATOM 5422 C C . MET B 1 125 ? -19 -5.176 2.467 1 90.56 125 MET B C 1
ATOM 5424 O O . MET B 1 125 ? -17.812 -5.219 2.752 1 90.56 125 MET B O 1
ATOM 5428 N N . PRO B 1 126 ? -20.031 -4.961 3.354 1 89.44 126 PRO B N 1
ATOM 5429 C CA . PRO B 1 126 ? -19.609 -4.977 4.762 1 89.44 126 PRO B CA 1
ATOM 5430 C C . PRO B 1 126 ? -18.906 -6.27 5.156 1 89.44 126 PRO B C 1
ATOM 5432 O O . PRO B 1 126 ? -19.188 -7.328 4.582 1 89.44 126 PRO B O 1
ATOM 5435 N N . VAL B 1 127 ? -18.047 -6.363 6.172 1 86.25 127 VAL B N 1
ATOM 5436 C CA . VAL B 1 127 ? -17.141 -7.449 6.555 1 86.25 127 VAL B CA 1
ATOM 5437 C C . VAL B 1 127 ? -17.953 -8.68 6.934 1 86.25 127 VAL B C 1
ATOM 5439 O O . VAL B 1 127 ? -17.656 -9.789 6.488 1 86.25 127 VAL B O 1
ATOM 5442 N N . ASP B 1 128 ? -18.984 -8.617 7.723 1 90 128 ASP B N 1
ATOM 5443 C CA . ASP B 1 128 ? -19.703 -9.773 8.25 1 90 128 ASP B CA 1
ATOM 5444 C C . ASP B 1 128 ? -21.047 -9.961 7.535 1 90 128 ASP B C 1
ATOM 5446 O O . ASP B 1 128 ? -22.047 -10.281 8.172 1 90 128 ASP B O 1
ATOM 5450 N N . THR B 1 129 ? -21.031 -9.766 6.18 1 93.62 129 THR B N 1
ATOM 5451 C CA . THR B 1 129 ? -22.219 -10.031 5.387 1 93.62 129 THR B CA 1
ATOM 5452 C C . THR B 1 129 ? -21.984 -11.164 4.398 1 93.62 129 THR B C 1
ATOM 5454 O O . THR B 1 129 ? -22.922 -11.867 4.008 1 93.62 129 THR B O 1
ATOM 5457 N N . VAL B 1 130 ? -20.734 -11.297 3.965 1 94.75 130 VAL B N 1
ATOM 5458 C CA . VAL B 1 130 ? -20.391 -12.367 3.037 1 94.75 130 VAL B CA 1
ATOM 5459 C C . VAL B 1 130 ? -18.984 -12.875 3.32 1 94.75 130 VAL B C 1
ATOM 5461 O O . VAL B 1 130 ? -18.125 -12.117 3.801 1 94.75 130 VAL B O 1
ATOM 5464 N N . VAL B 1 131 ? -18.781 -14.094 3.035 1 94 131 VAL B N 1
ATOM 5465 C CA . VAL B 1 131 ? -17.453 -14.664 3.191 1 94 131 VAL B CA 1
ATOM 5466 C C . VAL B 1 131 ? -16.656 -14.5 1.894 1 94 131 VAL B C 1
ATOM 5468 O O . VAL B 1 131 ? -15.438 -14.648 1.879 1 94 131 VAL B O 1
ATOM 5471 N N . HIS B 1 132 ? -17.375 -14.195 0.822 1 94.31 132 HIS B N 1
ATOM 5472 C CA . HIS B 1 132 ? -16.781 -13.977 -0.49 1 94.31 132 HIS B CA 1
ATOM 5473 C C . HIS B 1 132 ? -17.719 -13.195 -1.4 1 94.31 132 HIS B C 1
ATOM 5475 O O . HIS B 1 132 ? -18.938 -13.359 -1.331 1 94.31 132 HIS B O 1
ATOM 5481 N N . SER B 1 133 ? -17.172 -12.281 -2.207 1 95.38 133 SER B N 1
ATOM 5482 C CA . SER B 1 133 ? -17.953 -11.5 -3.166 1 95.38 133 SER B CA 1
ATOM 5483 C C . SER B 1 133 ? -17.203 -11.352 -4.488 1 95.38 133 SER B C 1
ATOM 5485 O O . SER B 1 133 ? -16 -11.062 -4.5 1 95.38 133 SER B O 1
ATOM 5487 N N . VAL B 1 134 ? -17.938 -11.594 -5.629 1 95.62 134 VAL B N 1
ATOM 5488 C CA . VAL B 1 134 ? -17.312 -11.422 -6.941 1 95.62 134 VAL B CA 1
ATOM 5489 C C . VAL B 1 134 ? -18.266 -10.641 -7.852 1 95.62 134 VAL B C 1
ATOM 5491 O O . VAL B 1 134 ? -19.484 -10.727 -7.723 1 95.62 134 VAL B O 1
ATOM 5494 N N . THR B 1 135 ? -17.688 -9.852 -8.711 1 94.81 135 THR B N 1
ATOM 5495 C CA . THR B 1 135 ? -18.391 -9.25 -9.836 1 94.81 135 THR B CA 1
ATOM 5496 C C . THR B 1 135 ? -18.031 -9.961 -11.141 1 94.81 135 THR B C 1
ATOM 5498 O O . THR B 1 135 ? -16.859 -10.109 -11.477 1 94.81 135 THR B O 1
ATOM 5501 N N . LEU B 1 136 ? -19.078 -10.43 -11.805 1 96 136 LEU B N 1
ATOM 5502 C CA . LEU B 1 136 ? -18.828 -11.164 -13.047 1 96 136 LEU B CA 1
ATOM 5503 C C . LEU B 1 136 ? -18.672 -10.203 -14.219 1 96 136 LEU B C 1
ATOM 5505 O O . LEU B 1 136 ? -19.297 -9.141 -14.242 1 96 136 LEU B O 1
ATOM 5509 N N . PRO B 1 137 ? -17.859 -10.602 -15.18 1 93.94 137 PRO B N 1
ATOM 5510 C CA . PRO B 1 137 ? -17.797 -9.828 -16.422 1 93.94 137 PRO B CA 1
ATOM 5511 C C . PRO B 1 137 ? -18.969 -10.094 -17.359 1 93.94 137 PRO B C 1
ATOM 5513 O O . PRO B 1 137 ? -19.625 -11.125 -17.234 1 93.94 137 PRO B O 1
ATOM 5516 N N . LEU B 1 138 ? -19.234 -9.086 -18.25 1 92.94 138 LEU B N 1
ATOM 5517 C CA . LEU B 1 138 ? -19.953 -9.461 -19.469 1 92.94 138 LEU B CA 1
ATOM 5518 C C . LEU B 1 138 ? -19.078 -10.336 -20.359 1 92.94 138 LEU B C 1
ATOM 5520 O O . LEU B 1 138 ? -17.953 -9.953 -20.703 1 92.94 138 LEU B O 1
ATOM 5524 N N . VAL B 1 139 ? -19.562 -11.469 -20.672 1 95.19 139 VAL B N 1
ATOM 5525 C CA . VAL B 1 139 ? -18.734 -12.406 -21.422 1 95.19 139 VAL B CA 1
ATOM 5526 C C . VAL B 1 139 ? -18.812 -12.07 -22.922 1 95.19 139 VAL B C 1
ATOM 5528 O O . VAL B 1 139 ? -19.859 -12.242 -23.547 1 95.19 139 VAL B O 1
ATOM 5531 N N . LYS B 1 140 ? -17.703 -11.531 -23.438 1 92.12 140 LYS B N 1
ATOM 5532 C CA . LYS B 1 140 ? -17.625 -11.125 -24.844 1 92.12 140 LYS B CA 1
ATOM 5533 C C . LYS B 1 140 ? -16.656 -12 -25.609 1 92.12 140 LYS B C 1
ATOM 5535 O O . LYS B 1 140 ? -16.703 -12.055 -26.844 1 92.12 140 LYS B O 1
ATOM 5540 N N . ASP B 1 141 ? -15.727 -12.672 -24.891 1 92.38 141 ASP B N 1
ATOM 5541 C CA . ASP B 1 141 ? -14.727 -13.531 -25.516 1 92.38 141 ASP B CA 1
ATOM 5542 C C . ASP B 1 141 ? -14.297 -14.648 -24.562 1 92.38 141 ASP B C 1
ATOM 5544 O O . ASP B 1 141 ? -14.875 -14.812 -23.484 1 92.38 141 ASP B O 1
ATOM 5548 N N . ASP B 1 142 ? -13.297 -15.422 -24.969 1 91.81 142 ASP B N 1
ATOM 5549 C CA . ASP B 1 142 ? -12.891 -16.609 -24.234 1 91.81 142 ASP B CA 1
ATOM 5550 C C . ASP B 1 142 ? -12.258 -16.25 -22.891 1 91.81 142 ASP B C 1
ATOM 5552 O O . ASP B 1 142 ? -12.422 -16.969 -21.906 1 91.81 142 ASP B O 1
ATOM 5556 N N . GLU B 1 143 ? -11.602 -15.164 -22.875 1 90.25 143 GLU B N 1
ATOM 5557 C CA . GLU B 1 143 ? -10.984 -14.727 -21.625 1 90.25 143 GLU B CA 1
ATOM 5558 C C . GLU B 1 143 ? -12.039 -14.344 -20.594 1 90.25 143 GLU B C 1
ATOM 5560 O O . GLU B 1 143 ? -11.914 -14.688 -19.422 1 90.25 143 GLU B O 1
ATOM 5565 N N . ASP B 1 144 ? -13.062 -13.641 -21.078 1 93.5 144 ASP B N 1
ATOM 5566 C CA . ASP B 1 144 ? -14.172 -13.312 -20.203 1 93.5 144 ASP B CA 1
ATOM 5567 C C . ASP B 1 144 ? -14.852 -14.578 -19.688 1 93.5 144 ASP B C 1
ATOM 5569 O O . ASP B 1 144 ? -15.25 -14.641 -18.516 1 93.5 144 ASP B O 1
ATOM 5573 N N . PHE B 1 145 ? -15.039 -15.523 -20.578 1 95.5 145 PHE B N 1
ATOM 5574 C CA . PHE B 1 145 ? -15.68 -16.781 -20.203 1 95.5 145 PHE B CA 1
ATOM 5575 C C . PHE B 1 145 ? -14.906 -17.484 -19.094 1 95.5 145 PHE B C 1
ATOM 5577 O O . PHE B 1 145 ? -15.5 -17.891 -18.078 1 95.5 145 PHE B O 1
ATOM 5584 N N . LYS B 1 146 ? -13.602 -17.562 -19.25 1 93.5 146 LYS B N 1
ATOM 5585 C CA . LYS B 1 146 ? -12.75 -18.203 -18.25 1 93.5 146 LYS B CA 1
ATOM 5586 C C . LYS B 1 146 ? -12.805 -17.469 -16.922 1 93.5 146 LYS B C 1
ATOM 5588 O O . LYS B 1 146 ? -12.891 -18.094 -15.859 1 93.5 146 LYS B O 1
ATOM 5593 N N . ASP B 1 147 ? -12.766 -16.219 -17.016 1 94.69 147 ASP B N 1
ATOM 5594 C CA . ASP B 1 147 ? -12.859 -15.391 -15.812 1 94.69 147 ASP B CA 1
ATOM 5595 C C . ASP B 1 147 ? -14.18 -15.617 -15.086 1 94.69 147 ASP B C 1
ATOM 5597 O O . ASP B 1 147 ? -14.211 -15.797 -13.867 1 94.69 147 ASP B O 1
ATOM 5601 N N . CYS B 1 148 ? -15.18 -15.578 -15.812 1 95.81 148 CYS B N 1
ATOM 5602 C CA . CYS B 1 148 ? -16.516 -15.797 -15.258 1 95.81 148 CYS B CA 1
ATOM 5603 C C . CYS B 1 148 ? -16.625 -17.172 -14.625 1 95.81 148 CYS B C 1
ATOM 5605 O O . CYS B 1 148 ? -17.125 -17.312 -13.508 1 95.81 148 CYS B O 1
ATOM 5607 N N . GLU B 1 149 ? -16.094 -18.156 -15.32 1 95.38 149 GLU B N 1
ATOM 5608 C CA . GLU B 1 149 ? -16.172 -19.547 -14.883 1 95.38 149 GLU B CA 1
ATOM 5609 C C . GLU B 1 149 ? -15.461 -19.734 -13.539 1 95.38 149 GLU B C 1
ATOM 5611 O O . GLU B 1 149 ? -16.016 -20.344 -12.617 1 95.38 149 GLU B O 1
ATOM 5616 N N . ILE B 1 150 ? -14.305 -19.25 -13.43 1 95.31 150 ILE B N 1
ATOM 5617 C CA . ILE B 1 150 ? -13.516 -19.391 -12.211 1 95.31 150 ILE B CA 1
ATOM 5618 C C . ILE B 1 150 ? -14.195 -18.656 -11.062 1 95.31 150 ILE B C 1
ATOM 5620 O O . ILE B 1 150 ? -14.289 -19.172 -9.945 1 95.31 150 ILE B O 1
ATOM 5624 N N . LYS B 1 151 ? -14.664 -17.484 -11.312 1 96.12 151 LYS B N 1
ATOM 5625 C CA . LYS B 1 151 ? -15.305 -16.656 -10.281 1 96.12 151 LYS B CA 1
ATOM 5626 C C . LYS B 1 151 ? -16.562 -17.328 -9.75 1 96.12 151 LYS B C 1
ATOM 5628 O O . LYS B 1 151 ? -16.812 -17.328 -8.547 1 96.12 151 LYS B O 1
ATOM 5633 N N . VAL B 1 152 ? -17.391 -17.922 -10.625 1 97.19 152 VAL B N 1
ATOM 5634 C CA . VAL B 1 152 ? -18.625 -18.578 -10.195 1 97.19 152 VAL B CA 1
ATOM 5635 C C . VAL B 1 152 ? -18.266 -19.844 -9.406 1 97.19 152 VAL B C 1
ATOM 5637 O O . VAL B 1 152 ? -18.891 -20.125 -8.375 1 97.19 152 VAL B O 1
ATOM 5640 N N . ASN B 1 153 ? -17.25 -20.625 -9.883 1 96.31 153 ASN B N 1
ATOM 5641 C CA . ASN B 1 153 ? -16.797 -21.766 -9.109 1 96.31 153 ASN B CA 1
ATOM 5642 C C . ASN B 1 153 ? -16.375 -21.359 -7.699 1 96.31 153 ASN B C 1
ATOM 5644 O O . ASN B 1 153 ? -16.75 -22.016 -6.719 1 96.31 153 ASN B O 1
ATOM 5648 N N . GLN B 1 154 ? -15.625 -20.328 -7.641 1 95.69 154 GLN B N 1
ATOM 5649 C CA . GLN B 1 154 ? -15.172 -19.828 -6.348 1 95.69 154 GLN B CA 1
ATOM 5650 C C . GLN B 1 154 ? -16.344 -19.469 -5.453 1 95.69 154 GLN B C 1
ATOM 5652 O O . GLN B 1 154 ? -16.391 -19.859 -4.285 1 95.69 154 GLN B O 1
ATOM 5657 N N . ALA B 1 155 ? -17.203 -18.703 -5.996 1 96.38 155 ALA B N 1
ATOM 5658 C CA . ALA B 1 155 ? -18.375 -18.281 -5.242 1 96.38 155 ALA B CA 1
ATOM 5659 C C . ALA B 1 155 ? -19.125 -19.469 -4.68 1 96.38 155 ALA B C 1
ATOM 5661 O O . ALA B 1 155 ? -19.453 -19.516 -3.49 1 96.38 155 ALA B O 1
ATOM 5662 N N . VAL B 1 156 ? -19.406 -20.484 -5.492 1 96.62 156 VAL B N 1
ATOM 5663 C CA . VAL B 1 156 ? -20.188 -21.656 -5.113 1 96.62 156 VAL B CA 1
ATOM 5664 C C . VAL B 1 156 ? -19.453 -22.453 -4.043 1 96.62 156 VAL B C 1
ATOM 5666 O O . VAL B 1 156 ? -20.031 -22.859 -3.043 1 96.62 156 VAL B O 1
ATOM 5669 N N . LEU B 1 157 ? -18.172 -22.625 -4.191 1 95.12 157 LEU B N 1
ATOM 5670 C CA . LEU B 1 157 ? -17.391 -23.438 -3.271 1 95.12 157 LEU B CA 1
ATOM 5671 C C . LEU B 1 157 ? -17.25 -22.75 -1.915 1 95.12 157 LEU B C 1
ATOM 5673 O O . LEU B 1 157 ? -17.188 -23.422 -0.881 1 95.12 157 LEU B O 1
ATOM 5677 N N . GLU B 1 158 ? -17.25 -21.484 -1.922 1 95 158 GLU B N 1
ATOM 5678 C CA . GLU B 1 158 ? -17.109 -20.734 -0.674 1 95 158 GLU B CA 1
ATOM 5679 C C . GLU B 1 158 ? -18.359 -20.859 0.196 1 95 158 GLU B C 1
ATOM 5681 O O . GLU B 1 158 ? -18.281 -20.688 1.415 1 95 158 GLU B O 1
ATOM 5686 N N . LEU B 1 159 ? -19.516 -21.25 -0.372 1 95.12 159 LEU B N 1
ATOM 5687 C CA . LEU B 1 159 ? -20.766 -21.391 0.362 1 95.12 159 LEU B CA 1
ATOM 5688 C C . LEU B 1 159 ? -20.625 -22.422 1.486 1 95.12 159 LEU B C 1
ATOM 5690 O O . LEU B 1 159 ? -21.281 -22.297 2.525 1 95.12 159 LEU B O 1
ATOM 5694 N N . CYS B 1 160 ? -19.734 -23.375 1.32 1 92.19 160 CYS B N 1
ATOM 5695 C CA . CYS B 1 160 ? -19.688 -24.469 2.277 1 92.19 160 CYS B CA 1
ATOM 5696 C C . CYS B 1 160 ? -18.281 -24.672 2.816 1 92.19 160 CYS B C 1
ATOM 5698 O O . CYS B 1 160 ? -18.016 -25.625 3.551 1 92.19 160 CYS B O 1
ATOM 5700 N N . ARG B 1 161 ? -17.391 -23.75 2.467 1 90.5 161 ARG B N 1
ATOM 5701 C CA . ARG B 1 161 ? -16.016 -23.875 2.912 1 90.5 161 ARG B CA 1
ATOM 5702 C C . ARG B 1 161 ? -15.875 -23.516 4.387 1 90.5 161 ARG B C 1
ATOM 5704 O O . ARG B 1 161 ? -16.422 -22.516 4.84 1 90.5 161 ARG B O 1
ATOM 5711 N N . ARG B 1 162 ? -15.203 -24.422 5.18 1 85.62 162 ARG B N 1
ATOM 5712 C CA . ARG B 1 162 ? -14.844 -24.156 6.566 1 85.62 162 ARG B CA 1
ATOM 5713 C C . ARG B 1 162 ? -16.062 -23.734 7.379 1 85.62 162 ARG B C 1
ATOM 5715 O O . ARG B 1 162 ? -16.016 -22.734 8.102 1 85.62 162 ARG B O 1
ATOM 5722 N N . GLY B 1 163 ? -17.172 -24.391 7.316 1 82.56 163 GLY B N 1
ATOM 5723 C CA . GLY B 1 163 ? -18.422 -24.125 8.016 1 82.56 163 GLY B CA 1
ATOM 5724 C C . GLY B 1 163 ? -19.438 -23.375 7.16 1 82.56 163 GLY B C 1
ATOM 5725 O O . GLY B 1 163 ? -20.625 -23.359 7.477 1 82.56 163 GLY B O 1
ATOM 5726 N N . GLY B 1 164 ? -18.906 -22.766 6.148 1 89.44 164 GLY B N 1
ATOM 5727 C CA . GLY B 1 164 ? -19.766 -22.141 5.16 1 89.44 164 GLY B CA 1
ATOM 5728 C C . GLY B 1 164 ? -20.188 -20.734 5.551 1 89.44 164 GLY B C 1
ATOM 5729 O O . GLY B 1 164 ? -19.719 -20.188 6.555 1 89.44 164 GLY B O 1
ATOM 5730 N N . GLY B 1 165 ? -21 -20.125 4.688 1 93.62 165 GLY B N 1
ATOM 5731 C CA . GLY B 1 165 ? -21.531 -18.781 4.855 1 93.62 165 GLY B CA 1
ATOM 5732 C C . GLY B 1 165 ? -22.109 -18.203 3.578 1 93.62 165 GLY B C 1
ATOM 5733 O O . GLY B 1 165 ? -22.125 -18.875 2.541 1 93.62 165 GLY B O 1
ATOM 5734 N N . PRO B 1 166 ? -22.562 -16.969 3.768 1 96.94 166 PRO B N 1
ATOM 5735 C CA . PRO B 1 166 ? -23.172 -16.328 2.6 1 96.94 166 PRO B CA 1
ATOM 5736 C C . PRO B 1 166 ? -22.125 -15.82 1.604 1 96.94 166 PRO B C 1
ATOM 5738 O O . PRO B 1 166 ? -21.016 -15.445 2.002 1 96.94 166 PRO B O 1
ATOM 5741 N N . VAL B 1 167 ? -22.406 -15.891 0.347 1 97.81 167 VAL B N 1
ATOM 5742 C CA . VAL B 1 167 ? -21.547 -15.43 -0.746 1 97.81 167 VAL B CA 1
ATOM 5743 C C . VAL B 1 167 ? -22.344 -14.492 -1.653 1 97.81 167 VAL B C 1
ATOM 5745 O O . VAL B 1 167 ? -23.562 -14.602 -1.755 1 97.81 167 VAL B O 1
ATOM 5748 N N . HIS B 1 168 ? -21.672 -13.57 -2.287 1 97.5 168 HIS B N 1
ATOM 5749 C CA . HIS B 1 168 ? -22.312 -12.602 -3.164 1 97.5 168 HIS B CA 1
ATOM 5750 C C . HIS B 1 168 ? -21.734 -12.664 -4.574 1 97.5 168 HIS B C 1
ATOM 5752 O O . HIS B 1 168 ? -20.516 -12.719 -4.75 1 97.5 168 HIS B O 1
ATOM 5758 N N . ILE B 1 169 ? -22.609 -12.75 -5.57 1 97.25 169 ILE B N 1
ATOM 5759 C CA . ILE B 1 169 ? -22.266 -12.57 -6.977 1 97.25 169 ILE B CA 1
ATOM 5760 C C . ILE B 1 169 ? -22.984 -11.344 -7.531 1 97.25 169 ILE B C 1
ATOM 5762 O O . ILE B 1 169 ? -24.219 -11.266 -7.5 1 97.25 169 ILE B O 1
ATOM 5766 N N . ASN B 1 170 ? -22.219 -10.367 -7.961 1 95.94 170 ASN B N 1
ATOM 5767 C CA . ASN B 1 170 ? -22.75 -9.258 -8.75 1 95.94 170 ASN B CA 1
ATOM 5768 C C . ASN B 1 170 ? -22.812 -9.609 -10.234 1 95.94 170 ASN B C 1
ATOM 5770 O O . ASN B 1 170 ? -21.797 -9.805 -10.883 1 95.94 170 ASN B O 1
ATOM 5774 N N . LEU B 1 171 ? -24.078 -9.75 -10.781 1 96.44 171 LEU B N 1
ATOM 5775 C CA . LEU B 1 171 ? -24.297 -10.297 -12.117 1 96.44 171 LEU B CA 1
ATOM 5776 C C . LEU B 1 171 ? -24.734 -9.195 -13.086 1 96.44 171 LEU B C 1
ATOM 5778 O O . LEU B 1 171 ? -25.891 -8.75 -13.047 1 96.44 171 LEU B O 1
ATOM 5782 N N . PRO B 1 172 ? -23.906 -8.758 -13.961 1 94.44 172 PRO B N 1
ATOM 5783 C CA . PRO B 1 172 ? -24.312 -7.742 -14.93 1 94.44 172 PRO B CA 1
ATOM 5784 C C . PRO B 1 172 ? -25.203 -8.297 -16.031 1 94.44 172 PRO B C 1
ATOM 5786 O O . PRO B 1 172 ? -25.109 -9.484 -16.375 1 94.44 172 PRO B O 1
ATOM 5789 N N . THR B 1 173 ? -26.109 -7.469 -16.562 1 93.75 173 THR B N 1
ATOM 5790 C CA . THR B 1 173 ? -27 -7.832 -17.656 1 93.75 173 THR B CA 1
ATOM 5791 C C . THR B 1 173 ? -27.125 -6.688 -18.656 1 93.75 173 THR B C 1
ATOM 5793 O O . THR B 1 173 ? -26.984 -5.52 -18.297 1 93.75 173 THR B O 1
ATOM 5796 N N . VAL B 1 174 ? -27.328 -7.07 -19.875 1 90.94 174 VAL B N 1
ATOM 5797 C CA . VAL B 1 174 ? -27.641 -6.09 -20.906 1 90.94 174 VAL B CA 1
ATOM 5798 C C . VAL B 1 174 ? -29.109 -6.168 -21.281 1 90.94 174 VAL B C 1
ATOM 5800 O O . VAL B 1 174 ? -29.547 -5.574 -22.266 1 90.94 174 VAL B O 1
ATOM 5803 N N . TYR B 1 175 ? -29.891 -6.91 -20.516 1 89.81 175 TYR B N 1
ATOM 5804 C CA . TYR B 1 175 ? -31.328 -7.035 -20.672 1 89.81 175 TYR B CA 1
ATOM 5805 C C . TYR B 1 175 ? -31.688 -7.73 -21.984 1 89.81 175 TYR B C 1
ATOM 5807 O O . TYR B 1 175 ? -32.562 -7.273 -22.719 1 89.81 175 TYR B O 1
ATOM 5815 N N . SER B 1 176 ? -30.875 -8.781 -22.234 1 91.88 176 SER B N 1
ATOM 5816 C CA . SER B 1 176 ? -31.188 -9.531 -23.453 1 91.88 176 SER B CA 1
ATOM 5817 C C . SER B 1 176 ? -32.625 -10.031 -23.438 1 91.88 176 SER B C 1
ATOM 5819 O O . SER B 1 176 ? -33.125 -10.477 -22.391 1 91.88 176 SER B O 1
ATOM 5821 N N . GLN B 1 177 ? -33.312 -9.984 -24.578 1 90.38 177 GLN B N 1
ATOM 5822 C CA . GLN B 1 177 ? -34.688 -10.477 -24.703 1 90.38 177 GLN B CA 1
ATOM 5823 C C . GLN B 1 177 ? -34.719 -11.805 -25.438 1 90.38 177 GLN B C 1
ATOM 5825 O O . GLN B 1 177 ? -35.812 -12.305 -25.766 1 90.38 177 GLN B O 1
ATOM 5830 N N . ASN B 1 178 ? -33.562 -12.328 -25.688 1 92 178 ASN B N 1
ATOM 5831 C CA . ASN B 1 178 ? -33.469 -13.602 -26.391 1 92 178 ASN B CA 1
ATOM 5832 C C . ASN B 1 178 ? -33.375 -14.773 -25.422 1 92 178 ASN B C 1
ATOM 5834 O O . ASN B 1 178 ? -32.375 -14.914 -24.703 1 92 178 ASN B O 1
ATOM 5838 N N . TYR B 1 179 ? -34.438 -15.641 -25.453 1 92.81 179 TYR B N 1
ATOM 5839 C CA . TYR B 1 179 ? -34.5 -16.812 -24.594 1 92.81 179 TYR B CA 1
ATOM 5840 C C . TYR B 1 179 ? -34.594 -18.094 -25.422 1 92.81 179 TYR B C 1
ATOM 5842 O O . TYR B 1 179 ? -35.312 -19.031 -25.047 1 92.81 179 TYR B O 1
ATOM 5850 N N . GLU B 1 180 ? -33.906 -18.109 -26.484 1 91.56 180 GLU B N 1
ATOM 5851 C CA . GLU B 1 180 ? -34.031 -19.203 -27.422 1 91.56 180 GLU B CA 1
ATOM 5852 C C . GLU B 1 180 ? -32.969 -20.266 -27.203 1 91.56 180 GLU B C 1
ATOM 5854 O O . GLU B 1 180 ? -32.969 -21.328 -27.828 1 91.56 180 GLU B O 1
ATOM 5859 N N . VAL B 1 181 ? -32.094 -19.969 -26.344 1 92.94 181 VAL B N 1
ATOM 5860 C CA . VAL B 1 181 ? -31.016 -20.906 -26.109 1 92.94 181 VAL B CA 1
ATOM 5861 C C . VAL B 1 181 ? -31.547 -22.141 -25.375 1 92.94 181 VAL B C 1
ATOM 5863 O O . VAL B 1 181 ? -32.156 -22.031 -24.312 1 92.94 181 VAL B O 1
ATOM 5866 N N . GLN B 1 182 ? -31.312 -23.297 -25.938 1 92.5 182 GLN B N 1
ATOM 5867 C CA . GLN B 1 182 ? -31.891 -24.5 -25.375 1 92.5 182 GLN B CA 1
ATOM 5868 C C . GLN B 1 182 ? -30.875 -25.266 -24.531 1 92.5 182 GLN B C 1
ATOM 5870 O O . GLN B 1 182 ? -31.25 -25.984 -23.594 1 92.5 182 GLN B O 1
ATOM 5875 N N . GLU B 1 183 ? -29.641 -25.125 -24.922 1 94.06 183 GLU B N 1
ATOM 5876 C CA . GLU B 1 183 ? -28.609 -25.859 -24.203 1 94.06 183 GLU B CA 1
ATOM 5877 C C . GLU B 1 183 ? -27.609 -24.922 -23.547 1 94.06 183 GLU B C 1
ATOM 5879 O O . GLU B 1 183 ? -27.172 -23.938 -24.156 1 94.06 183 GLU B O 1
ATOM 5884 N N . LEU B 1 184 ? -27.312 -25.25 -22.266 1 95.12 184 LEU B N 1
ATOM 5885 C CA . LEU B 1 184 ? -26.312 -24.484 -21.547 1 95.12 184 LEU B CA 1
ATOM 5886 C C . LEU B 1 184 ? -24.906 -24.844 -22.016 1 95.12 184 LEU B C 1
ATOM 5888 O O . LEU B 1 184 ? -24.672 -25.953 -22.484 1 95.12 184 LEU B O 1
ATOM 5892 N N . PRO B 1 185 ? -23.969 -23.859 -21.969 1 94.31 185 PRO B N 1
ATOM 5893 C CA . PRO B 1 185 ? -22.594 -24.156 -22.375 1 94.31 185 PRO B CA 1
ATOM 5894 C C . PRO B 1 185 ? -21.922 -25.172 -21.453 1 94.31 185 PRO B C 1
ATOM 5896 O O . PRO B 1 185 ? -22.344 -25.344 -20.312 1 94.31 185 PRO B O 1
ATOM 5899 N N . ASP B 1 186 ? -20.906 -25.828 -22.078 1 93.56 186 ASP B N 1
ATOM 5900 C CA . ASP B 1 186 ? -20.047 -26.672 -21.25 1 93.56 186 ASP B CA 1
ATOM 5901 C C . ASP B 1 186 ? -19.172 -25.828 -20.344 1 93.56 186 ASP B C 1
ATOM 5903 O O . ASP B 1 186 ? -18.453 -24.922 -20.797 1 93.56 186 ASP B O 1
ATOM 5907 N N . VAL B 1 187 ? -19.359 -25.953 -19.062 1 94.56 187 VAL B N 1
ATOM 5908 C CA . VAL B 1 187 ? -18.562 -25.219 -18.094 1 94.56 187 VAL B CA 1
ATOM 5909 C C . VAL B 1 187 ? -17.719 -26.188 -17.266 1 94.56 187 VAL B C 1
ATOM 5911 O O . VAL B 1 187 ? -18.109 -27.328 -17.047 1 94.56 187 VAL B O 1
ATOM 5914 N N . ARG B 1 188 ? -16.547 -25.719 -16.953 1 93.88 188 ARG B N 1
ATOM 5915 C CA . ARG B 1 188 ? -15.68 -26.5 -16.078 1 93.88 188 ARG B CA 1
ATOM 5916 C C . ARG B 1 188 ? -16.156 -26.438 -14.641 1 93.88 188 ARG B C 1
ATOM 5918 O O . ARG B 1 188 ? -16.328 -25.344 -14.086 1 93.88 188 ARG B O 1
ATOM 5925 N N . VAL B 1 189 ? -16.391 -27.625 -14.039 1 95.56 189 VAL B N 1
ATOM 5926 C CA . VAL B 1 189 ? -16.781 -27.734 -12.633 1 95.56 189 VAL B CA 1
ATOM 5927 C C . VAL B 1 189 ? -15.555 -28.016 -11.773 1 95.56 189 VAL B C 1
ATOM 5929 O O . VAL B 1 189 ? -14.828 -28.984 -12.016 1 95.56 189 VAL B O 1
ATOM 5932 N N . ILE B 1 190 ? -15.266 -27.188 -10.867 1 95.56 190 ILE B N 1
ATOM 5933 C CA . ILE B 1 190 ? -14.172 -27.391 -9.922 1 95.56 190 ILE B CA 1
ATOM 5934 C C . ILE B 1 190 ? -14.727 -27.844 -8.578 1 95.56 190 ILE B C 1
ATOM 5936 O O . ILE B 1 190 ? -15.703 -27.281 -8.078 1 95.56 190 ILE B O 1
ATOM 5940 N N . LYS B 1 191 ? -14.203 -28.891 -8.008 1 96.12 191 LYS B N 1
ATOM 5941 C CA . LYS B 1 191 ? -14.633 -29.406 -6.711 1 96.12 191 LYS B CA 1
ATOM 5942 C C . LYS B 1 191 ? -13.523 -29.297 -5.672 1 96.12 191 LYS B C 1
ATOM 5944 O O . LYS B 1 191 ? -12.336 -29.359 -6.008 1 96.12 191 LYS B O 1
ATOM 5949 N N . ARG B 1 192 ? -13.914 -29.078 -4.43 1 95.12 192 ARG B N 1
ATOM 5950 C CA . ARG B 1 192 ? -12.984 -29.016 -3.312 1 95.12 192 ARG B CA 1
ATOM 5951 C C . ARG B 1 192 ? -13.195 -30.172 -2.346 1 95.12 192 ARG B C 1
ATOM 5953 O O . ARG B 1 192 ? -14.328 -30.5 -1.994 1 95.12 192 ARG B O 1
ATOM 5960 N N . PHE B 1 193 ? -12.109 -30.828 -2.023 1 95.38 193 PHE B N 1
ATOM 5961 C CA . PHE B 1 193 ? -12.125 -31.922 -1.06 1 95.38 193 PHE B CA 1
ATOM 5962 C C . PHE B 1 193 ? -11.359 -31.531 0.2 1 95.38 193 PHE B C 1
ATOM 5964 O O . PHE B 1 193 ? -10.305 -30.891 0.123 1 95.38 193 PHE B O 1
ATOM 5971 N N . VAL B 1 194 ? -11.938 -31.891 1.35 1 92.94 194 VAL B N 1
ATOM 5972 C CA . VAL B 1 194 ? -11.297 -31.609 2.627 1 92.94 194 VAL B CA 1
ATOM 5973 C C . VAL B 1 194 ? -10.938 -32.906 3.328 1 92.94 194 VAL B C 1
ATOM 5975 O O . VAL B 1 194 ? -11.344 -34 2.885 1 92.94 194 VAL B O 1
ATOM 5978 N N . SER B 1 195 ? -10.141 -32.781 4.43 1 87.56 195 SER B N 1
ATOM 5979 C CA . SER B 1 195 ? -9.734 -33.969 5.18 1 87.56 195 SER B CA 1
ATOM 5980 C C . SER B 1 195 ? -10.953 -34.75 5.68 1 87.56 195 SER B C 1
ATOM 5982 O O . SER B 1 195 ? -11.93 -34.156 6.145 1 87.56 195 SER B O 1
ATOM 5984 N N . GLY B 1 196 ? -10.961 -36.031 5.508 1 84.44 196 GLY B N 1
ATOM 5985 C CA . GLY B 1 196 ? -12.047 -36.906 5.961 1 84.44 196 GLY B CA 1
ATOM 5986 C C . GLY B 1 196 ? -13.055 -37.219 4.871 1 84.44 196 GLY B C 1
ATOM 5987 O O . GLY B 1 196 ? -13.836 -38.156 5.004 1 84.44 196 GLY B O 1
ATOM 5988 N N . ALA B 1 197 ? -13.094 -36.469 3.801 1 88.5 197 ALA B N 1
ATOM 5989 C CA . ALA B 1 197 ? -14.008 -36.719 2.691 1 88.5 197 ALA B CA 1
ATOM 5990 C C . ALA B 1 197 ? -13.562 -37.938 1.881 1 88.5 197 ALA B C 1
ATOM 5992 O O . ALA B 1 197 ? -12.406 -38.344 1.961 1 88.5 197 ALA B O 1
ATOM 5993 N N . LYS B 1 198 ? -14.547 -38.531 1.243 1 91.69 198 LYS B N 1
ATOM 5994 C CA . LYS B 1 198 ? -14.195 -39.531 0.248 1 91.69 198 LYS B CA 1
ATOM 5995 C C . LYS B 1 198 ? -13.516 -38.906 -0.96 1 91.69 198 LYS B C 1
ATOM 5997 O O . LYS B 1 198 ? -14.109 -38.094 -1.669 1 91.69 198 LYS B O 1
ATOM 6002 N N . LEU B 1 199 ? -12.273 -39.25 -1.095 1 95.25 199 LEU B N 1
ATOM 6003 C CA . LEU B 1 199 ? -11.469 -38.656 -2.154 1 95.25 199 LEU B CA 1
ATOM 6004 C C . LEU B 1 199 ? -11.695 -39.375 -3.482 1 95.25 199 LEU B C 1
ATOM 6006 O O . LEU B 1 199 ? -11.961 -40.562 -3.506 1 95.25 199 LEU B O 1
ATOM 6010 N N . PRO B 1 200 ? -11.672 -38.656 -4.562 1 95.44 200 PRO B N 1
ATOM 6011 C CA . PRO B 1 200 ? -11.812 -39.281 -5.871 1 95.44 200 PRO B CA 1
ATOM 6012 C C . PRO B 1 200 ? -10.656 -40.219 -6.195 1 95.44 200 PRO B C 1
ATOM 6014 O O . PRO B 1 200 ? -9.547 -40.062 -5.684 1 95.44 200 PRO B O 1
ATOM 6017 N N . PRO B 1 201 ? -10.945 -41.219 -7 1 94.25 201 PRO B N 1
ATOM 6018 C CA . PRO B 1 201 ? -9.852 -42.094 -7.398 1 94.25 201 PRO B CA 1
ATOM 6019 C C . PRO B 1 201 ? -8.852 -41.406 -8.328 1 94.25 201 PRO B C 1
ATOM 6021 O O . PRO B 1 201 ? -9.211 -40.5 -9.07 1 94.25 201 PRO B O 1
ATOM 6024 N N . LEU B 1 202 ? -7.633 -41.844 -8.242 1 93.81 202 LEU B N 1
ATOM 6025 C CA . LEU B 1 202 ? -6.645 -41.406 -9.203 1 93.81 202 LEU B CA 1
ATOM 6026 C C . LEU B 1 202 ? -6.988 -41.875 -10.609 1 93.81 202 LEU B C 1
ATOM 6028 O O . LEU B 1 202 ? -7.367 -43.031 -10.805 1 93.81 202 LEU B O 1
ATOM 6032 N N . PRO B 1 203 ? -6.922 -41 -11.484 1 91.06 203 PRO B N 1
ATOM 6033 C CA . PRO B 1 203 ? -7.156 -41.469 -12.859 1 91.06 203 PRO B CA 1
ATOM 6034 C C . PRO B 1 203 ? -6.051 -42.375 -13.367 1 91.06 203 PRO B C 1
ATOM 6036 O O . PRO B 1 203 ? -4.934 -42.375 -12.844 1 91.06 203 PRO B O 1
ATOM 6039 N N . THR B 1 204 ? -6.426 -43.156 -14.422 1 88 204 THR B N 1
ATOM 6040 C CA . THR B 1 204 ? -5.438 -44 -15.062 1 88 204 THR B CA 1
ATOM 6041 C C . THR B 1 204 ? -4.547 -43.188 -16 1 88 204 THR B C 1
ATOM 6043 O O . THR B 1 204 ? -4.988 -42.188 -16.578 1 88 204 THR B O 1
ATOM 6046 N N . GLY B 1 205 ? -3.279 -43.594 -16.047 1 89.44 205 GLY B N 1
ATOM 6047 C CA . GLY B 1 205 ? -2.367 -42.906 -16.953 1 89.44 205 GLY B CA 1
ATOM 6048 C C . GLY B 1 205 ? -1.153 -42.312 -16.25 1 89.44 205 GLY B C 1
ATOM 6049 O O . GLY B 1 205 ? -0.798 -42.75 -15.156 1 89.44 205 GLY B O 1
ATOM 6050 N N . LYS B 1 206 ? -0.543 -41.344 -16.969 1 92.12 206 LYS B N 1
ATOM 6051 C CA . LYS B 1 206 ? 0.658 -40.688 -16.453 1 92.12 206 LYS B CA 1
ATOM 6052 C C . LYS B 1 206 ? 0.308 -39.656 -15.406 1 92.12 206 LYS B C 1
ATOM 6054 O O . LYS B 1 206 ? -0.536 -38.781 -15.648 1 92.12 206 LYS B O 1
ATOM 6059 N N . ILE B 1 207 ? 0.944 -39.812 -14.25 1 95.5 207 ILE B N 1
ATOM 6060 C CA . ILE B 1 207 ? 0.701 -38.875 -13.156 1 95.5 207 ILE B CA 1
ATOM 6061 C C . ILE B 1 207 ? 1.963 -38.062 -12.891 1 95.5 207 ILE B C 1
ATOM 6063 O O . ILE B 1 207 ? 3.045 -38.625 -12.703 1 95.5 207 ILE B O 1
ATOM 6067 N N . GLY B 1 208 ? 1.85 -36.781 -12.977 1 96.19 208 GLY B N 1
ATOM 6068 C CA . GLY B 1 208 ? 2.926 -35.875 -12.617 1 96.19 208 GLY B CA 1
ATOM 6069 C C . GLY B 1 208 ? 2.598 -35 -11.422 1 96.19 208 GLY B C 1
ATOM 6070 O O . GLY B 1 208 ? 1.45 -34.562 -11.25 1 96.19 208 GLY B O 1
ATOM 6071 N N . VAL B 1 209 ? 3.574 -34.781 -10.555 1 97.06 209 VAL B N 1
ATOM 6072 C CA . VAL B 1 209 ? 3.492 -33.75 -9.508 1 97.06 209 VAL B CA 1
ATOM 6073 C C . VAL B 1 209 ? 4.332 -32.562 -9.898 1 97.06 209 VAL B C 1
ATOM 6075 O O . VAL B 1 209 ? 5.496 -32.688 -10.273 1 97.06 209 VAL B O 1
ATOM 6078 N N . PHE B 1 210 ? 3.74 -31.422 -9.914 1 96 210 PHE B N 1
ATOM 6079 C CA . PHE B 1 210 ? 4.457 -30.188 -10.18 1 96 210 PHE B CA 1
ATOM 6080 C C . PHE B 1 210 ? 4.59 -29.359 -8.906 1 96 210 PHE B C 1
ATOM 6082 O O . PHE B 1 210 ? 3.588 -29.016 -8.266 1 96 210 PHE B O 1
ATOM 6089 N N . ILE B 1 211 ? 5.781 -29.047 -8.57 1 95.88 211 ILE B N 1
ATOM 6090 C CA . ILE B 1 211 ? 6.012 -28.281 -7.344 1 95.88 211 ILE B CA 1
ATOM 6091 C C . ILE B 1 211 ? 6.492 -26.875 -7.688 1 95.88 211 ILE B C 1
ATOM 6093 O O . ILE B 1 211 ? 7.598 -26.703 -8.203 1 95.88 211 ILE B O 1
ATOM 6097 N N . GLY B 1 212 ? 5.645 -25.844 -7.449 1 93.44 212 GLY B N 1
ATOM 6098 C CA . GLY B 1 212 ? 6.117 -24.469 -7.492 1 93.44 212 GLY B CA 1
ATOM 6099 C C . GLY B 1 212 ? 7.02 -24.109 -6.324 1 93.44 212 GLY B C 1
ATOM 6100 O O . GLY B 1 212 ? 7.637 -24.984 -5.719 1 93.44 212 GLY B O 1
ATOM 6101 N N . ALA B 1 213 ? 7.16 -22.828 -6.094 1 92.38 213 ALA B N 1
ATOM 6102 C CA . ALA B 1 213 ? 7.953 -22.406 -4.934 1 92.38 213 ALA B CA 1
ATOM 6103 C C . ALA B 1 213 ? 7.426 -23.062 -3.656 1 92.38 213 ALA B C 1
ATOM 6105 O O . ALA B 1 213 ? 6.219 -23.078 -3.414 1 92.38 213 ALA B O 1
ATOM 6106 N N . HIS B 1 214 ? 8.242 -23.656 -2.889 1 93.94 214 HIS B N 1
ATOM 6107 C CA . HIS B 1 214 ? 7.883 -24.469 -1.729 1 93.94 214 HIS B CA 1
ATOM 6108 C C . HIS B 1 214 ? 8.969 -24.422 -0.661 1 93.94 214 HIS B C 1
ATOM 6110 O O . HIS B 1 214 ? 10.148 -24.234 -0.978 1 93.94 214 HIS B O 1
ATOM 6116 N N . ALA B 1 215 ? 8.633 -24.562 0.612 1 90.94 215 ALA B N 1
ATOM 6117 C CA . ALA B 1 215 ? 9.625 -24.734 1.667 1 90.94 215 ALA B CA 1
ATOM 6118 C C . ALA B 1 215 ? 10.453 -26 1.436 1 90.94 215 ALA B C 1
ATOM 6120 O O . ALA B 1 215 ? 10.008 -26.938 0.758 1 90.94 215 ALA B O 1
ATOM 6121 N N . ILE B 1 216 ? 11.656 -25.984 1.952 1 91.88 216 ILE B N 1
ATOM 6122 C CA . ILE B 1 216 ? 12.461 -27.203 1.881 1 91.88 216 ILE B CA 1
ATOM 6123 C C . ILE B 1 216 ? 11.719 -28.359 2.547 1 91.88 216 ILE B C 1
ATOM 6125 O O . ILE B 1 216 ? 11.305 -28.25 3.703 1 91.88 216 ILE B O 1
ATOM 6129 N N . MET B 1 217 ? 11.539 -29.453 1.814 1 94.44 217 MET B N 1
ATOM 6130 C CA . MET B 1 217 ? 10.789 -30.578 2.352 1 94.44 217 MET B CA 1
ATOM 6131 C C . MET B 1 217 ? 11.617 -31.344 3.375 1 94.44 217 MET B C 1
ATOM 6133 O O . MET B 1 217 ? 12.812 -31.547 3.184 1 94.44 217 MET B O 1
ATOM 6137 N N . SER B 1 218 ? 11.008 -31.75 4.457 1 93.06 218 SER B N 1
ATOM 6138 C CA . SER B 1 218 ? 11.633 -32.625 5.43 1 93.06 218 SER B CA 1
ATOM 6139 C C . SER B 1 218 ? 11.836 -34.031 4.848 1 93.06 218 SER B C 1
ATOM 6141 O O . SER B 1 218 ? 11.305 -34.344 3.781 1 93.06 218 SER B O 1
ATOM 6143 N N . ASP B 1 219 ? 12.57 -34.812 5.57 1 94.94 219 ASP B N 1
ATOM 6144 C CA . ASP B 1 219 ? 12.797 -36.188 5.148 1 94.94 219 ASP B CA 1
ATOM 6145 C C . ASP B 1 219 ? 11.477 -36.969 5.062 1 94.94 219 ASP B C 1
ATOM 6147 O O . ASP B 1 219 ? 11.266 -37.75 4.129 1 94.94 219 ASP B O 1
ATOM 6151 N N . VAL B 1 220 ? 10.641 -36.688 5.984 1 95 220 VAL B N 1
ATOM 6152 C CA . VAL B 1 220 ? 9.359 -37.375 6.031 1 95 220 VAL B CA 1
ATOM 6153 C C . VAL B 1 220 ? 8.5 -36.969 4.844 1 95 220 VAL B C 1
ATOM 6155 O O . VAL B 1 220 ? 7.871 -37.812 4.195 1 95 220 VAL B O 1
ATOM 6158 N N . GLU B 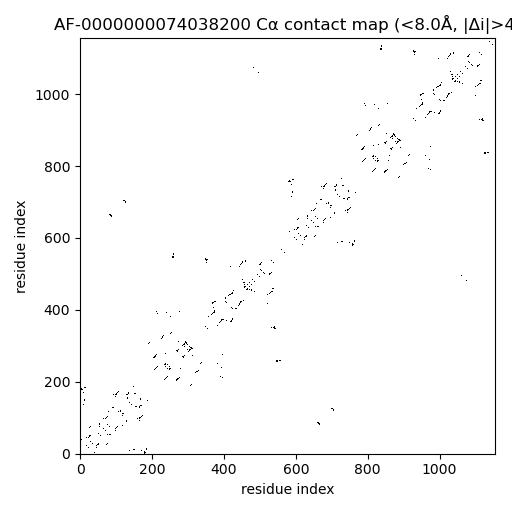1 221 ? 8.477 -35.719 4.566 1 95.12 221 GLU B N 1
ATOM 6159 C CA . GLU B 1 221 ? 7.711 -35.219 3.432 1 95.12 221 GLU B CA 1
ATOM 6160 C C . GLU B 1 221 ? 8.25 -35.781 2.115 1 95.12 221 GLU B C 1
ATOM 6162 O O . GLU B 1 221 ? 7.477 -36.188 1.247 1 95.12 221 GLU B O 1
ATOM 6167 N N . THR B 1 222 ? 9.547 -35.781 2.004 1 97 222 THR B N 1
ATOM 6168 C CA . THR B 1 222 ? 10.203 -36.312 0.813 1 97 222 THR B CA 1
ATOM 6169 C C . THR B 1 222 ? 9.883 -37.812 0.641 1 97 222 THR B C 1
ATOM 6171 O O . THR B 1 222 ? 9.508 -38.25 -0.449 1 97 222 THR B O 1
ATOM 6174 N N . ALA B 1 223 ? 9.969 -38.5 1.746 1 95.88 223 ALA B N 1
ATOM 6175 C CA . ALA B 1 223 ? 9.711 -39.938 1.703 1 95.88 223 ALA B CA 1
ATOM 6176 C C . ALA B 1 223 ? 8.258 -40.219 1.337 1 95.88 223 ALA B C 1
ATOM 6178 O O . ALA B 1 223 ? 7.969 -41.156 0.601 1 95.88 223 ALA B O 1
ATOM 6179 N N . THR B 1 224 ? 7.418 -39.406 1.863 1 96.19 224 THR B N 1
ATOM 6180 C CA . THR B 1 224 ? 5.996 -39.562 1.58 1 96.19 224 THR B CA 1
ATOM 6181 C C . THR B 1 224 ? 5.715 -39.375 0.093 1 96.19 224 THR B C 1
ATOM 6183 O O . THR B 1 224 ? 4.988 -40.156 -0.517 1 96.19 224 THR B O 1
ATOM 6186 N N . LEU B 1 225 ? 6.258 -38.406 -0.462 1 97.44 225 LEU B N 1
ATOM 6187 C CA . LEU B 1 225 ? 6.07 -38.125 -1.881 1 97.44 225 LEU B CA 1
ATOM 6188 C C . LEU B 1 225 ? 6.734 -39.219 -2.742 1 97.44 225 LEU B C 1
ATOM 6190 O O . LEU B 1 225 ? 6.172 -39.625 -3.752 1 97.44 225 LEU B O 1
ATOM 6194 N N . ASP B 1 226 ? 7.934 -39.688 -2.35 1 96.69 226 ASP B N 1
ATOM 6195 C CA . ASP B 1 226 ? 8.602 -40.781 -3.059 1 96.69 226 ASP B CA 1
ATOM 6196 C C . ASP B 1 226 ? 7.746 -42.031 -3.068 1 96.69 226 ASP B C 1
ATOM 6198 O O . ASP B 1 226 ? 7.637 -42.719 -4.094 1 96.69 226 ASP B O 1
ATOM 6202 N N . ALA B 1 227 ? 7.176 -42.312 -1.913 1 95.12 227 ALA B N 1
ATOM 6203 C CA . ALA B 1 227 ? 6.328 -43.5 -1.809 1 95.12 227 ALA B CA 1
ATOM 6204 C C . ALA B 1 227 ? 5.121 -43.406 -2.736 1 95.12 227 ALA B C 1
ATOM 6206 O O . ALA B 1 227 ? 4.742 -44.375 -3.381 1 95.12 227 ALA B O 1
ATOM 6207 N N . PHE B 1 228 ? 4.543 -42.281 -2.799 1 96.06 228 PHE B N 1
ATOM 6208 C CA . PHE B 1 228 ? 3.418 -42.062 -3.699 1 96.06 228 PHE B CA 1
ATOM 6209 C C . PHE B 1 228 ? 3.83 -42.281 -5.148 1 96.06 228 PHE B C 1
ATOM 6211 O O . PHE B 1 228 ? 3.121 -42.969 -5.902 1 96.06 228 PHE B O 1
ATOM 6218 N N . CYS B 1 229 ? 4.969 -41.656 -5.535 1 96.5 229 CYS B N 1
ATOM 6219 C CA . CYS B 1 229 ? 5.449 -41.781 -6.906 1 96.5 229 CYS B CA 1
ATOM 6220 C C . CYS B 1 229 ? 5.746 -43.25 -7.238 1 96.5 229 CYS B C 1
ATOM 6222 O O . CYS B 1 229 ? 5.398 -43.719 -8.32 1 96.5 229 CYS B O 1
ATOM 6224 N N . ALA B 1 230 ? 6.363 -43.938 -6.281 1 94.94 230 ALA B N 1
ATOM 6225 C CA . ALA B 1 230 ? 6.684 -45.344 -6.48 1 94.94 230 ALA B CA 1
ATOM 6226 C C . ALA B 1 230 ? 5.418 -46.188 -6.672 1 94.94 230 ALA B C 1
ATOM 6228 O O . ALA B 1 230 ? 5.383 -47.094 -7.512 1 94.94 230 ALA B O 1
ATOM 6229 N N . ALA B 1 231 ? 4.438 -45.875 -5.949 1 93.56 231 ALA B N 1
ATOM 6230 C CA . ALA B 1 231 ? 3.205 -46.656 -5.949 1 93.56 231 ALA B CA 1
ATOM 6231 C C . ALA B 1 231 ? 2.385 -46.375 -7.207 1 93.56 231 ALA B C 1
ATOM 6233 O O . ALA B 1 231 ? 1.606 -47.219 -7.645 1 93.56 231 ALA B O 1
ATOM 6234 N N . ASN B 1 232 ? 2.582 -45.25 -7.848 1 94.38 232 ASN B N 1
ATOM 6235 C CA . ASN B 1 232 ? 1.648 -44.844 -8.891 1 94.38 232 ASN B CA 1
ATOM 6236 C C . ASN B 1 232 ? 2.369 -44.531 -10.203 1 94.38 232 ASN B C 1
ATOM 6238 O O . ASN B 1 232 ? 1.771 -44 -11.141 1 94.38 232 ASN B O 1
ATOM 6242 N N . ASN B 1 233 ? 3.664 -44.875 -10.273 1 94.25 233 ASN B N 1
ATOM 6243 C CA . ASN B 1 233 ? 4.484 -44.594 -11.445 1 94.25 233 ASN B CA 1
ATOM 6244 C C . ASN B 1 233 ? 4.422 -43.094 -11.812 1 94.25 233 ASN B C 1
ATOM 6246 O O . ASN B 1 233 ? 4.188 -42.75 -12.969 1 94.25 233 ASN B O 1
ATOM 6250 N N . ALA B 1 234 ? 4.543 -42.25 -10.789 1 95.88 234 ALA B N 1
ATOM 6251 C CA . ALA B 1 234 ? 4.465 -40.812 -10.961 1 95.88 234 ALA B CA 1
ATOM 6252 C C . ALA B 1 234 ? 5.859 -40.188 -11 1 95.88 234 ALA B C 1
ATOM 6254 O O . ALA B 1 234 ? 6.852 -40.844 -10.68 1 95.88 234 ALA B O 1
ATOM 6255 N N . VAL B 1 235 ? 5.977 -38.969 -11.469 1 96.25 235 VAL B N 1
ATOM 6256 C CA . VAL B 1 235 ? 7.211 -38.188 -11.531 1 96.25 235 VAL B CA 1
ATOM 6257 C C . VAL B 1 235 ? 6.988 -36.812 -10.922 1 96.25 235 VAL B C 1
ATOM 6259 O O . VAL B 1 235 ? 5.863 -36.312 -10.906 1 96.25 235 VAL B O 1
ATOM 6262 N N . VAL B 1 236 ? 8.031 -36.219 -10.359 1 97.25 236 VAL B N 1
ATOM 6263 C CA . VAL B 1 236 ? 7.93 -34.906 -9.734 1 97.25 236 VAL B CA 1
ATOM 6264 C C . VAL B 1 236 ? 8.711 -33.875 -10.547 1 97.25 236 VAL B C 1
ATOM 6266 O O . VAL B 1 236 ? 9.945 -33.906 -10.602 1 97.25 236 VAL B O 1
ATOM 6269 N N . PHE B 1 237 ? 8.039 -33 -11.188 1 95.5 237 PHE B N 1
ATOM 6270 C CA . PHE B 1 237 ? 8.641 -31.891 -11.945 1 95.5 237 PHE B CA 1
ATOM 6271 C C . PHE B 1 237 ? 8.969 -30.719 -11.031 1 95.5 237 PHE B C 1
ATOM 6273 O O . PHE B 1 237 ? 8.094 -30.219 -10.328 1 95.5 237 PHE B O 1
ATOM 6280 N N . CYS B 1 238 ? 10.203 -30.297 -11.094 1 93.75 238 CYS B N 1
ATOM 6281 C CA . CYS B 1 238 ? 10.68 -29.266 -10.164 1 93.75 238 CYS B CA 1
ATOM 6282 C C . CYS B 1 238 ? 11.516 -28.219 -10.891 1 93.75 238 CYS B C 1
ATOM 6284 O O . CYS B 1 238 ? 12.016 -28.469 -11.992 1 93.75 238 CYS B O 1
ATOM 6286 N N . ASP B 1 239 ? 11.555 -27.078 -10.305 1 93.19 239 ASP B N 1
ATOM 6287 C CA . ASP B 1 239 ? 12.656 -26.141 -10.516 1 93.19 239 ASP B CA 1
ATOM 6288 C C . ASP B 1 239 ? 13.438 -25.906 -9.227 1 93.19 239 ASP B C 1
ATOM 6290 O O . ASP B 1 239 ? 13.242 -26.625 -8.242 1 93.19 239 ASP B O 1
ATOM 6294 N N . HIS B 1 240 ? 14.305 -24.953 -9.234 1 94.56 240 HIS B N 1
ATOM 6295 C CA . HIS B 1 240 ? 15.203 -24.797 -8.094 1 94.56 240 HIS B CA 1
ATOM 6296 C C . HIS B 1 240 ? 14.469 -24.25 -6.879 1 94.56 240 HIS B C 1
ATOM 6298 O O . HIS B 1 240 ? 14.984 -24.297 -5.762 1 94.56 240 HIS B O 1
ATOM 6304 N N . THR B 1 241 ? 13.297 -23.812 -7.023 1 92.88 241 THR B N 1
ATOM 6305 C CA . THR B 1 241 ? 12.578 -23.234 -5.895 1 92.88 241 THR B CA 1
ATOM 6306 C C . THR B 1 241 ? 11.641 -24.266 -5.27 1 92.88 241 THR B C 1
ATOM 6308 O O . THR B 1 241 ? 10.945 -23.969 -4.297 1 92.88 241 THR B O 1
ATOM 6311 N N . SER B 1 242 ? 11.547 -25.469 -5.676 1 94.25 242 SER B N 1
ATOM 6312 C CA . SER B 1 242 ? 10.531 -26.453 -5.32 1 94.25 242 SER B CA 1
ATOM 6313 C C . SER B 1 242 ? 10.773 -27.031 -3.928 1 94.25 242 SER B C 1
ATOM 6315 O O . SER B 1 242 ? 9.852 -27.516 -3.275 1 94.25 242 SER B O 1
ATOM 6317 N N . GLY B 1 243 ? 12.094 -27.047 -3.459 1 92.56 243 GLY B N 1
ATOM 6318 C CA . GLY B 1 243 ? 12.406 -27.531 -2.121 1 92.56 243 GLY B CA 1
ATOM 6319 C C . GLY B 1 243 ? 12.367 -29.047 -2.002 1 92.56 243 GLY B C 1
ATOM 6320 O O . GLY B 1 243 ? 12.438 -29.578 -0.898 1 92.56 243 GLY B O 1
ATOM 6321 N N . TYR B 1 244 ? 12.188 -29.781 -3.105 1 95.94 244 TYR B N 1
ATOM 6322 C CA . TYR B 1 244 ? 12.125 -31.234 -3.15 1 95.94 244 TYR B CA 1
ATOM 6323 C C . TYR B 1 244 ? 13.391 -31.812 -3.775 1 95.94 244 TYR B C 1
ATOM 6325 O O . TYR B 1 244 ? 13.789 -31.406 -4.871 1 95.94 244 TYR B O 1
ATOM 6333 N N . LYS B 1 245 ? 14.055 -32.781 -3.057 1 95.19 245 LYS B N 1
ATOM 6334 C CA . LYS B 1 245 ? 15.266 -33.438 -3.527 1 95.19 245 LYS B CA 1
ATOM 6335 C C . LYS B 1 245 ? 15.117 -34.969 -3.502 1 95.19 245 LYS B C 1
ATOM 6337 O O . LYS B 1 245 ? 16.094 -35.688 -3.281 1 95.19 245 LYS B O 1
ATOM 6342 N N . GLY B 1 246 ? 13.914 -35.469 -3.682 1 95.75 246 GLY B N 1
ATOM 6343 C CA . GLY B 1 246 ? 13.648 -36.906 -3.637 1 95.75 246 GLY B CA 1
ATOM 6344 C C . GLY B 1 246 ? 14.031 -37.625 -4.914 1 95.75 246 GLY B C 1
ATOM 6345 O O . GLY B 1 246 ? 14.492 -37 -5.871 1 95.75 246 GLY B O 1
ATOM 6346 N N . LYS B 1 247 ? 13.844 -38.906 -4.875 1 95.38 247 LYS B N 1
ATOM 6347 C CA . LYS B 1 247 ? 14.266 -39.812 -5.938 1 95.38 247 LYS B CA 1
ATOM 6348 C C . LYS B 1 247 ? 13.562 -39.5 -7.254 1 95.38 247 LYS B C 1
ATOM 6350 O O . LYS B 1 247 ? 14.141 -39.656 -8.328 1 95.38 247 LYS B O 1
ATOM 6355 N N . TYR B 1 248 ? 12.414 -39.062 -7.203 1 97.06 248 TYR B N 1
ATOM 6356 C CA . TYR B 1 248 ? 11.578 -38.969 -8.398 1 97.06 248 TYR B CA 1
ATOM 6357 C C . TYR B 1 248 ? 11.625 -37.562 -8.992 1 97.06 248 TYR B C 1
ATOM 6359 O O . TYR B 1 248 ? 10.82 -37.219 -9.852 1 97.06 248 TYR B O 1
ATOM 6367 N N . ARG B 1 249 ? 12.578 -36.812 -8.516 1 96.69 249 ARG B N 1
ATOM 6368 C CA . ARG B 1 249 ? 12.75 -35.406 -8.961 1 96.69 249 ARG B CA 1
ATOM 6369 C C . ARG B 1 249 ? 13.242 -35.375 -10.398 1 96.69 249 ARG B C 1
ATOM 6371 O O . ARG B 1 249 ? 14.172 -36.094 -10.773 1 96.69 249 ARG B O 1
ATOM 6378 N N . VAL B 1 250 ? 12.633 -34.5 -11.211 1 94.94 250 VAL B N 1
ATOM 6379 C CA . VAL B 1 250 ? 13.102 -34.219 -12.562 1 94.94 250 VAL B CA 1
ATOM 6380 C C . VAL B 1 250 ? 13.117 -32.719 -12.797 1 94.94 250 VAL B C 1
ATOM 6382 O O . VAL B 1 250 ? 12.086 -32.031 -12.648 1 94.94 250 VAL B O 1
ATOM 6385 N N . GLN B 1 251 ? 14.211 -32.188 -13.062 1 93.12 251 GLN B N 1
ATOM 6386 C CA . GLN B 1 251 ? 14.328 -30.797 -13.555 1 93.12 251 GLN B CA 1
ATOM 6387 C C . GLN B 1 251 ? 14.125 -30.75 -15.07 1 93.12 251 GLN B C 1
ATOM 6389 O O . GLN B 1 251 ? 15.078 -30.875 -15.828 1 93.12 251 GLN B O 1
ATOM 6394 N N . TYR B 1 252 ? 12.992 -30.469 -15.453 1 92.12 252 TYR B N 1
ATOM 6395 C CA . TYR B 1 252 ? 12.547 -30.734 -16.828 1 92.12 252 TYR B CA 1
ATOM 6396 C C . TYR B 1 252 ? 12.656 -29.484 -17.688 1 92.12 252 TYR B C 1
ATOM 6398 O O . TYR B 1 252 ? 12.305 -29.5 -18.859 1 92.12 252 TYR B O 1
ATOM 6406 N N . SER B 1 253 ? 13.133 -28.375 -17.156 1 93.19 253 SER B N 1
ATOM 6407 C CA . SER B 1 253 ? 13.109 -27.078 -17.828 1 93.19 253 SER B CA 1
ATOM 6408 C C . SER B 1 253 ? 13.828 -27.125 -19.172 1 93.19 253 SER B C 1
ATOM 6410 O O . SER B 1 253 ? 13.398 -26.484 -20.125 1 93.19 253 SER B O 1
ATOM 6412 N N . ILE B 1 254 ? 14.93 -27.812 -19.266 1 93.75 254 ILE B N 1
ATOM 6413 C CA . ILE B 1 254 ? 15.719 -27.844 -20.484 1 93.75 254 ILE B CA 1
ATOM 6414 C C . ILE B 1 254 ? 14.945 -28.547 -21.594 1 93.75 254 ILE B C 1
ATOM 6416 O O . ILE B 1 254 ? 15.125 -28.234 -22.766 1 93.75 254 ILE B O 1
ATOM 6420 N N . VAL B 1 255 ? 14.109 -29.516 -21.266 1 92.56 255 VAL B N 1
ATOM 6421 C CA . VAL B 1 255 ? 13.234 -30.172 -22.234 1 92.56 255 VAL B CA 1
ATOM 6422 C C . VAL B 1 255 ? 12.031 -29.281 -22.531 1 92.56 255 VAL B C 1
ATOM 6424 O O . VAL B 1 255 ? 11.672 -29.078 -23.703 1 92.56 255 VAL B O 1
ATOM 6427 N N . GLY B 1 256 ? 11.484 -28.75 -21.469 1 90.88 256 GLY B N 1
ATOM 6428 C CA . GLY B 1 256 ? 10.305 -27.922 -21.609 1 90.88 256 GLY B CA 1
ATOM 6429 C C . GLY B 1 256 ? 10.523 -26.703 -22.484 1 90.88 256 GLY B C 1
ATOM 6430 O O . GLY B 1 256 ? 9.602 -26.219 -23.125 1 90.88 256 GLY B O 1
ATOM 6431 N N . CYS B 1 257 ? 11.75 -26.25 -22.516 1 91.25 257 CYS B N 1
ATOM 6432 C CA . CYS B 1 257 ? 12.023 -25 -23.219 1 91.25 257 CYS B CA 1
ATOM 6433 C C . CYS B 1 257 ? 12.203 -25.234 -24.719 1 91.25 257 CYS B C 1
ATOM 6435 O O . CYS B 1 257 ? 12.328 -24.297 -25.484 1 91.25 257 CYS B O 1
ATOM 6437 N N . GLN B 1 258 ? 12.211 -26.531 -25.125 1 91.06 258 GLN B N 1
ATOM 6438 C CA . GLN B 1 258 ? 12.43 -26.812 -26.547 1 91.06 258 GLN B CA 1
ATOM 6439 C C . GLN B 1 258 ? 11.266 -26.312 -27.391 1 91.06 258 GLN B C 1
ATOM 6441 O O . GLN B 1 258 ? 10.156 -26.844 -27.312 1 91.06 258 GLN B O 1
ATOM 6446 N N . SER B 1 259 ? 11.57 -25.422 -28.219 1 86.25 259 SER B N 1
ATOM 6447 C CA . SER B 1 259 ? 10.531 -24.703 -28.969 1 86.25 259 SER B CA 1
ATOM 6448 C C . SER B 1 259 ? 9.992 -25.547 -30.109 1 86.25 259 SER B C 1
ATOM 6450 O O . SER B 1 259 ? 8.859 -25.344 -30.562 1 86.25 259 SER B O 1
ATOM 6452 N N . HIS B 1 260 ? 10.719 -26.5 -30.562 1 83.06 260 HIS B N 1
ATOM 6453 C CA . HIS B 1 260 ? 10.344 -27.234 -31.766 1 83.06 260 HIS B CA 1
ATOM 6454 C C . HIS B 1 260 ? 10.023 -28.688 -31.438 1 83.06 260 HIS B C 1
ATOM 6456 O O . HIS B 1 260 ? 9.977 -29.531 -32.344 1 83.06 260 HIS B O 1
ATOM 6462 N N . LEU B 1 261 ? 9.914 -28.953 -30.203 1 83.19 261 LEU B N 1
ATOM 6463 C CA . LEU B 1 261 ? 9.555 -30.297 -29.75 1 83.19 261 LEU B CA 1
ATOM 6464 C C . LEU B 1 261 ? 8.07 -30.375 -29.406 1 83.19 261 LEU B C 1
ATOM 6466 O O . LEU B 1 261 ? 7.523 -29.438 -28.797 1 83.19 261 LEU B O 1
ATOM 6470 N N . ASP B 1 262 ? 7.414 -31.422 -29.875 1 81.19 262 ASP B N 1
ATOM 6471 C CA . ASP B 1 262 ? 6.039 -31.688 -29.469 1 81.19 262 ASP B CA 1
ATOM 6472 C C . ASP B 1 262 ? 5.984 -32.25 -28.031 1 81.19 262 ASP B C 1
ATOM 6474 O O . ASP B 1 262 ? 6.387 -33.375 -27.781 1 81.19 262 ASP B O 1
ATOM 6478 N N . HIS B 1 263 ? 5.496 -31.469 -27.156 1 78.69 263 HIS B N 1
ATOM 6479 C CA . HIS B 1 263 ? 5.465 -31.828 -25.734 1 78.69 263 HIS B CA 1
ATOM 6480 C C . HIS B 1 263 ? 4.211 -32.625 -25.406 1 78.69 263 HIS B C 1
ATOM 6482 O O . HIS B 1 263 ? 4.078 -33.125 -24.281 1 78.69 263 HIS B O 1
ATOM 6488 N N . SER B 1 264 ? 3.242 -32.75 -26.328 1 76.62 264 SER B N 1
ATOM 6489 C CA . SER B 1 264 ? 1.923 -33.281 -26.047 1 76.62 264 SER B CA 1
ATOM 6490 C C . SER B 1 264 ? 2.016 -34.75 -25.641 1 76.62 264 SER B C 1
ATOM 6492 O O . SER B 1 264 ? 1.242 -35.219 -24.797 1 76.62 264 SER B O 1
ATOM 6494 N N . SER B 1 265 ? 2.893 -35.438 -26.297 1 73.06 265 SER B N 1
ATOM 6495 C CA . SER B 1 265 ? 2.965 -36.875 -26.047 1 73.06 265 SER B CA 1
ATOM 6496 C C . SER B 1 265 ? 3.564 -37.188 -24.672 1 73.06 265 SER B C 1
ATOM 6498 O O . SER B 1 265 ? 3.441 -38.312 -24.172 1 73.06 265 SER B O 1
ATOM 6500 N N . TYR B 1 266 ? 4.043 -36.188 -24.062 1 76.38 266 TYR B N 1
ATOM 6501 C CA . TYR B 1 266 ? 4.77 -36.5 -22.828 1 76.38 266 TYR B CA 1
ATOM 6502 C C . TYR B 1 266 ? 4.102 -35.812 -21.641 1 76.38 266 TYR B C 1
ATOM 6504 O O . TYR B 1 266 ? 4.508 -36.031 -20.5 1 76.38 266 TYR B O 1
ATOM 6512 N N . LEU B 1 267 ? 3.074 -35.25 -21.891 1 81.69 267 LEU B N 1
ATOM 6513 C CA . LEU B 1 267 ? 2.373 -34.562 -20.812 1 81.69 267 LEU B CA 1
ATOM 6514 C C . LEU B 1 267 ? 1.617 -35.562 -19.938 1 81.69 267 LEU B C 1
ATOM 6516 O O . LEU B 1 267 ? 1.071 -36.531 -20.438 1 81.69 267 LEU B O 1
ATOM 6520 N N . PRO B 1 268 ? 1.674 -35.281 -18.594 1 92.56 268 PRO B N 1
ATOM 6521 C CA . PRO B 1 268 ? 0.896 -36.156 -17.734 1 92.56 268 PRO B CA 1
ATOM 6522 C C . PRO B 1 268 ? -0.609 -36.062 -17.969 1 92.56 268 PRO B C 1
ATOM 6524 O O . PRO B 1 268 ? -1.088 -35 -18.406 1 92.56 268 PRO B O 1
ATOM 6527 N N . ASP B 1 269 ? -1.259 -37.156 -17.734 1 94 269 ASP B N 1
ATOM 6528 C CA . ASP B 1 269 ? -2.719 -37.125 -17.75 1 94 269 ASP B CA 1
ATOM 6529 C C . ASP B 1 269 ? -3.27 -36.344 -16.562 1 94 269 ASP B C 1
ATOM 6531 O O . ASP B 1 269 ? -4.207 -35.562 -16.703 1 94 269 ASP B O 1
ATOM 6535 N N . LEU B 1 270 ? -2.65 -36.562 -15.43 1 96.06 270 LEU B N 1
ATOM 6536 C CA . LEU B 1 270 ? -2.965 -35.812 -14.219 1 96.06 270 LEU B CA 1
ATOM 6537 C C . LEU B 1 270 ? -1.731 -35.094 -13.695 1 96.06 270 LEU B C 1
ATOM 6539 O O . LEU B 1 270 ? -0.668 -35.688 -13.547 1 96.06 270 LEU B O 1
ATOM 6543 N N . LEU B 1 271 ? -1.888 -33.812 -13.562 1 96.25 271 LEU B N 1
ATOM 6544 C CA . LEU B 1 271 ? -0.861 -33.031 -12.898 1 96.25 271 LEU B CA 1
ATOM 6545 C C . LEU B 1 271 ? -1.316 -32.594 -11.508 1 96.25 271 LEU B C 1
ATOM 6547 O O . LEU B 1 271 ? -2.326 -31.906 -11.367 1 96.25 271 LEU B O 1
ATOM 6551 N N . ILE B 1 272 ? -0.632 -33.062 -10.5 1 97.88 272 ILE B N 1
ATOM 6552 C CA . ILE B 1 272 ? -0.878 -32.625 -9.125 1 97.88 272 ILE B CA 1
ATOM 6553 C C . ILE B 1 272 ? -0.001 -31.422 -8.805 1 97.88 272 ILE B C 1
ATOM 6555 O O . ILE B 1 272 ? 1.225 -31.547 -8.727 1 97.88 272 ILE B O 1
ATOM 6559 N N . HIS B 1 273 ? -0.623 -30.328 -8.648 1 96.56 273 HIS B N 1
ATOM 6560 C CA . HIS B 1 273 ? 0.062 -29.047 -8.445 1 96.56 273 HIS B CA 1
ATOM 6561 C C . HIS B 1 273 ? 0.174 -28.719 -6.961 1 96.56 273 HIS B C 1
ATOM 6563 O O . HIS B 1 273 ? -0.841 -28.531 -6.281 1 96.56 273 HIS B O 1
ATOM 6569 N N . ILE B 1 274 ? 1.411 -28.656 -6.395 1 96.75 274 ILE B N 1
ATOM 6570 C CA . ILE B 1 274 ? 1.65 -28.203 -5.031 1 96.75 274 ILE B CA 1
ATOM 6571 C C . ILE B 1 274 ? 2.652 -27.047 -5.043 1 96.75 274 ILE B C 1
ATOM 6573 O O . ILE B 1 274 ? 3.361 -26.844 -6.031 1 96.75 274 ILE B O 1
ATOM 6577 N N . GLY B 1 275 ? 2.637 -26.25 -3.984 1 93.56 275 GLY B N 1
ATOM 6578 C CA . GLY B 1 275 ? 3.498 -25.078 -3.896 1 93.56 275 GLY B CA 1
ATOM 6579 C C . GLY B 1 275 ? 2.854 -23.828 -4.453 1 93.56 275 GLY B C 1
ATOM 6580 O O . GLY B 1 275 ? 1.642 -23.797 -4.676 1 93.56 275 GLY B O 1
ATOM 6581 N N . GLU B 1 276 ? 3.697 -22.828 -4.633 1 91.75 276 GLU B N 1
ATOM 6582 C CA . GLU B 1 276 ? 3.215 -21.5 -4.996 1 91.75 276 GLU B CA 1
ATOM 6583 C C . GLU B 1 276 ? 3.734 -21.078 -6.371 1 91.75 276 GLU B C 1
ATOM 6585 O O . GLU B 1 276 ? 3.777 -21.891 -7.297 1 91.75 276 GLU B O 1
ATOM 6590 N N . VAL B 1 277 ? 4.004 -19.875 -6.602 1 88.38 277 VAL B N 1
ATOM 6591 C CA . VAL B 1 277 ? 4.445 -19.375 -7.895 1 88.38 277 VAL B CA 1
ATOM 6592 C C . VAL B 1 277 ? 5.762 -20.047 -8.289 1 88.38 277 VAL B C 1
ATOM 6594 O O . VAL B 1 277 ? 6.715 -20.062 -7.508 1 88.38 277 VAL B O 1
ATOM 6597 N N . THR B 1 278 ? 5.695 -20.609 -9.461 1 89.25 278 THR B N 1
ATOM 6598 C CA . THR B 1 278 ? 6.883 -21.312 -9.93 1 89.25 278 THR B CA 1
ATOM 6599 C C . THR B 1 278 ? 7.859 -20.344 -10.586 1 89.25 278 THR B C 1
ATOM 6601 O O . THR B 1 278 ? 7.449 -19.328 -11.141 1 89.25 278 THR B O 1
ATOM 6604 N N . GLY B 1 279 ? 9.086 -20.75 -10.484 1 87.06 279 GLY B N 1
ATOM 6605 C CA . GLY B 1 279 ? 10.125 -20.047 -11.234 1 87.06 279 GLY B CA 1
ATOM 6606 C C . GLY B 1 279 ? 10.461 -20.719 -12.555 1 87.06 279 GLY B C 1
ATOM 6607 O O . GLY B 1 279 ? 11.367 -20.266 -13.266 1 87.06 279 GLY B O 1
ATOM 6608 N N . ASP B 1 280 ? 9.766 -21.812 -12.836 1 88.25 280 ASP B N 1
ATOM 6609 C CA . ASP B 1 280 ? 9.961 -22.516 -14.109 1 88.25 280 ASP B CA 1
ATOM 6610 C C . ASP B 1 280 ? 9.164 -21.844 -15.227 1 88.25 280 ASP B C 1
ATOM 6612 O O . ASP B 1 280 ? 7.938 -21.953 -15.281 1 88.25 280 ASP B O 1
ATOM 6616 N N . TYR B 1 281 ? 9.828 -21.328 -16.094 1 83.62 281 TYR B N 1
ATOM 6617 C CA . TYR B 1 281 ? 9.203 -20.531 -17.156 1 83.62 281 TYR B CA 1
ATOM 6618 C C . TYR B 1 281 ? 8.719 -21.422 -18.297 1 83.62 281 TYR B C 1
ATOM 6620 O O . TYR B 1 281 ? 8.055 -20.938 -19.219 1 83.62 281 TYR B O 1
ATOM 6628 N N . TYR B 1 282 ? 9.078 -22.688 -18.25 1 86.44 282 TYR B N 1
ATOM 6629 C CA . TYR B 1 282 ? 8.758 -23.609 -19.344 1 86.44 282 TYR B CA 1
ATOM 6630 C C . TYR B 1 282 ? 7.965 -24.797 -18.828 1 86.44 282 TYR B C 1
ATOM 6632 O O . TYR B 1 282 ? 8.109 -25.906 -19.344 1 86.44 282 TYR B O 1
ATOM 6640 N N . ASN B 1 283 ? 7.191 -24.547 -17.844 1 76.38 283 ASN B N 1
ATOM 6641 C CA . ASN B 1 283 ? 6.418 -25.609 -17.219 1 76.38 283 ASN B CA 1
ATOM 6642 C C . ASN B 1 283 ? 5.27 -26.062 -18.125 1 76.38 283 ASN B C 1
ATOM 6644 O O . ASN B 1 283 ? 4.902 -25.359 -19.062 1 76.38 283 ASN B O 1
ATOM 6648 N N . THR B 1 284 ? 4.941 -27.344 -17.906 1 75.44 284 THR B N 1
ATOM 6649 C CA . THR B 1 284 ? 3.889 -27.938 -18.719 1 75.44 284 THR B CA 1
ATOM 6650 C C . THR B 1 284 ? 2.691 -28.328 -17.859 1 75.44 284 THR B C 1
ATOM 6652 O O . THR B 1 284 ? 2.838 -28.578 -16.656 1 75.44 284 THR B O 1
ATOM 6655 N N . SER B 1 285 ? 1.587 -28.281 -18.531 1 81.19 285 SER B N 1
ATOM 6656 C CA . SER B 1 285 ? 0.356 -28.641 -17.828 1 81.19 285 SER B CA 1
ATOM 6657 C C . SER B 1 285 ? -0.038 -30.078 -18.125 1 81.19 285 SER B C 1
ATOM 6659 O O . SER B 1 285 ? 0.605 -30.766 -18.922 1 81.19 285 SER B O 1
ATOM 6661 N N . GLY B 1 286 ? -0.91 -30.641 -17.266 1 85.81 286 GLY B N 1
ATOM 6662 C CA . GLY B 1 286 ? -1.581 -31.906 -17.531 1 85.81 286 GLY B CA 1
ATOM 6663 C C . GLY B 1 286 ? -2.979 -31.734 -18.094 1 85.81 286 GLY B C 1
ATOM 6664 O O . GLY B 1 286 ? -3.484 -30.609 -18.188 1 85.81 286 GLY B O 1
ATOM 6665 N N . ARG B 1 287 ? -3.482 -32.844 -18.547 1 87.31 287 ARG B N 1
ATOM 6666 C CA . ARG B 1 287 ? -4.859 -32.812 -19.031 1 87.31 287 ARG B CA 1
ATOM 6667 C C . ARG B 1 287 ? -5.812 -32.375 -17.938 1 87.31 287 ARG B C 1
ATOM 6669 O O . ARG B 1 287 ? -6.746 -31.594 -18.188 1 87.31 287 ARG B O 1
ATOM 6676 N N . HIS B 1 288 ? -5.547 -32.875 -16.812 1 93.19 288 HIS B N 1
ATOM 6677 C CA . HIS B 1 288 ? -6.262 -32.469 -15.609 1 93.19 288 HIS B CA 1
ATOM 6678 C C . HIS B 1 288 ? -5.301 -31.969 -14.539 1 93.19 288 HIS B C 1
ATOM 6680 O O . HIS B 1 288 ? -4.172 -32.469 -14.43 1 93.19 288 HIS B O 1
ATOM 6686 N N . VAL B 1 289 ? -5.805 -31 -13.82 1 95.62 289 VAL B N 1
ATOM 6687 C CA . VAL B 1 289 ? -4.941 -30.469 -12.773 1 95.62 289 VAL B CA 1
ATOM 6688 C C . VAL B 1 289 ? -5.648 -30.562 -11.43 1 95.62 289 VAL B C 1
ATOM 6690 O O . VAL B 1 289 ? -6.816 -30.188 -11.305 1 95.62 289 VAL B O 1
ATOM 6693 N N . TRP B 1 290 ? -4.957 -31.203 -10.453 1 97.94 290 TRP B N 1
ATOM 6694 C CA . TRP B 1 290 ? -5.352 -31.219 -9.047 1 97.94 290 TRP B CA 1
ATOM 6695 C C . TRP B 1 290 ? -4.434 -30.328 -8.219 1 97.94 290 TRP B C 1
ATOM 6697 O O . TRP B 1 290 ? -3.207 -30.422 -8.32 1 97.94 290 TRP B O 1
ATOM 6707 N N . ARG B 1 291 ? -5.039 -29.406 -7.449 1 96.81 291 ARG B N 1
ATOM 6708 C CA . ARG B 1 291 ? -4.23 -28.594 -6.559 1 96.81 291 ARG B CA 1
ATOM 6709 C C . ARG B 1 291 ? -4.355 -29.062 -5.113 1 96.81 291 ARG B C 1
ATOM 6711 O O . ARG B 1 291 ? -5.465 -29.281 -4.625 1 96.81 291 ARG B O 1
ATOM 6718 N N . VAL B 1 292 ? -3.209 -29.25 -4.457 1 97.62 292 VAL B N 1
ATOM 6719 C CA . VAL B 1 292 ? -3.182 -29.625 -3.047 1 97.62 292 VAL B CA 1
ATOM 6720 C C . VAL B 1 292 ? -2.547 -28.516 -2.223 1 97.62 292 VAL B C 1
ATOM 6722 O O . VAL B 1 292 ? -1.38 -28.172 -2.426 1 97.62 292 VAL B O 1
ATOM 6725 N N . SER B 1 293 ? -3.242 -27.969 -1.34 1 95.31 293 SER B N 1
ATOM 6726 C CA . SER B 1 293 ? -2.748 -26.906 -0.465 1 95.31 293 SER B CA 1
ATOM 6727 C C . SER B 1 293 ? -3.631 -26.75 0.769 1 95.31 293 SER B C 1
ATOM 6729 O O . SER B 1 293 ? -4.855 -26.844 0.678 1 95.31 293 SER B O 1
ATOM 6731 N N . MET B 1 294 ? -2.947 -26.422 1.858 1 89.5 294 MET B N 1
ATOM 6732 C CA . MET B 1 294 ? -3.68 -26.188 3.1 1 89.5 294 MET B CA 1
ATOM 6733 C C . MET B 1 294 ? -4.617 -24.984 2.963 1 89.5 294 MET B C 1
ATOM 6735 O O . MET B 1 294 ? -5.645 -24.922 3.635 1 89.5 294 MET B O 1
ATOM 6739 N N . ASP B 1 295 ? -4.312 -24.125 2.047 1 87.88 295 ASP B N 1
ATOM 6740 C CA . ASP B 1 295 ? -5.121 -22.922 1.968 1 87.88 295 ASP B CA 1
ATOM 6741 C C . ASP B 1 295 ? -6.434 -23.172 1.229 1 87.88 295 ASP B C 1
ATOM 6743 O O . ASP B 1 295 ? -7.387 -22.406 1.352 1 87.88 295 ASP B O 1
ATOM 6747 N N . GLY B 1 296 ? -6.527 -24.156 0.391 1 92.5 296 GLY B N 1
ATOM 6748 C CA . GLY B 1 296 ? -7.758 -24.547 -0.286 1 92.5 296 GLY B CA 1
ATOM 6749 C C . GLY B 1 296 ? -8.203 -23.547 -1.333 1 92.5 296 GLY B C 1
ATOM 6750 O O . GLY B 1 296 ? -9.336 -23.609 -1.824 1 92.5 296 GLY B O 1
ATOM 6751 N N . GLU B 1 297 ? -7.348 -22.578 -1.695 1 90.69 297 GLU B N 1
ATOM 6752 C CA . GLU B 1 297 ? -7.715 -21.562 -2.668 1 90.69 297 GLU B CA 1
ATOM 6753 C C . GLU B 1 297 ? -7.707 -22.125 -4.09 1 90.69 297 GLU B C 1
ATOM 6755 O O . GLU B 1 297 ? -6.922 -23.016 -4.402 1 90.69 297 GLU B O 1
ATOM 6760 N N . LEU B 1 298 ? -8.578 -21.531 -4.93 1 91.94 298 LEU B N 1
ATOM 6761 C CA . LEU B 1 298 ? -8.531 -21.859 -6.348 1 91.94 298 LEU B CA 1
ATOM 6762 C C . LEU B 1 298 ? -7.414 -21.094 -7.047 1 91.94 298 LEU B C 1
ATOM 6764 O O . LEU B 1 298 ? -7.406 -19.859 -7.035 1 91.94 298 LEU B O 1
ATOM 6768 N N . ARG B 1 299 ? -6.355 -21.812 -7.41 1 91.25 299 ARG B N 1
ATOM 6769 C CA . ARG B 1 299 ? -5.305 -21.281 -8.273 1 91.25 299 ARG B CA 1
ATOM 6770 C C . ARG B 1 299 ? -5.293 -22.016 -9.617 1 91.25 299 ARG B C 1
ATOM 6772 O O . ARG B 1 299 ? -4.914 -23.188 -9.695 1 91.25 299 ARG B O 1
ATOM 6779 N N . ASP B 1 300 ? -5.777 -21.297 -10.625 1 92.69 300 ASP B N 1
ATOM 6780 C CA . ASP B 1 300 ? -5.938 -21.922 -11.93 1 92.69 300 ASP B CA 1
ATOM 6781 C C . ASP B 1 300 ? -4.789 -21.547 -12.867 1 92.69 300 ASP B C 1
ATOM 6783 O O . ASP B 1 300 ? -5.016 -21.094 -13.992 1 92.69 300 ASP B O 1
ATOM 6787 N N . THR B 1 301 ? -3.611 -21.875 -12.422 1 90.25 301 THR B N 1
ATOM 6788 C CA . THR B 1 301 ? -2.373 -21.5 -13.102 1 90.25 301 THR B CA 1
ATOM 6789 C C . THR B 1 301 ? -2.35 -22.047 -14.523 1 90.25 301 THR B C 1
ATOM 6791 O O . THR B 1 301 ? -1.931 -21.359 -15.453 1 90.25 301 THR B O 1
ATOM 6794 N N . PHE B 1 302 ? -2.857 -23.25 -14.742 1 90.56 302 PHE B N 1
ATOM 6795 C CA . PHE B 1 302 ? -2.723 -23.938 -16.016 1 90.56 302 PHE B CA 1
ATOM 6796 C C . PHE B 1 302 ? -4.031 -23.891 -16.797 1 90.56 302 PHE B C 1
ATOM 6798 O O . PHE B 1 302 ? -4.109 -24.391 -17.922 1 90.56 302 PHE B O 1
ATOM 6805 N N . GLY B 1 303 ? -5.086 -23.359 -16.203 1 90.31 303 GLY B N 1
ATOM 6806 C CA . GLY B 1 303 ? -6.379 -23.25 -16.859 1 90.31 303 GLY B CA 1
ATOM 6807 C C . GLY B 1 303 ? -7.129 -24.562 -16.938 1 90.31 303 GLY B C 1
ATOM 6808 O O . GLY B 1 303 ? -8.039 -24.719 -17.75 1 90.31 303 GLY B O 1
ATOM 6809 N N . ARG B 1 304 ? -6.703 -25.562 -16.109 1 92.5 304 ARG B N 1
ATOM 6810 C CA . ARG B 1 304 ? -7.27 -26.906 -16.188 1 92.5 304 ARG B CA 1
ATOM 6811 C C . ARG B 1 304 ? -7.574 -27.453 -14.797 1 92.5 304 ARG B C 1
ATOM 6813 O O . ARG B 1 304 ? -7.609 -28.672 -14.586 1 92.5 304 ARG B O 1
ATOM 6820 N N . LEU B 1 305 ? -7.773 -26.531 -13.867 1 95.38 305 LEU B N 1
ATOM 6821 C CA . LEU B 1 305 ? -8.016 -26.938 -12.484 1 95.38 305 LEU B CA 1
ATOM 6822 C C . LEU B 1 305 ? -9.328 -27.703 -12.367 1 95.38 305 LEU B C 1
ATOM 6824 O O . LEU B 1 305 ? -10.383 -27.219 -12.789 1 95.38 305 LEU B O 1
ATOM 6828 N N . GLN B 1 306 ? -9.25 -28.922 -11.891 1 95.88 306 GLN B N 1
ATOM 6829 C CA . GLN B 1 306 ? -10.422 -29.781 -11.742 1 95.88 306 GLN B CA 1
ATOM 6830 C C . GLN B 1 306 ? -10.789 -29.953 -10.273 1 95.88 306 GLN B C 1
ATOM 6832 O O . GLN B 1 306 ? -11.969 -29.859 -9.906 1 95.88 306 GLN B O 1
ATOM 6837 N N . TYR B 1 307 ? -9.781 -30.281 -9.445 1 97.19 307 TYR B N 1
ATOM 6838 C CA . TYR B 1 307 ? -10.016 -30.531 -8.023 1 97.19 307 TYR B CA 1
ATOM 6839 C C . TYR B 1 307 ? -9.047 -29.734 -7.16 1 97.19 307 TYR B C 1
ATOM 6841 O O . TYR B 1 307 ? -7.898 -29.5 -7.551 1 97.19 307 TYR B O 1
ATOM 6849 N N . VAL B 1 308 ? -9.562 -29.234 -6.027 1 96.44 308 VAL B N 1
ATOM 6850 C CA . VAL B 1 308 ? -8.742 -28.641 -4.977 1 96.44 308 VAL B CA 1
ATOM 6851 C C . VAL B 1 308 ? -8.852 -29.469 -3.703 1 96.44 308 VAL B C 1
ATOM 6853 O O . VAL B 1 308 ? -9.953 -29.812 -3.27 1 96.44 308 VAL B O 1
ATOM 6856 N N . PHE B 1 309 ? -7.711 -29.875 -3.195 1 97.06 309 PHE B N 1
ATOM 6857 C CA . PHE B 1 309 ? -7.645 -30.625 -1.946 1 97.06 309 PHE B CA 1
ATOM 6858 C C . PHE B 1 309 ? -7.145 -29.734 -0.809 1 97.06 309 PHE B C 1
ATOM 6860 O O . PHE B 1 309 ? -5.949 -29.453 -0.718 1 97.06 309 PHE B O 1
ATOM 6867 N N . GLU B 1 310 ? -8.086 -29.312 0.033 1 95.56 310 GLU B N 1
ATOM 6868 C CA . GLU B 1 310 ? -7.742 -28.5 1.203 1 95.56 310 GLU B CA 1
ATOM 6869 C C . GLU B 1 310 ? -7.27 -29.391 2.355 1 95.56 310 GLU B C 1
ATOM 6871 O O . GLU B 1 310 ? -8.031 -29.656 3.289 1 95.56 310 GLU B O 1
ATOM 6876 N N . MET B 1 311 ? -6.078 -29.781 2.381 1 94.88 311 MET B N 1
ATOM 6877 C CA . MET B 1 311 ? -5.41 -30.672 3.332 1 94.88 311 MET B CA 1
ATOM 6878 C C . MET B 1 311 ? -3.895 -30.609 3.172 1 94.88 311 MET B C 1
ATOM 6880 O O . MET B 1 311 ? -3.393 -29.938 2.264 1 94.88 311 MET B O 1
ATOM 6884 N N . SER B 1 312 ? -3.211 -31.188 4.09 1 93.94 312 SER B N 1
ATOM 6885 C CA . SER B 1 312 ? -1.757 -31.203 3.971 1 93.94 312 SER B CA 1
ATOM 6886 C C . SER B 1 312 ? -1.306 -32.094 2.816 1 93.94 312 SER B C 1
ATOM 6888 O O . SER B 1 312 ? -1.979 -33.062 2.477 1 93.94 312 SER B O 1
ATOM 6890 N N . GLU B 1 313 ? -0.189 -31.766 2.189 1 96.5 313 GLU B N 1
ATOM 6891 C CA . GLU B 1 313 ? 0.381 -32.594 1.131 1 96.5 313 GLU B CA 1
ATOM 6892 C C . GLU B 1 313 ? 0.632 -34 1.62 1 96.5 313 GLU B C 1
ATOM 6894 O O . GLU B 1 313 ? 0.379 -34.969 0.896 1 96.5 313 GLU B O 1
ATOM 6899 N N . ARG B 1 314 ? 1.098 -34.125 2.891 1 94.38 314 ARG B N 1
ATOM 6900 C CA . ARG B 1 314 ? 1.357 -35.438 3.473 1 94.38 314 ARG B CA 1
ATOM 6901 C C . ARG B 1 314 ? 0.09 -36.281 3.498 1 94.38 314 ARG B C 1
ATOM 6903 O O . ARG B 1 314 ? 0.095 -37.438 3.049 1 94.38 314 ARG B O 1
ATOM 6910 N N . GLN B 1 315 ? -0.954 -35.719 4.004 1 94.5 315 GLN B N 1
ATOM 6911 C CA . GLN B 1 315 ? -2.225 -36.438 4.082 1 94.5 315 GLN B CA 1
ATOM 6912 C C . GLN B 1 315 ? -2.701 -36.844 2.693 1 94.5 315 GLN B C 1
ATOM 6914 O O . GLN B 1 315 ? -3.168 -37.969 2.508 1 94.5 315 GLN B O 1
ATOM 6919 N N . PHE B 1 316 ? -2.631 -36 1.781 1 96.94 316 PHE B N 1
ATOM 6920 C CA . PHE B 1 316 ? -3.074 -36.281 0.42 1 96.94 316 PHE B CA 1
ATOM 6921 C C . PHE B 1 316 ? -2.309 -37.469 -0.17 1 96.94 316 PHE B C 1
ATOM 6923 O O . PHE B 1 316 ? -2.91 -38.438 -0.627 1 96.94 316 PHE B O 1
ATOM 6930 N N . PHE B 1 317 ? -0.957 -37.375 -0.17 1 96.94 317 PHE B N 1
ATOM 6931 C CA . PHE B 1 317 ? -0.14 -38.375 -0.819 1 96.94 317 PHE B CA 1
ATOM 6932 C C . PHE B 1 317 ? -0.271 -39.719 -0.1 1 96.94 317 PHE B C 1
ATOM 6934 O O . PHE B 1 317 ? -0.267 -40.781 -0.736 1 96.94 317 PHE B O 1
ATOM 6941 N N . GLU B 1 318 ? -0.395 -39.688 1.247 1 94.31 318 GLU B N 1
ATOM 6942 C CA . GLU B 1 318 ? -0.579 -40.938 1.995 1 94.31 318 GLU B CA 1
ATOM 6943 C C . GLU B 1 318 ? -1.878 -41.625 1.602 1 94.31 318 GLU B C 1
ATOM 6945 O O . GLU B 1 318 ? -1.928 -42.875 1.508 1 94.31 318 GLU B O 1
ATOM 6950 N N . ASN B 1 319 ? -2.891 -40.906 1.351 1 94.62 319 ASN B N 1
ATOM 6951 C CA . ASN B 1 319 ? -4.191 -41.438 0.993 1 94.62 319 ASN B CA 1
ATOM 6952 C C . ASN B 1 319 ? -4.137 -42.188 -0.334 1 94.62 319 ASN B C 1
ATOM 6954 O O . ASN B 1 319 ? -4.902 -43.156 -0.551 1 94.62 319 ASN B O 1
ATOM 6958 N N . TYR B 1 320 ? -3.291 -41.781 -1.207 1 94.62 320 TYR B N 1
ATOM 6959 C CA . TYR B 1 320 ? -3.25 -42.375 -2.539 1 94.62 320 TYR B CA 1
ATOM 6960 C C . TYR B 1 320 ? -2.061 -43.312 -2.678 1 94.62 320 TYR B C 1
ATOM 6962 O O . TYR B 1 320 ? -1.677 -43.688 -3.791 1 94.62 320 TYR B O 1
ATOM 6970 N N . THR B 1 321 ? -1.412 -43.625 -1.59 1 93.38 321 THR B N 1
ATOM 6971 C CA . THR B 1 321 ? -0.277 -44.531 -1.615 1 93.38 321 THR B CA 1
ATOM 6972 C C . THR B 1 321 ? -0.669 -45.906 -1.052 1 93.38 321 THR B C 1
ATOM 6974 O O . THR B 1 321 ? -0.909 -46.031 0.149 1 93.38 321 THR B O 1
ATOM 6977 N N . GLU B 1 322 ? -1.003 -46.812 -1.953 1 81 322 GLU B N 1
ATOM 6978 C CA . GLU B 1 322 ? -1.25 -48.188 -1.521 1 81 322 GLU B CA 1
ATOM 6979 C C . GLU B 1 322 ? 0.059 -48.938 -1.261 1 81 322 GLU B C 1
ATOM 6981 O O . GLU B 1 322 ? 1.079 -48.656 -1.889 1 81 322 GLU B O 1
ATOM 6986 N N . THR B 1 323 ? 0.277 -49.594 -0.112 1 65.5 323 THR B N 1
ATOM 6987 C CA . THR B 1 323 ? 1.498 -50.312 0.213 1 65.5 323 THR B CA 1
ATOM 6988 C C . THR B 1 323 ? 1.944 -51.156 -0.964 1 65.5 323 THR B C 1
ATOM 6990 O O . THR B 1 323 ? 1.27 -52.125 -1.321 1 65.5 323 THR B O 1
ATOM 6993 N N . PRO B 1 324 ? 2.432 -50.625 -1.914 1 59.44 324 PRO B N 1
ATOM 6994 C CA . PRO B 1 324 ? 2.842 -51.344 -3.109 1 59.44 324 PRO B CA 1
ATOM 6995 C C . PRO B 1 324 ? 3.988 -52.344 -2.838 1 59.44 324 PRO B C 1
ATOM 6997 O O . PRO B 1 324 ? 4.875 -52.031 -2.029 1 59.44 324 PRO B O 1
ATOM 7000 N N . SER B 1 325 ? 3.836 -53.594 -3.094 1 61.38 325 SER B N 1
ATOM 7001 C CA . SER B 1 325 ? 4.949 -54.531 -3.104 1 61.38 325 SER B CA 1
ATOM 7002 C C . SER B 1 325 ? 5.969 -54.188 -4.18 1 61.38 325 SER B C 1
ATOM 7004 O O . SER B 1 325 ? 7.156 -54.469 -4.039 1 61.38 325 SER B O 1
ATOM 7006 N N . HIS B 1 326 ? 5.559 -53.438 -5.359 1 68.69 326 HIS B N 1
ATOM 7007 C CA . HIS B 1 326 ? 6.516 -53.188 -6.434 1 68.69 326 HIS B CA 1
ATOM 7008 C C . HIS B 1 326 ? 6.789 -51.688 -6.602 1 68.69 326 HIS B C 1
ATOM 7010 O O . HIS B 1 326 ? 5.883 -50.875 -6.465 1 68.69 326 HIS B O 1
ATOM 7016 N N . VAL B 1 327 ? 8.016 -51.281 -6.684 1 80.69 327 VAL B N 1
ATOM 7017 C CA . VAL B 1 327 ? 8.531 -49.938 -6.938 1 80.69 327 VAL B CA 1
ATOM 7018 C C . VAL B 1 327 ? 8.477 -49.656 -8.438 1 80.69 327 VAL B C 1
ATOM 7020 O O . VAL B 1 327 ? 9.141 -50.312 -9.227 1 80.69 327 VAL B O 1
ATOM 7023 N N . GLU B 1 328 ? 7.566 -48.688 -8.875 1 86.94 328 GLU B N 1
ATOM 7024 C CA . GLU B 1 328 ? 7.461 -48.281 -10.273 1 86.94 328 GLU B CA 1
ATOM 7025 C C . GLU B 1 328 ? 8.227 -46.969 -10.523 1 86.94 328 GLU B C 1
ATOM 7027 O O . GLU B 1 328 ? 8.211 -46.062 -9.695 1 86.94 328 GLU B O 1
ATOM 7032 N N . ASP B 1 329 ? 9.023 -46.938 -11.641 1 93.19 329 ASP B N 1
ATOM 7033 C CA . ASP B 1 329 ? 9.727 -45.719 -11.992 1 93.19 329 ASP B CA 1
ATOM 7034 C C . ASP B 1 329 ? 9.836 -45.562 -13.508 1 93.19 329 ASP B C 1
ATOM 7036 O O . ASP B 1 329 ? 10.773 -44.938 -14 1 93.19 329 ASP B O 1
ATOM 7040 N N . GLY B 1 330 ? 8.883 -46.219 -14.195 1 93.75 330 GLY B N 1
ATOM 7041 C CA . GLY B 1 330 ? 8.898 -46.156 -15.648 1 93.75 330 GLY B CA 1
ATOM 7042 C C . GLY B 1 330 ? 8.781 -44.75 -16.172 1 93.75 330 GLY B C 1
ATOM 7043 O O . GLY B 1 330 ? 9.57 -44.312 -17.016 1 93.75 330 GLY B O 1
ATOM 7044 N N . TYR B 1 331 ? 7.793 -44.031 -15.719 1 94.25 331 TYR B N 1
ATOM 7045 C CA . TYR B 1 331 ? 7.586 -42.656 -16.156 1 94.25 331 TYR B CA 1
ATOM 7046 C C . TYR B 1 331 ? 8.789 -41.781 -15.812 1 94.25 331 TYR B C 1
ATOM 7048 O O . TYR B 1 331 ? 9.195 -40.938 -16.594 1 94.25 331 TYR B O 1
ATOM 7056 N N . LEU B 1 332 ? 9.352 -42.031 -14.688 1 95.56 332 LEU B N 1
ATOM 7057 C CA . LEU B 1 332 ? 10.562 -41.312 -14.281 1 95.56 332 LEU B CA 1
ATOM 7058 C C . LEU B 1 332 ? 11.695 -41.562 -15.273 1 95.56 332 LEU B C 1
ATOM 7060 O O . LEU B 1 332 ? 12.328 -40.625 -15.742 1 95.56 332 LEU B O 1
ATOM 7064 N N . ARG B 1 333 ? 11.953 -42.781 -15.578 1 95.62 333 ARG B N 1
ATOM 7065 C CA . ARG B 1 333 ? 13.023 -43.125 -16.5 1 95.62 333 ARG B CA 1
ATOM 7066 C C . ARG B 1 333 ? 12.805 -42.5 -17.875 1 95.62 333 ARG B C 1
ATOM 7068 O O . ARG B 1 333 ? 13.758 -42.031 -18.5 1 95.62 333 ARG B O 1
ATOM 7075 N N . GLU B 1 334 ? 11.609 -42.531 -18.266 1 93.88 334 GLU B N 1
ATOM 7076 C CA . GLU B 1 334 ? 11.289 -41.906 -19.531 1 93.88 334 GLU B CA 1
ATOM 7077 C C . GLU B 1 334 ? 11.633 -40.406 -19.516 1 93.88 334 GLU B C 1
ATOM 7079 O O . GLU B 1 334 ? 12.266 -39.906 -20.438 1 93.88 334 GLU B O 1
ATOM 7084 N N . CYS B 1 335 ? 11.227 -39.719 -18.484 1 94 335 CYS B N 1
ATOM 7085 C CA . CYS B 1 335 ? 11.477 -38.312 -18.359 1 94 335 CYS B CA 1
ATOM 7086 C C . CYS B 1 335 ? 12.969 -38 -18.266 1 94 335 CYS B C 1
ATOM 7088 O O . CYS B 1 335 ? 13.477 -37.094 -18.922 1 94 335 CYS B O 1
ATOM 7090 N N . LEU B 1 336 ? 13.664 -38.781 -17.453 1 95.12 336 LEU B N 1
ATOM 7091 C CA . LEU B 1 336 ? 15.102 -38.594 -17.297 1 95.12 336 LEU B CA 1
ATOM 7092 C C . LEU B 1 336 ? 15.836 -38.844 -18.609 1 95.12 336 LEU B C 1
ATOM 7094 O O . LEU B 1 336 ? 16.797 -38.156 -18.922 1 95.12 336 LEU B O 1
ATOM 7098 N N . SER B 1 337 ? 15.398 -39.781 -19.297 1 94.44 337 SER B N 1
ATOM 7099 C CA . SER B 1 337 ? 16 -40.094 -20.594 1 94.44 337 SER B CA 1
ATOM 7100 C C . SER B 1 337 ? 15.859 -38.906 -21.547 1 94.44 337 SER B C 1
ATOM 7102 O O . SER B 1 337 ? 16.781 -38.594 -22.312 1 94.44 337 SER B O 1
ATOM 7104 N N . ARG B 1 338 ? 14.766 -38.344 -21.516 1 92.44 338 ARG B N 1
ATOM 7105 C CA . ARG B 1 338 ? 14.539 -37.156 -22.359 1 92.44 338 ARG B CA 1
ATOM 7106 C C . ARG B 1 338 ? 15.445 -36 -21.953 1 92.44 338 ARG B C 1
ATOM 7108 O O . ARG B 1 338 ? 16.016 -35.312 -22.812 1 92.44 338 ARG B O 1
ATOM 7115 N N . VAL B 1 339 ? 15.531 -35.812 -20.703 1 93.94 339 VAL B N 1
ATOM 7116 C CA . VAL B 1 339 ? 16.406 -34.75 -20.203 1 93.94 339 VAL B CA 1
ATOM 7117 C C . VAL B 1 339 ? 17.844 -35.031 -20.625 1 93.94 339 VAL B C 1
ATOM 7119 O O . VAL B 1 339 ? 18.531 -34.125 -21.125 1 93.94 339 VAL B O 1
ATOM 7122 N N . GLU B 1 340 ? 18.25 -36.25 -20.469 1 94.62 340 GLU B N 1
ATOM 7123 C CA . GLU B 1 340 ? 19.609 -36.625 -20.844 1 94.62 340 GLU B CA 1
ATOM 7124 C C . GLU B 1 340 ? 19.844 -36.469 -22.344 1 94.62 340 GLU B C 1
ATOM 7126 O O . GLU B 1 340 ? 20.922 -36.062 -22.766 1 94.62 340 GLU B O 1
ATOM 7131 N N . ALA B 1 341 ? 18.844 -36.844 -23.094 1 92.62 341 ALA B N 1
ATOM 7132 C CA . ALA B 1 341 ? 18.953 -36.719 -24.547 1 92.62 341 ALA B CA 1
ATOM 7133 C C . ALA B 1 341 ? 19.188 -35.281 -24.969 1 92.62 341 ALA B C 1
ATOM 7135 O O . ALA B 1 341 ? 20 -35 -25.859 1 92.62 341 ALA B O 1
ATOM 7136 N N . VAL B 1 342 ? 18.5 -34.344 -24.328 1 93.62 342 VAL B N 1
ATOM 7137 C CA . VAL B 1 342 ? 18.672 -32.938 -24.641 1 93.62 342 VAL B CA 1
ATOM 7138 C C . VAL B 1 342 ? 20.016 -32.438 -24.109 1 93.62 342 VAL B C 1
ATOM 7140 O O . VAL B 1 342 ? 20.766 -31.781 -24.828 1 93.62 342 VAL B O 1
ATOM 7143 N N . ARG B 1 343 ? 20.359 -32.844 -22.922 1 92.44 343 ARG B N 1
ATOM 7144 C CA . ARG B 1 343 ? 21.594 -32.375 -22.266 1 92.44 343 ARG B CA 1
ATOM 7145 C C . ARG B 1 343 ? 22.828 -32.844 -23.031 1 92.44 343 ARG B C 1
ATOM 7147 O O . ARG B 1 343 ? 23.812 -32.125 -23.125 1 92.44 343 ARG B O 1
ATOM 7154 N N . ASN B 1 344 ? 22.766 -34.031 -23.547 1 93 344 ASN B N 1
ATOM 7155 C CA . ASN B 1 344 ? 23.891 -34.625 -24.25 1 93 344 ASN B CA 1
ATOM 7156 C C . ASN B 1 344 ? 24.172 -33.906 -25.578 1 93 344 ASN B C 1
ATOM 7158 O O . ASN B 1 344 ? 25.25 -34.031 -26.156 1 93 344 ASN B O 1
ATOM 7162 N N . GLU B 1 345 ? 23.203 -33.156 -25.984 1 94.06 345 GLU B N 1
ATOM 7163 C CA . GLU B 1 345 ? 23.359 -32.469 -27.25 1 94.06 345 GLU B CA 1
ATOM 7164 C C . GLU B 1 345 ? 23.5 -30.969 -27.047 1 94.06 345 GLU B C 1
ATOM 7166 O O . GLU B 1 345 ? 23.312 -30.172 -27.969 1 94.06 345 GLU B O 1
ATOM 7171 N N . LEU B 1 346 ? 23.766 -30.625 -25.797 1 94 346 LEU B N 1
ATOM 7172 C CA . LEU B 1 346 ? 23.984 -29.219 -25.5 1 94 346 LEU B CA 1
ATOM 7173 C C . LEU B 1 346 ? 25.125 -28.656 -26.344 1 94 346 LEU B C 1
ATOM 7175 O O . LEU B 1 346 ? 26.25 -29.172 -26.312 1 94 346 LEU B O 1
ATOM 7179 N N . PRO B 1 347 ? 24.891 -27.641 -27.125 1 94.31 347 PRO B N 1
ATOM 7180 C CA . PRO B 1 347 ? 25.953 -27.062 -27.953 1 94.31 347 PRO B CA 1
ATOM 7181 C C . PRO B 1 347 ? 26.922 -26.203 -27.172 1 94.31 347 PRO B C 1
ATOM 7183 O O . PRO B 1 347 ? 26.734 -25.984 -25.969 1 94.31 347 PRO B O 1
ATOM 7186 N N . GLU B 1 348 ? 28 -25.844 -27.906 1 94.88 348 GLU B N 1
ATOM 7187 C CA . GLU B 1 348 ? 28.844 -24.812 -27.328 1 94.88 348 GLU B CA 1
ATOM 7188 C C . GLU B 1 348 ? 28.094 -23.5 -27.188 1 94.88 348 GLU B C 1
ATOM 7190 O O . GLU B 1 348 ? 27.516 -23 -28.156 1 94.88 348 GLU B O 1
ATOM 7195 N N . LEU B 1 349 ? 28.016 -23.062 -26 1 97.06 349 LEU B N 1
ATOM 7196 C CA . LEU B 1 349 ? 27.266 -21.844 -25.719 1 97.06 349 LEU B CA 1
ATOM 7197 C C . LEU B 1 349 ? 28.188 -20.641 -25.703 1 97.06 349 LEU B C 1
ATOM 7199 O O . LEU B 1 349 ? 29.344 -20.734 -25.25 1 97.06 349 LEU B O 1
ATOM 7203 N N . PRO B 1 350 ? 27.781 -19.484 -26.156 1 97.25 350 PRO B N 1
ATOM 7204 C CA . PRO B 1 350 ? 28.547 -18.266 -25.969 1 97.25 350 PRO B CA 1
ATOM 7205 C C . PRO B 1 350 ? 28.672 -17.875 -24.484 1 97.25 350 PRO B C 1
ATOM 7207 O O . PRO B 1 350 ? 27.969 -18.438 -23.641 1 97.25 350 PRO B O 1
ATOM 7210 N N . PHE B 1 351 ? 29.688 -16.984 -24.219 1 97.88 351 PHE B N 1
ATOM 7211 C CA . PHE B 1 351 ? 29.859 -16.484 -22.875 1 97.88 351 PHE B CA 1
ATOM 7212 C C . PHE B 1 351 ? 28.609 -15.742 -22.406 1 97.88 351 PHE B C 1
ATOM 7214 O O . PHE B 1 351 ? 28.312 -14.648 -22.906 1 97.88 351 PHE B O 1
ATOM 7221 N N . SER B 1 352 ? 27.797 -16.375 -21.531 1 97.56 352 SER B N 1
ATOM 7222 C CA . SER B 1 352 ? 26.469 -15.938 -21.156 1 97.56 352 SER B CA 1
ATOM 7223 C C . SER B 1 352 ? 26.078 -16.484 -19.781 1 97.56 352 SER B C 1
ATOM 7225 O O . SER B 1 352 ? 26.812 -17.281 -19.203 1 97.56 352 SER B O 1
ATOM 7227 N N . ASN B 1 353 ? 24.969 -15.922 -19.281 1 97.44 353 ASN B N 1
ATOM 7228 C CA . ASN B 1 353 ? 24.422 -16.422 -18.031 1 97.44 353 ASN B CA 1
ATOM 7229 C C . ASN B 1 353 ? 24.234 -17.938 -18.062 1 97.44 353 ASN B C 1
ATOM 7231 O O . ASN B 1 353 ? 24.562 -18.625 -17.094 1 97.44 353 ASN B O 1
ATOM 7235 N N . ILE B 1 354 ? 23.734 -18.516 -19.203 1 97.81 354 ILE B N 1
ATOM 7236 C CA . ILE B 1 354 ? 23.5 -19.938 -19.344 1 97.81 354 ILE B CA 1
ATOM 7237 C C . ILE B 1 354 ? 24.828 -20.688 -19.344 1 97.81 354 ILE B C 1
ATOM 7239 O O . ILE B 1 354 ? 24.953 -21.734 -18.703 1 97.81 354 ILE B O 1
ATOM 7243 N N . TRP B 1 355 ? 25.781 -20.109 -20.031 1 98.06 355 TRP B N 1
ATOM 7244 C CA . TRP B 1 355 ? 27.109 -20.719 -20.016 1 98.06 355 TRP B CA 1
ATOM 7245 C C . TRP B 1 355 ? 27.688 -20.75 -18.609 1 98.06 355 TRP B C 1
ATOM 7247 O O . TRP B 1 355 ? 28.219 -21.766 -18.172 1 98.06 355 TRP B O 1
ATOM 7257 N N . ILE B 1 356 ? 27.609 -19.656 -17.922 1 98.06 356 ILE B N 1
ATOM 7258 C CA . ILE B 1 356 ? 28.094 -19.562 -16.547 1 98.06 356 ILE B CA 1
ATOM 7259 C C . ILE B 1 356 ? 27.422 -20.625 -15.688 1 98.06 356 ILE B C 1
ATOM 7261 O O . ILE B 1 356 ? 28.094 -21.312 -14.914 1 98.06 356 ILE B O 1
ATOM 7265 N N . ALA B 1 357 ? 26.094 -20.703 -15.789 1 97.94 357 ALA B N 1
ATOM 7266 C CA . ALA B 1 357 ? 25.359 -21.719 -15.047 1 97.94 357 ALA B CA 1
ATOM 7267 C C . ALA B 1 357 ? 25.859 -23.109 -15.375 1 97.94 357 ALA B C 1
ATOM 7269 O O . ALA B 1 357 ? 26.031 -23.953 -14.477 1 97.94 357 ALA B O 1
ATOM 7270 N N . SER B 1 358 ? 26.094 -23.422 -16.656 1 97.12 358 SER B N 1
ATOM 7271 C CA . SER B 1 358 ? 26.578 -24.734 -17.094 1 97.12 358 SER B CA 1
ATOM 7272 C C . SER B 1 358 ? 27.922 -25.062 -16.453 1 97.12 358 SER B C 1
ATOM 7274 O O . SER B 1 358 ? 28.203 -26.234 -16.188 1 97.12 358 SER B O 1
ATOM 7276 N N . MET B 1 359 ? 28.719 -24.047 -16.172 1 95.88 359 MET B N 1
ATOM 7277 C CA . MET B 1 359 ? 30.047 -24.25 -15.609 1 95.88 359 MET B CA 1
ATOM 7278 C C . MET B 1 359 ? 29.984 -24.328 -14.086 1 95.88 359 MET B C 1
ATOM 7280 O O . MET B 1 359 ? 30.688 -25.125 -13.469 1 95.88 359 MET B O 1
ATOM 7284 N N . MET B 1 360 ? 29.094 -23.609 -13.5 1 96.88 360 MET B N 1
ATOM 7285 C CA . MET B 1 360 ? 29.188 -23.359 -12.062 1 96.88 360 MET B CA 1
ATOM 7286 C C . MET B 1 360 ? 28.188 -24.203 -11.297 1 96.88 360 MET B C 1
ATOM 7288 O O . MET B 1 360 ? 28.391 -24.5 -10.117 1 96.88 360 MET B O 1
ATOM 7292 N N . ALA B 1 361 ? 27.062 -24.578 -11.867 1 97.06 361 ALA B N 1
ATOM 7293 C CA . ALA B 1 361 ? 25.953 -25.188 -11.148 1 97.06 361 ALA B CA 1
ATOM 7294 C C . ALA B 1 361 ? 26.406 -26.438 -10.391 1 97.06 361 ALA B C 1
ATOM 7296 O O . ALA B 1 361 ? 26.125 -26.578 -9.195 1 97.06 361 ALA B O 1
ATOM 7297 N N . SER B 1 362 ? 27.156 -27.344 -11.047 1 96 362 SER B N 1
ATOM 7298 C CA . SER B 1 362 ? 27.594 -28.594 -10.438 1 96 362 SER B CA 1
ATOM 7299 C C . SER B 1 362 ? 28.734 -28.359 -9.453 1 96 362 SER B C 1
ATOM 7301 O O . SER B 1 362 ? 29.078 -29.25 -8.68 1 96 362 SER B O 1
ATOM 7303 N N . ASN B 1 363 ? 29.297 -27.109 -9.438 1 96.69 363 ASN B N 1
ATOM 7304 C CA . ASN B 1 363 ? 30.484 -26.812 -8.625 1 96.69 363 ASN B CA 1
ATOM 7305 C C . ASN B 1 363 ? 30.125 -25.969 -7.406 1 96.69 363 ASN B C 1
ATOM 7307 O O . ASN B 1 363 ? 31 -25.594 -6.629 1 96.69 363 ASN B O 1
ATOM 7311 N N . VAL B 1 364 ? 28.859 -25.672 -7.223 1 97.75 364 VAL B N 1
ATOM 7312 C CA . VAL B 1 364 ? 28.438 -25.016 -5.984 1 97.75 364 VAL B CA 1
ATOM 7313 C C . VAL B 1 364 ? 28.75 -25.922 -4.793 1 97.75 364 VAL B C 1
ATOM 7315 O O . VAL B 1 364 ? 28.484 -27.109 -4.82 1 97.75 364 VAL B O 1
ATOM 7318 N N . PRO B 1 365 ? 29.312 -25.375 -3.773 1 97.75 365 PRO B N 1
ATOM 7319 C CA . PRO B 1 365 ? 29.719 -26.203 -2.639 1 97.75 365 PRO B CA 1
ATOM 7320 C C . PRO B 1 365 ? 28.547 -26.922 -1.981 1 97.75 365 PRO B C 1
ATOM 7322 O O . PRO B 1 365 ? 27.453 -26.344 -1.865 1 97.75 365 PRO B O 1
ATOM 7325 N N . GLU B 1 366 ? 28.812 -28.156 -1.57 1 96.75 366 GLU B N 1
ATOM 7326 C CA . GLU B 1 366 ? 27.812 -28.938 -0.852 1 96.75 366 GLU B CA 1
ATOM 7327 C C . GLU B 1 366 ? 27.297 -28.188 0.369 1 96.75 366 GLU B C 1
ATOM 7329 O O . GLU B 1 366 ? 28.062 -27.562 1.088 1 96.75 366 GLU B O 1
ATOM 7334 N N . GLY B 1 367 ? 26.016 -28.25 0.542 1 95.88 367 GLY B N 1
ATOM 7335 C CA . GLY B 1 367 ? 25.406 -27.672 1.727 1 95.88 367 GLY B CA 1
ATOM 7336 C C . GLY B 1 367 ? 25.125 -26.188 1.595 1 95.88 367 GLY B C 1
ATOM 7337 O O . GLY B 1 367 ? 24.484 -25.578 2.461 1 95.88 367 GLY B O 1
ATOM 7338 N N . ALA B 1 368 ? 25.578 -25.547 0.547 1 97.94 368 ALA B N 1
ATOM 7339 C CA . ALA B 1 368 ? 25.359 -24.125 0.343 1 97.94 368 ALA B CA 1
ATOM 7340 C C . ALA B 1 368 ? 23.906 -23.828 -0.027 1 97.94 368 ALA B C 1
ATOM 7342 O O . ALA B 1 368 ? 23.125 -24.75 -0.257 1 97.94 368 ALA B O 1
ATOM 7343 N N . THR B 1 369 ? 23.531 -22.562 0.071 1 97.25 369 THR B N 1
ATOM 7344 C CA . THR B 1 369 ? 22.25 -22.062 -0.412 1 97.25 369 THR B CA 1
ATOM 7345 C C . THR B 1 369 ? 22.453 -21.047 -1.523 1 97.25 369 THR B C 1
ATOM 7347 O O . THR B 1 369 ? 23.328 -20.188 -1.431 1 97.25 369 THR B O 1
ATOM 7350 N N . VAL B 1 370 ? 21.688 -21.172 -2.549 1 98 370 VAL B N 1
ATOM 7351 C CA . VAL B 1 370 ? 21.797 -20.234 -3.656 1 98 370 VAL B CA 1
ATOM 7352 C C . VAL B 1 370 ? 20.5 -19.453 -3.799 1 98 370 VAL B C 1
ATOM 7354 O O . VAL B 1 370 ? 19.406 -20.031 -3.867 1 98 370 VAL B O 1
ATOM 7357 N N . HIS B 1 371 ? 20.562 -18.156 -3.807 1 96.12 371 HIS B N 1
ATOM 7358 C CA . HIS B 1 371 ? 19.469 -17.25 -4.137 1 96.12 371 HIS B CA 1
ATOM 7359 C C . HIS B 1 371 ? 19.578 -16.75 -5.57 1 96.12 371 HIS B C 1
ATOM 7361 O O . HIS B 1 371 ? 20.562 -16.109 -5.938 1 96.12 371 HIS B O 1
ATOM 7367 N N . PHE B 1 372 ? 18.562 -17.016 -6.34 1 97 372 PHE B N 1
ATOM 7368 C CA . PHE B 1 372 ? 18.594 -16.594 -7.738 1 97 372 PHE B CA 1
ATOM 7369 C C . PHE B 1 372 ? 17.781 -15.312 -7.938 1 97 372 PHE B C 1
ATOM 7371 O O . PHE B 1 372 ? 16.766 -15.109 -7.289 1 97 372 PHE B O 1
ATOM 7378 N N . GLY B 1 373 ? 18.312 -14.438 -8.758 1 95.06 373 GLY B N 1
ATOM 7379 C CA . GLY B 1 373 ? 17.422 -13.414 -9.305 1 95.06 373 GLY B CA 1
ATOM 7380 C C . GLY B 1 373 ? 16.375 -13.977 -10.242 1 95.06 373 GLY B C 1
ATOM 7381 O O . GLY B 1 373 ? 16.641 -14.938 -10.969 1 95.06 373 GLY B O 1
ATOM 7382 N N . ILE B 1 374 ? 15.273 -13.336 -10.297 1 90.44 374 ILE B N 1
ATOM 7383 C CA . ILE B 1 374 ? 14.203 -13.812 -11.164 1 90.44 374 ILE B CA 1
ATOM 7384 C C . ILE B 1 374 ? 14.586 -13.602 -12.625 1 90.44 374 ILE B C 1
ATOM 7386 O O . ILE B 1 374 ? 15.508 -12.836 -12.93 1 90.44 374 ILE B O 1
ATOM 7390 N N . LEU B 1 375 ? 13.891 -14.336 -13.547 1 89.75 375 LEU B N 1
ATOM 7391 C CA . LEU B 1 375 ? 13.984 -14.234 -15 1 89.75 375 LEU B CA 1
ATOM 7392 C C . LEU B 1 375 ? 15.281 -14.852 -15.508 1 89.75 375 LEU B C 1
ATOM 7394 O O . LEU B 1 375 ? 15.523 -16.047 -15.328 1 89.75 375 LEU B O 1
ATOM 7398 N N . ASN B 1 376 ? 16.219 -14.102 -15.906 1 91.5 376 ASN B N 1
ATOM 7399 C CA . ASN B 1 376 ? 17.328 -14.648 -16.688 1 91.5 376 ASN B CA 1
ATOM 7400 C C . ASN B 1 376 ? 18.219 -15.539 -15.828 1 91.5 376 ASN B C 1
ATOM 7402 O O . ASN B 1 376 ? 18.641 -16.609 -16.266 1 91.5 376 ASN B O 1
ATOM 7406 N N . SER B 1 377 ? 18.547 -15.133 -14.641 1 95.5 377 SER B N 1
ATOM 7407 C CA . SER B 1 377 ? 19.422 -15.938 -13.781 1 95.5 377 SER B CA 1
ATOM 7408 C C . SER B 1 377 ? 18.734 -17.234 -13.359 1 95.5 377 SER B C 1
ATOM 7410 O O . SER B 1 377 ? 19.297 -18.312 -13.484 1 95.5 377 SER B O 1
ATOM 7412 N N . LEU B 1 378 ? 17.5 -17.094 -12.867 1 94.75 378 LEU B N 1
ATOM 7413 C CA . LEU B 1 378 ? 16.75 -18.281 -12.469 1 94.75 378 LEU B CA 1
ATOM 7414 C C . LEU B 1 378 ? 16.531 -19.203 -13.664 1 94.75 378 LEU B C 1
ATOM 7416 O O . LEU B 1 378 ? 16.719 -20.422 -13.562 1 94.75 378 LEU B O 1
ATOM 7420 N N . ARG B 1 379 ? 16.156 -18.719 -14.781 1 94.75 379 ARG B N 1
ATOM 7421 C CA . ARG B 1 379 ? 15.953 -19.5 -16 1 94.75 379 ARG B CA 1
ATOM 7422 C C . ARG B 1 379 ? 17.219 -20.266 -16.375 1 94.75 379 ARG B C 1
ATOM 7424 O O . ARG B 1 379 ? 17.156 -21.484 -16.609 1 94.75 379 ARG B O 1
ATOM 7431 N N . ALA B 1 380 ? 18.359 -19.578 -16.438 1 96.56 380 ALA B N 1
ATOM 7432 C CA . ALA B 1 380 ? 19.625 -20.172 -16.828 1 96.56 380 ALA B CA 1
ATOM 7433 C C . ALA B 1 380 ? 20 -21.328 -15.914 1 96.56 380 ALA B C 1
ATOM 7435 O O . ALA B 1 380 ? 20.391 -22.406 -16.391 1 96.56 380 ALA B O 1
ATOM 7436 N N . TRP B 1 381 ? 19.828 -21.109 -14.695 1 97.06 381 TRP B N 1
ATOM 7437 C CA . TRP B 1 381 ? 20.281 -22.109 -13.734 1 97.06 381 TRP B CA 1
ATOM 7438 C C . TRP B 1 381 ? 19.297 -23.266 -13.641 1 97.06 381 TRP B C 1
ATOM 7440 O O . TRP B 1 381 ? 19.672 -24.375 -13.234 1 97.06 381 TRP B O 1
ATOM 7450 N N . ASN B 1 382 ? 18.031 -23.062 -14.023 1 96.12 382 ASN B N 1
ATOM 7451 C CA . ASN B 1 382 ? 17.047 -24.141 -14.055 1 96.12 382 ASN B CA 1
ATOM 7452 C C . ASN B 1 382 ? 17.391 -25.188 -15.109 1 96.12 382 ASN B C 1
ATOM 7454 O O . ASN B 1 382 ? 16.828 -26.281 -15.109 1 96.12 382 ASN B O 1
ATOM 7458 N N . PHE B 1 383 ? 18.312 -24.906 -16.031 1 96.06 383 PHE B N 1
ATOM 7459 C CA . PHE B 1 383 ? 18.719 -25.859 -17.062 1 96.06 383 PHE B CA 1
ATOM 7460 C C . PHE B 1 383 ? 19.734 -26.844 -16.516 1 96.06 383 PHE B C 1
ATOM 7462 O O . PHE B 1 383 ? 20.016 -27.875 -17.156 1 96.06 383 PHE B O 1
ATOM 7469 N N . PHE B 1 384 ? 20.25 -26.547 -15.289 1 96.06 384 PHE B N 1
ATOM 7470 C CA . PHE B 1 384 ? 21.359 -27.359 -14.773 1 96.06 384 PHE B CA 1
ATOM 7471 C C . PHE B 1 384 ? 21.109 -27.734 -13.312 1 96.06 384 PHE B C 1
ATOM 7473 O O . PHE B 1 384 ? 20.422 -27.016 -12.594 1 96.06 384 PHE B O 1
ATOM 7480 N N . GLU B 1 385 ? 21.688 -28.844 -12.891 1 95.12 385 GLU B N 1
ATOM 7481 C CA . GLU B 1 385 ? 21.516 -29.328 -11.523 1 95.12 385 GLU B CA 1
ATOM 7482 C C . GLU B 1 385 ? 22.641 -28.828 -10.625 1 95.12 385 GLU B C 1
ATOM 7484 O O . GLU B 1 385 ? 23.797 -28.734 -11.047 1 95.12 385 GLU B O 1
ATOM 7489 N N . THR B 1 386 ? 22.312 -28.484 -9.445 1 96.31 386 THR B N 1
ATOM 7490 C CA . THR B 1 386 ? 23.266 -28.281 -8.367 1 96.31 386 THR B CA 1
ATOM 7491 C C . THR B 1 386 ? 23.406 -29.547 -7.523 1 96.31 386 THR B C 1
ATOM 7493 O O . THR B 1 386 ? 22.609 -30.469 -7.648 1 96.31 386 THR B O 1
ATOM 7496 N N . PRO B 1 387 ? 24.484 -29.625 -6.707 1 96.06 387 PRO B N 1
ATOM 7497 C CA . PRO B 1 387 ? 24.562 -30.766 -5.805 1 96.06 387 PRO B CA 1
ATOM 7498 C C . PRO B 1 387 ? 23.312 -30.938 -4.949 1 96.06 387 PRO B C 1
ATOM 7500 O O . PRO B 1 387 ? 22.656 -29.953 -4.605 1 96.06 387 PRO B O 1
ATOM 7503 N N . VAL B 1 388 ? 23 -32.156 -4.625 1 93.06 388 VAL B N 1
ATOM 7504 C CA . VAL B 1 388 ? 21.75 -32.531 -3.998 1 93.06 388 VAL B CA 1
ATOM 7505 C C . VAL B 1 388 ? 21.594 -31.797 -2.664 1 93.06 388 VAL B C 1
ATOM 7507 O O . VAL B 1 388 ? 20.469 -31.469 -2.264 1 93.06 388 VAL B O 1
ATOM 7510 N N . SER B 1 389 ? 22.703 -31.5 -2 1 94.56 389 SER B N 1
ATOM 7511 C CA . SER B 1 389 ? 22.656 -30.906 -0.669 1 94.56 389 SER B CA 1
ATOM 7512 C C . SER B 1 389 ? 22.484 -29.391 -0.746 1 94.56 389 SER B C 1
ATOM 7514 O O . SER B 1 389 ? 22.234 -28.734 0.27 1 94.56 389 SER B O 1
ATOM 7516 N N . VAL B 1 390 ? 22.562 -28.812 -1.912 1 96.56 390 VAL B N 1
ATOM 7517 C CA . VAL B 1 390 ? 22.422 -27.375 -2.096 1 96.56 390 VAL B CA 1
ATOM 7518 C C . VAL B 1 390 ? 20.938 -27 -2.049 1 96.56 390 VAL B C 1
ATOM 7520 O O . VAL B 1 390 ? 20.094 -27.672 -2.643 1 96.56 390 VAL B O 1
ATOM 7523 N N . THR B 1 391 ? 20.594 -26.016 -1.261 1 94.5 391 THR B N 1
ATOM 7524 C CA . THR B 1 391 ? 19.25 -25.469 -1.264 1 94.5 391 THR B CA 1
ATOM 7525 C C . THR B 1 391 ? 19.172 -24.188 -2.09 1 94.5 391 THR B C 1
ATOM 7527 O O . THR B 1 391 ? 20.188 -23.5 -2.268 1 94.5 391 THR B O 1
ATOM 7530 N N . ALA B 1 392 ? 18.047 -23.953 -2.625 1 94.94 392 ALA B N 1
ATOM 7531 C CA . ALA B 1 392 ? 17.922 -22.797 -3.506 1 94.94 392 ALA B CA 1
ATOM 7532 C C . ALA B 1 392 ? 16.625 -22.031 -3.217 1 94.94 392 ALA B C 1
ATOM 7534 O O . ALA B 1 392 ? 15.633 -22.625 -2.787 1 94.94 392 ALA B O 1
ATOM 7535 N N . MET B 1 393 ? 16.75 -20.734 -3.432 1 91.25 393 MET B N 1
ATOM 7536 C CA . MET B 1 393 ? 15.602 -19.859 -3.232 1 91.25 393 MET B CA 1
ATOM 7537 C C . MET B 1 393 ? 15.57 -18.75 -4.293 1 91.25 393 MET B C 1
ATOM 7539 O O . MET B 1 393 ? 16.578 -18.484 -4.93 1 91.25 393 MET B O 1
ATOM 7543 N N . CYS B 1 394 ? 14.375 -18.172 -4.5 1 93.31 394 CYS B N 1
ATOM 7544 C CA . CYS B 1 394 ? 14.164 -17.031 -5.375 1 93.31 394 CYS B CA 1
ATOM 7545 C C . CYS B 1 394 ? 12.906 -16.266 -4.977 1 93.31 394 CYS B C 1
ATOM 7547 O O . CYS B 1 394 ? 11.914 -16.859 -4.566 1 93.31 394 CYS B O 1
ATOM 7549 N N . ASN B 1 395 ? 13.016 -14.922 -5.105 1 89.31 395 ASN B N 1
ATOM 7550 C CA . ASN B 1 395 ? 11.859 -14.102 -4.77 1 89.31 395 ASN B CA 1
ATOM 7551 C C . ASN B 1 395 ? 10.789 -14.18 -5.852 1 89.31 395 ASN B C 1
ATOM 7553 O O . ASN B 1 395 ? 10.461 -13.164 -6.477 1 89.31 395 ASN B O 1
ATOM 7557 N N . VAL B 1 396 ? 10.172 -15.266 -5.926 1 89.75 396 VAL B N 1
ATOM 7558 C CA . VAL B 1 396 ? 9.18 -15.445 -6.984 1 89.75 396 VAL B CA 1
ATOM 7559 C C . VAL B 1 396 ? 7.789 -15.117 -6.449 1 89.75 396 VAL B C 1
ATOM 7561 O O . VAL B 1 396 ? 6.816 -15.109 -7.203 1 89.75 396 VAL B O 1
ATOM 7564 N N . GLY B 1 397 ? 7.742 -14.852 -5.203 1 82 397 GLY B N 1
ATOM 7565 C CA . GLY B 1 397 ? 6.438 -14.516 -4.648 1 82 397 GLY B CA 1
ATOM 7566 C C . GLY B 1 397 ? 5.82 -13.281 -5.277 1 82 397 GLY B C 1
ATOM 7567 O O . GLY B 1 397 ? 4.703 -13.344 -5.801 1 82 397 GLY B O 1
ATOM 7568 N N . GLY B 1 398 ? 6.539 -12.25 -5.242 1 78.06 398 GLY B N 1
ATOM 7569 C CA . GLY B 1 398 ? 6.117 -11.023 -5.898 1 78.06 398 GLY B CA 1
ATOM 7570 C C . GLY B 1 398 ? 6.633 -10.906 -7.32 1 78.06 398 GLY B C 1
ATOM 7571 O O . GLY B 1 398 ? 6.141 -10.078 -8.094 1 78.06 398 GLY B O 1
ATOM 7572 N N . PHE B 1 399 ? 7.488 -11.695 -7.523 1 82.69 399 PHE B N 1
ATOM 7573 C CA . PHE B 1 399 ? 8.07 -11.836 -8.852 1 82.69 399 PHE B CA 1
ATOM 7574 C C . PHE B 1 399 ? 8.586 -10.5 -9.367 1 82.69 399 PHE B C 1
ATOM 7576 O O . PHE B 1 399 ? 8.383 -10.156 -10.531 1 82.69 399 PHE B O 1
ATOM 7583 N N . GLY B 1 400 ? 9.086 -9.672 -8.453 1 78.69 400 GLY B N 1
ATOM 7584 C CA . GLY B 1 400 ? 9.773 -8.438 -8.773 1 78.69 400 GLY B CA 1
ATOM 7585 C C . GLY B 1 400 ? 11.289 -8.562 -8.727 1 78.69 400 GLY B C 1
ATOM 7586 O O . GLY B 1 400 ? 11.82 -9.438 -8.047 1 78.69 400 GLY B O 1
ATOM 7587 N N . ILE B 1 401 ? 11.938 -7.707 -9.414 1 85.44 401 ILE B N 1
ATOM 7588 C CA . ILE B 1 401 ? 13.391 -7.785 -9.453 1 85.44 401 ILE B CA 1
ATOM 7589 C C . ILE B 1 401 ? 13.977 -7.23 -8.156 1 85.44 401 ILE B C 1
ATOM 7591 O O . ILE B 1 401 ? 15.172 -7.41 -7.879 1 85.44 401 ILE B O 1
ATOM 7595 N N . ASP B 1 402 ? 13.148 -6.664 -7.375 1 82.19 402 ASP B N 1
ATOM 7596 C CA . ASP B 1 402 ? 13.625 -6.016 -6.156 1 82.19 402 ASP B CA 1
ATOM 7597 C C . ASP B 1 402 ? 13.82 -7.031 -5.035 1 82.19 402 ASP B C 1
ATOM 7599 O O . ASP B 1 402 ? 13.188 -8.094 -5.035 1 82.19 402 ASP B O 1
ATOM 7603 N N . GLY B 1 403 ? 14.844 -6.785 -4.168 1 86.56 403 GLY B N 1
ATOM 7604 C CA . GLY B 1 403 ? 14.969 -7.398 -2.855 1 86.56 403 GLY B CA 1
ATOM 7605 C C . GLY B 1 403 ? 15.75 -8.695 -2.877 1 86.56 403 GLY B C 1
ATOM 7606 O O . GLY B 1 403 ? 15.898 -9.352 -1.844 1 86.56 403 GLY B O 1
ATOM 7607 N N . GLY B 1 404 ? 16.188 -9.148 -4.035 1 91.06 404 GLY B N 1
ATOM 7608 C CA . GLY B 1 404 ? 16.938 -10.398 -4.109 1 91.06 404 GLY B CA 1
ATOM 7609 C C . GLY B 1 404 ? 18.172 -10.406 -3.246 1 91.06 404 GLY B C 1
ATOM 7610 O O . GLY B 1 404 ? 18.438 -11.383 -2.533 1 91.06 404 GLY B O 1
ATOM 7611 N N . VAL B 1 405 ? 19.016 -9.312 -3.285 1 95.06 405 VAL B N 1
ATOM 7612 C CA . VAL B 1 405 ? 20.234 -9.219 -2.484 1 95.06 405 VAL B CA 1
ATOM 7613 C C . VAL B 1 405 ? 19.859 -9.117 -1.004 1 95.06 405 VAL B C 1
ATOM 7615 O O . VAL B 1 405 ? 20.5 -9.758 -0.158 1 95.06 405 VAL B O 1
ATOM 7618 N N . SER B 1 406 ? 18.781 -8.383 -0.776 1 91.62 406 SER B N 1
ATOM 7619 C CA . SER B 1 406 ? 18.312 -8.258 0.6 1 91.62 406 SER B CA 1
ATOM 7620 C C . SER B 1 406 ? 17.875 -9.609 1.163 1 91.62 406 SER B C 1
ATOM 7622 O O . SER B 1 406 ? 18.234 -9.953 2.295 1 91.62 406 SER B O 1
ATOM 7624 N N . SER B 1 407 ? 17.156 -10.383 0.393 1 92.12 407 SER B N 1
ATOM 7625 C CA . SER B 1 407 ? 16.719 -11.703 0.831 1 92.12 407 SER B CA 1
ATOM 7626 C C . SER B 1 407 ? 17.906 -12.633 1.052 1 92.12 407 SER B C 1
ATOM 7628 O O . SER B 1 407 ? 17.938 -13.406 2.01 1 92.12 407 SER B O 1
ATOM 7630 N N . LEU B 1 408 ? 18.938 -12.586 0.224 1 95.25 408 LEU B N 1
ATOM 7631 C CA . LEU B 1 408 ? 20.172 -13.352 0.357 1 95.25 408 LEU B CA 1
ATOM 7632 C C . LEU B 1 408 ? 20.875 -13.039 1.677 1 95.25 408 LEU B C 1
ATOM 7634 O O . LEU B 1 408 ? 21.203 -13.945 2.443 1 95.25 408 LEU B O 1
ATOM 7638 N N . ILE B 1 409 ? 21.062 -11.742 1.904 1 93.44 409 ILE B N 1
ATOM 7639 C CA . ILE B 1 409 ? 21.766 -11.32 3.111 1 93.44 409 ILE B CA 1
ATOM 7640 C C . ILE B 1 409 ? 20.969 -11.719 4.344 1 93.44 409 ILE B C 1
ATOM 7642 O O . ILE B 1 409 ? 21.516 -12.227 5.32 1 93.44 409 ILE B O 1
ATOM 7646 N N . GLY B 1 410 ? 19.641 -11.547 4.281 1 91.25 410 GLY B N 1
ATOM 7647 C CA . GLY B 1 410 ? 18.797 -11.992 5.375 1 91.25 410 GLY B CA 1
ATOM 7648 C C . GLY B 1 410 ? 18.922 -13.477 5.656 1 91.25 410 GLY B C 1
ATOM 7649 O O . GLY B 1 410 ? 19.031 -13.891 6.816 1 91.25 410 GLY B O 1
ATOM 7650 N N . ALA B 1 411 ? 18.922 -14.312 4.652 1 92.56 411 ALA B N 1
ATOM 7651 C CA . ALA B 1 411 ? 19.078 -15.758 4.789 1 92.56 411 ALA B CA 1
ATOM 7652 C C . ALA B 1 411 ? 20.438 -16.109 5.395 1 92.56 411 ALA B C 1
ATOM 7654 O O . ALA B 1 411 ? 20.531 -17.016 6.227 1 92.56 411 ALA B O 1
ATOM 7655 N N . SER B 1 412 ? 21.5 -15.414 5.066 1 96 412 SER B N 1
ATOM 7656 C CA . SER B 1 412 ? 22.875 -15.719 5.48 1 96 412 SER B CA 1
ATOM 7657 C C . SER B 1 412 ? 23.047 -15.539 6.984 1 96 412 SER B C 1
ATOM 7659 O O . SER B 1 412 ? 23.984 -16.094 7.578 1 96 412 SER B O 1
ATOM 7661 N N . LEU B 1 413 ? 22.172 -14.68 7.559 1 90.44 413 LEU B N 1
ATOM 7662 C CA . LEU B 1 413 ? 22.266 -14.398 8.984 1 90.44 413 LEU B CA 1
ATOM 7663 C C . LEU B 1 413 ? 21.844 -15.617 9.805 1 90.44 413 LEU B C 1
ATOM 7665 O O . LEU B 1 413 ? 22.203 -15.734 10.977 1 90.44 413 LEU B O 1
ATOM 7669 N N . ALA B 1 414 ? 21.062 -16.531 9.195 1 89.75 414 ALA B N 1
ATOM 7670 C CA . ALA B 1 414 ? 20.516 -17.688 9.906 1 89.75 414 ALA B CA 1
ATOM 7671 C C . ALA B 1 414 ? 21.609 -18.688 10.25 1 89.75 414 ALA B C 1
ATOM 7673 O O . ALA B 1 414 ? 21.562 -19.328 11.305 1 89.75 414 ALA B O 1
ATOM 7674 N N . ASN B 1 415 ? 22.656 -18.891 9.344 1 92 415 ASN B N 1
ATOM 7675 C CA . ASN B 1 415 ? 23.75 -19.828 9.539 1 92 415 ASN B CA 1
ATOM 7676 C C . ASN B 1 415 ? 25.078 -19.234 9.086 1 92 415 ASN B C 1
ATOM 7678 O O . ASN B 1 415 ? 25.469 -19.391 7.926 1 92 415 ASN B O 1
ATOM 7682 N N . PRO B 1 416 ? 25.844 -18.688 10.008 1 92.81 416 PRO B N 1
ATOM 7683 C CA . PRO B 1 416 ? 27.094 -18 9.648 1 92.81 416 PRO B CA 1
ATOM 7684 C C . PRO B 1 416 ? 28.156 -18.969 9.117 1 92.81 416 PRO B C 1
ATOM 7686 O O . PRO B 1 416 ? 29.141 -18.531 8.508 1 92.81 416 PRO B O 1
ATOM 7689 N N . GLN B 1 417 ? 27.969 -20.281 9.312 1 94.75 417 GLN B N 1
ATOM 7690 C CA . GLN B 1 417 ? 28.969 -21.25 8.883 1 94.75 417 GLN B CA 1
ATOM 7691 C C . GLN B 1 417 ? 28.609 -21.859 7.531 1 94.75 417 GLN B C 1
ATOM 7693 O O . GLN B 1 417 ? 29.375 -22.641 6.973 1 94.75 417 GLN B O 1
ATOM 7698 N N . LYS B 1 418 ? 27.5 -21.5 6.984 1 96.38 418 LYS B N 1
ATOM 7699 C CA . LYS B 1 418 ? 27.016 -21.953 5.684 1 96.38 418 LYS B CA 1
ATOM 7700 C C . LYS B 1 418 ? 27.25 -20.891 4.613 1 96.38 418 LYS B C 1
ATOM 7702 O O . LYS B 1 418 ? 27.062 -19.688 4.863 1 96.38 418 LYS B O 1
ATOM 7707 N N . LEU B 1 419 ? 27.719 -21.312 3.434 1 98.44 419 LEU B N 1
ATOM 7708 C CA . LEU B 1 419 ? 27.906 -20.375 2.332 1 98.44 419 LEU B CA 1
ATOM 7709 C C . LEU B 1 419 ? 26.578 -20.047 1.663 1 98.44 419 LEU B C 1
ATOM 7711 O O . LEU B 1 419 ? 25.766 -20.953 1.426 1 98.44 419 LEU B O 1
ATOM 7715 N N . TYR B 1 420 ? 26.344 -18.812 1.442 1 98.25 420 TYR B N 1
ATOM 7716 C CA . TYR B 1 420 ? 25.172 -18.312 0.73 1 98.25 420 TYR B CA 1
ATOM 7717 C C . TYR B 1 420 ? 25.578 -17.578 -0.544 1 98.25 420 TYR B C 1
ATOM 7719 O O . TYR B 1 420 ? 26.297 -16.578 -0.492 1 98.25 420 TYR B O 1
ATOM 7727 N N . PHE B 1 421 ? 25.125 -18.094 -1.688 1 98.62 421 PHE B N 1
ATOM 7728 C CA . PHE B 1 421 ? 25.422 -17.516 -2.988 1 98.62 421 PHE B CA 1
ATOM 7729 C C . PHE B 1 421 ? 24.219 -16.75 -3.529 1 98.62 421 PHE B C 1
ATOM 7731 O O . PHE B 1 421 ? 23.078 -17.172 -3.354 1 98.62 421 PHE B O 1
ATOM 7738 N N . GLY B 1 422 ? 24.438 -15.586 -4.078 1 98.12 422 GLY B N 1
ATOM 7739 C CA . GLY B 1 422 ? 23.453 -14.898 -4.902 1 98.12 422 GLY B CA 1
ATOM 7740 C C . GLY B 1 422 ? 23.844 -14.82 -6.363 1 98.12 422 GLY B C 1
ATOM 7741 O O . GLY B 1 422 ? 24.984 -14.508 -6.691 1 98.12 422 GLY B O 1
ATOM 7742 N N . VAL B 1 423 ? 22.984 -15.25 -7.25 1 98.38 423 VAL B N 1
ATOM 7743 C CA . VAL B 1 423 ? 23.172 -15.078 -8.688 1 98.38 423 VAL B CA 1
ATOM 7744 C C . VAL B 1 423 ? 22.172 -14.055 -9.227 1 98.38 423 VAL B C 1
ATOM 7746 O O . VAL B 1 423 ? 20.984 -14.367 -9.391 1 98.38 423 VAL B O 1
ATOM 7749 N N . ILE B 1 424 ? 22.625 -12.844 -9.477 1 96.88 424 ILE B N 1
ATOM 7750 C CA . ILE B 1 424 ? 21.75 -11.703 -9.68 1 96.88 424 ILE B CA 1
ATOM 7751 C C . ILE B 1 424 ? 22.125 -10.977 -10.961 1 96.88 424 ILE B C 1
ATOM 7753 O O . ILE B 1 424 ? 23.312 -10.758 -11.227 1 96.88 424 ILE B O 1
ATOM 7757 N N . GLY B 1 425 ? 21.141 -10.633 -11.75 1 95.69 425 GLY B N 1
ATOM 7758 C CA . GLY B 1 425 ? 21.391 -9.789 -12.906 1 95.69 425 GLY B CA 1
ATOM 7759 C C . GLY B 1 425 ? 21.672 -8.344 -12.547 1 95.69 425 GLY B C 1
ATOM 7760 O O . GLY B 1 425 ? 21.422 -7.922 -11.414 1 95.69 425 GLY B O 1
ATOM 7761 N N . ASP B 1 426 ? 22.141 -7.57 -13.523 1 94.25 426 ASP B N 1
ATOM 7762 C CA . ASP B 1 426 ? 22.609 -6.207 -13.289 1 94.25 426 ASP B CA 1
ATOM 7763 C C . ASP B 1 426 ? 21.484 -5.312 -12.789 1 94.25 426 ASP B C 1
ATOM 7765 O O . ASP B 1 426 ? 21.609 -4.672 -11.742 1 94.25 426 ASP B O 1
ATOM 7769 N N . LEU B 1 427 ? 20.344 -5.324 -13.461 1 89.31 427 LEU B N 1
ATOM 7770 C CA . LEU B 1 427 ? 19.25 -4.449 -13.062 1 89.31 427 LEU B CA 1
ATOM 7771 C C . LEU B 1 427 ? 18.75 -4.805 -11.664 1 89.31 427 LEU B C 1
ATOM 7773 O O . LEU B 1 427 ? 18.562 -3.922 -10.828 1 89.31 427 LEU B O 1
ATOM 7777 N N . ALA B 1 428 ? 18.516 -6.047 -11.438 1 91.75 428 ALA B N 1
ATOM 7778 C CA . ALA B 1 428 ? 18.062 -6.504 -10.125 1 91.75 428 ALA B CA 1
ATOM 7779 C C . ALA B 1 428 ? 19.062 -6.129 -9.039 1 91.75 428 ALA B C 1
ATOM 7781 O O . ALA B 1 428 ? 18.688 -5.773 -7.922 1 91.75 428 ALA B O 1
ATOM 7782 N N . PHE B 1 429 ? 20.359 -6.145 -9.352 1 95.62 429 PHE B N 1
ATOM 7783 C CA . PHE B 1 429 ? 21.406 -5.812 -8.398 1 95.62 429 PHE B CA 1
ATOM 7784 C C . PHE B 1 429 ? 21.359 -4.336 -8.031 1 95.62 429 PHE B C 1
ATOM 7786 O O . PHE B 1 429 ? 21.344 -3.988 -6.844 1 95.62 429 PHE B O 1
ATOM 7793 N N . PHE B 1 430 ? 21.281 -3.502 -9.016 1 92.38 430 PHE B N 1
ATOM 7794 C CA . PHE B 1 430 ? 21.344 -2.064 -8.789 1 92.38 430 PHE B CA 1
ATOM 7795 C C . PHE B 1 430 ? 20.109 -1.569 -8.055 1 92.38 430 PHE B C 1
ATOM 7797 O O . PHE B 1 430 ? 20.156 -0.578 -7.328 1 92.38 430 PHE B O 1
ATOM 7804 N N . TYR B 1 431 ? 19.016 -2.314 -8.219 1 86.19 431 TYR B N 1
ATOM 7805 C CA . TYR B 1 431 ? 17.797 -1.974 -7.5 1 86.19 431 TYR B CA 1
ATOM 7806 C C . TYR B 1 431 ? 17.984 -2.16 -5.996 1 86.19 431 TYR B C 1
ATOM 7808 O O . TYR B 1 431 ? 17.344 -1.463 -5.199 1 86.19 431 TYR B O 1
ATOM 7816 N N . ASP B 1 432 ? 18.859 -3.064 -5.621 1 89.81 432 ASP B N 1
ATOM 7817 C CA . ASP B 1 432 ? 18.875 -3.545 -4.242 1 89.81 432 ASP B CA 1
ATOM 7818 C C . ASP B 1 432 ? 20.297 -3.473 -3.66 1 89.81 432 ASP B C 1
ATOM 7820 O O . ASP B 1 432 ? 20.562 -4.066 -2.615 1 89.81 432 ASP B O 1
ATOM 7824 N N . MET B 1 433 ? 21.188 -2.771 -4.203 1 92.94 433 MET B N 1
ATOM 7825 C CA . MET B 1 433 ? 22.625 -2.807 -3.885 1 92.94 433 MET B CA 1
ATOM 7826 C C . MET B 1 433 ? 22.891 -2.182 -2.52 1 92.94 433 MET B C 1
ATOM 7828 O O . MET B 1 433 ? 23.891 -2.498 -1.871 1 92.94 433 MET B O 1
ATOM 7832 N N . ASN B 1 434 ? 21.953 -1.313 -2.049 1 90.19 434 ASN B N 1
ATOM 7833 C CA . ASN B 1 434 ? 22.219 -0.57 -0.819 1 90.19 434 ASN B CA 1
ATOM 7834 C C . ASN B 1 434 ? 22.359 -1.502 0.379 1 90.19 434 ASN B C 1
ATOM 7836 O O . ASN B 1 434 ? 23.094 -1.189 1.327 1 90.19 434 ASN B O 1
ATOM 7840 N N . VAL B 1 435 ? 21.766 -2.641 0.291 1 90.88 435 VAL B N 1
ATOM 7841 C CA . VAL B 1 435 ? 21.75 -3.551 1.431 1 90.88 435 VAL B CA 1
ATOM 7842 C C . VAL B 1 435 ? 23.156 -4.094 1.663 1 90.88 435 VAL B C 1
ATOM 7844 O O . VAL B 1 435 ? 23.484 -4.566 2.758 1 90.88 435 VAL B O 1
ATOM 7847 N N . MET B 1 436 ? 24.062 -4.004 0.647 1 94.75 436 MET B N 1
ATOM 7848 C CA . MET B 1 436 ? 25.438 -4.449 0.798 1 94.75 436 MET B CA 1
ATOM 7849 C C . MET B 1 436 ? 26.156 -3.648 1.884 1 94.75 436 MET B C 1
ATOM 7851 O O . MET B 1 436 ? 27.141 -4.113 2.455 1 94.75 436 MET B O 1
ATOM 7855 N N . GLY B 1 437 ? 25.641 -2.418 2.174 1 93.19 437 GLY B N 1
ATOM 7856 C CA . GLY B 1 437 ? 26.25 -1.568 3.188 1 93.19 437 GLY B CA 1
ATOM 7857 C C . GLY B 1 437 ? 25.75 -1.869 4.59 1 93.19 437 GLY B C 1
ATOM 7858 O O . GLY B 1 437 ? 26.047 -1.133 5.531 1 93.19 437 GLY B O 1
ATOM 7859 N N . ASN B 1 438 ? 24.938 -2.953 4.711 1 90.44 438 ASN B N 1
ATOM 7860 C CA . ASN B 1 438 ? 24.5 -3.379 6.035 1 90.44 438 ASN B CA 1
ATOM 7861 C C . ASN B 1 438 ? 25.656 -3.928 6.863 1 90.44 438 ASN B C 1
ATOM 7863 O O . ASN B 1 438 ? 26.453 -4.734 6.375 1 90.44 438 ASN B O 1
ATOM 7867 N N . ARG B 1 439 ? 25.781 -3.498 8.109 1 91.31 439 ARG B N 1
ATOM 7868 C CA . ARG B 1 439 ? 26.922 -3.832 8.938 1 91.31 439 ARG B CA 1
ATOM 7869 C C . ARG B 1 439 ? 26.906 -5.301 9.344 1 91.31 439 ARG B C 1
ATOM 7871 O O . ARG B 1 439 ? 27.906 -5.836 9.828 1 91.31 439 ARG B O 1
ATOM 7878 N N . HIS B 1 440 ? 25.781 -5.984 9.156 1 89 440 HIS B N 1
ATOM 7879 C CA . HIS B 1 440 ? 25.625 -7.363 9.609 1 89 440 HIS B CA 1
ATOM 7880 C C . HIS B 1 440 ? 26 -8.352 8.508 1 89 440 HIS B C 1
ATOM 7882 O O . HIS B 1 440 ? 25.906 -9.562 8.703 1 89 440 HIS B O 1
ATOM 7888 N N . VAL B 1 441 ? 26.453 -7.895 7.32 1 94.38 441 VAL B N 1
ATOM 7889 C CA . VAL B 1 441 ? 26.844 -8.805 6.25 1 94.38 441 VAL B CA 1
ATOM 7890 C C . VAL B 1 441 ? 28.031 -9.648 6.695 1 94.38 441 VAL B C 1
ATOM 7892 O O . VAL B 1 441 ? 29.062 -9.109 7.117 1 94.38 441 VAL B O 1
ATOM 7895 N N . GLY B 1 442 ? 27.906 -10.961 6.617 1 94.75 442 GLY B N 1
ATOM 7896 C CA . GLY B 1 442 ? 28.969 -11.867 7.023 1 94.75 442 GLY B CA 1
ATOM 7897 C C . GLY B 1 442 ? 29.859 -12.289 5.875 1 94.75 442 GLY B C 1
ATOM 7898 O O . GLY B 1 442 ? 29.562 -12.023 4.711 1 94.75 442 GLY B O 1
ATOM 7899 N N . ASN B 1 443 ? 31 -12.969 6.25 1 97.88 443 ASN B N 1
ATOM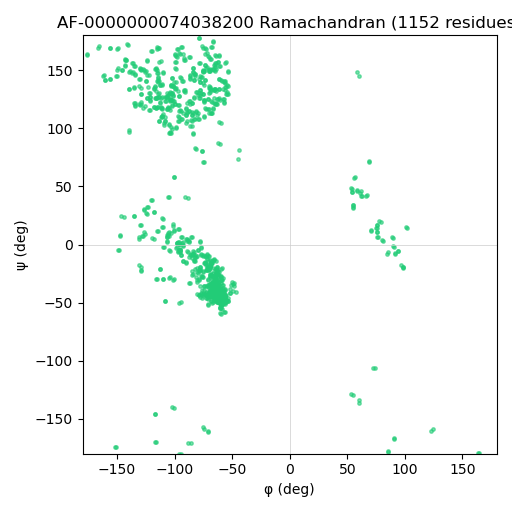 7900 C CA . ASN B 1 443 ? 31.969 -13.406 5.246 1 97.88 443 ASN B CA 1
ATOM 7901 C C . ASN B 1 443 ? 31.484 -14.664 4.516 1 97.88 443 ASN B C 1
ATOM 7903 O O . ASN B 1 443 ? 32.188 -15.172 3.635 1 97.88 443 ASN B O 1
ATOM 7907 N N . ASN B 1 444 ? 30.266 -15.117 4.844 1 98.12 444 ASN B N 1
ATOM 7908 C CA . ASN B 1 444 ? 29.703 -16.297 4.195 1 98.12 444 ASN B CA 1
ATOM 7909 C C . ASN B 1 444 ? 28.812 -15.914 3.01 1 98.12 444 ASN B C 1
ATOM 7911 O O . ASN B 1 444 ? 28.141 -16.766 2.438 1 98.12 444 ASN B O 1
ATOM 7915 N N . VAL B 1 445 ? 28.766 -14.602 2.627 1 98.31 445 VAL B N 1
ATOM 7916 C CA . VAL B 1 445 ? 27.969 -14.125 1.508 1 98.31 445 VAL B CA 1
ATOM 7917 C C . VAL B 1 445 ? 28.828 -14.016 0.255 1 98.31 445 VAL B C 1
ATOM 7919 O O . VAL B 1 445 ? 29.922 -13.43 0.291 1 98.31 445 VAL B O 1
ATOM 7922 N N . ARG B 1 446 ? 28.438 -14.594 -0.858 1 98.81 446 ARG B N 1
ATOM 7923 C CA . ARG B 1 446 ? 29.078 -14.484 -2.166 1 98.81 446 ARG B CA 1
ATOM 7924 C C . ARG B 1 446 ? 28.062 -14.109 -3.242 1 98.81 446 ARG B C 1
ATOM 7926 O O . ARG B 1 446 ? 27.078 -14.828 -3.443 1 98.81 446 ARG B O 1
ATOM 7933 N N . ILE B 1 447 ? 28.25 -13 -3.939 1 98.62 447 ILE B N 1
ATOM 7934 C CA . ILE B 1 447 ? 27.312 -12.516 -4.945 1 98.62 447 ILE B CA 1
ATOM 7935 C C . ILE B 1 447 ? 27.922 -12.641 -6.336 1 98.62 447 ILE B C 1
ATOM 7937 O O . ILE B 1 447 ? 29 -12.094 -6.594 1 98.62 447 ILE B O 1
ATOM 7941 N N . LEU B 1 448 ? 27.359 -13.43 -7.184 1 98.75 448 LEU B N 1
ATOM 7942 C CA . LEU B 1 448 ? 27.656 -13.43 -8.609 1 98.75 448 LEU B CA 1
ATOM 7943 C C . LEU B 1 448 ? 26.75 -12.453 -9.352 1 98.75 448 LEU B C 1
ATOM 7945 O O . LEU B 1 448 ? 25.547 -12.672 -9.469 1 98.75 448 LEU B O 1
ATOM 7949 N N . LEU B 1 449 ? 27.297 -11.352 -9.758 1 98.44 449 LEU B N 1
ATOM 7950 C CA . LEU B 1 449 ? 26.594 -10.336 -10.531 1 98.44 449 LEU B CA 1
ATOM 7951 C C . LEU B 1 449 ? 26.828 -10.539 -12.031 1 98.44 449 LEU B C 1
ATOM 7953 O O . LEU B 1 449 ? 27.953 -10.375 -12.508 1 98.44 449 LEU B O 1
ATOM 7957 N N . VAL B 1 450 ? 25.812 -10.984 -12.703 1 97.94 450 VAL B N 1
ATOM 7958 C CA . VAL B 1 450 ? 25.875 -11.047 -14.164 1 97.94 450 VAL B CA 1
ATOM 7959 C C . VAL B 1 450 ? 25.484 -9.703 -14.766 1 97.94 450 VAL B C 1
ATOM 7961 O O . VAL B 1 450 ? 24.297 -9.383 -14.844 1 97.94 450 VAL B O 1
ATOM 7964 N N . ASN B 1 451 ? 26.453 -8.914 -15.195 1 97.19 451 ASN B N 1
ATOM 7965 C CA . ASN B 1 451 ? 26.266 -7.535 -15.617 1 97.19 451 ASN B CA 1
ATOM 7966 C C . ASN B 1 451 ? 26.297 -7.406 -17.141 1 97.19 451 ASN B C 1
ATOM 7968 O O . ASN B 1 451 ? 27.375 -7.324 -17.734 1 97.19 451 ASN B O 1
ATOM 7972 N N . ASN B 1 452 ? 25.125 -7.418 -17.688 1 92.56 452 ASN B N 1
ATOM 7973 C CA . ASN B 1 452 ? 25.031 -7.227 -19.125 1 92.56 452 ASN B CA 1
ATOM 7974 C C . ASN B 1 452 ? 24.781 -5.762 -19.484 1 92.56 452 ASN B C 1
ATOM 7976 O O . ASN B 1 452 ? 24.781 -5.398 -20.656 1 92.56 452 ASN B O 1
ATOM 7980 N N . GLY B 1 453 ? 24.516 -4.977 -18.484 1 89.75 453 GLY B N 1
ATOM 7981 C CA . GLY B 1 453 ? 24.531 -3.529 -18.625 1 89.75 453 GLY B CA 1
ATOM 7982 C C . GLY B 1 453 ? 23.172 -2.955 -19 1 89.75 453 GLY B C 1
ATOM 7983 O O . GLY B 1 453 ? 22.984 -1.736 -19.016 1 89.75 453 GLY B O 1
ATOM 7984 N N . LYS B 1 454 ? 22.156 -3.75 -19.328 1 86 454 LYS B N 1
ATOM 7985 C CA . LYS B 1 454 ? 20.953 -3.105 -19.812 1 86 454 LYS B CA 1
ATOM 7986 C C . LYS B 1 454 ? 19.703 -3.891 -19.406 1 86 454 LYS B C 1
ATOM 7988 O O . LYS B 1 454 ? 18.594 -3.564 -19.828 1 86 454 LYS B O 1
ATOM 7993 N N . GLY B 1 455 ? 19.812 -4.906 -18.578 1 85.31 455 GLY B N 1
ATOM 7994 C CA . GLY B 1 455 ? 18.656 -5.738 -18.312 1 85.31 455 GLY B CA 1
ATOM 7995 C C . GLY B 1 455 ? 18.234 -6.566 -19.516 1 85.31 455 GLY B C 1
ATOM 7996 O O . GLY B 1 455 ? 17.109 -6.434 -20 1 85.31 455 GLY B O 1
ATOM 7997 N N . THR B 1 456 ? 18.969 -7.457 -19.781 1 89.31 456 THR B N 1
ATOM 7998 C CA . THR B 1 456 ? 18.938 -8.164 -21.062 1 89.31 456 THR B CA 1
ATOM 7999 C C . THR B 1 456 ? 17.656 -8.977 -21.203 1 89.31 456 THR B C 1
ATOM 8001 O O . THR B 1 456 ? 17.281 -9.375 -22.312 1 89.31 456 THR B O 1
ATOM 8004 N N . GLU B 1 457 ? 16.938 -9.18 -20.094 1 86.56 457 GLU B N 1
ATOM 8005 C CA . GLU B 1 457 ? 15.656 -9.867 -20.203 1 86.56 457 GLU B CA 1
ATOM 8006 C C . GLU B 1 457 ? 14.797 -9.258 -21.312 1 86.56 457 GLU B C 1
ATOM 8008 O O . GLU B 1 457 ? 14.133 -9.977 -22.062 1 86.56 457 GLU B O 1
ATOM 8013 N N . PHE B 1 458 ? 14.914 -8.023 -21.484 1 82.75 458 PHE B N 1
ATOM 8014 C CA . PHE B 1 458 ? 14.07 -7.297 -22.438 1 82.75 458 PHE B CA 1
ATOM 8015 C C . PHE B 1 458 ? 14.602 -7.453 -23.859 1 82.75 458 PHE B C 1
ATOM 8017 O O . PHE B 1 458 ? 13.914 -7.105 -24.812 1 82.75 458 PHE B O 1
ATOM 8024 N N . ARG B 1 459 ? 15.789 -8.016 -23.953 1 84.12 459 ARG B N 1
ATOM 8025 C CA . ARG B 1 459 ? 16.422 -8.133 -25.266 1 84.12 459 ARG B CA 1
ATOM 8026 C C . ARG B 1 459 ? 16.453 -9.578 -25.75 1 84.12 459 ARG B C 1
ATOM 8028 O O . ARG B 1 459 ? 16.906 -9.867 -26.859 1 84.12 459 ARG B O 1
ATOM 8035 N N . LEU B 1 460 ? 15.961 -10.453 -24.922 1 87.5 460 LEU B N 1
ATOM 8036 C CA . LEU B 1 460 ? 15.93 -11.867 -25.297 1 87.5 460 LEU B CA 1
ATOM 8037 C C . LEU B 1 460 ? 14.898 -12.102 -26.406 1 87.5 460 LEU B C 1
ATOM 8039 O O . LEU B 1 460 ? 13.883 -11.406 -26.469 1 87.5 460 LEU B O 1
ATOM 8043 N N . SER B 1 461 ? 15.148 -13.047 -27.219 1 78.19 461 SER B N 1
ATOM 8044 C CA . SER B 1 461 ? 14.414 -13.266 -28.453 1 78.19 461 SER B CA 1
ATOM 8045 C C . SER B 1 461 ? 12.93 -13.516 -28.188 1 78.19 461 SER B C 1
ATOM 8047 O O . SER B 1 461 ? 12.078 -13.133 -29 1 78.19 461 SER B O 1
ATOM 8049 N N . HIS B 1 462 ? 12.656 -14.125 -27.109 1 78 462 HIS B N 1
ATOM 8050 C CA . HIS B 1 462 ? 11.266 -14.477 -26.844 1 78 462 HIS B CA 1
ATOM 8051 C C . HIS B 1 462 ? 10.5 -13.312 -26.234 1 78 462 HIS B C 1
ATOM 8053 O O . HIS B 1 462 ? 9.273 -13.344 -26.141 1 78 462 HIS B O 1
ATOM 8059 N N . HIS B 1 463 ? 11.281 -12.297 -25.797 1 79.12 463 HIS B N 1
ATOM 8060 C CA . HIS B 1 463 ? 10.609 -11.141 -25.219 1 79.12 463 HIS B CA 1
ATOM 8061 C C . HIS B 1 463 ? 9.938 -10.305 -26.312 1 79.12 463 HIS B C 1
ATOM 8063 O O . HIS B 1 463 ? 10.5 -10.109 -27.391 1 79.12 463 HIS B O 1
ATOM 8069 N N . PRO B 1 464 ? 8.75 -9.766 -26.031 1 76.38 464 PRO B N 1
ATOM 8070 C CA . PRO B 1 464 ? 8.008 -9 -27.031 1 76.38 464 PRO B CA 1
ATOM 8071 C C . PRO B 1 464 ? 8.781 -7.785 -27.531 1 76.38 464 PRO B C 1
ATOM 8073 O O . PRO B 1 464 ? 8.562 -7.332 -28.656 1 76.38 464 PRO B O 1
ATOM 8076 N N . ALA B 1 465 ? 9.734 -7.355 -26.766 1 75.56 465 ALA B N 1
ATOM 8077 C CA . ALA B 1 465 ? 10.461 -6.145 -27.141 1 75.56 465 ALA B CA 1
ATOM 8078 C C . ALA B 1 465 ? 11.648 -6.473 -28.031 1 75.56 465 ALA B C 1
ATOM 8080 O O . ALA B 1 465 ? 12.273 -5.574 -28.594 1 75.56 465 ALA B O 1
ATOM 8081 N N . ALA B 1 466 ? 11.977 -7.723 -28.25 1 76.31 466 ALA B N 1
ATOM 8082 C CA . ALA B 1 466 ? 13.172 -8.133 -28.984 1 76.31 466 ALA B CA 1
ATOM 8083 C C . ALA B 1 466 ? 13.117 -7.66 -30.438 1 76.31 466 ALA B C 1
ATOM 8085 O O . ALA B 1 466 ? 14.148 -7.332 -31.031 1 76.31 466 ALA B O 1
ATOM 8086 N N . VAL B 1 467 ? 11.953 -7.574 -30.938 1 74.44 467 VAL B N 1
ATOM 8087 C CA . VAL B 1 467 ? 11.766 -7.262 -32.344 1 74.44 467 VAL B CA 1
ATOM 8088 C C . VAL B 1 467 ? 12.195 -5.82 -32.625 1 74.44 467 VAL B C 1
ATOM 8090 O O . VAL B 1 467 ? 12.469 -5.449 -33.75 1 74.44 467 VAL B O 1
ATOM 8093 N N . PHE B 1 468 ? 12.336 -5.039 -31.562 1 82.56 468 PHE B N 1
ATOM 8094 C CA . PHE B 1 468 ? 12.641 -3.625 -31.75 1 82.56 468 PHE B CA 1
ATOM 8095 C C . PHE B 1 468 ? 14.148 -3.389 -31.719 1 82.56 468 PHE B C 1
ATOM 8097 O O . PHE B 1 468 ? 14.602 -2.262 -31.922 1 82.56 468 PHE B O 1
ATOM 8104 N N . GLY B 1 469 ? 14.914 -4.41 -31.531 1 80.75 469 GLY B N 1
ATOM 8105 C CA . GLY B 1 469 ? 16.375 -4.312 -31.547 1 80.75 469 GLY B CA 1
ATOM 8106 C C . GLY B 1 469 ? 16.922 -3.252 -30.609 1 80.75 469 GLY B C 1
ATOM 8107 O O . GLY B 1 469 ? 16.547 -3.211 -29.438 1 80.75 469 GLY B O 1
ATOM 8108 N N . ASP B 1 470 ? 17.734 -2.438 -31.156 1 83.75 470 ASP B N 1
ATOM 8109 C CA . ASP B 1 470 ? 18.453 -1.443 -30.359 1 83.75 470 ASP B CA 1
ATOM 8110 C C . ASP B 1 470 ? 17.5 -0.364 -29.859 1 83.75 470 ASP B C 1
ATOM 8112 O O . ASP B 1 470 ? 17.781 0.318 -28.875 1 83.75 470 ASP B O 1
ATOM 8116 N N . GLU B 1 471 ? 16.406 -0.245 -30.516 1 79.44 471 GLU B N 1
ATOM 8117 C CA . GLU B 1 471 ? 15.414 0.736 -30.062 1 79.44 471 GLU B CA 1
ATOM 8118 C C . GLU B 1 471 ? 14.883 0.397 -28.688 1 79.44 471 GLU B C 1
ATOM 8120 O O . GLU B 1 471 ? 14.453 1.285 -27.938 1 79.44 471 GLU B O 1
ATOM 8125 N N . ALA B 1 472 ? 15.016 -0.872 -28.312 1 80.06 472 ALA B N 1
ATOM 8126 C CA . ALA B 1 472 ? 14.547 -1.303 -27 1 80.06 472 ALA B CA 1
ATOM 8127 C C . ALA B 1 472 ? 15.414 -0.726 -25.891 1 80.06 472 ALA B C 1
ATOM 8129 O O . ALA B 1 472 ? 14.977 -0.625 -24.734 1 80.06 472 ALA B O 1
ATOM 8130 N N . ASP B 1 473 ? 16.562 -0.312 -26.219 1 83.5 473 ASP B N 1
ATOM 8131 C CA . ASP B 1 473 ? 17.516 0.151 -25.219 1 83.5 473 ASP B CA 1
ATOM 8132 C C . ASP B 1 473 ? 17.188 1.567 -24.75 1 83.5 473 ASP B C 1
ATOM 8134 O O . ASP B 1 473 ? 17.672 2.02 -23.719 1 83.5 473 ASP B O 1
ATOM 8138 N N . VAL B 1 474 ? 16.375 2.23 -25.641 1 77.12 474 VAL B N 1
ATOM 8139 C CA . VAL B 1 474 ? 16.141 3.646 -25.391 1 77.12 474 VAL B CA 1
ATOM 8140 C C . VAL B 1 474 ? 15.25 3.803 -24.156 1 77.12 474 VAL B C 1
ATOM 8142 O O . VAL B 1 474 ? 15.602 4.516 -23.219 1 77.12 474 VAL B O 1
ATOM 8145 N N . PHE B 1 475 ? 14.219 2.984 -24.047 1 77.94 475 PHE B N 1
ATOM 8146 C CA . PHE B 1 475 ? 13.352 3.199 -22.891 1 77.94 475 PHE B CA 1
ATOM 8147 C C . PHE B 1 475 ? 12.727 1.888 -22.438 1 77.94 475 PHE B C 1
ATOM 8149 O O . PHE B 1 475 ? 12.016 1.852 -21.438 1 77.94 475 PHE B O 1
ATOM 8156 N N . VAL B 1 476 ? 12.93 0.835 -23.109 1 75.56 476 VAL B N 1
ATOM 8157 C CA . VAL B 1 476 ? 12.344 -0.451 -22.75 1 75.56 476 VAL B CA 1
ATOM 8158 C C . VAL B 1 476 ? 13.328 -1.255 -21.906 1 75.56 476 VAL B C 1
ATOM 8160 O O . VAL B 1 476 ? 12.992 -1.695 -20.797 1 75.56 476 VAL B O 1
ATOM 8163 N N . SER B 1 477 ? 14.414 -1.289 -22.422 1 77.94 477 SER B N 1
ATOM 8164 C CA . SER B 1 477 ? 15.461 -1.904 -21.609 1 77.94 477 SER B CA 1
ATOM 8165 C C . SER B 1 477 ? 16.203 -0.862 -20.781 1 77.94 477 SER B C 1
ATOM 8167 O O . SER B 1 477 ? 15.953 0.338 -20.922 1 77.94 477 SER B O 1
ATOM 8169 N N . ALA B 1 478 ? 16.969 -1.099 -19.75 1 75.56 478 ALA B N 1
ATOM 8170 C CA . ALA B 1 478 ? 17.625 -0.203 -18.797 1 75.56 478 ALA B CA 1
ATOM 8171 C C . ALA B 1 478 ? 19.031 0.166 -19.281 1 75.56 478 ALA B C 1
ATOM 8173 O O . ALA B 1 478 ? 19.969 0.255 -18.469 1 75.56 478 ALA B O 1
ATOM 8174 N N . GLY B 1 479 ? 19.078 0.413 -20.672 1 83.94 479 GLY B N 1
ATOM 8175 C CA . GLY B 1 479 ? 20.391 0.762 -21.203 1 83.94 479 GLY B CA 1
ATOM 8176 C C . GLY B 1 479 ? 20.859 2.137 -20.766 1 83.94 479 GLY B C 1
ATOM 8177 O O . GLY B 1 479 ? 20.062 3.076 -20.688 1 83.94 479 GLY B O 1
ATOM 8178 N N . GLY B 1 480 ? 22.172 2.23 -20.359 1 87.06 480 GLY B N 1
ATOM 8179 C CA . GLY B 1 480 ? 22.812 3.512 -20.109 1 87.06 480 GLY B CA 1
ATOM 8180 C C . GLY B 1 480 ? 22.75 3.939 -18.656 1 87.06 480 GLY B C 1
ATOM 8181 O O . GLY B 1 480 ? 23.359 4.93 -18.266 1 87.06 480 GLY B O 1
ATOM 8182 N N . HIS B 1 481 ? 22.062 3.189 -17.891 1 87.31 481 HIS B N 1
ATOM 8183 C CA . HIS B 1 481 ? 21.969 3.535 -16.469 1 87.31 481 HIS B CA 1
ATOM 8184 C C . HIS B 1 481 ? 23.125 2.941 -15.688 1 87.31 481 HIS B C 1
ATOM 8186 O O . HIS B 1 481 ? 23.844 2.08 -16.188 1 87.31 481 HIS B O 1
ATOM 8192 N N . PHE B 1 482 ? 23.406 3.502 -14.43 1 88.75 482 PHE B N 1
ATOM 8193 C CA . PHE B 1 482 ? 24.312 2.965 -13.438 1 88.75 482 PHE B CA 1
ATOM 8194 C C . PHE B 1 482 ? 25.719 2.826 -14.008 1 88.75 482 PHE B C 1
ATOM 8196 O O . PHE B 1 482 ? 26.344 1.762 -13.914 1 88.75 482 PHE B O 1
ATOM 8203 N N . GLY B 1 483 ? 26.188 3.885 -14.695 1 86.19 483 GLY B N 1
ATOM 8204 C CA . GLY B 1 483 ? 27.547 3.947 -15.195 1 86.19 483 GLY B CA 1
ATOM 8205 C C . GLY B 1 483 ? 27.75 3.184 -16.484 1 86.19 483 GLY B C 1
ATOM 8206 O O . GLY B 1 483 ? 28.875 3.051 -16.969 1 86.19 483 GLY B O 1
ATOM 8207 N N . ASN B 1 484 ? 26.609 2.615 -17.031 1 89.25 484 ASN B N 1
ATOM 8208 C CA . ASN B 1 484 ? 26.625 1.984 -18.344 1 89.25 484 ASN B CA 1
ATOM 8209 C C . ASN B 1 484 ? 27.672 0.883 -18.438 1 89.25 484 ASN B C 1
ATOM 8211 O O . ASN B 1 484 ? 28.531 0.905 -19.312 1 89.25 484 ASN B O 1
ATOM 8215 N N . LYS B 1 485 ? 27.516 -0.073 -17.531 1 91.75 485 LYS B N 1
ATOM 8216 C CA . LYS B 1 485 ? 28.375 -1.251 -17.484 1 91.75 485 LYS B CA 1
ATOM 8217 C C . LYS B 1 485 ? 29.828 -0.861 -17.203 1 91.75 485 LYS B C 1
ATOM 8219 O O . LYS B 1 485 ? 30.75 -1.344 -17.875 1 91.75 485 LYS B O 1
ATOM 8224 N N . SER B 1 486 ? 30.062 0.07 -16.297 1 93.56 486 SER B N 1
ATOM 8225 C CA . SER B 1 486 ? 31.391 0.533 -15.867 1 93.56 486 SER B CA 1
ATOM 8226 C C . SER B 1 486 ? 32.156 -0.577 -15.164 1 93.56 486 SER B C 1
ATOM 8228 O O . SER B 1 486 ? 31.609 -1.269 -14.297 1 93.56 486 SER B O 1
ATOM 8230 N N . PRO B 1 487 ? 33.438 -0.765 -15.523 1 94.69 487 PRO B N 1
ATOM 8231 C CA . PRO B 1 487 ? 34.219 -1.77 -14.82 1 94.69 487 PRO B CA 1
ATOM 8232 C C . PRO B 1 487 ? 34.688 -1.304 -13.43 1 94.69 487 PRO B C 1
ATOM 8234 O O . PRO B 1 487 ? 35.25 -2.08 -12.68 1 94.69 487 PRO B O 1
ATOM 8237 N N . GLU B 1 488 ? 34.344 -0.028 -13.102 1 96.25 488 GLU B N 1
ATOM 8238 C CA . GLU B 1 488 ? 34.906 0.544 -11.875 1 96.25 488 GLU B CA 1
ATOM 8239 C C . GLU B 1 488 ? 33.812 0.716 -10.82 1 96.25 488 GLU B C 1
ATOM 8241 O O . GLU B 1 488 ? 34.062 0.629 -9.617 1 96.25 488 GLU B O 1
ATOM 8246 N N . LEU B 1 489 ? 32.625 0.928 -11.258 1 95.62 489 LEU B N 1
ATOM 8247 C CA . LEU B 1 489 ? 31.562 1.355 -10.344 1 95.62 489 LEU B CA 1
ATOM 8248 C C . LEU B 1 489 ? 31.328 0.311 -9.258 1 95.62 489 LEU B C 1
ATOM 8250 O O . LEU B 1 489 ? 31.484 0.599 -8.07 1 95.62 489 LEU B O 1
ATOM 8254 N N . VAL B 1 490 ? 30.969 -0.977 -9.672 1 97.19 490 VAL B N 1
ATOM 8255 C CA . VAL B 1 490 ? 30.672 -2.029 -8.703 1 97.19 490 VAL B CA 1
ATOM 8256 C C . VAL B 1 490 ? 31.938 -2.451 -7.98 1 97.19 490 VAL B C 1
ATOM 8258 O O . VAL B 1 490 ? 31.906 -2.77 -6.789 1 97.19 490 VAL B O 1
ATOM 8261 N N . LYS B 1 491 ? 33.094 -2.422 -8.672 1 98 491 LYS B N 1
ATOM 8262 C CA . LYS B 1 491 ? 34.375 -2.76 -8.062 1 98 491 LYS B CA 1
ATOM 8263 C C . LYS B 1 491 ? 34.656 -1.894 -6.84 1 98 491 LYS B C 1
ATOM 8265 O O . LYS B 1 491 ? 34.812 -2.41 -5.73 1 98 491 LYS B O 1
ATOM 8270 N N . HIS B 1 492 ? 34.688 -0.576 -7.02 1 97.5 492 HIS B N 1
ATOM 8271 C CA . HIS B 1 492 ? 34.969 0.349 -5.93 1 97.5 492 HIS B CA 1
ATOM 8272 C C . HIS B 1 492 ? 33.906 0.268 -4.832 1 97.5 492 HIS B C 1
ATOM 8274 O O . HIS B 1 492 ? 34.25 0.265 -3.646 1 97.5 492 HIS B O 1
ATOM 8280 N N . TYR B 1 493 ? 32.688 0.172 -5.215 1 96.38 493 TYR B N 1
ATOM 8281 C CA . TYR B 1 493 ? 31.609 0.089 -4.238 1 96.38 493 TYR B CA 1
ATOM 8282 C C . TYR B 1 493 ? 31.781 -1.125 -3.334 1 96.38 493 TYR B C 1
ATOM 8284 O O . TYR B 1 493 ? 31.719 -1.006 -2.109 1 96.38 493 TYR B O 1
ATOM 8292 N N . ALA B 1 494 ? 32.031 -2.303 -3.967 1 97.75 494 ALA B N 1
ATOM 8293 C CA . ALA B 1 494 ? 32.188 -3.551 -3.227 1 97.75 494 ALA B CA 1
ATOM 8294 C C . ALA B 1 494 ? 33.438 -3.49 -2.326 1 97.75 494 ALA B C 1
ATOM 8296 O O . ALA B 1 494 ? 33.344 -3.789 -1.133 1 97.75 494 ALA B O 1
ATOM 8297 N N . GLU B 1 495 ? 34.562 -3.076 -2.828 1 97.75 495 GLU B N 1
ATOM 8298 C CA . GLU B 1 495 ? 35.781 -3.025 -2.066 1 97.75 495 GLU B CA 1
ATOM 8299 C C . GLU B 1 495 ? 35.688 -2.053 -0.896 1 97.75 495 GLU B C 1
ATOM 8301 O O . GLU B 1 495 ? 36.125 -2.35 0.211 1 97.75 495 GLU B O 1
ATOM 8306 N N . ASP B 1 496 ? 35.062 -0.909 -1.182 1 97.12 496 ASP B N 1
ATOM 8307 C CA . ASP B 1 496 ? 34.938 0.107 -0.143 1 97.12 496 ASP B CA 1
ATOM 8308 C C . ASP B 1 496 ? 34.031 -0.384 0.986 1 97.12 496 ASP B C 1
ATOM 8310 O O . ASP B 1 496 ? 34.094 0.119 2.109 1 97.12 496 ASP B O 1
ATOM 8314 N N . LEU B 1 497 ? 33.219 -1.363 0.697 1 96.25 497 LEU B N 1
ATOM 8315 C CA . LEU B 1 497 ? 32.312 -1.921 1.704 1 96.25 497 LEU B CA 1
ATOM 8316 C C . LEU B 1 497 ? 32.938 -3.162 2.346 1 96.25 497 LEU B C 1
ATOM 8318 O O . LEU B 1 497 ? 32.281 -3.799 3.195 1 96.25 497 LEU B O 1
ATOM 8322 N N . GLY B 1 498 ? 34.094 -3.615 1.888 1 96.31 498 GLY B N 1
ATOM 8323 C CA . GLY B 1 498 ? 34.812 -4.688 2.541 1 96.31 498 GLY B CA 1
ATOM 8324 C C . GLY B 1 498 ? 34.656 -6.027 1.848 1 96.31 498 GLY B C 1
ATOM 8325 O O . GLY B 1 498 ? 35 -7.07 2.412 1 96.31 498 GLY B O 1
ATOM 8326 N N . TYR B 1 499 ? 34.156 -6.047 0.633 1 97.94 499 TYR B N 1
ATOM 8327 C CA . TYR B 1 499 ? 34.031 -7.281 -0.135 1 97.94 499 TYR B CA 1
ATOM 8328 C C . TYR B 1 499 ? 35.344 -7.562 -0.903 1 97.94 499 TYR B C 1
ATOM 8330 O O . TYR B 1 499 ? 36.031 -6.633 -1.342 1 97.94 499 TYR B O 1
ATOM 8338 N N . ASP B 1 500 ? 35.656 -8.82 -1.028 1 98.25 500 ASP B N 1
ATOM 8339 C CA . ASP B 1 500 ? 36.594 -9.203 -2.076 1 98.25 500 ASP B CA 1
ATOM 8340 C C . ASP B 1 500 ? 35.938 -9.156 -3.451 1 98.25 500 ASP B C 1
ATOM 8342 O O . ASP B 1 500 ? 34.875 -9.742 -3.654 1 98.25 500 ASP B O 1
ATOM 8346 N N . TYR B 1 501 ? 36.5 -8.391 -4.32 1 98.19 501 TYR B N 1
ATOM 8347 C CA . TYR B 1 501 ? 35.969 -8.211 -5.66 1 98.19 501 TYR B CA 1
ATOM 8348 C C . TYR B 1 501 ? 36.75 -9.039 -6.68 1 98.19 501 TYR B C 1
ATOM 8350 O O . TYR B 1 501 ? 37.969 -9.008 -6.707 1 98.19 501 TYR B O 1
ATOM 8358 N N . VAL B 1 502 ? 36 -9.836 -7.488 1 98 502 VAL B N 1
ATOM 8359 C CA . VAL B 1 502 ? 36.531 -10.617 -8.602 1 98 502 VAL B CA 1
ATOM 8360 C C . VAL B 1 502 ? 35.75 -10.273 -9.875 1 98 502 VAL B C 1
ATOM 8362 O O . VAL B 1 502 ? 34.562 -9.922 -9.82 1 98 502 VAL B O 1
ATOM 8365 N N . THR B 1 503 ? 36.406 -10.336 -11.031 1 98.25 503 THR B N 1
ATOM 8366 C CA . THR B 1 503 ? 35.719 -9.961 -12.266 1 98.25 503 THR B CA 1
ATOM 8367 C C . THR B 1 503 ? 36.156 -10.859 -13.414 1 98.25 503 THR B C 1
ATOM 8369 O O . THR B 1 503 ? 37.188 -11.5 -13.359 1 98.25 503 THR B O 1
ATOM 8372 N N . ALA B 1 504 ? 35.344 -11.047 -14.406 1 98.5 504 ALA B N 1
ATOM 8373 C CA . ALA B 1 504 ? 35.594 -11.727 -15.672 1 98.5 504 ALA B CA 1
ATOM 8374 C C . ALA B 1 504 ? 34.75 -11.148 -16.797 1 98.5 504 ALA B C 1
ATOM 8376 O O . ALA B 1 504 ? 33.594 -10.75 -16.562 1 98.5 504 ALA B O 1
ATOM 8377 N N . ALA B 1 505 ? 35.281 -11.086 -18.031 1 97.69 505 ALA B N 1
ATOM 8378 C CA . ALA B 1 505 ? 34.562 -10.562 -19.188 1 97.69 505 ALA B CA 1
ATOM 8379 C C . ALA B 1 505 ? 34.656 -11.508 -20.375 1 97.69 505 ALA B C 1
ATOM 8381 O O . ALA B 1 505 ? 34.25 -11.156 -21.484 1 97.69 505 ALA B O 1
ATOM 8382 N N . SER B 1 506 ? 35.281 -12.68 -20.109 1 97.69 506 SER B N 1
ATOM 8383 C CA . SER B 1 506 ? 35.406 -13.727 -21.125 1 97.69 506 SER B CA 1
ATOM 8384 C C . SER B 1 506 ? 35.406 -15.109 -20.484 1 97.69 506 SER B C 1
ATOM 8386 O O . SER B 1 506 ? 35.562 -15.242 -19.266 1 97.69 506 SER B O 1
ATOM 8388 N N . LYS B 1 507 ? 35.281 -16.094 -21.344 1 98.06 507 LYS B N 1
ATOM 8389 C CA . LYS B 1 507 ? 35.344 -17.469 -20.859 1 98.06 507 LYS B CA 1
ATOM 8390 C C . LYS B 1 507 ? 36.688 -17.75 -20.188 1 98.06 507 LYS B C 1
ATOM 8392 O O . LYS B 1 507 ? 36.719 -18.359 -19.109 1 98.06 507 LYS B O 1
ATOM 8397 N N . GLU B 1 508 ? 37.719 -17.312 -20.828 1 97.94 508 GLU B N 1
ATOM 8398 C CA . GLU B 1 508 ? 39.062 -17.547 -20.328 1 97.94 508 GLU B CA 1
ATOM 8399 C C . GLU B 1 508 ? 39.25 -16.906 -18.953 1 97.94 508 GLU B C 1
ATOM 8401 O O . GLU B 1 508 ? 39.75 -17.547 -18.031 1 97.94 508 GLU B O 1
ATOM 8406 N N . GLU B 1 509 ? 38.875 -15.664 -18.859 1 98.19 509 GLU B N 1
ATOM 8407 C CA . GLU B 1 509 ? 38.969 -14.953 -17.594 1 98.19 509 GLU B CA 1
ATOM 8408 C C . GLU B 1 509 ? 38.125 -15.617 -16.5 1 98.19 509 GLU B C 1
ATOM 8410 O O . GLU B 1 509 ? 38.562 -15.734 -15.359 1 98.19 509 GLU B O 1
ATOM 8415 N N . PHE B 1 510 ? 36.906 -15.992 -16.875 1 98.38 510 PHE B N 1
ATOM 8416 C CA . PHE B 1 510 ? 36 -16.641 -15.93 1 98.38 510 PHE B CA 1
ATOM 8417 C C . PHE B 1 510 ? 36.625 -17.938 -15.398 1 98.38 510 PHE B C 1
ATOM 8419 O O . PHE B 1 510 ? 36.688 -18.156 -14.188 1 98.38 510 PHE B O 1
ATOM 8426 N N . LEU B 1 511 ? 37.125 -18.812 -16.281 1 97.88 511 LEU B N 1
ATOM 8427 C CA . LEU B 1 511 ? 37.688 -20.109 -15.922 1 97.88 511 LEU B CA 1
ATOM 8428 C C . LEU B 1 511 ? 38.938 -19.953 -15.047 1 97.88 511 LEU B C 1
ATOM 8430 O O . LEU B 1 511 ? 39.25 -20.844 -14.25 1 97.88 511 LEU B O 1
ATOM 8434 N N . ALA B 1 512 ? 39.531 -18.828 -15.07 1 97.56 512 ALA B N 1
ATOM 8435 C CA . ALA B 1 512 ? 40.75 -18.578 -14.312 1 97.56 512 ALA B CA 1
ATOM 8436 C C . ALA B 1 512 ? 40.438 -18.266 -12.852 1 97.56 512 ALA B C 1
ATOM 8438 O O . ALA B 1 512 ? 41.312 -18.438 -11.984 1 97.56 512 ALA B O 1
ATOM 8439 N N . VAL B 1 513 ? 39.188 -17.859 -12.586 1 97.44 513 VAL B N 1
ATOM 8440 C CA . VAL B 1 513 ? 39.031 -17.297 -11.25 1 97.44 513 VAL B CA 1
ATOM 8441 C C . VAL B 1 513 ? 37.812 -17.938 -10.586 1 97.44 513 VAL B C 1
ATOM 8443 O O . VAL B 1 513 ? 37.625 -17.844 -9.367 1 97.44 513 VAL B O 1
ATOM 8446 N N . TYR B 1 514 ? 36.844 -18.594 -11.312 1 97.12 514 TYR B N 1
ATOM 8447 C CA . TYR B 1 514 ? 35.562 -19 -10.758 1 97.12 514 TYR B CA 1
ATOM 8448 C C . TYR B 1 514 ? 35.75 -20.047 -9.672 1 97.12 514 TYR B C 1
ATOM 8450 O O . TYR B 1 514 ? 34.906 -20.156 -8.766 1 97.12 514 TYR B O 1
ATOM 8458 N N . GLU B 1 515 ? 36.844 -20.922 -9.688 1 96.06 515 GLU B N 1
ATOM 8459 C CA . GLU B 1 515 ? 37.094 -21.953 -8.688 1 96.06 515 GLU B CA 1
ATOM 8460 C C . GLU B 1 515 ? 37.281 -21.344 -7.305 1 96.06 515 GLU B C 1
ATOM 8462 O O . GLU B 1 515 ? 36.844 -21.922 -6.297 1 96.06 515 GLU B O 1
ATOM 8467 N N . ASP B 1 516 ? 37.969 -20.219 -7.305 1 96 516 ASP B N 1
ATOM 8468 C CA . ASP B 1 516 ? 38.125 -19.516 -6.039 1 96 516 ASP B CA 1
ATOM 8469 C C . ASP B 1 516 ? 36.812 -19.016 -5.488 1 96 516 ASP B C 1
ATOM 8471 O O . ASP B 1 516 ? 36.594 -19.016 -4.273 1 96 516 ASP B O 1
ATOM 8475 N N . PHE B 1 517 ? 35.938 -18.547 -6.297 1 97.62 517 PHE B N 1
ATOM 8476 C CA . PHE B 1 517 ? 34.625 -18.031 -5.902 1 97.62 517 PHE B CA 1
ATOM 8477 C C . PHE B 1 517 ? 33.781 -19.141 -5.32 1 97.62 517 PHE B C 1
ATOM 8479 O O . PHE B 1 517 ? 33 -18.906 -4.383 1 97.62 517 PHE B O 1
ATOM 8486 N N . VAL B 1 518 ? 33.906 -20.344 -5.836 1 97.81 518 VAL B N 1
ATOM 8487 C CA . VAL B 1 518 ? 33.031 -21.438 -5.379 1 97.81 518 VAL B CA 1
ATOM 8488 C C . VAL B 1 518 ? 33.781 -22.312 -4.391 1 97.81 518 VAL B C 1
ATOM 8490 O O . VAL B 1 518 ? 33.375 -23.453 -4.121 1 97.81 518 VAL B O 1
ATOM 8493 N N . CYS B 1 519 ? 34.938 -21.922 -3.881 1 96.94 519 CYS B N 1
ATOM 8494 C CA . CYS B 1 519 ? 35.656 -22.719 -2.887 1 96.94 519 CYS B CA 1
ATOM 8495 C C . CYS B 1 519 ? 34.781 -22.984 -1.669 1 96.94 519 CYS B C 1
ATOM 8497 O O . CYS B 1 519 ? 34.062 -22.094 -1.204 1 96.94 519 CYS B O 1
ATOM 8499 N N . PRO B 1 520 ? 34.812 -24.156 -1.118 1 96.62 520 PRO B N 1
ATOM 8500 C CA . PRO B 1 520 ? 33.906 -24.516 -0.038 1 96.62 520 PRO B CA 1
ATOM 8501 C C . PRO B 1 520 ? 34.25 -23.859 1.291 1 96.62 520 PRO B C 1
ATOM 8503 O O . PRO B 1 520 ? 33.406 -23.797 2.197 1 96.62 520 PRO B O 1
ATOM 8506 N N . GLU B 1 521 ? 35.438 -23.312 1.41 1 96.06 521 GLU B N 1
ATOM 8507 C CA . GLU B 1 521 ? 35.906 -22.703 2.66 1 96.06 521 GLU B CA 1
ATOM 8508 C C . GLU B 1 521 ? 35.406 -21.266 2.785 1 96.06 521 GLU B C 1
ATOM 8510 O O . GLU B 1 521 ? 35.375 -20.531 1.796 1 96.06 521 GLU B O 1
ATOM 8515 N N . LEU B 1 522 ? 35.062 -20.969 4.055 1 96.19 522 LEU B N 1
ATOM 8516 C CA . LEU B 1 522 ? 34.781 -19.562 4.336 1 96.19 522 LEU B CA 1
ATOM 8517 C C . LEU B 1 522 ? 36.031 -18.719 4.188 1 96.19 522 LEU B C 1
ATOM 8519 O O . LEU B 1 522 ? 37.125 -19.141 4.605 1 96.19 522 LEU B O 1
ATOM 8523 N N . THR B 1 523 ? 35.875 -17.656 3.51 1 96.12 523 THR B N 1
ATOM 8524 C CA . THR B 1 523 ? 36.969 -16.703 3.398 1 96.12 523 THR B CA 1
ATOM 8525 C C . THR B 1 523 ? 36.844 -15.602 4.449 1 96.12 523 THR B C 1
ATOM 8527 O O . THR B 1 523 ? 35.906 -15.617 5.25 1 96.12 523 THR B O 1
ATOM 8530 N N . GLN B 1 524 ? 37.781 -14.664 4.453 1 96.62 524 GLN B N 1
ATOM 8531 C CA . GLN B 1 524 ? 37.812 -13.617 5.469 1 96.62 524 GLN B CA 1
ATOM 8532 C C . GLN B 1 524 ? 36.75 -12.555 5.184 1 96.62 524 GLN B C 1
ATOM 8534 O O . GLN B 1 524 ? 36.25 -11.898 6.102 1 96.62 524 GLN B O 1
ATOM 8539 N N . LYS B 1 525 ? 36.406 -12.391 3.973 1 97.56 525 LYS B N 1
ATOM 8540 C CA . LYS B 1 525 ? 35.469 -11.359 3.521 1 97.56 525 LYS B CA 1
ATOM 8541 C C . LYS B 1 525 ? 34.375 -11.945 2.633 1 97.56 525 LYS B C 1
ATOM 8543 O O . LYS B 1 525 ? 34.562 -13 2.027 1 97.56 525 LYS B O 1
ATOM 8548 N N . PRO B 1 526 ? 33.219 -11.242 2.68 1 97.81 526 PRO B N 1
ATOM 8549 C CA . PRO B 1 526 ? 32.281 -11.609 1.608 1 97.81 526 PRO B CA 1
ATOM 8550 C C . PRO B 1 526 ? 32.844 -11.344 0.217 1 97.81 526 PRO B C 1
ATOM 8552 O O . PRO B 1 526 ? 33.844 -10.617 0.079 1 97.81 526 PRO B O 1
ATOM 8555 N N . MET B 1 527 ? 32.25 -11.961 -0.826 1 98.5 527 MET B N 1
ATOM 8556 C CA . MET B 1 527 ? 32.812 -11.859 -2.172 1 98.5 527 MET B CA 1
ATOM 8557 C C . MET B 1 527 ? 31.75 -11.336 -3.152 1 98.5 527 MET B C 1
ATOM 8559 O O . MET B 1 527 ? 30.562 -11.641 -3.012 1 98.5 527 MET B O 1
ATOM 8563 N N . LEU B 1 528 ? 32.156 -10.492 -4.051 1 98.69 528 LEU B N 1
ATOM 8564 C CA . LEU B 1 528 ? 31.344 -10.117 -5.207 1 98.69 528 LEU B CA 1
ATOM 8565 C C . LEU B 1 528 ? 32.094 -10.43 -6.504 1 98.69 528 LEU B C 1
ATOM 8567 O O . LEU B 1 528 ? 33.188 -9.938 -6.727 1 98.69 528 LEU B O 1
ATOM 8571 N N . PHE B 1 529 ? 31.594 -11.312 -7.293 1 98.69 529 PHE B N 1
ATOM 8572 C CA . PHE B 1 529 ? 32.094 -11.711 -8.602 1 98.69 529 PHE B CA 1
ATOM 8573 C C . PHE B 1 529 ? 31.281 -11.086 -9.719 1 98.69 529 PHE B C 1
ATOM 8575 O O . PHE B 1 529 ? 30.156 -11.531 -9.992 1 98.69 529 PHE B O 1
ATOM 8582 N N . GLU B 1 530 ? 31.75 -10.031 -10.305 1 98.69 530 GLU B N 1
ATOM 8583 C CA . GLU B 1 530 ? 31.078 -9.352 -11.398 1 98.69 530 GLU B CA 1
ATOM 8584 C C . GLU B 1 530 ? 31.516 -9.914 -12.75 1 98.69 530 GLU B C 1
ATOM 8586 O O . GLU B 1 530 ? 32.688 -9.82 -13.117 1 98.69 530 GLU B O 1
ATOM 8591 N N . VAL B 1 531 ? 30.594 -10.469 -13.453 1 98.62 531 VAL B N 1
ATOM 8592 C CA . VAL B 1 531 ? 30.859 -11.047 -14.758 1 98.62 531 VAL B CA 1
ATOM 8593 C C . VAL B 1 531 ? 30.172 -10.219 -15.844 1 98.62 531 VAL B C 1
ATOM 8595 O O . VAL B 1 531 ? 28.953 -10.125 -15.875 1 98.62 531 VAL B O 1
ATOM 8598 N N . PHE B 1 532 ? 30.953 -9.664 -16.719 1 98.19 532 PHE B N 1
ATOM 8599 C CA . PHE B 1 532 ? 30.422 -8.828 -17.797 1 98.19 532 PHE B CA 1
ATOM 8600 C C . PHE B 1 532 ? 30.062 -9.68 -19 1 98.19 532 PHE B C 1
ATOM 8602 O O . PHE B 1 532 ? 30.922 -10.336 -19.594 1 98.19 532 PHE B O 1
ATOM 8609 N N . THR B 1 533 ? 28.781 -9.719 -19.312 1 97 533 THR B N 1
ATOM 8610 C CA . THR B 1 533 ? 28.312 -10.445 -20.484 1 97 533 THR B CA 1
ATOM 8611 C C . THR B 1 533 ? 27.734 -9.477 -21.516 1 97 533 THR B C 1
ATOM 8613 O O . THR B 1 533 ? 27.641 -8.273 -21.266 1 97 533 THR B O 1
ATOM 8616 N N . ASP B 1 534 ? 27.5 -10.07 -22.688 1 93.75 534 ASP B N 1
ATOM 8617 C CA . ASP B 1 534 ? 26.938 -9.297 -23.797 1 93.75 534 ASP B CA 1
ATOM 8618 C C . ASP B 1 534 ? 25.516 -9.727 -24.094 1 93.75 534 ASP B C 1
ATOM 8620 O O . ASP B 1 534 ? 25.203 -10.922 -24.109 1 93.75 534 ASP B O 1
ATOM 8624 N N . SER B 1 535 ? 24.656 -8.727 -24.344 1 90.44 535 SER B N 1
ATOM 8625 C CA . SER B 1 535 ? 23.234 -8.992 -24.531 1 90.44 535 SER B CA 1
ATOM 8626 C C . SER B 1 535 ? 23 -9.891 -25.734 1 90.44 535 SER B C 1
ATOM 8628 O O . SER B 1 535 ? 22.125 -10.758 -25.703 1 90.44 535 SER B O 1
ATOM 8630 N N . LYS B 1 536 ? 23.688 -9.664 -26.797 1 91.12 536 LYS B N 1
ATOM 8631 C CA . LYS B 1 536 ? 23.531 -10.477 -28 1 91.12 536 LYS B CA 1
ATOM 8632 C C . LYS B 1 536 ? 23.938 -11.93 -27.734 1 91.12 536 LYS B C 1
ATOM 8634 O O . LYS B 1 536 ? 23.266 -12.859 -28.203 1 91.12 536 LYS B O 1
ATOM 8639 N N . GLU B 1 537 ? 25.047 -12.086 -27 1 94.75 537 GLU B N 1
ATOM 8640 C CA . GLU B 1 537 ? 25.5 -13.43 -26.641 1 94.75 537 GLU B CA 1
ATOM 8641 C C . GLU B 1 537 ? 24.516 -14.117 -25.703 1 94.75 537 GLU B C 1
ATOM 8643 O O . GLU B 1 537 ? 24.281 -15.32 -25.828 1 94.75 537 GLU B O 1
ATOM 8648 N N . GLU B 1 538 ? 23.969 -13.359 -24.797 1 94.56 538 GLU B N 1
ATOM 8649 C CA . GLU B 1 538 ? 22.922 -13.875 -23.906 1 94.56 538 GLU B CA 1
ATOM 8650 C C . GLU B 1 538 ? 21.75 -14.43 -24.719 1 94.56 538 GLU B C 1
ATOM 8652 O O . GLU B 1 538 ? 21.297 -15.547 -24.469 1 94.56 538 GLU B O 1
ATOM 8657 N N . ALA B 1 539 ? 21.25 -13.648 -25.688 1 92.31 539 ALA B N 1
ATOM 8658 C CA . ALA B 1 539 ? 20.125 -14.047 -26.516 1 92.31 539 ALA B CA 1
ATOM 8659 C C . ALA B 1 539 ? 20.469 -15.273 -27.359 1 92.31 539 ALA B C 1
ATOM 8661 O O . ALA B 1 539 ? 19.656 -16.188 -27.484 1 92.31 539 ALA B O 1
ATOM 8662 N N . ALA B 1 540 ? 21.641 -15.227 -27.906 1 94.25 540 ALA B N 1
ATOM 8663 C CA . ALA B 1 540 ? 22.078 -16.344 -28.734 1 94.25 540 ALA B CA 1
ATOM 8664 C C . ALA B 1 540 ? 22.141 -17.641 -27.938 1 94.25 540 ALA B C 1
ATOM 8666 O O . ALA B 1 540 ? 21.734 -18.703 -28.406 1 94.25 540 ALA B O 1
ATOM 8667 N N . ALA B 1 541 ? 22.688 -17.562 -26.75 1 96.19 541 ALA B N 1
ATOM 8668 C CA . ALA B 1 541 ? 22.781 -18.734 -25.891 1 96.19 541 ALA B CA 1
ATOM 8669 C C . ALA B 1 541 ? 21.406 -19.344 -25.609 1 96.19 541 ALA B C 1
ATOM 8671 O O . ALA B 1 541 ? 21.234 -20.562 -25.703 1 96.19 541 ALA B O 1
ATOM 8672 N N . LEU B 1 542 ? 20.484 -18.531 -25.281 1 94.69 542 LEU B N 1
ATOM 8673 C CA . LEU B 1 542 ? 19.125 -19.016 -25 1 94.69 542 LEU B CA 1
ATOM 8674 C C . LEU B 1 542 ? 18.5 -19.641 -26.234 1 94.69 542 LEU B C 1
ATOM 8676 O O . LEU B 1 542 ? 17.875 -20.703 -26.141 1 94.69 542 LEU B O 1
ATOM 8680 N N . GLU B 1 543 ? 18.672 -19.016 -27.359 1 93.19 543 GLU B N 1
ATOM 8681 C CA . GLU B 1 543 ? 18.141 -19.562 -28.609 1 93.19 543 GLU B CA 1
ATOM 8682 C C . GLU B 1 543 ? 18.75 -20.938 -28.906 1 93.19 543 GLU B C 1
ATOM 8684 O O . GLU B 1 543 ? 18.031 -21.844 -29.328 1 93.19 543 GLU B O 1
ATOM 8689 N N . LEU B 1 544 ? 20 -21.047 -28.672 1 94.5 544 LEU B N 1
ATOM 8690 C CA . LEU B 1 544 ? 20.688 -22.312 -28.906 1 94.5 544 LEU B CA 1
ATOM 8691 C C . LEU B 1 544 ? 20.125 -23.406 -28 1 94.5 544 LEU B C 1
ATOM 8693 O O . LEU B 1 544 ? 19.844 -24.516 -28.453 1 94.5 544 LEU B O 1
ATOM 8697 N N . VAL B 1 545 ? 19.953 -23.094 -26.781 1 95.12 545 VAL B N 1
ATOM 8698 C CA . VAL B 1 545 ? 19.469 -24.078 -25.812 1 95.12 545 VAL B CA 1
ATOM 8699 C C . VAL B 1 545 ? 18.031 -24.469 -26.141 1 95.12 545 VAL B C 1
ATOM 8701 O O . VAL B 1 545 ? 17.625 -25.625 -25.984 1 95.12 545 VAL B O 1
ATOM 8704 N N . ARG B 1 546 ? 17.234 -23.547 -26.625 1 93.5 546 ARG B N 1
ATOM 8705 C CA . ARG B 1 546 ? 15.812 -23.797 -26.891 1 93.5 546 ARG B CA 1
ATOM 8706 C C . ARG B 1 546 ? 15.625 -24.531 -28.203 1 93.5 546 ARG B C 1
ATOM 8708 O O . ARG B 1 546 ? 14.508 -24.922 -28.547 1 93.5 546 ARG B O 1
ATOM 8715 N N . SER B 1 547 ? 16.766 -24.766 -28.984 1 91.75 547 SER B N 1
ATOM 8716 C CA . SER B 1 547 ? 16.656 -25.328 -30.328 1 91.75 547 SER B CA 1
ATOM 8717 C C . SER B 1 547 ? 17.5 -26.594 -30.469 1 91.75 547 SER B C 1
ATOM 8719 O O . SER B 1 547 ? 17.953 -26.922 -31.562 1 91.75 547 SER B O 1
ATOM 8721 N N . ILE B 1 548 ? 17.703 -27.25 -29.406 1 92.5 548 ILE B N 1
ATOM 8722 C CA . ILE B 1 548 ? 18.531 -28.438 -29.406 1 92.5 548 ILE B CA 1
ATOM 8723 C C . ILE B 1 548 ? 17.812 -29.578 -30.125 1 92.5 548 ILE B C 1
ATOM 8725 O O . ILE B 1 548 ? 18.375 -30.234 -31 1 92.5 548 ILE B O 1
ATOM 8729 N N . LYS B 1 549 ? 16.594 -29.797 -29.672 1 88.62 549 LYS B N 1
ATOM 8730 C CA . LYS B 1 549 ? 15.781 -30.859 -30.266 1 88.62 549 LYS B CA 1
ATOM 8731 C C . LYS B 1 549 ? 14.711 -30.266 -31.188 1 88.62 549 LYS B C 1
ATOM 8733 O O . LYS B 1 549 ? 14.094 -29.25 -30.859 1 88.62 549 LYS B O 1
ATOM 8738 N N . LYS B 1 550 ? 14.641 -30.844 -32.406 1 82.81 550 LYS B N 1
ATOM 8739 C CA . LYS B 1 550 ? 13.625 -30.453 -33.375 1 82.81 550 LYS B CA 1
ATOM 8740 C C . LYS B 1 550 ? 12.852 -31.672 -33.906 1 82.81 550 LYS B C 1
ATOM 8742 O O . LYS B 1 550 ? 13.43 -32.75 -34.094 1 82.81 550 LYS B O 1
ATOM 8747 N N . ASP B 1 551 ? 11.656 -31.688 -33.656 1 77.25 551 ASP B N 1
ATOM 8748 C CA . ASP B 1 551 ? 10.867 -32.75 -34.25 1 77.25 551 ASP B CA 1
ATOM 8749 C C . ASP B 1 551 ? 9.906 -32.156 -35.312 1 77.25 551 ASP B C 1
ATOM 8751 O O . ASP B 1 551 ? 9.766 -30.953 -35.438 1 77.25 551 ASP B O 1
ATOM 8755 N N . LEU B 1 552 ? 9.5 -33.125 -36.25 1 63.94 552 LEU B N 1
ATOM 8756 C CA . LEU B 1 552 ? 8.711 -32.719 -37.406 1 63.94 552 LEU B CA 1
ATOM 8757 C C . LEU B 1 552 ? 7.453 -31.969 -37 1 63.94 552 LEU B C 1
ATOM 8759 O O . LEU B 1 552 ? 7.094 -30.969 -37.594 1 63.94 552 LEU B O 1
ATOM 8763 N N . LYS B 1 553 ? 6.84 -32.438 -36.062 1 64.19 553 LYS B N 1
ATOM 8764 C CA . LYS B 1 553 ? 5.586 -31.828 -35.625 1 64.19 553 LYS B CA 1
ATOM 8765 C C . LYS B 1 553 ? 5.824 -30.438 -35.031 1 64.19 553 LYS B C 1
ATOM 8767 O O . LYS B 1 553 ? 5.07 -29.516 -35.344 1 64.19 553 LYS B O 1
ATOM 8772 N N . GLY B 1 554 ? 6.887 -30.297 -34.25 1 61.5 554 GLY B N 1
ATOM 8773 C CA . GLY B 1 554 ? 7.234 -29 -33.688 1 61.5 554 GLY B CA 1
ATOM 8774 C C . GLY B 1 554 ? 7.664 -27.984 -34.719 1 61.5 554 GLY B C 1
ATOM 8775 O O . GLY B 1 554 ? 7.285 -26.812 -34.656 1 61.5 554 GLY B O 1
ATOM 8776 N N . SER B 1 555 ? 8.422 -28.5 -35.688 1 64.44 555 SER B N 1
ATOM 8777 C CA . SER B 1 555 ? 8.875 -27.625 -36.781 1 64.44 555 SER B CA 1
ATOM 8778 C C . SER B 1 555 ? 7.711 -27.172 -37.656 1 64.44 555 SER B C 1
ATOM 8780 O O . SER B 1 555 ? 7.68 -26.031 -38.094 1 64.44 555 SER B O 1
ATOM 8782 N N . MET B 1 556 ? 6.852 -28.109 -37.812 1 59.16 556 MET B N 1
ATOM 8783 C CA . MET B 1 556 ? 5.672 -27.766 -38.625 1 59.16 556 MET B CA 1
ATOM 8784 C C . MET B 1 556 ? 4.828 -26.703 -37.906 1 59.16 556 MET B C 1
ATOM 8786 O O . MET B 1 556 ? 4.285 -25.812 -38.562 1 59.16 556 MET B O 1
ATOM 8790 N N . ARG B 1 557 ? 4.699 -26.797 -36.688 1 62.16 557 ARG B N 1
ATOM 8791 C CA . ARG B 1 557 ? 3.963 -25.812 -35.906 1 62.16 557 ARG B CA 1
ATOM 8792 C C . ARG B 1 557 ? 4.59 -24.422 -36.031 1 62.16 557 ARG B C 1
ATOM 8794 O O . ARG B 1 557 ? 3.881 -23.422 -36.125 1 62.16 557 ARG B O 1
ATOM 8801 N N . ASP B 1 558 ? 5.906 -24.375 -36 1 63.09 558 ASP B N 1
ATOM 8802 C CA . ASP B 1 558 ? 6.633 -23.109 -36.156 1 63.09 558 ASP B CA 1
ATOM 8803 C C . ASP B 1 558 ? 6.371 -22.484 -37.531 1 63.09 558 ASP B C 1
ATOM 8805 O O . ASP B 1 558 ? 6.176 -21.281 -37.625 1 63.09 558 ASP B O 1
ATOM 8809 N N . VAL B 1 559 ? 6.461 -23.359 -38.531 1 57.56 559 VAL B N 1
ATOM 8810 C CA . VAL B 1 559 ? 6.191 -22.906 -39.875 1 57.56 559 VAL B CA 1
ATOM 8811 C C . VAL B 1 559 ? 4.75 -22.406 -40 1 57.56 559 VAL B C 1
ATOM 8813 O O . VAL B 1 559 ? 4.488 -21.375 -40.594 1 57.56 559 VAL B O 1
ATOM 8816 N N . ALA B 1 560 ? 3.949 -23.094 -39.438 1 57.94 560 ALA B N 1
ATOM 8817 C CA . ALA B 1 560 ? 2.541 -22.703 -39.469 1 57.94 560 ALA B CA 1
ATOM 8818 C C . ALA B 1 560 ? 2.312 -21.391 -38.719 1 57.94 560 ALA B C 1
ATOM 8820 O O . ALA B 1 560 ? 1.569 -20.531 -39.188 1 57.94 560 ALA B O 1
ATOM 8821 N N . LYS B 1 561 ? 2.916 -21.25 -37.594 1 57.78 561 LYS B N 1
ATOM 8822 C CA . LYS B 1 561 ? 2.779 -20.016 -36.844 1 57.78 561 LYS B CA 1
ATOM 8823 C C . LYS B 1 561 ? 3.328 -18.812 -37.625 1 57.78 561 LYS B C 1
ATOM 8825 O O . LYS B 1 561 ? 2.758 -17.719 -37.594 1 57.78 561 LYS B O 1
ATOM 8830 N N . ARG B 1 562 ? 4.312 -19.094 -38.281 1 58.5 562 ARG B N 1
ATOM 8831 C CA . ARG B 1 562 ? 4.941 -18.062 -39.094 1 58.5 562 ARG B CA 1
ATOM 8832 C C . ARG B 1 562 ? 4.098 -17.75 -40.344 1 58.5 562 ARG B C 1
ATOM 8834 O O . ARG B 1 562 ? 4 -16.594 -40.75 1 58.5 562 ARG B O 1
ATOM 8841 N N . ALA B 1 563 ? 3.625 -18.734 -40.938 1 57 563 ALA B N 1
ATOM 8842 C CA . ALA B 1 563 ? 2.844 -18.578 -42.156 1 57 563 ALA B CA 1
ATOM 8843 C C . ALA B 1 563 ? 1.479 -17.969 -41.875 1 57 563 ALA B C 1
ATOM 8845 O O . ALA B 1 563 ? 0.989 -17.125 -42.625 1 57 563 ALA B O 1
ATOM 8846 N N . LEU B 1 564 ? 0.9 -18.406 -40.969 1 57.53 564 LEU B N 1
ATOM 8847 C CA . LEU B 1 564 ? -0.478 -17.984 -40.75 1 57.53 564 LEU B CA 1
ATOM 8848 C C . LEU B 1 564 ? -0.526 -16.734 -39.875 1 57.53 564 LEU B C 1
ATOM 8850 O O . LEU B 1 564 ? -1.544 -16.031 -39.844 1 57.53 564 LEU B O 1
ATOM 8854 N N . GLY B 1 565 ? 0.602 -16.141 -39.469 1 52.69 565 GLY B N 1
ATOM 8855 C CA . GLY B 1 565 ? 0.636 -15.047 -38.531 1 52.69 565 GLY B CA 1
ATOM 8856 C C . GLY B 1 565 ? 0.052 -15.398 -37.188 1 52.69 565 GLY B C 1
ATOM 8857 O O . GLY B 1 565 ? -0.771 -16.312 -37.062 1 52.69 565 GLY B O 1
ATOM 8858 N N . ALA B 1 566 ? 0.528 -14.891 -35.938 1 51.84 566 ALA B N 1
ATOM 8859 C CA . ALA B 1 566 ? 0.096 -15.203 -34.594 1 51.84 566 ALA B CA 1
ATOM 8860 C C . ALA B 1 566 ? -1.425 -15.172 -34.469 1 51.84 566 ALA B C 1
ATOM 8862 O O . ALA B 1 566 ? -2.021 -16.016 -33.812 1 51.84 566 ALA B O 1
ATOM 8863 N N . LYS B 1 567 ? -1.902 -14.234 -35.094 1 51.66 567 LYS B N 1
ATOM 8864 C CA . LYS B 1 567 ? -3.344 -14.016 -35 1 51.66 567 LYS B CA 1
ATOM 8865 C C . LYS B 1 567 ? -4.117 -15.18 -35.594 1 51.66 567 LYS B C 1
ATOM 8867 O O . LYS B 1 567 ? -5.102 -15.648 -35.031 1 51.66 567 LYS B O 1
ATOM 8872 N N . HIS B 1 568 ? -3.717 -15.633 -36.781 1 52.53 568 HIS B N 1
ATOM 8873 C CA . HIS B 1 568 ? -4.477 -16.625 -37.531 1 52.53 568 HIS B CA 1
ATOM 8874 C C . HIS B 1 568 ? -4.148 -18.031 -37.062 1 52.53 568 HIS B C 1
ATOM 8876 O O . HIS B 1 568 ? -4.93 -18.969 -37.312 1 52.53 568 HIS B O 1
ATOM 8882 N N . TYR B 1 569 ? -3.191 -18.234 -36.594 1 50.69 569 TYR B N 1
ATOM 8883 C CA . TYR B 1 569 ? -2.803 -19.547 -36.094 1 50.69 569 TYR B CA 1
ATOM 8884 C C . TYR B 1 569 ? -3.619 -19.938 -34.875 1 50.69 569 TYR B C 1
ATOM 8886 O O . TYR B 1 569 ? -3.959 -21.109 -34.688 1 50.69 569 TYR B O 1
ATOM 8894 N N . GLY B 1 570 ? -3.877 -19.141 -33.969 1 53.22 570 GLY B N 1
ATOM 8895 C CA . GLY B 1 570 ? -4.82 -19.406 -32.875 1 53.22 570 GLY B CA 1
ATOM 8896 C C . GLY B 1 570 ? -6.148 -19.953 -33.375 1 53.22 570 GLY B C 1
ATOM 8897 O O . GLY B 1 570 ? -6.734 -20.844 -32.75 1 53.22 570 GLY B O 1
ATOM 8898 N N . ALA B 1 571 ? -6.445 -19.469 -34.5 1 52.72 571 ALA B N 1
ATOM 8899 C CA . ALA B 1 571 ? -7.684 -19.938 -35.125 1 52.72 571 ALA B CA 1
ATOM 8900 C C . ALA B 1 571 ? -7.508 -21.328 -35.719 1 52.72 571 ALA B C 1
ATOM 8902 O O . ALA B 1 571 ? -8.414 -22.156 -35.625 1 52.72 571 ALA B O 1
ATOM 8903 N N . LEU B 1 572 ? -6.48 -21.562 -36.25 1 48.66 572 LEU B N 1
ATOM 8904 C CA . LEU B 1 572 ? -6.23 -22.859 -36.875 1 48.66 572 LEU B CA 1
ATOM 8905 C C . LEU B 1 572 ? -6.027 -23.938 -35.812 1 48.66 572 LEU B C 1
ATOM 8907 O O . LEU B 1 572 ? -6.48 -25.062 -35.969 1 48.66 572 LEU B O 1
ATOM 8911 N N . LYS B 1 573 ? -5.297 -23.781 -34.812 1 52.88 573 LYS B N 1
ATOM 8912 C CA . LYS B 1 573 ? -5.148 -24.734 -33.719 1 52.88 573 LYS B CA 1
ATOM 8913 C C . LYS B 1 573 ? -6.508 -25.156 -33.156 1 52.88 573 LYS B C 1
ATOM 8915 O O . LYS B 1 573 ? -6.691 -26.312 -32.781 1 52.88 573 LYS B O 1
ATOM 8920 N N . LYS B 1 574 ? -7.277 -24.203 -33.125 1 52.66 574 LYS B N 1
ATOM 8921 C CA . LYS B 1 574 ? -8.641 -24.516 -32.688 1 52.66 574 LYS B CA 1
ATOM 8922 C C . LYS B 1 574 ? -9.312 -25.484 -33.656 1 52.66 574 LYS B C 1
ATOM 8924 O O . LYS B 1 574 ? -10.133 -26.312 -33.25 1 52.66 574 LYS B O 1
ATOM 8929 N N . VAL B 1 575 ? -8.969 -25.297 -34.938 1 46.94 575 VAL B N 1
ATOM 8930 C CA . VAL B 1 575 ? -9.539 -26.156 -36 1 46.94 575 VAL B CA 1
ATOM 8931 C C . VAL B 1 575 ? -8.867 -27.531 -35.938 1 46.94 575 VAL B C 1
ATOM 8933 O O . VAL B 1 575 ? -9.516 -28.547 -36.188 1 46.94 575 VAL B O 1
ATOM 8936 N N . LEU B 1 576 ? -7.625 -27.578 -35.688 1 43.34 576 LEU B N 1
ATOM 8937 C CA . LEU B 1 576 ? -6.957 -28.875 -35.719 1 43.34 576 LEU B CA 1
ATOM 8938 C C . LEU B 1 576 ? -7.207 -29.641 -34.406 1 43.34 576 LEU B C 1
ATOM 8940 O O . LEU B 1 576 ? -7.035 -30.859 -34.375 1 43.34 576 LEU B O 1
ATOM 8944 N N . LYS B 1 577 ? -7.352 -29.156 -33.281 1 46.03 577 LYS B N 1
ATOM 8945 C CA . LYS B 1 577 ? -7.707 -29.875 -32.062 1 46.03 577 LYS B CA 1
ATOM 8946 C C . LYS B 1 577 ? -9.148 -30.375 -32.125 1 46.03 577 LYS B C 1
ATOM 8948 O O . LYS B 1 577 ? -9.594 -31.109 -31.234 1 46.03 577 LYS B O 1
ATOM 8953 N N . ASN B 1 578 ? -9.977 -29.828 -33.062 1 36.81 578 ASN B N 1
ATOM 8954 C CA . ASN B 1 578 ? -11.234 -30.531 -33.281 1 36.81 578 ASN B CA 1
ATOM 8955 C C . ASN B 1 578 ? -11.039 -31.75 -34.188 1 36.81 578 ASN B C 1
ATOM 8957 O O . ASN B 1 578 ? -10.398 -31.656 -35.219 1 36.81 578 ASN B O 1
#

Radius of gyration: 35.81 Å; Cα contacts (8 Å, |Δi|>4): 2521; chains: 2; bounding box: 84×109×82 Å

Organism: NCBI:txid159291

Sequence (1156 aa):
MNIGYTDEKQTQIVIALLKQHGIKKIIASPGTTNMTLVLSMQHDSHFEIYSSVDERSAAYMACGLAAESGEPVVISCTGATASRNYMPGLTEAYYRKLPVLAVTATKTLPHVGHHIAQVIDRSVMPVDTVVHSVTLPLVKDDEDFKDCEIKVNQAVLELCRRGGGPVHINLPTVYSQNYEVQELPDVRVIKRFVSGAKLPPLPTGKIGVFIGAHAIMSDVETATLDAFCAANNAVVFCDHTSGYKGKYRVQYSIVGCQSHLDHSSYLPDLLIHIGEVTGDYYNTSGRHVWRVSMDGELRDTFGRLQYVFEMSERQFFENYTETPSHVEDGYLRECLSRVEAVRNELPELPFSNIWIASMMASNVPEGATVHFGILNSLRAWNFFETPVSVTAMCNVGGFGIDGGVSSLIGASLANPQKLYFGVIGDLAFFYDMNVMGNRHVGNNVRILLVNNGKGTEFRLSHHPAAVFGDEADVFVSAGGHFGNKSPELVKHYAEDLGYDYVTAASKEEFLAVYEDFVCPELTQKPMLFEVFTDSKEEAAALELVRSIKKDLKGSMRDVAKRALGAKHYGALKKVLKNMNIGYTDEKQTQIVIALLKQHGIKKIIASPGTTNMTLVLSMQHDSHFEIYSSVDERSAAYMACGLAAESGEPVVISCTGATASRNYMPGLTEAYYRKLPVLAVTATKTLPHVGHHIAQVIDRSVMPVDTVVHSVTLPLVKDDEDFKDCEIKVNQAVLELCRRGGGPVHINLPTVYSQNYEVQELPDVRVIKRFVSGAKLPPLPTGKIGVFIGAHAIMSDVETATLDAFCAANNAVVFCDHTSGYKGKYRVQYSIVGCQSHLDHSSYLPDLLIHIGEVTGDYYNTSGRHVWRVSMDGELRDTFGRLQYVFEMSERQFFENYTETPSHVEDGYLRECLSRVEAVRNELPELPFSNIWIASMMASNVPEGATVHFGILNSLRAWNFFETPVSVTAMCNVGGFGIDGGVSSLIGASLANPQKLYFGVIGDLAFFYDMNVMGNRHVGNNVRILLVNNGKGTEFRLSHHPAAVFGDEADVFVSAGGHFGNKSPELVKHYAEDLGYDYVTAASKEEFLAVYEDFVCPELTQKPMLFEVFTDSKEEAAALELVRSIKKDLKGSMRDVAKRALGAKHYGALKKVLKN

Foldseek 3Di:
DLFAAFPQQLLLLLVVQCVVVQNAAEEEADDQQCCRNVSNNVNPPSHDYHYDNQLLVSLQVQVVVQVVVVGEYEYEYEFACSLVSNQVSLLVQQVQQGLYEYEYGAADPVCEPVPDPRHYDPPDDDPRRAPEEDEQDRDPDDVSSLRSLQRSLQQNQQCPPPSGGYYYYYHHDPSGPDRPDHDRDDGAHEEEAEPPDDDDADDDWEEEEEAAQDAQDDPLLQVLVQLLCQQRLYAYEAFQRRNHLHDRYDLQLLVLLAQFDDCVVLATQEYEYEYDHHLRPRDDDHQAYEYEDLVQDDDCPPSHYHYYYNDDPSSVSNVNRDPDPGGHNVSSVVSVVSLCVLVVLQDDAFDALLVVLVPPQQLADAQAEEEEFGDLNRSSNSNDHHPSRYHYHYPCVVDDLECSVVVQQVVCLVPVQHAYEYEHEDVSCVRYVVCLLPPSRHLSYEYEYAYQQWALSCCAPVHPNVVVPPVCSPPPTRAPPPPRRDPVRVVCVQVVSPAAEAEEAGPVRCVVCVSVRNPRDRDRHYYYYYYHYHSVSHNRRSVSSNHSDHDPNSVVLVVLCVVLPVVRSVVVVVVVVD/DLFAAFPQQLLLLLVVQCVVVQNAAEEEADDQQCCRNCSNNVNPPSHDYHYDNQLLVSLQVQVVVQVVVVGEYEYEYEFACSLVSNQVSLLVQQVQQGLYEYEYGAADPVCEPVPDPRHYDPPDDDPRRAPEEDEQDRCPDDVSSLRSLQRSLQQNQQQPPPSGGYYYYYHHDPSGPDRPDHDRDDGAHEEEAEPPDDDDADDDWEEEEEAAQDAQDDPLLQVLLQLLCQQRVYAYEAFQRRNHLHDRYDLQLLVLLAQFDDCVVLATQEYEYEYDHHLRPRDDHHQAYEYEDLVQDDDCPPSHYHYYYNDDPSSVSNVNRDPDPGGHNVSSVVSVVSLCVLVVLQDDAFPALLVVLVPPQQLADAQAEEEEFGDLNRSSNSNDHHPSRYHYHYPCVVDDLECSVVVQQVVCLVPVQHAYEYEHEDVSCVRYVVCLLPPSRHLSYEYEYEYQQWALSCCAPVHPNVVVPPVCRPPPIRAPPPPRRDPVRVVCVQVVSPAAEAEEAGPVSCVVCVSVRNPRDRDRHYYYYYYHYHSVSHNRRSVSSNHSDHDPNSVVLVVCCVVLPVVRSVVVVVVVVD

Solvent-accessible surface area (backbone atoms only — not comparable to full-atom values): 59481 Å² total; per-residue (Å²): 130,84,67,28,28,41,73,49,53,48,56,34,51,51,53,42,50,34,55,77,69,68,49,33,43,33,39,37,23,83,44,74,56,29,34,52,56,50,55,27,45,71,66,33,87,76,45,48,77,42,80,31,80,52,38,41,56,37,28,43,48,39,43,52,49,17,65,74,70,72,42,53,22,36,35,35,25,18,36,43,51,41,56,38,34,26,40,38,24,26,29,50,19,32,82,67,26,34,26,35,37,39,39,31,16,32,60,49,73,87,44,42,87,64,85,40,88,49,46,61,60,76,88,41,73,38,64,56,32,38,81,45,75,48,73,47,53,78,48,82,50,71,68,35,44,52,51,35,46,52,52,49,42,49,45,61,53,47,21,62,46,95,68,22,9,9,20,36,38,39,41,53,44,85,73,71,86,48,32,71,36,80,72,71,71,93,70,84,70,60,46,78,44,48,78,89,54,90,72,80,79,80,76,85,68,44,34,28,34,38,36,16,31,38,69,73,55,49,72,66,53,35,49,44,50,41,48,23,22,24,47,53,30,20,29,33,41,37,44,65,33,22,33,71,82,44,88,46,56,37,68,48,40,52,57,46,43,22,69,20,43,68,59,72,86,70,44,26,44,35,22,40,38,31,61,50,56,54,73,54,90,35,70,80,63,32,73,31,26,34,38,45,32,69,79,52,68,93,72,59,86,78,76,35,58,36,38,30,34,32,32,52,64,64,60,53,36,55,74,69,34,60,88,55,94,60,83,38,49,62,52,33,50,53,52,50,48,49,42,49,58,53,59,76,54,58,69,92,58,43,63,22,67,48,40,49,26,68,66,42,31,67,50,45,38,78,59,20,35,38,32,30,22,68,62,61,44,34,49,29,39,37,60,45,62,55,41,83,60,39,44,47,42,56,60,39,82,79,62,47,56,61,46,46,58,43,51,43,55,58,56,38,70,76,40,73,88,40,47,30,38,32,37,29,38,39,54,37,38,61,70,25,50,64,54,67,30,41,66,79,69,53,35,30,38,35,36,39,34,45,33,47,32,24,42,47,66,45,53,22,75,86,30,88,46,25,85,51,52,74,64,27,34,73,74,72,22,55,43,54,31,60,47,47,62,44,86,52,40,64,47,47,46,38,43,52,56,55,28,47,69,44,70,26,71,43,63,68,49,34,71,73,46,51,65,70,74,39,46,79,64,79,54,92,40,20,36,37,37,42,32,45,40,44,51,67,34,36,28,48,33,52,53,51,58,25,56,62,52,74,35,71,68,15,47,48,51,52,50,44,38,63,72,50,35,75,75,47,29,62,58,45,53,58,54,66,77,96,129,85,66,30,27,40,73,50,52,49,54,34,51,51,53,42,51,34,54,75,71,66,47,32,42,33,40,37,23,83,43,73,54,30,33,54,56,50,54,28,44,72,67,33,86,75,45,47,76,44,80,29,80,52,37,40,56,38,29,44,49,38,46,52,50,18,65,73,70,72,42,54,21,36,35,36,26,18,35,44,51,41,56,39,35,26,40,37,24,24,28,51,18,33,80,66,26,33,26,35,38,40,40,31,16,32,60,50,71,89,44,44,88,65,85,40,87,51,45,61,61,77,89,42,73,38,63,56,32,38,81,45,76,47,73,48,56,79,47,82,48,70,66,35,44,52,51,34,45,53,52,48,44,48,46,60,54,48,21,61,45,94,68,21,8,10,19,35,39,41,41,53,44,86,74,72,87,49,33,73,36,80,72,70,69,94,70,85,71,60,46,78,43,47,80,88,55,90,73,79,78,82,76,86,68,43,35,29,35,36,35,16,31,37,69,73,54,50,72,65,54,35,49,43,50,41,50,23,22,23,47,54,30,21,30,32,43,36,43,63,32,21,31,70,83,43,87,48,56,38,67,46,41,52,56,46,42,23,69,19,42,68,59,72,87,69,44,26,45,35,21,38,39,34,63,49,56,56,72,53,87,32,70,80,62,31,72,31,25,35,38,43,31,70,79,52,67,93,73,57,86,77,75,35,58,37,39,32,34,31,30,52,65,64,60,53,36,54,74,68,33,61,90,55,92,60,83,37,49,63,52,34,51,54,52,50,49,49,43,48,58,53,58,76,53,59,69,93,59,43,63,20,66,48,40,49,27,69,66,42,31,66,51,45,37,78,60,19,34,37,32,30,22,69,62,61,46,34,49,30,40,37,59,44,63,56,40,85,59,39,44,46,42,55,59,39,83,80,61,48,56,62,47,45,58,45,51,43,55,58,57,36,69,78,40,73,87,39,48,29,36,32,39,30,38,39,53,36,38,63,70,25,50,63,56,68,28,42,68,79,70,52,35,30,38,35,36,38,34,45,34,47,33,24,40,48,67,44,54,22,73,87,30,88,46,24,83,51,53,75,62,26,35,73,74,72,22,55,44,53,29,60,47,47,61,43,86,52,40,63,47,47,46,39,42,52,55,56,28,46,69,46,71,25,72,46,63,69,48,35,70,72,48,51,65,69,75,38,45,78,64,78,52,92,39,20,37,37,37,42,34,45,40,46,50,68,34,37,28,49,34,52,52,51,58,25,58,61,51,74,36,72,67,16,46,48,50,52,52,43,37,64,69,48,34,72,75,48,29,63,55,44,53,56,54,66,77,96

Secondary structure (DSSP, 8-state):
----B-S-HHHHHHHHHHHHTT--EEEE---STTHHHHHHHHT-TT-EEEE-SSHHHHHHHHHHHHHHH-S-EEEEE-STTHHHHTHHHHHHHHHHT--EEEEEEE--GGGTTTT-TT----S---TTT-SEEEEPPP--SHHHHHHHHHHHHHHHHHTTGGG---EEEEEE--------B-SPPP-PPPEEEETTS-PPPPPSS-EEEEE-S-PPPPHHHHHHHHHHHHHHTEEEEE-TTS---STTEEE-HHHHT-TBS--GGG--SEEEEESSS---TT----SEEEEE-TT-----TTS-EEEEEES-HHHHHHHT----SS---HHHHHHHHHHHHHHTTPPPPPSSHHHHHHHHGGGSPTT-EEEEPTTHHHHHHHTSPPPTT-EEEE-TTT--STTHHHHHHHHHTT-TTS-EEEEEEHHHHHHHGGGGG-TT--TTEEEEEEE-SS-GGGGSTTSGGGGGGGGHHHHTS-TT-TTTT-TTHHHHHHHHTTPEEEEESSHHHHHHHHHHHT-SS--SS-EEEEEE--HHHHHHHHHHHHTS-B-HHHHHHHHHHHHHHHHHHHHHHHHH--/----B-S-HHHHHHHHHHHHTT--EEEEPP-STTHHHHHHHHT-TT-EEEE-SSHHHHHHHHHHHHHHH-S-EEEEE-STTHHHHTHHHHHHHHHHT--EEEEEEE--GGGTTTT-TT----S---TTT-SEEEEPPP--SHHHHHHHHHHHHHHHHHTTGGG---EEEEEE--------B-SPPP-PPPEEEETTS-PPPPPSS-EEEEE-S-PPPPHHHHHHHHHHHHHHTEEEE--TTS---STTEE--HHHHT-TBS--GGG--SEEEEESSS---TT----SEEEEE-TT-----TTS-EEEEEES-HHHHHHHT----SS---HHHHHHHHHHHHHHTTPPPPPSSHHHHHHHHGGGSPTT-EEEEPTTHHHHHHTTSPPPTT-EEEE-TTT--STTHHHHHHHHHTT-TTS-EEEEEEHHHHHHHGGGGG-TT--TTEEEEEEE-SS-GGGGSTTSGGGGGGGGHHHHTS-TT-TTTT-TTHHHHHHHHTTPEEEEESSHHHHHHHHHHHT-SS--SS-EEEEEE--HHHHHHHHHHHTTS-B-HHHHHHHHHHHHHHHHHHHHHHHHH--

InterPro domains:
  IPR004433 2-succinyl-5-enolpyruvyl-6-hydroxy-3-cyclohexene-1-carboxylic-acid synthase [PIRSF004983] (6-543)
  IPR012001 Thiamine pyrophosphate enzyme, N-terminal TPP-binding domain [PF02776] (11-122)
  IPR029061 Thiamin diphosphate-binding fold [SSF52518] (12-189)
  IPR029061 Thiamin diphosphate-binding fold [SSF52518] (347-536)

pLDDT: mean 90.72, std 10.12, range [36.19, 98.81]

Nearest PDB structures (foldseek):
  5ejm-assembly4_H  TM=4.979E-01  e=2.419E-26  Escherichia coli K-12
  5z2r-assembly1_C  TM=4.873E-01  e=1.428E-26  Escherichia coli K-12
  5z2u-assembly1_H  TM=4.920E-01  e=3.148E-26  Escherichia coli K-12
  5z2p-assembly1_B  TM=4.941E-01  e=6.685E-25  Escherichia coli K-12
  3flm-assembly1_B  TM=4.662E-01  e=6.896E-23  Escherichia coli K-12